Protein 7LDF (pdb70)

Secondary structure (DSSP, 8-state):
---EEEEE-HHHHHHHHHHHHHHT--EEEE--SS--EEEEEEETTEEEEESSHHHHHHHHIIIIII-----

Nearest PDB structures (foldseek):
  7ldf-assembly1_A  TM=9.404E-01  e=2.096E-13  synthetic construct
  6uih-assembly1_A  TM=6.011E-01  e=1.350E-01  Mus musculus
  8gxz-assembly1_J  TM=5.135E-01  e=4.519E-01  Thermus thermophilus HB8
  7vao-assembly1_J  TM=4.859E-01  e=5.169E-01  Thermus thermophilus HB8
  3v6i-assembly2_Y  TM=4.798E-01  e=7.733E-01  Thermus thermophilus HB8

Structure (mmCIF, N/CA/C/O backbone):
data_7LDF
#
_entry.id   7LDF
#
loop_
_atom_site.group_PDB
_atom_site.id
_atom_site.type_symbol
_atom_site.label_atom_id
_atom_site.label_alt_id
_atom_site.label_comp_id
_atom_site.label_asym_id
_atom_site.label_entity_id
_atom_site.label_seq_id
_atom_site.pdbx_PDB_ins_code
_atom_site.Cartn_x
_atom_site.Cartn_y
_atom_site.Cartn_z
_atom_site.occupancy
_atom_site.B_iso_or_equiv
_atom_site.auth_seq_id
_atom_site.auth_comp_id
_atom_site.auth_asym_id
_atom_site.auth_atom_id
_atom_site.pdbx_PDB_model_num
ATOM 1 N N . MET A 1 1 ? 7.262 5.843 -10.937 1.00 0.00 1 MET A N 1
ATOM 2 C CA . MET A 1 1 ? 5.995 6.515 -10.544 1.00 0.00 1 MET A CA 1
ATOM 3 C C . MET A 1 1 ? 5.829 6.517 -9.029 1.00 0.00 1 MET A C 1
ATOM 4 O O . MET A 1 1 ? 6.201 5.551 -8.356 1.00 0.00 1 MET A O 1
ATOM 20 N N . ASP A 1 2 ? 5.264 7.610 -8.504 1.00 0.00 2 ASP A N 1
ATOM 21 C CA . ASP A 1 2 ? 5.036 7.765 -7.061 1.00 0.00 2 ASP A CA 1
ATOM 22 C C . ASP A 1 2 ? 3.650 7.237 -6.649 1.00 0.00 2 ASP A C 1
ATOM 23 O O . ASP A 1 2 ? 3.132 7.573 -5.576 1.00 0.00 2 ASP A O 1
ATOM 32 N N . GLU A 1 3 ? 3.072 6.383 -7.505 1.00 0.00 3 GLU A N 1
ATOM 33 C CA . GLU A 1 3 ? 1.748 5.789 -7.270 1.00 0.00 3 GLU A CA 1
ATOM 34 C C . GLU A 1 3 ? 1.833 4.550 -6.399 1.00 0.00 3 GLU A C 1
ATOM 35 O O . GLU A 1 3 ? 2.630 3.646 -6.658 1.00 0.00 3 GLU A O 1
ATOM 47 N N . VAL A 1 4 ? 0.972 4.503 -5.395 1.00 0.00 4 VAL A N 1
ATOM 48 C CA . VAL A 1 4 ? 0.901 3.366 -4.492 1.00 0.00 4 VAL A CA 1
ATOM 49 C C . VAL A 1 4 ? -0.310 2.535 -4.912 1.00 0.00 4 VAL A C 1
ATOM 50 O O . VAL A 1 4 ? -1.323 3.097 -5.333 1.00 0.00 4 VAL A O 1
ATOM 63 N N . LYS A 1 5 ? -0.201 1.208 -4.840 1.00 0.00 5 LYS A N 1
ATOM 64 C CA . LYS A 1 5 ? -1.318 0.338 -5.235 1.00 0.00 5 LYS A CA 1
ATOM 65 C C . LYS A 1 5 ? -1.517 -0.822 -4.275 1.00 0.00 5 LYS A C 1
ATOM 66 O O . LYS A 1 5 ? -0.590 -1.257 -3.595 1.00 0.00 5 LYS A O 1
ATOM 85 N N . VAL A 1 6 ? -2.761 -1.285 -4.199 1.00 0.00 6 VAL A N 1
ATOM 86 C CA . VAL A 1 6 ? -3.106 -2.425 -3.363 1.00 0.00 6 VAL A CA 1
ATOM 87 C C . VAL A 1 6 ? -3.995 -3.381 -4.138 1.00 0.00 6 VAL A C 1
ATOM 88 O O . VAL A 1 6 ? -5.032 -2.977 -4.672 1.00 0.00 6 VAL A O 1
ATOM 101 N N . HIS A 1 7 ? -3.582 -4.638 -4.196 1.00 0.00 7 HIS A N 1
ATOM 102 C CA . HIS A 1 7 ? -4.358 -5.650 -4.880 1.00 0.00 7 HIS A CA 1
ATOM 103 C C . HIS A 1 7 ? -4.814 -6.733 -3.894 1.00 0.00 7 HIS A C 1
ATOM 104 O O . HIS A 1 7 ? -4.013 -7.577 -3.475 1.00 0.00 7 HIS A O 1
ATOM 119 N N . VAL A 1 8 ? -6.107 -6.704 -3.516 1.00 0.00 8 VAL A N 1
ATOM 120 C CA . VAL A 1 8 ? -6.668 -7.711 -2.606 1.00 0.00 8 VAL A CA 1
ATOM 121 C C . VAL A 1 8 ? -8.093 -8.085 -3.028 1.00 0.00 8 VAL A C 1
ATOM 122 O O . VAL A 1 8 ? -8.733 -7.342 -3.774 1.00 0.00 8 VAL A O 1
ATOM 135 N N . GLY A 1 9 ? -8.583 -9.230 -2.534 1.00 0.00 9 GLY A N 1
ATOM 136 C CA . GLY A 1 9 ? -9.930 -9.688 -2.867 1.00 0.00 9 GLY A CA 1
ATOM 137 C C . GLY A 1 9 ? -11.023 -8.899 -2.159 1.00 0.00 9 GLY A C 1
ATOM 138 O O . GLY A 1 9 ? -10.733 -8.042 -1.322 1.00 0.00 9 GLY A O 1
ATOM 142 N N . ASP A 1 10 ? -12.282 -9.213 -2.493 1.00 0.00 10 ASP A N 1
ATOM 143 C CA . ASP A 1 10 ? -13.464 -8.531 -1.931 1.00 0.00 10 ASP A CA 1
ATOM 144 C C . ASP A 1 10 ? -13.631 -8.737 -0.417 1.00 0.00 10 ASP A C 1
ATOM 145 O O . ASP A 1 10 ? -14.222 -7.889 0.259 1.00 0.00 10 ASP A O 1
ATOM 154 N N . ASP A 1 11 ? -13.111 -9.857 0.107 1.00 0.00 11 ASP A N 1
ATOM 155 C CA . ASP A 1 11 ? -13.230 -10.182 1.540 1.00 0.00 11 ASP A CA 1
ATOM 156 C C . ASP A 1 11 ? -12.293 -9.350 2.429 1.00 0.00 11 ASP A C 1
ATOM 157 O O . ASP A 1 11 ? -12.632 -9.066 3.582 1.00 0.00 11 ASP A O 1
ATOM 166 N N . GLN A 1 12 ? -11.128 -8.964 1.895 1.00 0.00 12 GLN A N 1
ATOM 167 C CA . GLN A 1 12 ? -10.155 -8.168 2.657 1.00 0.00 12 GLN A CA 1
ATOM 168 C C . GLN A 1 12 ? -10.012 -6.739 2.103 1.00 0.00 12 GLN A C 1
ATOM 169 O O . GLN A 1 12 ? -9.272 -5.926 2.665 1.00 0.00 12 GLN A O 1
ATOM 183 N N . PHE A 1 13 ? -10.742 -6.432 1.020 1.00 0.00 13 PHE A N 1
ATOM 184 C CA . PHE A 1 13 ? -10.696 -5.110 0.367 1.00 0.00 13 PHE A CA 1
ATOM 185 C C . PHE A 1 13 ? -11.186 -3.984 1.284 1.00 0.00 13 PHE A C 1
ATOM 186 O O . PHE A 1 13 ? -10.574 -2.916 1.322 1.00 0.00 13 PHE A O 1
ATOM 203 N N . GLU A 1 14 ? -12.285 -4.219 2.005 1.00 0.00 14 GLU A N 1
ATOM 204 C CA . GLU A 1 14 ? -12.835 -3.212 2.929 1.00 0.00 14 GLU A CA 1
ATOM 205 C C . GLU A 1 14 ? -11.843 -2.886 4.045 1.00 0.00 14 GLU A C 1
ATOM 206 O O . GLU A 1 14 ? -11.729 -1.729 4.462 1.00 0.00 14 GLU A O 1
ATOM 218 N N . GLU A 1 15 ? -11.132 -3.917 4.522 1.00 0.00 15 GLU A N 1
ATOM 219 C CA . GLU A 1 15 ? -10.118 -3.749 5.571 1.00 0.00 15 GLU A CA 1
ATOM 220 C C . GLU A 1 15 ? -8.932 -2.939 5.038 1.00 0.00 15 GLU A C 1
ATOM 221 O O . GLU A 1 15 ? -8.435 -2.035 5.716 1.00 0.00 15 GLU A O 1
ATOM 233 N N . VAL A 1 16 ? -8.492 -3.280 3.814 1.00 0.00 16 VAL A N 1
ATOM 234 C CA . VAL A 1 16 ? -7.373 -2.588 3.166 1.00 0.00 16 VAL A CA 1
ATOM 235 C C . VAL A 1 16 ? -7.762 -1.157 2.777 1.00 0.00 16 VAL A C 1
ATOM 236 O O . VAL A 1 16 ? -6.963 -0.228 2.921 1.00 0.00 16 VAL A O 1
ATOM 249 N N . SER A 1 17 ? -8.997 -1.000 2.296 1.00 0.00 17 SER A N 1
ATOM 250 C CA . SER A 1 17 ? -9.524 0.307 1.875 1.00 0.00 17 SER A CA 1
ATOM 251 C C . SER A 1 17 ? -9.625 1.275 3.058 1.00 0.00 17 SER A C 1
ATOM 252 O O . SER A 1 17 ? -9.355 2.470 2.915 1.00 0.00 17 SER A O 1
ATOM 260 N N . ARG A 1 18 ? -10.015 0.736 4.226 1.00 0.00 18 ARG A N 1
ATOM 261 C CA . ARG A 1 18 ? -10.146 1.527 5.457 1.00 0.00 18 ARG A CA 1
ATOM 262 C C . ARG A 1 18 ? -8.775 1.991 5.974 1.00 0.00 18 ARG A C 1
ATOM 263 O O . ARG A 1 18 ? -8.614 3.161 6.331 1.00 0.00 18 ARG A O 1
ATOM 284 N N . GLU A 1 19 ? -7.793 1.068 6.009 1.00 0.00 19 GLU A N 1
ATOM 285 C CA . GLU A 1 19 ? -6.425 1.391 6.465 1.00 0.00 19 GLU A CA 1
ATOM 286 C C . GLU A 1 19 ? -5.709 2.357 5.506 1.00 0.00 19 GLU A C 1
ATOM 287 O O . GLU A 1 19 ? -4.981 3.249 5.948 1.00 0.00 19 GLU A O 1
ATOM 299 N N . ILE A 1 20 ? -5.929 2.162 4.197 1.00 0.00 20 ILE A N 1
ATOM 300 C CA . ILE A 1 20 ? -5.342 3.016 3.142 1.00 0.00 20 ILE A CA 1
ATOM 301 C C . ILE A 1 20 ? -5.950 4.422 3.175 1.00 0.00 20 ILE A C 1
ATOM 302 O O . ILE A 1 20 ? -5.226 5.418 3.079 1.00 0.00 20 ILE A O 1
ATOM 318 N N . LYS A 1 21 ? -7.281 4.487 3.309 1.00 0.00 21 LYS A N 1
ATOM 319 C CA . LYS A 1 21 ? -7.996 5.768 3.381 1.00 0.00 21 LYS A CA 1
ATOM 320 C C . LYS A 1 21 ? -7.612 6.502 4.663 1.00 0.00 21 LYS A C 1
ATOM 321 O O . LYS A 1 21 ? -7.514 7.732 4.684 1.00 0.00 21 LYS A O 1
ATOM 340 N N . LYS A 1 22 ? -7.400 5.715 5.730 1.00 0.00 22 LYS A N 1
ATOM 341 C CA . LYS A 1 22 ? -6.974 6.233 7.027 1.00 0.00 22 LYS A CA 1
ATOM 342 C C . LYS A 1 22 ? -5.542 6.778 6.930 1.00 0.00 22 LYS A C 1
ATOM 343 O O . LYS A 1 22 ? -5.152 7.668 7.692 1.00 0.00 22 LYS A O 1
ATOM 362 N N . ALA A 1 23 ? -4.778 6.224 5.979 1.00 0.00 23 ALA A N 1
ATOM 363 C CA . ALA A 1 23 ? -3.390 6.631 5.752 1.00 0.00 23 ALA A CA 1
ATOM 364 C C . ALA A 1 23 ? -3.304 7.928 4.930 1.00 0.00 23 ALA A C 1
ATOM 365 O O . ALA A 1 23 ? -2.331 8.678 5.049 1.00 0.00 23 ALA A O 1
ATOM 372 N N . GLY A 1 24 ? -4.332 8.174 4.100 1.00 0.00 24 GLY A N 1
ATOM 373 C CA . GLY A 1 24 ? -4.421 9.407 3.320 1.00 0.00 24 GLY A CA 1
ATOM 374 C C . GLY A 1 24 ? -3.582 9.484 2.044 1.00 0.00 24 GLY A C 1
ATOM 375 O O . GLY A 1 24 ? -3.464 10.578 1.483 1.00 0.00 24 GLY A O 1
ATOM 379 N N . TRP A 1 25 ? -2.998 8.372 1.565 1.00 0.00 25 TRP A N 1
ATOM 380 C CA . TRP A 1 25 ? -2.176 8.451 0.334 1.00 0.00 25 TRP A CA 1
ATOM 381 C C . TRP A 1 25 ? -2.948 8.006 -0.905 1.00 0.00 25 TRP A C 1
ATOM 382 O O . TRP A 1 25 ? -3.895 7.221 -0.811 1.00 0.00 25 TRP A O 1
ATOM 403 N N . LYS A 1 26 ? -2.520 8.529 -2.074 1.00 0.00 26 LYS A N 1
ATOM 404 C CA . LYS A 1 26 ? -3.123 8.185 -3.369 1.00 0.00 26 LYS A CA 1
ATOM 405 C C . LYS A 1 26 ? -2.693 6.772 -3.785 1.00 0.00 26 LYS A C 1
ATOM 406 O O . LYS A 1 26 ? -1.584 6.554 -4.288 1.00 0.00 26 LYS A O 1
ATOM 425 N N . VAL A 1 27 ? -3.593 5.825 -3.537 1.00 0.00 27 VAL A N 1
ATOM 426 C CA . VAL A 1 27 ? -3.372 4.414 -3.809 1.00 0.00 27 VAL A CA 1
ATOM 427 C C . VAL A 1 27 ? -4.514 3.850 -4.648 1.00 0.00 27 VAL A C 1
ATOM 428 O O . VAL A 1 27 ? -5.673 4.242 -4.486 1.00 0.00 27 VAL A O 1
ATOM 441 N N . GLU A 1 28 ? -4.161 2.932 -5.537 1.00 0.00 28 GLU A N 1
ATOM 442 C CA . GLU A 1 28 ? -5.128 2.252 -6.387 1.00 0.00 28 GLU A CA 1
ATOM 443 C C . GLU A 1 28 ? -5.372 0.852 -5.844 1.00 0.00 28 GLU A C 1
ATOM 444 O O . GLU A 1 28 ? -4.426 0.105 -5.600 1.00 0.00 28 GLU A O 1
ATOM 456 N N . VAL A 1 29 ? -6.645 0.506 -5.675 1.00 0.00 29 VAL A N 1
ATOM 457 C CA . VAL A 1 29 ? -7.033 -0.786 -5.115 1.00 0.00 29 VAL A CA 1
ATOM 458 C C . VAL A 1 29 ? -7.875 -1.565 -6.118 1.00 0.00 29 VAL A C 1
ATOM 459 O O . VAL A 1 29 ? -8.804 -1.018 -6.720 1.00 0.00 29 VAL A O 1
ATOM 472 N N . HIS A 1 30 ? -7.534 -2.843 -6.285 1.00 0.00 30 HIS A N 1
ATOM 473 C CA . HIS A 1 30 ? -8.243 -3.716 -7.205 1.00 0.00 30 HIS A CA 1
ATOM 474 C C . HIS A 1 30 ? -8.609 -5.025 -6.512 1.00 0.00 30 HIS A C 1
ATOM 475 O O . HIS A 1 30 ? -7.773 -5.634 -5.838 1.00 0.00 30 HIS A O 1
ATOM 490 N N . LYS A 1 31 ? -9.862 -5.444 -6.688 1.00 0.00 31 LYS A N 1
ATOM 491 C CA . LYS A 1 31 ? -10.377 -6.677 -6.089 1.00 0.00 31 LYS A CA 1
ATOM 492 C C . LYS A 1 31 ? -10.212 -7.871 -7.027 1.00 0.00 31 LYS A C 1
ATOM 493 O O . LYS A 1 31 ? -10.664 -7.834 -8.177 1.00 0.00 31 LYS A O 1
ATOM 512 N N . HIS A 1 32 ? -9.555 -8.927 -6.525 1.00 0.00 32 HIS A N 1
ATOM 513 C CA . HIS A 1 32 ? -9.336 -10.153 -7.302 1.00 0.00 32 HIS A CA 1
ATOM 514 C C . HIS A 1 32 ? -10.507 -11.139 -7.120 1.00 0.00 32 HIS A C 1
ATOM 515 O O . HIS A 1 32 ? -11.204 -11.070 -6.103 1.00 0.00 32 HIS A O 1
ATOM 530 N N . PRO A 1 33 ? -10.754 -12.079 -8.095 1.00 0.00 33 PRO A N 1
ATOM 531 C CA . PRO A 1 33 ? -11.859 -13.066 -7.991 1.00 0.00 33 PRO A CA 1
ATOM 532 C C . PRO A 1 33 ? -11.705 -14.014 -6.794 1.00 0.00 33 PRO A C 1
ATOM 533 O O . PRO A 1 33 ? -12.698 -14.417 -6.182 1.00 0.00 33 PRO A O 1
ATOM 544 N N . SER A 1 34 ? -10.451 -14.357 -6.478 1.00 0.00 34 SER A N 1
ATOM 545 C CA . SER A 1 34 ? -10.137 -15.241 -5.356 1.00 0.00 34 SER A CA 1
ATOM 546 C C . SER A 1 34 ? -9.666 -14.424 -4.148 1.00 0.00 34 SER A C 1
ATOM 547 O O . SER A 1 34 ? -9.458 -13.211 -4.258 1.00 0.00 34 SER A O 1
ATOM 555 N N . ASN A 1 35 ? -9.497 -15.095 -2.995 1.00 0.00 35 ASN A N 1
ATOM 556 C CA . ASN A 1 35 ? -9.049 -14.435 -1.760 1.00 0.00 35 ASN A CA 1
ATOM 557 C C . ASN A 1 35 ? -7.555 -14.093 -1.824 1.00 0.00 35 ASN A C 1
ATOM 558 O O . ASN A 1 35 ? -6.699 -14.986 -1.823 1.00 0.00 35 ASN A O 1
ATOM 569 N N . THR A 1 36 ? -7.264 -12.791 -1.894 1.00 0.00 36 THR A N 1
ATOM 570 C CA . THR A 1 36 ? -5.887 -12.301 -1.969 1.00 0.00 36 THR A CA 1
ATOM 571 C C . THR A 1 36 ? -5.622 -11.213 -0.939 1.00 0.00 36 THR A C 1
ATOM 572 O O . THR A 1 36 ? -6.463 -10.337 -0.716 1.00 0.00 36 THR A O 1
ATOM 583 N N . SER A 1 37 ? -4.442 -11.285 -0.318 1.00 0.00 37 SER A N 1
ATOM 584 C CA . SER A 1 37 ? -4.022 -10.312 0.687 1.00 0.00 37 SER A CA 1
ATOM 585 C C . SER A 1 37 ? -2.578 -9.871 0.423 1.00 0.00 37 SER A C 1
ATOM 586 O O . SER A 1 37 ? -1.634 -10.369 1.047 1.00 0.00 37 SER A O 1
ATOM 594 N N . GLN A 1 38 ? -2.415 -8.962 -0.549 1.00 0.00 38 GLN A N 1
ATOM 595 C CA . GLN A 1 38 ? -1.089 -8.440 -0.920 1.00 0.00 38 GLN A CA 1
ATOM 596 C C . GLN A 1 38 ? -1.164 -6.981 -1.384 1.00 0.00 38 GLN A C 1
ATOM 597 O O . GLN A 1 38 ? -1.974 -6.630 -2.244 1.00 0.00 38 GLN A O 1
ATOM 611 N N . VAL A 1 39 ? -0.298 -6.148 -0.794 1.00 0.00 39 VAL A N 1
ATOM 612 C CA . VAL A 1 39 ? -0.205 -4.729 -1.126 1.00 0.00 39 VAL A CA 1
ATOM 613 C C . VAL A 1 39 ? 1.059 -4.469 -1.946 1.00 0.00 39 VAL A C 1
ATOM 614 O O . VAL A 1 39 ? 2.141 -4.928 -1.565 1.00 0.00 39 VAL A O 1
ATOM 627 N N . THR A 1 40 ? 0.928 -3.740 -3.065 1.00 0.00 40 THR A N 1
ATOM 628 C CA . THR A 1 40 ? 2.091 -3.430 -3.889 1.00 0.00 40 THR A CA 1
ATOM 629 C C . THR A 1 40 ? 2.296 -1.914 -3.949 1.00 0.00 40 THR A C 1
ATOM 630 O O . THR A 1 40 ? 1.444 -1.186 -4.459 1.00 0.00 40 THR A O 1
ATOM 641 N N . VAL A 1 41 ? 3.456 -1.454 -3.481 1.00 0.00 41 VAL A N 1
ATOM 642 C CA . VAL A 1 41 ? 3.767 -0.019 -3.485 1.00 0.00 41 VAL A CA 1
ATOM 643 C C . VAL A 1 41 ? 4.781 0.309 -4.571 1.00 0.00 41 VAL A C 1
ATOM 644 O O . VAL A 1 41 ? 5.874 -0.250 -4.581 1.00 0.00 41 VAL A O 1
ATOM 657 N N . THR A 1 42 ? 4.413 1.225 -5.477 1.00 0.00 42 THR A N 1
ATOM 658 C CA . THR A 1 42 ? 5.302 1.630 -6.544 1.00 0.00 42 THR A CA 1
ATOM 659 C C . THR A 1 42 ? 5.723 3.064 -6.321 1.00 0.00 42 THR A C 1
ATOM 660 O O . THR A 1 42 ? 4.909 3.989 -6.330 1.00 0.00 42 THR A O 1
ATOM 671 N N . LYS A 1 43 ? 7.008 3.222 -6.114 1.00 0.00 43 LYS A N 1
ATOM 672 C CA . LYS A 1 43 ? 7.600 4.534 -5.877 1.00 0.00 43 LYS A CA 1
ATOM 673 C C . LYS A 1 43 ? 8.936 4.649 -6.608 1.00 0.00 43 LYS A C 1
ATOM 674 O O . LYS A 1 43 ? 9.968 4.163 -6.127 1.00 0.00 43 LYS A O 1
ATOM 693 N N . GLY A 1 44 ? 8.901 5.279 -7.794 1.00 0.00 44 GLY A N 1
ATOM 694 C CA . GLY A 1 44 ? 10.103 5.444 -8.602 1.00 0.00 44 GLY A CA 1
ATOM 695 C C . GLY A 1 44 ? 10.593 4.122 -9.162 1.00 0.00 44 GLY A C 1
ATOM 696 O O . GLY A 1 44 ? 9.882 3.463 -9.926 1.00 0.00 44 GLY A O 1
ATOM 700 N N . ASN A 1 45 ? 11.808 3.749 -8.773 1.00 0.00 45 ASN A N 1
ATOM 701 C CA . ASN A 1 45 ? 12.415 2.491 -9.202 1.00 0.00 45 ASN A CA 1
ATOM 702 C C . ASN A 1 45 ? 12.286 1.421 -8.102 1.00 0.00 45 ASN A C 1
ATOM 703 O O . ASN A 1 45 ? 12.947 0.376 -8.159 1.00 0.00 45 ASN A O 1
ATOM 714 N N . LYS A 1 46 ? 11.411 1.682 -7.114 1.00 0.00 46 LYS A N 1
ATOM 715 C CA . LYS A 1 46 ? 11.210 0.767 -5.990 1.00 0.00 46 LYS A CA 1
ATOM 716 C C . LYS A 1 46 ? 9.764 0.294 -5.923 1.00 0.00 46 LYS A C 1
ATOM 717 O O . LYS A 1 46 ? 8.847 1.008 -6.341 1.00 0.00 46 LYS A O 1
ATOM 736 N N . GLN A 1 47 ? 9.576 -0.918 -5.388 1.00 0.00 47 GLN A N 1
ATOM 737 C CA . GLN A 1 47 ? 8.262 -1.520 -5.238 1.00 0.00 47 GLN A CA 1
ATOM 738 C C . GLN A 1 47 ? 8.255 -2.411 -4.001 1.00 0.00 47 GLN A C 1
ATOM 739 O O . GLN A 1 47 ? 9.173 -3.210 -3.792 1.00 0.00 47 GLN A O 1
ATOM 753 N N . TRP A 1 48 ? 7.211 -2.257 -3.199 1.00 0.00 48 TRP A N 1
ATOM 754 C CA . TRP A 1 48 ? 7.052 -3.027 -1.962 1.00 0.00 48 TRP A CA 1
ATOM 755 C C . TRP A 1 48 ? 5.885 -4.005 -2.075 1.00 0.00 48 TRP A C 1
ATOM 756 O O . TRP A 1 48 ? 4.859 -3.690 -2.684 1.00 0.00 48 TRP A O 1
ATOM 777 N N . THR A 1 49 ? 6.059 -5.191 -1.486 1.00 0.00 49 THR A N 1
ATOM 778 C CA . THR A 1 49 ? 5.029 -6.230 -1.489 1.00 0.00 49 THR A CA 1
ATOM 779 C C . THR A 1 49 ? 4.774 -6.724 -0.059 1.00 0.00 49 THR A C 1
ATOM 780 O O . THR A 1 49 ? 5.724 -7.072 0.649 1.00 0.00 49 THR A O 1
ATOM 791 N N . PHE A 1 50 ? 3.496 -6.756 0.365 1.00 0.00 50 PHE A N 1
ATOM 792 C CA . PHE A 1 50 ? 3.143 -7.204 1.721 1.00 0.00 50 PHE A CA 1
ATOM 793 C C . PHE A 1 50 ? 1.898 -8.083 1.716 1.00 0.00 50 PHE A C 1
ATOM 794 O O . PHE A 1 50 ? 1.120 -8.055 0.766 1.00 0.00 50 PHE A O 1
ATOM 811 N N . LYS A 1 51 ? 1.725 -8.862 2.793 1.00 0.00 51 LYS A N 1
ATOM 812 C CA . LYS A 1 51 ? 0.573 -9.761 2.941 1.00 0.00 51 LYS A CA 1
ATOM 813 C C . LYS A 1 51 ? -0.625 -9.072 3.615 1.00 0.00 51 LYS A C 1
ATOM 814 O O . LYS A 1 51 ? -1.753 -9.564 3.518 1.00 0.00 51 LYS A O 1
ATOM 833 N N . ASP A 1 52 ? -0.378 -7.943 4.301 1.00 0.00 52 ASP A N 1
ATOM 834 C CA . ASP A 1 52 ? -1.439 -7.201 4.993 1.00 0.00 52 ASP A CA 1
ATOM 835 C C . ASP A 1 52 ? -1.293 -5.708 4.745 1.00 0.00 52 ASP A C 1
ATOM 836 O O . ASP A 1 52 ? -0.177 -5.237 4.504 1.00 0.00 52 ASP A O 1
ATOM 845 N N . PRO A 1 53 ? -2.411 -4.917 4.799 1.00 0.00 53 PRO A N 1
ATOM 846 C CA . PRO A 1 53 ? -2.339 -3.478 4.552 1.00 0.00 53 PRO A CA 1
ATOM 847 C C . PRO A 1 53 ? -1.575 -2.730 5.647 1.00 0.00 53 PRO A C 1
ATOM 848 O O . PRO A 1 53 ? -0.967 -1.697 5.392 1.00 0.00 53 PRO A O 1
ATOM 859 N N . LYS A 1 54 ? -1.609 -3.299 6.863 1.00 0.00 54 LYS A N 1
ATOM 860 C CA . LYS A 1 54 ? -0.960 -2.705 8.037 1.00 0.00 54 LYS A CA 1
ATOM 861 C C . LYS A 1 54 ? 0.540 -2.794 7.898 1.00 0.00 54 LYS A C 1
ATOM 862 O O . LYS A 1 54 ? 1.283 -1.917 8.340 1.00 0.00 54 LYS A O 1
ATOM 881 N N . GLN A 1 55 ? 0.950 -3.880 7.271 1.00 0.00 55 GLN A N 1
ATOM 882 C CA . GLN A 1 55 ? 2.340 -4.160 6.983 1.00 0.00 55 GLN A CA 1
ATOM 883 C C . GLN A 1 55 ? 2.863 -3.153 5.970 1.00 0.00 55 GLN A C 1
ATOM 884 O O . GLN A 1 55 ? 3.971 -2.628 6.103 1.00 0.00 55 GLN A O 1
ATOM 898 N N . ALA A 1 56 ? 2.030 -2.903 4.956 1.00 0.00 56 ALA A N 1
ATOM 899 C CA . ALA A 1 56 ? 2.322 -1.938 3.904 1.00 0.00 56 ALA A CA 1
ATOM 900 C C . ALA A 1 56 ? 2.253 -0.506 4.429 1.00 0.00 56 ALA A C 1
ATOM 901 O O . ALA A 1 56 ? 3.146 0.291 4.176 1.00 0.00 56 ALA A O 1
ATOM 908 N N . VAL A 1 57 ? 1.196 -0.208 5.206 1.00 0.00 57 VAL A N 1
ATOM 909 C CA . VAL A 1 57 ? 0.986 1.132 5.772 1.00 0.00 57 VAL A CA 1
ATOM 910 C C . VAL A 1 57 ? 2.079 1.464 6.785 1.00 0.00 57 VAL A C 1
ATOM 911 O O . VAL A 1 57 ? 2.631 2.561 6.748 1.00 0.00 57 VAL A O 1
ATOM 924 N N . GLU A 1 58 ? 2.400 0.511 7.673 1.00 0.00 58 GLU A N 1
ATOM 925 C CA . GLU A 1 58 ? 3.450 0.734 8.679 1.00 0.00 58 GLU A CA 1
ATOM 926 C C . GLU A 1 58 ? 4.822 0.866 8.031 1.00 0.00 58 GLU A C 1
ATOM 927 O O . GLU A 1 58 ? 5.621 1.715 8.439 1.00 0.00 58 GLU A O 1
ATOM 939 N N . PHE A 1 59 ? 5.092 0.027 7.023 1.00 0.00 59 PHE A N 1
ATOM 940 C CA . PHE A 1 59 ? 6.365 0.080 6.306 1.00 0.00 59 PHE A CA 1
ATOM 941 C C . PHE A 1 59 ? 6.459 1.340 5.444 1.00 0.00 59 PHE A C 1
ATOM 942 O O . PHE A 1 59 ? 7.514 1.979 5.397 1.00 0.00 59 PHE A O 1
ATOM 959 N N . VAL A 1 60 ? 5.350 1.694 4.769 1.00 0.00 60 VAL A N 1
ATOM 960 C CA . VAL A 1 60 ? 5.313 2.901 3.922 1.00 0.00 60 VAL A CA 1
ATOM 961 C C . VAL A 1 60 ? 5.413 4.154 4.801 1.00 0.00 60 VAL A C 1
ATOM 962 O O . VAL A 1 60 ? 6.063 5.121 4.437 1.00 0.00 60 VAL A O 1
ATOM 975 N N . GLN A 1 61 ? 4.754 4.113 5.965 1.00 0.00 61 GLN A N 1
ATOM 976 C CA . GLN A 1 61 ? 4.742 5.244 6.900 1.00 0.00 61 GLN A CA 1
ATOM 977 C C . GLN A 1 61 ? 6.144 5.543 7.421 1.00 0.00 61 GLN A C 1
ATOM 978 O O . GLN A 1 61 ? 6.536 6.703 7.550 1.00 0.00 61 GLN A O 1
ATOM 992 N N . LYS A 1 62 ? 6.895 4.478 7.714 1.00 0.00 62 LYS A N 1
ATOM 993 C CA . LYS A 1 62 ? 8.268 4.609 8.208 1.00 0.00 62 LYS A CA 1
ATOM 994 C C . LYS A 1 62 ? 9.228 5.069 7.110 1.00 0.00 62 LYS A C 1
ATOM 995 O O . LYS A 1 62 ? 10.109 5.900 7.347 1.00 0.00 62 LYS A O 1
ATOM 1014 N N . SER A 1 63 ? 9.041 4.510 5.916 1.00 0.00 63 SER A N 1
ATOM 1015 C CA . SER A 1 63 ? 9.884 4.819 4.757 1.00 0.00 63 SER A CA 1
ATOM 1016 C C . SER A 1 63 ? 9.455 6.097 4.029 1.00 0.00 63 SER A C 1
ATOM 1017 O O . SER A 1 63 ? 10.292 6.933 3.679 1.00 0.00 63 SER A O 1
ATOM 1025 N N . LEU A 1 64 ? 8.142 6.225 3.811 1.00 0.00 64 LEU A N 1
ATOM 1026 C CA . LEU A 1 64 ? 7.575 7.358 3.072 1.00 0.00 64 LEU A CA 1
ATOM 1027 C C . LEU A 1 64 ? 7.065 8.497 3.973 1.00 0.00 64 LEU A C 1
ATOM 1028 O O . LEU A 1 64 ? 7.187 9.665 3.588 1.00 0.00 64 LEU A O 1
ATOM 1044 N N . GLU A 1 65 ? 6.502 8.186 5.156 1.00 0.00 65 GLU A N 1
ATOM 1045 C CA . GLU A 1 65 ? 6.009 9.264 6.044 1.00 0.00 65 GLU A CA 1
ATOM 1046 C C . GLU A 1 65 ? 7.066 9.747 7.047 1.00 0.00 65 GLU A C 1
ATOM 1047 O O . GLU A 1 65 ? 6.914 10.827 7.628 1.00 0.00 65 GLU A O 1
ATOM 1059 N N . HIS A 1 66 ? 8.129 8.959 7.248 1.00 0.00 66 HIS A N 1
ATOM 1060 C CA . HIS A 1 66 ? 9.202 9.332 8.178 1.00 0.00 66 HIS A CA 1
ATOM 1061 C C . HIS A 1 66 ? 10.495 9.666 7.432 1.00 0.00 66 HIS A C 1
ATOM 1062 O O . HIS A 1 66 ? 11.173 10.641 7.771 1.00 0.00 66 HIS A O 1
ATOM 1077 N N . HIS A 1 67 ? 10.829 8.854 6.421 1.00 0.00 67 HIS A N 1
ATOM 1078 C CA . HIS A 1 67 ? 12.039 9.060 5.622 1.00 0.00 67 HIS A CA 1
ATOM 1079 C C . HIS A 1 67 ? 11.710 9.739 4.296 1.00 0.00 67 HIS A C 1
ATOM 1080 O O . HIS A 1 67 ? 10.616 9.559 3.752 1.00 0.00 67 HIS A O 1
ATOM 1095 N N . HIS A 1 68 ? 12.667 10.521 3.788 1.00 0.00 68 HIS A N 1
ATOM 1096 C CA . HIS A 1 68 ? 12.501 11.241 2.524 1.00 0.00 68 HIS A CA 1
ATOM 1097 C C . HIS A 1 68 ? 13.675 10.973 1.588 1.00 0.00 68 HIS A C 1
ATOM 1098 O O . HIS A 1 68 ? 14.815 10.825 2.038 1.00 0.00 68 HIS A O 1
ATOM 1113 N N . HIS A 1 69 ? 13.381 10.913 0.286 1.00 0.00 69 HIS A N 1
ATOM 1114 C CA . HIS A 1 69 ? 14.400 10.663 -0.735 1.00 0.00 69 HIS A CA 1
ATOM 1115 C C . HIS A 1 69 ? 14.339 11.720 -1.834 1.00 0.00 69 HIS A C 1
ATOM 1116 O O . HIS A 1 69 ? 13.261 12.019 -2.356 1.00 0.00 69 HIS A O 1
ATOM 1131 N N . HIS A 1 70 ? 15.505 12.276 -2.173 1.00 0.00 70 HIS A N 1
ATOM 1132 C CA . HIS A 1 70 ? 15.608 13.305 -3.211 1.00 0.00 70 HIS A CA 1
ATOM 1133 C C . HIS A 1 70 ? 16.104 12.706 -4.522 1.00 0.00 70 HIS A C 1
ATOM 1134 O O . HIS A 1 70 ? 16.930 11.787 -4.520 1.00 0.00 70 HIS A O 1
ATOM 1149 N N . HIS A 1 71 ? 15.592 13.236 -5.637 1.00 0.00 71 HIS A N 1
ATOM 1150 C CA . HIS A 1 71 ? 15.970 12.768 -6.971 1.00 0.00 71 HIS A CA 1
ATOM 1151 C C . HIS A 1 71 ? 16.993 13.709 -7.608 1.00 0.00 71 HIS A C 1
ATOM 1152 O O . HIS A 1 71 ? 18.111 13.243 -7.914 1.00 0.00 71 HIS A O 1
ATOM 1168 N N . MET A 1 1 ? 7.191 6.142 -11.214 1.00 0.00 1 MET A N 2
ATOM 1169 C CA . MET A 1 1 ? 5.923 6.761 -10.744 1.00 0.00 1 MET A CA 2
ATOM 1170 C C . MET A 1 1 ? 5.805 6.671 -9.227 1.00 0.00 1 MET A C 2
ATOM 1171 O O . MET A 1 1 ? 6.221 5.678 -8.623 1.00 0.00 1 MET A O 2
ATOM 1187 N N . ASP A 1 2 ? 5.229 7.716 -8.622 1.00 0.00 2 ASP A N 2
ATOM 1188 C CA . ASP A 1 2 ? 5.044 7.779 -7.167 1.00 0.00 2 ASP A CA 2
ATOM 1189 C C . ASP A 1 2 ? 3.661 7.245 -6.753 1.00 0.00 2 ASP A C 2
ATOM 1190 O O . ASP A 1 2 ? 3.142 7.581 -5.680 1.00 0.00 2 ASP A O 2
ATOM 1199 N N . GLU A 1 3 ? 3.084 6.387 -7.608 1.00 0.00 3 GLU A N 2
ATOM 1200 C CA . GLU A 1 3 ? 1.765 5.788 -7.362 1.00 0.00 3 GLU A CA 2
ATOM 1201 C C . GLU A 1 3 ? 1.865 4.554 -6.485 1.00 0.00 3 GLU A C 2
ATOM 1202 O O . GLU A 1 3 ? 2.658 3.648 -6.746 1.00 0.00 3 GLU A O 2
ATOM 1214 N N . VAL A 1 4 ? 1.016 4.515 -5.473 1.00 0.00 4 VAL A N 2
ATOM 1215 C CA . VAL A 1 4 ? 0.952 3.392 -4.553 1.00 0.00 4 VAL A CA 2
ATOM 1216 C C . VAL A 1 4 ? -0.252 2.541 -4.957 1.00 0.00 4 VAL A C 2
ATOM 1217 O O . VAL A 1 4 ? -1.268 3.089 -5.394 1.00 0.00 4 VAL A O 2
ATOM 1230 N N . LYS A 1 5 ? -0.135 1.216 -4.857 1.00 0.00 5 LYS A N 2
ATOM 1231 C CA . LYS A 1 5 ? -1.250 0.333 -5.236 1.00 0.00 5 LYS A CA 2
ATOM 1232 C C . LYS A 1 5 ? -1.493 -0.775 -4.219 1.00 0.00 5 LYS A C 2
ATOM 1233 O O . LYS A 1 5 ? -0.593 -1.179 -3.482 1.00 0.00 5 LYS A O 2
ATOM 1252 N N . VAL A 1 6 ? -2.746 -1.227 -4.168 1.00 0.00 6 VAL A N 2
ATOM 1253 C CA . VAL A 1 6 ? -3.151 -2.311 -3.278 1.00 0.00 6 VAL A CA 2
ATOM 1254 C C . VAL A 1 6 ? -4.016 -3.305 -4.046 1.00 0.00 6 VAL A C 2
ATOM 1255 O O . VAL A 1 6 ? -5.029 -2.922 -4.638 1.00 0.00 6 VAL A O 2
ATOM 1268 N N . HIS A 1 7 ? -3.608 -4.572 -4.029 1.00 0.00 7 HIS A N 2
ATOM 1269 C CA . HIS A 1 7 ? -4.350 -5.618 -4.717 1.00 0.00 7 HIS A CA 2
ATOM 1270 C C . HIS A 1 7 ? -4.884 -6.664 -3.726 1.00 0.00 7 HIS A C 2
ATOM 1271 O O . HIS A 1 7 ? -4.124 -7.483 -3.197 1.00 0.00 7 HIS A O 2
ATOM 1286 N N . VAL A 1 8 ? -6.205 -6.619 -3.477 1.00 0.00 8 VAL A N 2
ATOM 1287 C CA . VAL A 1 8 ? -6.870 -7.563 -2.573 1.00 0.00 8 VAL A CA 2
ATOM 1288 C C . VAL A 1 8 ? -8.257 -7.945 -3.123 1.00 0.00 8 VAL A C 2
ATOM 1289 O O . VAL A 1 8 ? -8.806 -7.241 -3.969 1.00 0.00 8 VAL A O 2
ATOM 1302 N N . GLY A 1 9 ? -8.807 -9.060 -2.621 1.00 0.00 9 GLY A N 2
ATOM 1303 C CA . GLY A 1 9 ? -10.121 -9.532 -3.057 1.00 0.00 9 GLY A CA 2
ATOM 1304 C C . GLY A 1 9 ? -11.270 -8.734 -2.458 1.00 0.00 9 GLY A C 2
ATOM 1305 O O . GLY A 1 9 ? -11.072 -7.964 -1.517 1.00 0.00 9 GLY A O 2
ATOM 1309 N N . ASP A 1 10 ? -12.475 -8.951 -2.998 1.00 0.00 10 ASP A N 2
ATOM 1310 C CA . ASP A 1 10 ? -13.699 -8.240 -2.577 1.00 0.00 10 ASP A CA 2
ATOM 1311 C C . ASP A 1 10 ? -14.119 -8.511 -1.121 1.00 0.00 10 ASP A C 2
ATOM 1312 O O . ASP A 1 10 ? -14.769 -7.662 -0.503 1.00 0.00 10 ASP A O 2
ATOM 1321 N N . ASP A 1 11 ? -13.751 -9.681 -0.582 1.00 0.00 11 ASP A N 2
ATOM 1322 C CA . ASP A 1 11 ? -14.134 -10.062 0.791 1.00 0.00 11 ASP A CA 2
ATOM 1323 C C . ASP A 1 11 ? -13.292 -9.374 1.876 1.00 0.00 11 ASP A C 2
ATOM 1324 O O . ASP A 1 11 ? -13.797 -9.113 2.973 1.00 0.00 11 ASP A O 2
ATOM 1333 N N . GLN A 1 12 ? -12.022 -9.082 1.573 1.00 0.00 12 GLN A N 2
ATOM 1334 C CA . GLN A 1 12 ? -11.126 -8.431 2.539 1.00 0.00 12 GLN A CA 2
ATOM 1335 C C . GLN A 1 12 ? -10.752 -6.999 2.113 1.00 0.00 12 GLN A C 2
ATOM 1336 O O . GLN A 1 12 ? -10.060 -6.294 2.850 1.00 0.00 12 GLN A O 2
ATOM 1350 N N . PHE A 1 13 ? -11.251 -6.569 0.945 1.00 0.00 13 PHE A N 2
ATOM 1351 C CA . PHE A 1 13 ? -10.959 -5.239 0.375 1.00 0.00 13 PHE A CA 2
ATOM 1352 C C . PHE A 1 13 ? -11.361 -4.070 1.279 1.00 0.00 13 PHE A C 2
ATOM 1353 O O . PHE A 1 13 ? -10.609 -3.102 1.383 1.00 0.00 13 PHE A O 2
ATOM 1370 N N . GLU A 1 14 ? -12.533 -4.149 1.912 1.00 0.00 14 GLU A N 2
ATOM 1371 C CA . GLU A 1 14 ? -13.017 -3.061 2.786 1.00 0.00 14 GLU A CA 2
ATOM 1372 C C . GLU A 1 14 ? -12.051 -2.765 3.936 1.00 0.00 14 GLU A C 2
ATOM 1373 O O . GLU A 1 14 ? -11.861 -1.603 4.305 1.00 0.00 14 GLU A O 2
ATOM 1385 N N . GLU A 1 15 ? -11.444 -3.820 4.496 1.00 0.00 15 GLU A N 2
ATOM 1386 C CA . GLU A 1 15 ? -10.466 -3.672 5.589 1.00 0.00 15 GLU A CA 2
ATOM 1387 C C . GLU A 1 15 ? -9.193 -2.979 5.076 1.00 0.00 15 GLU A C 2
ATOM 1388 O O . GLU A 1 15 ? -8.661 -2.073 5.724 1.00 0.00 15 GLU A O 2
ATOM 1400 N N . VAL A 1 16 ? -8.727 -3.431 3.903 1.00 0.00 16 VAL A N 2
ATOM 1401 C CA . VAL A 1 16 ? -7.529 -2.887 3.245 1.00 0.00 16 VAL A CA 2
ATOM 1402 C C . VAL A 1 16 ? -7.784 -1.466 2.740 1.00 0.00 16 VAL A C 2
ATOM 1403 O O . VAL A 1 16 ? -6.910 -0.599 2.827 1.00 0.00 16 VAL A O 2
ATOM 1416 N N . SER A 1 17 ? -8.990 -1.253 2.215 1.00 0.00 17 SER A N 2
ATOM 1417 C CA . SER A 1 17 ? -9.423 0.059 1.718 1.00 0.00 17 SER A CA 2
ATOM 1418 C C . SER A 1 17 ? -9.514 1.073 2.869 1.00 0.00 17 SER A C 2
ATOM 1419 O O . SER A 1 17 ? -9.186 2.250 2.700 1.00 0.00 17 SER A O 2
ATOM 1427 N N . ARG A 1 18 ? -9.966 0.582 4.040 1.00 0.00 18 ARG A N 2
ATOM 1428 C CA . ARG A 1 18 ? -10.121 1.404 5.251 1.00 0.00 18 ARG A CA 2
ATOM 1429 C C . ARG A 1 18 ? -8.761 1.857 5.807 1.00 0.00 18 ARG A C 2
ATOM 1430 O O . ARG A 1 18 ? -8.591 3.037 6.124 1.00 0.00 18 ARG A O 2
ATOM 1451 N N . GLU A 1 19 ? -7.798 0.918 5.919 1.00 0.00 19 GLU A N 2
ATOM 1452 C CA . GLU A 1 19 ? -6.444 1.235 6.421 1.00 0.00 19 GLU A CA 2
ATOM 1453 C C . GLU A 1 19 ? -5.716 2.217 5.490 1.00 0.00 19 GLU A C 2
ATOM 1454 O O . GLU A 1 19 ? -5.058 3.151 5.956 1.00 0.00 19 GLU A O 2
ATOM 1466 N N . ILE A 1 20 ? -5.845 1.985 4.175 1.00 0.00 20 ILE A N 2
ATOM 1467 C CA . ILE A 1 20 ? -5.247 2.853 3.135 1.00 0.00 20 ILE A CA 2
ATOM 1468 C C . ILE A 1 20 ? -5.879 4.250 3.154 1.00 0.00 20 ILE A C 2
ATOM 1469 O O . ILE A 1 20 ? -5.169 5.259 3.106 1.00 0.00 20 ILE A O 2
ATOM 1485 N N . LYS A 1 21 ? -7.212 4.287 3.224 1.00 0.00 21 LYS A N 2
ATOM 1486 C CA . LYS A 1 21 ? -7.963 5.548 3.275 1.00 0.00 21 LYS A CA 2
ATOM 1487 C C . LYS A 1 21 ? -7.621 6.295 4.567 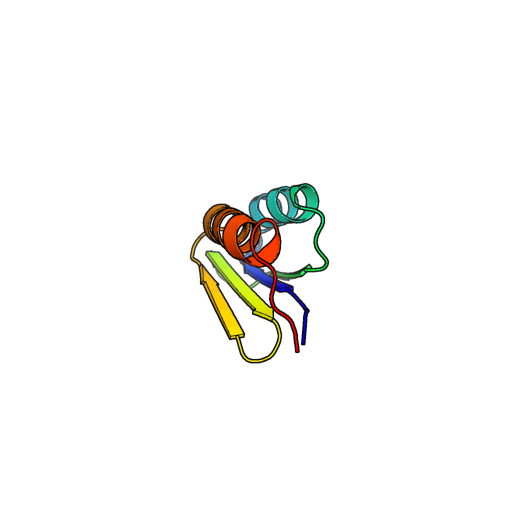1.00 0.00 21 LYS A C 2
ATOM 1488 O O . LYS A 1 21 ? -7.552 7.527 4.589 1.00 0.00 21 LYS A O 2
ATOM 1507 N N . LYS A 1 22 ? -7.411 5.513 5.638 1.00 0.00 22 LYS A N 2
ATOM 1508 C CA . LYS A 1 22 ? -7.027 6.038 6.946 1.00 0.00 22 LYS A CA 2
ATOM 1509 C C . LYS A 1 22 ? -5.607 6.619 6.889 1.00 0.00 22 LYS A C 2
ATOM 1510 O O . LYS A 1 22 ? -5.261 7.517 7.662 1.00 0.00 22 LYS A O 2
ATOM 1529 N N . ALA A 1 23 ? -4.803 6.087 5.959 1.00 0.00 23 ALA A N 2
ATOM 1530 C CA . ALA A 1 23 ? -3.421 6.531 5.771 1.00 0.00 23 ALA A CA 2
ATOM 1531 C C . ALA A 1 23 ? -3.350 7.834 4.958 1.00 0.00 23 ALA A C 2
ATOM 1532 O O . ALA A 1 23 ? -2.401 8.609 5.102 1.00 0.00 23 ALA A O 2
ATOM 1539 N N . GLY A 1 24 ? -4.366 8.055 4.108 1.00 0.00 24 GLY A N 2
ATOM 1540 C CA . GLY A 1 24 ? -4.474 9.287 3.333 1.00 0.00 24 GLY A CA 2
ATOM 1541 C C . GLY A 1 24 ? -3.611 9.393 2.076 1.00 0.00 24 GLY A C 2
ATOM 1542 O O . GLY A 1 24 ? -3.490 10.499 1.540 1.00 0.00 24 GLY A O 2
ATOM 1546 N N . TRP A 1 25 ? -3.010 8.296 1.585 1.00 0.00 25 TRP A N 2
ATOM 1547 C CA . TRP A 1 25 ? -2.171 8.410 0.370 1.00 0.00 25 TRP A CA 2
ATOM 1548 C C . TRP A 1 25 ? -2.923 7.986 -0.889 1.00 0.00 25 TRP A C 2
ATOM 1549 O O . TRP A 1 25 ? -3.865 7.192 -0.823 1.00 0.00 25 TRP A O 2
ATOM 1570 N N . LYS A 1 26 ? -2.487 8.537 -2.041 1.00 0.00 26 LYS A N 2
ATOM 1571 C CA . LYS A 1 26 ? -3.073 8.213 -3.350 1.00 0.00 26 LYS A CA 2
ATOM 1572 C C . LYS A 1 26 ? -2.632 6.809 -3.782 1.00 0.00 26 LYS A C 2
ATOM 1573 O O . LYS A 1 26 ? -1.520 6.606 -4.287 1.00 0.00 26 LYS A O 2
ATOM 1592 N N . VAL A 1 27 ? -3.524 5.852 -3.547 1.00 0.00 27 VAL A N 2
ATOM 1593 C CA . VAL A 1 27 ? -3.288 4.448 -3.834 1.00 0.00 27 VAL A CA 2
ATOM 1594 C C . VAL A 1 27 ? -4.415 3.884 -4.693 1.00 0.00 27 VAL A C 2
ATOM 1595 O O . VAL A 1 27 ? -5.581 4.261 -4.537 1.00 0.00 27 VAL A O 2
ATOM 1608 N N . GLU A 1 28 ? -4.041 2.984 -5.592 1.00 0.00 28 GLU A N 2
ATOM 1609 C CA . GLU A 1 28 ? -4.989 2.303 -6.464 1.00 0.00 28 GLU A CA 2
ATOM 1610 C C . GLU A 1 28 ? -5.279 0.920 -5.904 1.00 0.00 28 GLU A C 2
ATOM 1611 O O . GLU A 1 28 ? -4.356 0.163 -5.609 1.00 0.00 28 GLU A O 2
ATOM 1623 N N . VAL A 1 29 ? -6.562 0.597 -5.777 1.00 0.00 29 VAL A N 2
ATOM 1624 C CA . VAL A 1 29 ? -6.989 -0.676 -5.204 1.00 0.00 29 VAL A CA 2
ATOM 1625 C C . VAL A 1 29 ? -7.802 -1.472 -6.216 1.00 0.00 29 VAL A C 2
ATOM 1626 O O . VAL A 1 29 ? -8.700 -0.933 -6.869 1.00 0.00 29 VAL A O 2
ATOM 1639 N N . HIS A 1 30 ? -7.469 -2.756 -6.332 1.00 0.00 30 HIS A N 2
ATOM 1640 C CA . HIS A 1 30 ? -8.153 -3.650 -7.247 1.00 0.00 30 HIS A CA 2
ATOM 1641 C C . HIS A 1 30 ? -8.652 -4.878 -6.494 1.00 0.00 30 HIS A C 2
ATOM 1642 O O . HIS A 1 30 ? -7.909 -5.481 -5.714 1.00 0.00 30 HIS A O 2
ATOM 1657 N N . LYS A 1 31 ? -9.911 -5.235 -6.740 1.00 0.00 31 LYS A N 2
ATOM 1658 C CA . LYS A 1 31 ? -10.547 -6.385 -6.094 1.00 0.00 31 LYS A CA 2
ATOM 1659 C C . LYS A 1 31 ? -10.417 -7.647 -6.948 1.00 0.00 31 LYS A C 2
ATOM 1660 O O . LYS A 1 31 ? -10.890 -7.687 -8.089 1.00 0.00 31 LYS A O 2
ATOM 1679 N N . HIS A 1 32 ? -9.759 -8.670 -6.384 1.00 0.00 32 HIS A N 2
ATOM 1680 C CA . HIS A 1 32 ? -9.563 -9.951 -7.076 1.00 0.00 32 HIS A CA 2
ATOM 1681 C C . HIS A 1 32 ? -10.759 -10.897 -6.849 1.00 0.00 32 HIS A C 2
ATOM 1682 O O . HIS A 1 32 ? -11.467 -10.748 -5.848 1.00 0.00 32 HIS A O 2
ATOM 1697 N N . PRO A 1 33 ? -11.013 -11.891 -7.766 1.00 0.00 33 PRO A N 2
ATOM 1698 C CA . PRO A 1 33 ? -12.136 -12.844 -7.617 1.00 0.00 33 PRO A CA 2
ATOM 1699 C C . PRO A 1 33 ? -11.893 -13.879 -6.512 1.00 0.00 33 PRO A C 2
ATOM 1700 O O . PRO A 1 33 ? -12.833 -14.305 -5.835 1.00 0.00 33 PRO A O 2
ATOM 1711 N N . SER A 1 34 ? -10.624 -14.271 -6.345 1.00 0.00 34 SER A N 2
ATOM 1712 C CA . SER A 1 34 ? -10.226 -15.245 -5.329 1.00 0.00 34 SER A CA 2
ATOM 1713 C C . SER A 1 34 ? -9.716 -14.534 -4.069 1.00 0.00 34 SER A C 2
ATOM 1714 O O . SER A 1 34 ? -9.598 -13.304 -4.052 1.00 0.00 34 SER A O 2
ATOM 1722 N N . ASN A 1 35 ? -9.411 -15.314 -3.017 1.00 0.00 35 ASN A N 2
ATOM 1723 C CA . ASN A 1 35 ? -8.913 -14.765 -1.747 1.00 0.00 35 ASN A CA 2
ATOM 1724 C C . ASN A 1 35 ? -7.453 -14.314 -1.868 1.00 0.00 35 ASN A C 2
ATOM 1725 O O . ASN A 1 35 ? -6.550 -15.132 -2.080 1.00 0.00 35 ASN A O 2
ATOM 1736 N N . THR A 1 36 ? -7.245 -12.999 -1.747 1.00 0.00 36 THR A N 2
ATOM 1737 C CA . THR A 1 36 ? -5.911 -12.403 -1.843 1.00 0.00 36 THR A CA 2
ATOM 1738 C C . THR A 1 36 ? -5.683 -11.366 -0.751 1.00 0.00 36 THR A C 2
ATOM 1739 O O . THR A 1 36 ? -6.631 -10.754 -0.259 1.00 0.00 36 THR A O 2
ATOM 1750 N N . SER A 1 37 ? -4.409 -11.193 -0.374 1.00 0.00 37 SER A N 2
ATOM 1751 C CA . SER A 1 37 ? -4.006 -10.223 0.648 1.00 0.00 37 SER A CA 2
ATOM 1752 C C . SER A 1 37 ? -2.562 -9.770 0.399 1.00 0.00 37 SER A C 2
ATOM 1753 O O . SER A 1 37 ? -1.619 -10.276 1.020 1.00 0.00 37 SER A O 2
ATOM 1761 N N . GLN A 1 38 ? -2.395 -8.839 -0.552 1.00 0.00 38 GLN A N 2
ATOM 1762 C CA . GLN A 1 38 ? -1.070 -8.309 -0.905 1.00 0.00 38 GLN A CA 2
ATOM 1763 C C . GLN A 1 38 ? -1.153 -6.847 -1.346 1.00 0.00 38 GLN A C 2
ATOM 1764 O O . GLN A 1 38 ? -1.958 -6.489 -2.209 1.00 0.00 38 GLN A O 2
ATOM 1778 N N . VAL A 1 39 ? -0.302 -6.021 -0.735 1.00 0.00 39 VAL A N 2
ATOM 1779 C CA . VAL A 1 39 ? -0.213 -4.599 -1.044 1.00 0.00 39 VAL A CA 2
ATOM 1780 C C . VAL A 1 39 ? 1.059 -4.339 -1.848 1.00 0.00 39 VAL A C 2
ATOM 1781 O O . VAL A 1 39 ? 2.142 -4.765 -1.435 1.00 0.00 39 VAL A O 2
ATOM 1794 N N . THR A 1 40 ? 0.936 -3.646 -2.987 1.00 0.00 40 THR A N 2
ATOM 1795 C CA . THR A 1 40 ? 2.103 -3.354 -3.810 1.00 0.00 40 THR A CA 2
ATOM 1796 C C . THR A 1 40 ? 2.308 -1.842 -3.919 1.00 0.00 40 THR A C 2
ATOM 1797 O O . THR A 1 40 ? 1.457 -1.128 -4.453 1.00 0.00 40 THR A O 2
ATOM 1808 N N . VAL A 1 41 ? 3.468 -1.373 -3.461 1.00 0.00 41 VAL A N 2
ATOM 1809 C CA . VAL A 1 41 ? 3.791 0.057 -3.512 1.00 0.00 41 VAL A CA 2
ATOM 1810 C C . VAL A 1 41 ? 4.795 0.334 -4.621 1.00 0.00 41 VAL A C 2
ATOM 1811 O O . VAL A 1 41 ? 5.879 -0.240 -4.624 1.00 0.00 41 VAL A O 2
ATOM 1824 N N . THR A 1 42 ? 4.430 1.222 -5.555 1.00 0.00 42 THR A N 2
ATOM 1825 C CA . THR A 1 42 ? 5.315 1.570 -6.648 1.00 0.00 42 THR A CA 2
ATOM 1826 C C . THR A 1 42 ? 5.731 3.017 -6.523 1.00 0.00 42 THR A C 2
ATOM 1827 O O . THR A 1 42 ? 4.914 3.938 -6.595 1.00 0.00 42 THR A O 2
ATOM 1838 N N . LYS A 1 43 ? 7.016 3.193 -6.329 1.00 0.00 43 LYS A N 2
ATOM 1839 C CA . LYS A 1 43 ? 7.607 4.520 -6.190 1.00 0.00 43 LYS A CA 2
ATOM 1840 C C . LYS A 1 43 ? 8.940 4.582 -6.931 1.00 0.00 43 LYS A C 2
ATOM 1841 O O . LYS A 1 43 ? 9.976 4.137 -6.419 1.00 0.00 43 LYS A O 2
ATOM 1860 N N . GLY A 1 44 ? 8.899 5.124 -8.160 1.00 0.00 44 GLY A N 2
ATOM 1861 C CA . GLY A 1 44 ? 10.096 5.232 -8.987 1.00 0.00 44 GLY A CA 2
ATOM 1862 C C . GLY A 1 44 ? 10.587 3.875 -9.452 1.00 0.00 44 GLY A C 2
ATOM 1863 O O . GLY A 1 44 ? 9.873 3.158 -10.159 1.00 0.00 44 GLY A O 2
ATOM 1867 N N . ASN A 1 45 ? 11.807 3.534 -9.047 1.00 0.00 45 ASN A N 2
ATOM 1868 C CA . ASN A 1 45 ? 12.414 2.248 -9.383 1.00 0.00 45 ASN A CA 2
ATOM 1869 C C . ASN A 1 45 ? 12.291 1.270 -8.200 1.00 0.00 45 ASN A C 2
ATOM 1870 O O . ASN A 1 45 ? 12.951 0.224 -8.173 1.00 0.00 45 ASN A O 2
ATOM 1881 N N . LYS A 1 46 ? 11.419 1.614 -7.237 1.00 0.00 46 LYS A N 2
ATOM 1882 C CA . LYS A 1 46 ? 11.215 0.804 -6.040 1.00 0.00 46 LYS A CA 2
ATOM 1883 C C . LYS A 1 46 ? 9.775 0.324 -5.946 1.00 0.00 46 LYS A C 2
ATOM 1884 O O . LYS A 1 46 ? 8.849 1.023 -6.371 1.00 0.00 46 LYS A O 2
ATOM 1903 N N . GLN A 1 47 ? 9.600 -0.875 -5.382 1.00 0.00 47 GLN A N 2
ATOM 1904 C CA . GLN A 1 47 ? 8.290 -1.480 -5.211 1.00 0.00 47 GLN A CA 2
ATOM 1905 C C . GLN A 1 47 ? 8.285 -2.341 -3.955 1.00 0.00 47 GLN A C 2
ATOM 1906 O O . GLN A 1 47 ? 9.211 -3.123 -3.718 1.00 0.00 47 GLN A O 2
ATOM 1920 N N . TRP A 1 48 ? 7.233 -2.178 -3.166 1.00 0.00 48 TRP A N 2
ATOM 1921 C CA . TRP A 1 48 ? 7.065 -2.925 -1.917 1.00 0.00 48 TRP A CA 2
ATOM 1922 C C . TRP A 1 48 ? 5.908 -3.912 -2.035 1.00 0.00 48 TRP A C 2
ATOM 1923 O O . TRP A 1 48 ? 4.877 -3.600 -2.635 1.00 0.00 48 TRP A O 2
ATOM 1944 N N . THR A 1 49 ? 6.096 -5.100 -1.458 1.00 0.00 49 THR A N 2
ATOM 1945 C CA . THR A 1 49 ? 5.075 -6.148 -1.472 1.00 0.00 49 THR A CA 2
ATOM 1946 C C . THR A 1 49 ? 4.823 -6.658 -0.048 1.00 0.00 49 THR A C 2
ATOM 1947 O O . THR A 1 49 ? 5.772 -7.028 0.649 1.00 0.00 49 THR A O 2
ATOM 1958 N N . PHE A 1 50 ? 3.547 -6.679 0.379 1.00 0.00 50 PHE A N 2
ATOM 1959 C CA . PHE A 1 50 ? 3.194 -7.142 1.728 1.00 0.00 50 PHE A CA 2
ATOM 1960 C C . PHE A 1 50 ? 1.952 -8.021 1.712 1.00 0.00 50 PHE A C 2
ATOM 1961 O O . PHE A 1 50 ? 1.173 -7.981 0.762 1.00 0.00 50 PHE A O 2
ATOM 1978 N N . LYS A 1 51 ? 1.782 -8.816 2.775 1.00 0.00 51 LYS A N 2
ATOM 1979 C CA . LYS A 1 51 ? 0.631 -9.714 2.911 1.00 0.00 51 LYS A CA 2
ATOM 1980 C C . LYS A 1 51 ? -0.561 -9.027 3.597 1.00 0.00 51 LYS A C 2
ATOM 1981 O O . LYS A 1 51 ? -1.690 -9.518 3.508 1.00 0.00 51 LYS A O 2
ATOM 2000 N N . ASP A 1 52 ? -0.306 -7.900 4.287 1.00 0.00 52 ASP A N 2
ATOM 2001 C CA . ASP A 1 52 ? -1.359 -7.159 4.988 1.00 0.00 52 ASP A CA 2
ATOM 2002 C C . ASP A 1 52 ? -1.178 -5.662 4.803 1.00 0.00 52 ASP A C 2
ATOM 2003 O O . ASP A 1 52 ? -0.047 -5.203 4.608 1.00 0.00 52 ASP A O 2
ATOM 2012 N N . PRO A 1 53 ? -2.284 -4.857 4.862 1.00 0.00 53 PRO A N 2
ATOM 2013 C CA . PRO A 1 53 ? -2.186 -3.409 4.685 1.00 0.00 53 PRO A CA 2
ATOM 2014 C C . PRO A 1 53 ? -1.434 -2.728 5.823 1.00 0.00 53 PRO A C 2
ATOM 2015 O O . PRO A 1 53 ? -0.842 -1.674 5.635 1.00 0.00 53 PRO A O 2
ATOM 2026 N N . LYS A 1 54 ? -1.458 -3.367 7.000 1.00 0.00 54 LYS A N 2
ATOM 2027 C CA . LYS A 1 54 ? -0.810 -2.829 8.197 1.00 0.00 54 LYS A CA 2
ATOM 2028 C C . LYS A 1 54 ? 0.688 -2.884 8.028 1.00 0.00 54 LYS A C 2
ATOM 2029 O O . LYS A 1 54 ? 1.424 -2.022 8.505 1.00 0.00 54 LYS A O 2
ATOM 2048 N N . GLN A 1 55 ? 1.101 -3.922 7.327 1.00 0.00 55 GLN A N 2
ATOM 2049 C CA . GLN A 1 55 ? 2.487 -4.160 6.996 1.00 0.00 55 GLN A CA 2
ATOM 2050 C C . GLN A 1 55 ? 2.961 -3.122 5.990 1.00 0.00 55 GLN A C 2
ATOM 2051 O O . GLN A 1 55 ? 4.059 -2.575 6.108 1.00 0.00 55 GLN A O 2
ATOM 2065 N N . ALA A 1 56 ? 2.099 -2.870 5.000 1.00 0.00 56 ALA A N 2
ATOM 2066 C CA . ALA A 1 56 ? 2.355 -1.883 3.957 1.00 0.00 56 ALA A CA 2
ATOM 2067 C C . ALA A 1 56 ? 2.274 -0.460 4.502 1.00 0.00 56 ALA A C 2
ATOM 2068 O O . ALA A 1 56 ? 3.151 0.354 4.248 1.00 0.00 56 ALA A O 2
ATOM 2075 N N . VAL A 1 57 ? 1.224 -0.189 5.298 1.00 0.00 57 VAL A N 2
ATOM 2076 C CA . VAL A 1 57 ? 1.001 1.140 5.883 1.00 0.00 57 VAL A CA 2
ATOM 2077 C C . VAL A 1 57 ? 2.096 1.471 6.895 1.00 0.00 57 VAL A C 2
ATOM 2078 O O . VAL A 1 57 ? 2.626 2.580 6.879 1.00 0.00 57 VAL A O 2
ATOM 2091 N N . GLU A 1 58 ? 2.447 0.504 7.762 1.00 0.00 58 GLU A N 2
ATOM 2092 C CA . GLU A 1 58 ? 3.503 0.732 8.759 1.00 0.00 58 GLU A CA 2
ATOM 2093 C C . GLU A 1 58 ? 4.865 0.905 8.097 1.00 0.00 58 GLU A C 2
ATOM 2094 O O . GLU A 1 58 ? 5.647 1.769 8.504 1.00 0.00 58 GLU A O 2
ATOM 2106 N N . PHE A 1 59 ? 5.145 0.082 7.076 1.00 0.00 59 PHE A N 2
ATOM 2107 C CA . PHE A 1 59 ? 6.408 0.169 6.344 1.00 0.00 59 PHE A CA 2
ATOM 2108 C C . PHE A 1 59 ? 6.466 1.438 5.491 1.00 0.00 59 PHE A C 2
ATOM 2109 O O . PHE A 1 59 ? 7.509 2.096 5.426 1.00 0.00 59 PHE A O 2
ATOM 2126 N N . VAL A 1 60 ? 5.339 1.775 4.839 1.00 0.00 60 VAL A N 2
ATOM 2127 C CA . VAL A 1 60 ? 5.261 2.986 4.000 1.00 0.00 60 VAL A CA 2
ATOM 2128 C C . VAL A 1 60 ? 5.354 4.235 4.883 1.00 0.00 60 VAL A C 2
ATOM 2129 O O . VAL A 1 60 ? 5.967 5.220 4.507 1.00 0.00 60 VAL A O 2
ATOM 2142 N N . GLN A 1 61 ? 4.724 4.178 6.060 1.00 0.00 61 GLN A N 2
ATOM 2143 C CA . GLN A 1 61 ? 4.717 5.311 6.989 1.00 0.00 61 GLN A CA 2
ATOM 2144 C C . GLN A 1 61 ? 6.122 5.607 7.509 1.00 0.00 61 GLN A C 2
ATOM 2145 O O . GLN A 1 61 ? 6.525 6.766 7.613 1.00 0.00 61 GLN A O 2
ATOM 2159 N N . LYS A 1 62 ? 6.862 4.542 7.834 1.00 0.00 62 LYS A N 2
ATOM 2160 C CA . LYS A 1 62 ? 8.231 4.673 8.335 1.00 0.00 62 LYS A CA 2
ATOM 2161 C C . LYS A 1 62 ? 9.210 5.085 7.234 1.00 0.00 62 LYS A C 2
ATOM 2162 O O . LYS A 1 62 ? 10.089 5.924 7.451 1.00 0.00 62 LYS A O 2
ATOM 2181 N N . SER A 1 63 ? 9.034 4.480 6.060 1.00 0.00 63 SER A N 2
ATOM 2182 C CA . SER A 1 63 ? 9.896 4.732 4.902 1.00 0.00 63 SER A CA 2
ATOM 2183 C C . SER A 1 63 ? 9.494 5.980 4.111 1.00 0.00 63 SER A C 2
ATOM 2184 O O . SER A 1 63 ? 10.347 6.791 3.742 1.00 0.00 63 SER A O 2
ATOM 2192 N N . LEU A 1 64 ? 8.187 6.114 3.863 1.00 0.00 64 LEU A N 2
ATOM 2193 C CA . LEU A 1 64 ? 7.653 7.227 3.067 1.00 0.00 64 LEU A CA 2
ATOM 2194 C C . LEU A 1 64 ? 7.148 8.405 3.919 1.00 0.00 64 LEU A C 2
ATOM 2195 O O . LEU A 1 64 ? 7.295 9.555 3.497 1.00 0.00 64 LEU A O 2
ATOM 2211 N N . GLU A 1 65 ? 6.558 8.143 5.103 1.00 0.00 65 GLU A N 2
ATOM 2212 C CA . GLU A 1 65 ? 6.080 9.259 5.950 1.00 0.00 65 GLU A CA 2
ATOM 2213 C C . GLU A 1 65 ? 7.145 9.734 6.949 1.00 0.00 65 GLU A C 2
ATOM 2214 O O . GLU A 1 65 ? 6.977 10.780 7.586 1.00 0.00 65 GLU A O 2
ATOM 2226 N N . HIS A 1 66 ? 8.239 8.970 7.076 1.00 0.00 66 HIS A N 2
ATOM 2227 C CA . HIS A 1 66 ? 9.335 9.322 7.985 1.00 0.00 66 HIS A CA 2
ATOM 2228 C C . HIS A 1 66 ? 10.685 9.160 7.295 1.00 0.00 66 HIS A C 2
ATOM 2229 O O . HIS A 1 66 ? 10.862 8.264 6.463 1.00 0.00 66 HIS A O 2
ATOM 2244 N N . HIS A 1 67 ? 11.630 10.037 7.649 1.00 0.00 67 HIS A N 2
ATOM 2245 C CA . HIS A 1 67 ? 12.978 10.011 7.073 1.00 0.00 67 HIS A CA 2
ATOM 2246 C C . HIS A 1 67 ? 14.047 10.007 8.167 1.00 0.00 67 HIS A C 2
ATOM 2247 O O . HIS A 1 67 ? 15.033 9.270 8.072 1.00 0.00 67 HIS A O 2
ATOM 2262 N N . HIS A 1 68 ? 13.843 10.834 9.201 1.00 0.00 68 HIS A N 2
ATOM 2263 C CA . HIS A 1 68 ? 14.782 10.936 10.320 1.00 0.00 68 HIS A CA 2
ATOM 2264 C C . HIS A 1 68 ? 14.284 10.138 11.521 1.00 0.00 68 HIS A C 2
ATOM 2265 O O . HIS A 1 68 ? 13.078 10.078 11.776 1.00 0.00 68 HIS A O 2
ATOM 2280 N N . HIS A 1 69 ? 15.226 9.532 12.250 1.00 0.00 69 HIS A N 2
ATOM 2281 C CA . HIS A 1 69 ? 14.905 8.732 13.433 1.00 0.00 69 HIS A CA 2
ATOM 2282 C C . HIS A 1 69 ? 15.735 9.176 14.632 1.00 0.00 69 HIS A C 2
ATOM 2283 O O . HIS A 1 69 ? 16.908 9.535 14.483 1.00 0.00 69 HIS A O 2
ATOM 2298 N N . HIS A 1 70 ? 15.115 9.149 15.815 1.00 0.00 70 HIS A N 2
ATOM 2299 C CA . HIS A 1 70 ? 15.781 9.545 17.057 1.00 0.00 70 HIS A CA 2
ATOM 2300 C C . HIS A 1 70 ? 15.627 8.467 18.124 1.00 0.00 70 HIS A C 2
ATOM 2301 O O . HIS A 1 70 ? 14.575 7.830 18.226 1.00 0.00 70 HIS A O 2
ATOM 2316 N N . HIS A 1 71 ? 16.689 8.272 18.913 1.00 0.00 71 HIS A N 2
ATOM 2317 C CA . HIS A 1 71 ? 16.695 7.272 19.982 1.00 0.00 71 HIS A CA 2
ATOM 2318 C C . HIS A 1 71 ? 16.452 7.927 21.341 1.00 0.00 71 HIS A C 2
ATOM 2319 O O . HIS A 1 71 ? 17.261 8.795 21.737 1.00 0.00 71 HIS A O 2
ATOM 2335 N N . MET A 1 1 ? 3.775 8.074 -11.762 1.00 0.00 1 MET A N 3
ATOM 2336 C CA . MET A 1 1 ? 4.963 8.122 -10.869 1.00 0.00 1 MET A CA 3
ATOM 2337 C C . MET A 1 1 ? 4.543 8.332 -9.418 1.00 0.00 1 MET A C 3
ATOM 2338 O O . MET A 1 1 ? 3.579 9.049 -9.140 1.00 0.00 1 MET A O 3
ATOM 2354 N N . ASP A 1 2 ? 5.287 7.692 -8.489 1.00 0.00 2 ASP A N 3
ATOM 2355 C CA . ASP A 1 2 ? 5.033 7.774 -7.027 1.00 0.00 2 ASP A CA 3
ATOM 2356 C C . ASP A 1 2 ? 3.636 7.241 -6.638 1.00 0.00 2 ASP A C 3
ATOM 2357 O O . ASP A 1 2 ? 3.104 7.569 -5.570 1.00 0.00 2 ASP A O 3
ATOM 2366 N N . GLU A 1 3 ? 3.066 6.396 -7.510 1.00 0.00 3 GLU A N 3
ATOM 2367 C CA . GLU A 1 3 ? 1.741 5.800 -7.290 1.00 0.00 3 GLU A CA 3
ATOM 2368 C C . GLU A 1 3 ? 1.828 4.555 -6.427 1.00 0.00 3 GLU A C 3
ATOM 2369 O O . GLU A 1 3 ? 2.626 3.654 -6.689 1.00 0.00 3 GLU A O 3
ATOM 2381 N N . VAL A 1 4 ? 0.966 4.500 -5.426 1.00 0.00 4 VAL A N 3
ATOM 2382 C CA . VAL A 1 4 ? 0.900 3.361 -4.528 1.00 0.00 4 VAL A CA 3
ATOM 2383 C C . VAL A 1 4 ? -0.314 2.531 -4.937 1.00 0.00 4 VAL A C 3
ATOM 2384 O O . VAL A 1 4 ? -1.331 3.095 -5.349 1.00 0.00 4 VAL A O 3
ATOM 2397 N N . LYS A 1 5 ? -0.205 1.205 -4.868 1.00 0.00 5 LYS A N 3
ATOM 2398 C CA . LYS A 1 5 ? -1.326 0.336 -5.252 1.00 0.00 5 LYS A CA 3
ATOM 2399 C C . LYS A 1 5 ? -1.519 -0.822 -4.289 1.00 0.00 5 LYS A C 3
ATOM 2400 O O . LYS A 1 5 ? -0.589 -1.254 -3.612 1.00 0.00 5 LYS A O 3
ATOM 2419 N N . VAL A 1 6 ? -2.761 -1.288 -4.208 1.00 0.00 6 VAL A N 3
ATOM 2420 C CA . VAL A 1 6 ? -3.102 -2.426 -3.368 1.00 0.00 6 VAL A CA 3
ATOM 2421 C C . VAL A 1 6 ? -3.991 -3.384 -4.142 1.00 0.00 6 VAL A C 3
ATOM 2422 O O . VAL A 1 6 ? -5.030 -2.981 -4.674 1.00 0.00 6 VAL A O 3
ATOM 2435 N N . HIS A 1 7 ? -3.578 -4.639 -4.200 1.00 0.00 7 HIS A N 3
ATOM 2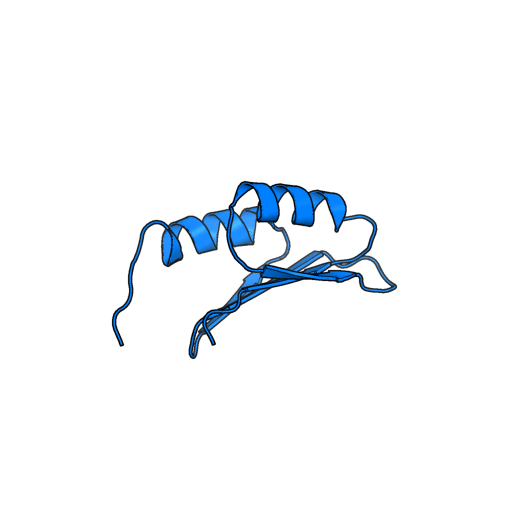436 C CA . HIS A 1 7 ? -4.353 -5.652 -4.884 1.00 0.00 7 HIS A CA 3
ATOM 2437 C C . HIS A 1 7 ? -4.809 -6.734 -3.897 1.00 0.00 7 HIS A C 3
ATOM 2438 O O . HIS A 1 7 ? -4.009 -7.578 -3.477 1.00 0.00 7 HIS A O 3
ATOM 2453 N N . VAL A 1 8 ? -6.103 -6.705 -3.520 1.00 0.00 8 VAL A N 3
ATOM 2454 C CA . VAL A 1 8 ? -6.666 -7.710 -2.609 1.00 0.00 8 VAL A CA 3
ATOM 2455 C C . VAL A 1 8 ? -8.089 -8.082 -3.035 1.00 0.00 8 VAL A C 3
ATOM 2456 O O . VAL A 1 8 ? -8.727 -7.341 -3.784 1.00 0.00 8 VAL A O 3
ATOM 2469 N N . GLY A 1 9 ? -8.582 -9.226 -2.538 1.00 0.00 9 GLY A N 3
ATOM 2470 C CA . GLY A 1 9 ? -9.930 -9.683 -2.874 1.00 0.00 9 GLY A CA 3
ATOM 2471 C C . GLY A 1 9 ? -11.024 -8.894 -2.169 1.00 0.00 9 GLY A C 3
ATOM 2472 O O . GLY A 1 9 ? -10.734 -8.038 -1.330 1.00 0.00 9 GLY A O 3
ATOM 2476 N N . ASP A 1 10 ? -12.282 -9.207 -2.506 1.00 0.00 10 ASP A N 3
ATOM 2477 C CA . ASP A 1 10 ? -13.465 -8.525 -1.945 1.00 0.00 10 ASP A CA 3
ATOM 2478 C C . ASP A 1 10 ? -13.635 -8.732 -0.431 1.00 0.00 10 ASP A C 3
ATOM 2479 O O . ASP A 1 10 ? -14.227 -7.885 0.244 1.00 0.00 10 ASP A O 3
ATOM 2488 N N . ASP A 1 11 ? -13.117 -9.852 0.094 1.00 0.00 11 ASP A N 3
ATOM 2489 C CA . ASP A 1 11 ? -13.238 -10.179 1.526 1.00 0.00 11 ASP A CA 3
ATOM 2490 C C . ASP A 1 11 ? -12.302 -9.347 2.417 1.00 0.00 11 ASP A C 3
ATOM 2491 O O . ASP A 1 11 ? -12.642 -9.063 3.569 1.00 0.00 11 ASP A O 3
ATOM 2500 N N . GLN A 1 12 ? -11.135 -8.962 1.885 1.00 0.00 12 GLN A N 3
ATOM 2501 C CA . GLN A 1 12 ? -10.163 -8.169 2.647 1.00 0.00 12 GLN A CA 3
ATOM 2502 C C . GLN A 1 12 ? -10.017 -6.739 2.095 1.00 0.00 12 GLN A C 3
ATOM 2503 O O . GLN A 1 12 ? -9.275 -5.928 2.658 1.00 0.00 12 GLN A O 3
ATOM 2517 N N . PHE A 1 13 ? -10.746 -6.430 1.012 1.00 0.00 13 PHE A N 3
ATOM 2518 C CA . PHE A 1 13 ? -10.697 -5.107 0.360 1.00 0.00 13 PHE A CA 3
ATOM 2519 C C . PHE A 1 13 ? -11.187 -3.982 1.278 1.00 0.00 13 PHE A C 3
ATOM 2520 O O . PHE A 1 13 ? -10.573 -2.915 1.317 1.00 0.00 13 PHE A O 3
ATOM 2537 N N . GLU A 1 14 ? -12.287 -4.216 1.999 1.00 0.00 14 GLU A N 3
ATOM 2538 C CA . GLU A 1 14 ? -12.834 -3.208 2.925 1.00 0.00 14 GLU A CA 3
ATOM 2539 C C . GLU A 1 14 ? -11.842 -2.885 4.041 1.00 0.00 14 GLU A C 3
ATOM 2540 O O . GLU A 1 14 ? -11.726 -1.729 4.460 1.00 0.00 14 GLU A O 3
ATOM 2552 N N . GLU A 1 15 ? -11.131 -3.918 4.513 1.00 0.00 15 GLU A N 3
ATOM 2553 C CA . GLU A 1 15 ? -10.115 -3.756 5.562 1.00 0.00 15 GLU A CA 3
ATOM 2554 C C . GLU A 1 15 ? -8.929 -2.944 5.030 1.00 0.00 15 GLU A C 3
ATOM 2555 O O . GLU A 1 15 ? -8.433 -2.040 5.709 1.00 0.00 15 GLU A O 3
ATOM 2567 N N . VAL A 1 16 ? -8.489 -3.284 3.807 1.00 0.00 16 VAL A N 3
ATOM 2568 C CA . VAL A 1 16 ? -7.370 -2.592 3.161 1.00 0.00 16 VAL A CA 3
ATOM 2569 C C . VAL A 1 16 ? -7.757 -1.160 2.772 1.00 0.00 16 VAL A C 3
ATOM 2570 O O . VAL A 1 16 ? -6.958 -0.233 2.915 1.00 0.00 16 VAL A O 3
ATOM 2583 N N . SER A 1 17 ? -8.993 -1.002 2.290 1.00 0.00 17 SER A N 3
ATOM 2584 C CA . SER A 1 17 ? -9.517 0.307 1.870 1.00 0.00 17 SER A CA 3
ATOM 2585 C C . SER A 1 17 ? -9.618 1.274 3.053 1.00 0.00 17 SER A C 3
ATOM 2586 O O . SER A 1 17 ? -9.345 2.469 2.911 1.00 0.00 17 SER A O 3
ATOM 2594 N N . ARG A 1 18 ? -10.009 0.736 4.220 1.00 0.00 18 ARG A N 3
ATOM 2595 C CA . ARG A 1 18 ? -10.140 1.526 5.451 1.00 0.00 18 ARG A CA 3
ATOM 2596 C C . ARG A 1 18 ? -8.768 1.987 5.971 1.00 0.00 18 ARG A C 3
ATOM 2597 O O . ARG A 1 18 ? -8.605 3.155 6.331 1.00 0.00 18 ARG A O 3
ATOM 2618 N N . GLU A 1 19 ? -7.788 1.062 6.003 1.00 0.00 19 GLU A N 3
ATOM 2619 C CA . GLU A 1 19 ? -6.420 1.381 6.461 1.00 0.00 19 GLU A CA 3
ATOM 2620 C C . GLU A 1 19 ? -5.701 2.348 5.506 1.00 0.00 19 GLU A C 3
ATOM 2621 O O . GLU A 1 19 ? -4.971 3.237 5.950 1.00 0.00 19 GLU A O 3
ATOM 2633 N N . ILE A 1 20 ? -5.919 2.157 4.195 1.00 0.00 20 ILE A N 3
ATOM 2634 C CA . ILE A 1 20 ? -5.329 3.014 3.144 1.00 0.00 20 ILE A CA 3
ATOM 2635 C C . ILE A 1 20 ? -5.936 4.420 3.179 1.00 0.00 20 ILE A C 3
ATOM 2636 O O . ILE A 1 20 ? -5.212 5.415 3.089 1.00 0.00 20 ILE A O 3
ATOM 2652 N N . LYS A 1 21 ? -7.267 4.485 3.312 1.00 0.00 21 LYS A N 3
ATOM 2653 C CA . LYS A 1 21 ? -7.982 5.766 3.386 1.00 0.00 21 LYS A CA 3
ATOM 2654 C C . LYS A 1 21 ? -7.597 6.498 4.669 1.00 0.00 21 LYS A C 3
ATOM 2655 O O . LYS A 1 21 ? -7.498 7.727 4.692 1.00 0.00 21 LYS A O 3
ATOM 2674 N N . LYS A 1 22 ? -7.383 5.708 5.734 1.00 0.00 22 LYS A N 3
ATOM 2675 C CA . LYS A 1 22 ? -6.955 6.224 7.032 1.00 0.00 22 LYS A CA 3
ATOM 2676 C C . LYS A 1 22 ? -5.523 6.769 6.934 1.00 0.00 22 LYS A C 3
ATOM 2677 O O . LYS A 1 22 ? -5.132 7.657 7.696 1.00 0.00 22 LYS A O 3
ATOM 2696 N N . ALA A 1 23 ? -4.761 6.216 5.981 1.00 0.00 23 ALA A N 3
ATOM 2697 C CA . ALA A 1 23 ? -3.373 6.624 5.750 1.00 0.00 23 ALA A CA 3
ATOM 2698 C C . ALA A 1 23 ? -3.290 7.922 4.929 1.00 0.00 23 ALA A C 3
ATOM 2699 O O . ALA A 1 23 ? -2.317 8.672 5.046 1.00 0.00 23 ALA A O 3
ATOM 2706 N N . GLY A 1 24 ? -4.321 8.168 4.103 1.00 0.00 24 GLY A N 3
ATOM 2707 C CA . GLY A 1 24 ? -4.413 9.403 3.325 1.00 0.00 24 GLY A CA 3
ATOM 2708 C C . GLY A 1 24 ? -3.578 9.481 2.046 1.00 0.00 24 GLY A C 3
ATOM 2709 O O . GLY A 1 24 ? -3.465 10.575 1.485 1.00 0.00 24 GLY A O 3
ATOM 2713 N N . TRP A 1 25 ? -2.990 8.372 1.567 1.00 0.00 25 TRP A N 3
ATOM 2714 C CA . TRP A 1 25 ? -2.172 8.452 0.334 1.00 0.00 25 TRP A CA 3
ATOM 2715 C C . TRP A 1 25 ? -2.944 8.004 -0.903 1.00 0.00 25 TRP A C 3
ATOM 2716 O O . TRP A 1 25 ? -3.888 7.215 -0.807 1.00 0.00 25 TRP A O 3
ATOM 2737 N N . LYS A 1 26 ? -2.520 8.528 -2.074 1.00 0.00 26 LYS A N 3
ATOM 2738 C CA . LYS A 1 26 ? -3.124 8.181 -3.367 1.00 0.00 26 LYS A CA 3
ATOM 2739 C C . LYS A 1 26 ? -2.693 6.769 -3.784 1.00 0.00 26 LYS A C 3
ATOM 2740 O O . LYS A 1 26 ? -1.585 6.553 -4.292 1.00 0.00 26 LYS A O 3
ATOM 2759 N N . VAL A 1 27 ? -3.589 5.821 -3.532 1.00 0.00 27 VAL A N 3
ATOM 2760 C CA . VAL A 1 27 ? -3.368 4.410 -3.806 1.00 0.00 27 VAL A CA 3
ATOM 2761 C C . VAL A 1 27 ? -4.516 3.845 -4.636 1.00 0.00 27 VAL A C 3
ATOM 2762 O O . VAL A 1 27 ? -5.675 4.234 -4.462 1.00 0.00 27 VAL A O 3
ATOM 2775 N N . GLU A 1 28 ? -4.169 2.930 -5.531 1.00 0.00 28 GLU A N 3
ATOM 2776 C CA . GLU A 1 28 ? -5.143 2.252 -6.375 1.00 0.00 28 GLU A CA 3
ATOM 2777 C C . GLU A 1 28 ? -5.383 0.850 -5.836 1.00 0.00 28 GLU A C 3
ATOM 2778 O O . GLU A 1 28 ? -4.434 0.104 -5.597 1.00 0.00 28 GLU A O 3
ATOM 2790 N N . VAL A 1 29 ? -6.653 0.500 -5.664 1.00 0.00 29 VAL A N 3
ATOM 2791 C CA . VAL A 1 29 ? -7.038 -0.795 -5.105 1.00 0.00 29 VAL A CA 3
ATOM 2792 C C . VAL A 1 29 ? -7.881 -1.576 -6.106 1.00 0.00 29 VAL A C 3
ATOM 2793 O O . VAL A 1 29 ? -8.812 -1.031 -6.706 1.00 0.00 29 VAL A O 3
ATOM 2806 N N . HIS A 1 30 ? -7.537 -2.852 -6.274 1.00 0.00 30 HIS A N 3
ATOM 2807 C CA . HIS A 1 30 ? -8.246 -3.729 -7.191 1.00 0.00 30 HIS A CA 3
ATOM 2808 C C . HIS A 1 30 ? -8.634 -5.025 -6.486 1.00 0.00 30 HIS A C 3
ATOM 2809 O O . HIS A 1 30 ? -7.813 -5.635 -5.796 1.00 0.00 30 HIS A O 3
ATOM 2824 N N . LYS A 1 31 ? -9.889 -5.431 -6.672 1.00 0.00 31 LYS A N 3
ATOM 2825 C CA . LYS A 1 31 ? -10.426 -6.652 -6.064 1.00 0.00 31 LYS A CA 3
ATOM 2826 C C . LYS A 1 31 ? -10.246 -7.862 -6.980 1.00 0.00 31 LYS A C 3
ATOM 2827 O O . LYS A 1 31 ? -10.674 -7.841 -8.140 1.00 0.00 31 LYS A O 3
ATOM 2846 N N . HIS A 1 32 ? -9.603 -8.911 -6.448 1.00 0.00 32 HIS A N 3
ATOM 2847 C CA . HIS A 1 32 ? -9.371 -10.149 -7.201 1.00 0.00 32 HIS A CA 3
ATOM 2848 C C . HIS A 1 32 ? -10.547 -11.130 -7.028 1.00 0.00 32 HIS A C 3
ATOM 2849 O O . HIS A 1 32 ? -11.264 -11.045 -6.027 1.00 0.00 32 HIS A O 3
ATOM 2864 N N . PRO A 1 33 ? -10.775 -12.086 -7.994 1.00 0.00 33 PRO A N 3
ATOM 2865 C CA . PRO A 1 33 ? -11.882 -13.070 -7.895 1.00 0.00 33 PRO A CA 3
ATOM 2866 C C . PRO A 1 33 ? -11.733 -14.019 -6.700 1.00 0.00 33 PRO A C 3
ATOM 2867 O O . PRO A 1 33 ? -12.728 -14.419 -6.089 1.00 0.00 33 PRO A O 3
ATOM 2878 N N . SER A 1 34 ? -10.480 -14.368 -6.383 1.00 0.00 34 SER A N 3
ATOM 2879 C CA . SER A 1 34 ? -10.169 -15.254 -5.262 1.00 0.00 34 SER A CA 3
ATOM 2880 C C . SER A 1 34 ? -9.688 -14.440 -4.056 1.00 0.00 34 SER A C 3
ATOM 2881 O O . SER A 1 34 ? -9.488 -13.225 -4.163 1.00 0.00 34 SER A O 3
ATOM 2889 N N . ASN A 1 35 ? -9.502 -15.113 -2.907 1.00 0.00 35 ASN A N 3
ATOM 2890 C CA . ASN A 1 35 ? -9.044 -14.455 -1.675 1.00 0.00 35 ASN A CA 3
ATOM 2891 C C . ASN A 1 35 ? -7.552 -14.109 -1.753 1.00 0.00 35 ASN A C 3
ATOM 2892 O O . ASN A 1 35 ? -6.693 -14.998 -1.758 1.00 0.00 35 ASN A O 3
ATOM 2903 N N . THR A 1 36 ? -7.266 -12.805 -1.829 1.00 0.00 36 THR A N 3
ATOM 2904 C CA . THR A 1 36 ? -5.891 -12.310 -1.917 1.00 0.00 36 THR A CA 3
ATOM 2905 C C . THR A 1 36 ? -5.621 -11.222 -0.890 1.00 0.00 36 THR A C 3
ATOM 2906 O O . THR A 1 36 ? -6.466 -10.353 -0.654 1.00 0.00 36 THR A O 3
ATOM 2917 N N . SER A 1 37 ? -4.432 -11.286 -0.285 1.00 0.00 37 SER A N 3
ATOM 2918 C CA . SER A 1 37 ? -4.006 -10.310 0.716 1.00 0.00 37 SER A CA 3
ATOM 2919 C C . SER A 1 37 ? -2.565 -9.868 0.442 1.00 0.00 37 SER A C 3
ATOM 2920 O O . SER A 1 37 ? -1.616 -10.368 1.055 1.00 0.00 37 SER A O 3
ATOM 2928 N N . GLN A 1 38 ? -2.410 -8.954 -0.528 1.00 0.00 38 GLN A N 3
ATOM 2929 C CA . GLN A 1 38 ? -1.087 -8.428 -0.907 1.00 0.00 38 GLN A CA 3
ATOM 2930 C C . GLN A 1 38 ? -1.167 -6.971 -1.371 1.00 0.00 38 GLN A C 3
ATOM 2931 O O . GLN A 1 38 ? -1.982 -6.621 -2.227 1.00 0.00 38 GLN A O 3
ATOM 2945 N N . VAL A 1 39 ? -0.301 -6.136 -0.785 1.00 0.00 39 VAL A N 3
ATOM 2946 C CA . VAL A 1 39 ? -0.209 -4.718 -1.117 1.00 0.00 39 VAL A CA 3
ATOM 2947 C C . VAL A 1 39 ? 1.053 -4.460 -1.940 1.00 0.00 39 VAL A C 3
ATOM 2948 O O . VAL A 1 39 ? 2.136 -4.910 -1.554 1.00 0.00 39 VAL A O 3
ATOM 2961 N N . THR A 1 40 ? 0.920 -3.740 -3.065 1.00 0.00 40 THR A N 3
ATOM 2962 C CA . THR A 1 40 ? 2.083 -3.437 -3.889 1.00 0.00 40 THR A CA 3
ATOM 2963 C C . THR A 1 40 ? 2.290 -1.922 -3.967 1.00 0.00 40 THR A C 3
ATOM 2964 O O . THR A 1 40 ? 1.440 -1.200 -4.491 1.00 0.00 40 THR A O 3
ATOM 2975 N N . VAL A 1 41 ? 3.448 -1.457 -3.499 1.00 0.00 41 VAL A N 3
ATOM 2976 C CA . VAL A 1 41 ? 3.763 -0.024 -3.526 1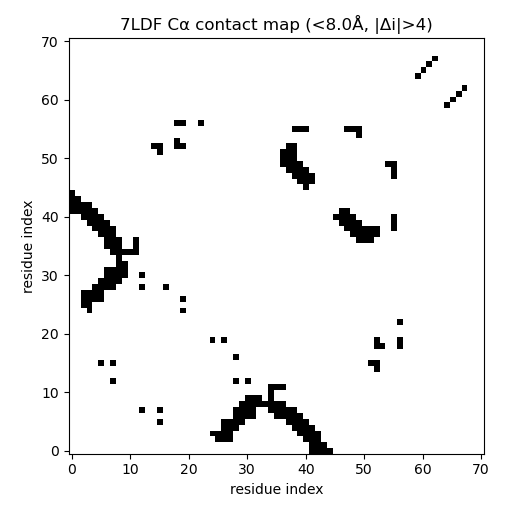.00 0.00 41 VAL A CA 3
ATOM 2977 C C . VAL A 1 41 ? 4.769 0.276 -4.628 1.00 0.00 41 VAL A C 3
ATOM 2978 O O . VAL A 1 41 ? 5.856 -0.293 -4.637 1.00 0.00 41 VAL A O 3
ATOM 2991 N N . THR A 1 42 ? 4.401 1.179 -5.546 1.00 0.00 42 THR A N 3
ATOM 2992 C CA . THR A 1 42 ? 5.285 1.548 -6.632 1.00 0.00 42 THR A CA 3
ATOM 2993 C C . THR A 1 42 ? 5.699 2.993 -6.479 1.00 0.00 42 THR A C 3
ATOM 2994 O O . THR A 1 42 ? 4.883 3.914 -6.533 1.00 0.00 42 THR A O 3
ATOM 3005 N N . LYS A 1 43 ? 6.984 3.166 -6.283 1.00 0.00 43 LYS A N 3
ATOM 3006 C CA . LYS A 1 43 ? 7.573 4.490 -6.115 1.00 0.00 43 LYS A CA 3
ATOM 3007 C C . LYS A 1 43 ? 8.907 4.571 -6.856 1.00 0.00 43 LYS A C 3
ATOM 3008 O O . LYS A 1 43 ? 9.943 4.115 -6.354 1.00 0.00 43 LYS A O 3
ATOM 3027 N N . GLY A 1 44 ? 8.864 5.140 -8.071 1.00 0.00 44 GLY A N 3
ATOM 3028 C CA . GLY A 1 44 ? 10.061 5.269 -8.893 1.00 0.00 44 GLY A CA 3
ATOM 3029 C C . GLY A 1 44 ? 10.542 3.925 -9.406 1.00 0.00 44 GLY A C 3
ATOM 3030 O O . GLY A 1 44 ? 9.823 3.239 -10.139 1.00 0.00 44 GLY A O 3
ATOM 3034 N N . ASN A 1 45 ? 11.760 3.562 -9.015 1.00 0.00 45 ASN A N 3
ATOM 3035 C CA . ASN A 1 45 ? 12.360 2.287 -9.400 1.00 0.00 45 ASN A CA 3
ATOM 3036 C C . ASN A 1 45 ? 12.249 1.265 -8.253 1.00 0.00 45 ASN A C 3
ATOM 3037 O O . ASN A 1 45 ? 12.905 0.216 -8.277 1.00 0.00 45 ASN A O 3
ATOM 3048 N N . LYS A 1 46 ? 11.394 1.572 -7.262 1.00 0.00 46 LYS A N 3
ATOM 3049 C CA . LYS A 1 46 ? 11.207 0.713 -6.100 1.00 0.00 46 LYS A CA 3
ATOM 3050 C C . LYS A 1 46 ? 9.762 0.252 -5.989 1.00 0.00 46 LYS A C 3
ATOM 3051 O O . LYS A 1 46 ? 8.840 0.968 -6.391 1.00 0.00 46 LYS A O 3
ATOM 3070 N N . GLN A 1 47 ? 9.577 -0.953 -5.436 1.00 0.00 47 GLN A N 3
ATOM 3071 C CA . GLN A 1 47 ? 8.262 -1.543 -5.259 1.00 0.00 47 GLN A CA 3
ATOM 3072 C C . GLN A 1 47 ? 8.257 -2.418 -4.011 1.00 0.00 47 GLN A C 3
ATOM 3073 O O . GLN A 1 47 ? 9.178 -3.209 -3.788 1.00 0.00 47 GLN A O 3
ATOM 3087 N N . TRP A 1 48 ? 7.209 -2.256 -3.213 1.00 0.00 48 TRP A N 3
ATOM 3088 C CA . TRP A 1 48 ? 7.045 -3.012 -1.968 1.00 0.00 48 TRP A CA 3
ATOM 3089 C C . TRP A 1 48 ? 5.883 -3.996 -2.079 1.00 0.00 48 TRP A C 3
ATOM 3090 O O . TRP A 1 48 ? 4.858 -3.690 -2.692 1.00 0.00 48 TRP A O 3
ATOM 3111 N N . THR A 1 49 ? 6.061 -5.177 -1.481 1.00 0.00 49 THR A N 3
ATOM 3112 C CA . THR A 1 49 ? 5.036 -6.221 -1.481 1.00 0.00 49 THR A CA 3
ATOM 3113 C C . THR A 1 49 ? 4.779 -6.710 -0.049 1.00 0.00 49 THR A C 3
ATOM 3114 O O . THR A 1 49 ? 5.728 -7.056 0.660 1.00 0.00 49 THR A O 3
ATOM 3125 N N . PHE A 1 50 ? 3.500 -6.740 0.373 1.00 0.00 50 PHE A N 3
ATOM 3126 C CA . PHE A 1 50 ? 3.146 -7.186 1.730 1.00 0.00 50 PHE A CA 3
ATOM 3127 C C . PHE A 1 50 ? 1.905 -8.071 1.723 1.00 0.00 50 PHE A C 3
ATOM 3128 O O . PHE A 1 50 ? 1.128 -8.046 0.773 1.00 0.00 50 PHE A O 3
ATOM 3145 N N . LYS A 1 51 ? 1.737 -8.852 2.799 1.00 0.00 51 LYS A N 3
ATOM 3146 C CA . LYS A 1 51 ? 0.590 -9.758 2.946 1.00 0.00 51 LYS A CA 3
ATOM 3147 C C . LYS A 1 51 ? -0.612 -9.077 3.619 1.00 0.00 51 LYS A C 3
ATOM 3148 O O . LYS A 1 51 ? -1.736 -9.580 3.529 1.00 0.00 51 LYS A O 3
ATOM 3167 N N . ASP A 1 52 ? -0.373 -7.942 4.299 1.00 0.00 52 ASP A N 3
ATOM 3168 C CA . ASP A 1 52 ? -1.438 -7.204 4.989 1.00 0.00 52 ASP A CA 3
ATOM 3169 C C . ASP A 1 52 ? -1.296 -5.711 4.745 1.00 0.00 52 ASP A C 3
ATOM 3170 O O . ASP A 1 52 ? -0.181 -5.237 4.506 1.00 0.00 52 ASP A O 3
ATOM 3179 N N . PRO A 1 53 ? -2.415 -4.924 4.800 1.00 0.00 53 PRO A N 3
ATOM 3180 C CA . PRO A 1 53 ? -2.345 -3.483 4.558 1.00 0.00 53 PRO A CA 3
ATOM 3181 C C . PRO A 1 53 ? -1.584 -2.737 5.656 1.00 0.00 53 PRO A C 3
ATOM 3182 O O . PRO A 1 53 ? -0.981 -1.700 5.407 1.00 0.00 53 PRO A O 3
ATOM 3193 N N . LYS A 1 54 ? -1.614 -3.313 6.868 1.00 0.00 54 LYS A N 3
ATOM 3194 C CA . LYS A 1 54 ? -0.967 -2.724 8.045 1.00 0.00 54 LYS A CA 3
ATOM 3195 C C . LYS A 1 54 ? 0.534 -2.806 7.905 1.00 0.00 54 LYS A C 3
ATOM 3196 O O . LYS A 1 54 ? 1.272 -1.928 8.350 1.00 0.00 54 LYS A O 3
ATOM 3215 N N . GLN A 1 55 ? 0.949 -3.887 7.271 1.00 0.00 55 GLN A N 3
ATOM 3216 C CA . GLN A 1 55 ? 2.340 -4.157 6.982 1.00 0.00 55 GLN A CA 3
ATOM 3217 C C . GLN A 1 55 ? 2.859 -3.144 5.972 1.00 0.00 55 GLN A C 3
ATOM 3218 O O . GLN A 1 55 ? 3.965 -2.616 6.107 1.00 0.00 55 GLN A O 3
ATOM 3232 N N . ALA A 1 56 ? 2.024 -2.892 4.960 1.00 0.00 56 ALA A N 3
ATOM 3233 C CA . ALA A 1 56 ? 2.312 -1.921 3.912 1.00 0.00 56 ALA A CA 3
ATOM 3234 C C . ALA A 1 56 ? 2.237 -0.492 4.445 1.00 0.00 56 ALA A C 3
ATOM 3235 O O . ALA A 1 56 ? 3.130 0.309 4.197 1.00 0.00 56 ALA A O 3
ATOM 3242 N N . VAL A 1 57 ? 1.178 -0.200 5.223 1.00 0.00 57 VAL A N 3
ATOM 3243 C CA . VAL A 1 57 ? 0.965 1.137 5.796 1.00 0.00 57 VAL A CA 3
ATOM 3244 C C . VAL A 1 57 ? 2.053 1.465 6.817 1.00 0.00 57 VAL A C 3
ATOM 3245 O O . VAL A 1 57 ? 2.594 2.569 6.800 1.00 0.00 57 VAL A O 3
ATOM 3258 N N . GLU A 1 58 ? 2.382 0.502 7.692 1.00 0.00 58 GLU A N 3
ATOM 3259 C CA . GLU A 1 58 ? 3.429 0.719 8.702 1.00 0.00 58 GLU A CA 3
ATOM 3260 C C . GLU A 1 58 ? 4.799 0.874 8.053 1.00 0.00 58 GLU A C 3
ATOM 3261 O O . GLU A 1 58 ? 5.589 1.728 8.468 1.00 0.00 58 GLU A O 3
ATOM 3273 N N . PHE A 1 59 ? 5.078 0.047 7.037 1.00 0.00 59 PHE A N 3
ATOM 3274 C CA . PHE A 1 59 ? 6.348 0.120 6.314 1.00 0.00 59 PHE A CA 3
ATOM 3275 C C . PHE A 1 59 ? 6.424 1.387 5.460 1.00 0.00 59 PHE A C 3
ATOM 3276 O O . PHE A 1 59 ? 7.475 2.034 5.402 1.00 0.00 59 PHE A O 3
ATOM 3293 N N . VAL A 1 60 ? 5.305 1.735 4.800 1.00 0.00 60 VAL A N 3
ATOM 3294 C CA . VAL A 1 60 ? 5.243 2.948 3.963 1.00 0.00 60 VAL A CA 3
ATOM 3295 C C . VAL A 1 60 ? 5.340 4.195 4.851 1.00 0.00 60 VAL A C 3
ATOM 3296 O O . VAL A 1 60 ? 5.969 5.173 4.483 1.00 0.00 60 VAL A O 3
ATOM 3309 N N . GLN A 1 61 ? 4.700 4.141 6.023 1.00 0.00 61 GLN A N 3
ATOM 3310 C CA . GLN A 1 61 ? 4.694 5.270 6.958 1.00 0.00 61 GLN A CA 3
ATOM 3311 C C . GLN A 1 61 ? 6.097 5.557 7.489 1.00 0.00 61 GLN A C 3
ATOM 3312 O O . GLN A 1 61 ? 6.501 6.715 7.612 1.00 0.00 61 GLN A O 3
ATOM 3326 N N . LYS A 1 62 ? 6.835 4.488 7.801 1.00 0.00 62 LYS A N 3
ATOM 3327 C CA . LYS A 1 62 ? 8.203 4.612 8.307 1.00 0.00 62 LYS A CA 3
ATOM 3328 C C . LYS A 1 62 ? 9.183 5.037 7.211 1.00 0.00 62 LYS A C 3
ATOM 3329 O O . LYS A 1 62 ? 10.065 5.869 7.439 1.00 0.00 62 LYS A O 3
ATOM 3348 N N . SER A 1 63 ? 9.004 4.448 6.029 1.00 0.00 63 SER A N 3
ATOM 3349 C CA . SER A 1 63 ? 9.866 4.713 4.873 1.00 0.00 63 SER A CA 3
ATOM 3350 C C . SER A 1 63 ? 9.465 5.972 4.100 1.00 0.00 63 SER A C 3
ATOM 3351 O O . SER A 1 63 ? 10.319 6.785 3.739 1.00 0.00 63 SER A O 3
ATOM 3359 N N . LEU A 1 64 ? 8.157 6.114 3.860 1.00 0.00 64 LEU A N 3
ATOM 3360 C CA . LEU A 1 64 ? 7.623 7.237 3.081 1.00 0.00 64 LEU A CA 3
ATOM 3361 C C . LEU A 1 64 ? 7.129 8.405 3.952 1.00 0.00 64 LEU A C 3
ATOM 3362 O O . LEU A 1 64 ? 7.283 9.563 3.548 1.00 0.00 64 LEU A O 3
ATOM 3378 N N . GLU A 1 65 ? 6.543 8.129 5.134 1.00 0.00 65 GLU A N 3
ATOM 3379 C CA . GLU A 1 65 ? 6.076 9.232 6.003 1.00 0.00 65 GLU A CA 3
ATOM 3380 C C . GLU A 1 65 ? 7.147 9.677 7.010 1.00 0.00 65 GLU A C 3
ATOM 3381 O O . GLU A 1 65 ? 6.975 10.694 7.692 1.00 0.00 65 GLU A O 3
ATOM 3393 N N . HIS A 1 66 ? 8.250 8.922 7.092 1.00 0.00 66 HIS A N 3
ATOM 3394 C CA . HIS A 1 66 ? 9.351 9.246 8.006 1.00 0.00 66 HIS A CA 3
ATOM 3395 C C . HIS A 1 66 ? 10.691 9.191 7.280 1.00 0.00 66 HIS A C 3
ATOM 3396 O O . HIS A 1 66 ? 10.942 8.270 6.498 1.00 0.00 66 HIS A O 3
ATOM 3411 N N . HIS A 1 67 ? 11.541 10.186 7.548 1.00 0.00 67 HIS A N 3
ATOM 3412 C CA . HIS A 1 67 ? 12.867 10.271 6.930 1.00 0.00 67 HIS A CA 3
ATOM 3413 C C . HIS A 1 67 ? 13.961 10.452 7.984 1.00 0.00 67 HIS A C 3
ATOM 3414 O O . HIS A 1 67 ? 15.019 9.822 7.899 1.00 0.00 67 HIS A O 3
ATOM 3429 N N . HIS A 1 68 ? 13.694 11.314 8.974 1.00 0.00 68 HIS A N 3
ATOM 3430 C CA . HIS A 1 68 ? 14.647 11.586 10.053 1.00 0.00 68 HIS A CA 3
ATOM 3431 C C . HIS A 1 68 ? 14.274 10.815 11.314 1.00 0.00 68 HIS A C 3
ATOM 3432 O O . HIS A 1 68 ? 13.117 10.840 11.746 1.00 0.00 68 HIS A O 3
ATOM 3447 N N . HIS A 1 69 ? 15.266 10.134 11.898 1.00 0.00 69 HIS A N 3
ATOM 3448 C CA . HIS A 1 69 ? 15.063 9.347 13.117 1.00 0.00 69 HIS A CA 3
ATOM 3449 C C . HIS A 1 69 ? 16.093 9.707 14.188 1.00 0.00 69 HIS A C 3
ATOM 3450 O O . HIS A 1 69 ? 15.749 9.835 15.367 1.00 0.00 69 HIS A O 3
ATOM 3465 N N . HIS A 1 70 ? 17.355 9.872 13.768 1.00 0.00 70 HIS A N 3
ATOM 3466 C CA . HIS A 1 70 ? 18.446 10.219 14.683 1.00 0.00 70 HIS A CA 3
ATOM 3467 C C . HIS A 1 70 ? 18.749 11.718 14.642 1.00 0.00 70 HIS A C 3
ATOM 3468 O O . HIS A 1 70 ? 18.966 12.338 15.687 1.00 0.00 70 HIS A O 3
ATOM 3483 N N . HIS A 1 71 ? 18.762 12.289 13.430 1.00 0.00 71 HIS A N 3
ATOM 3484 C CA . HIS A 1 71 ? 19.036 13.714 13.239 1.00 0.00 71 HIS A CA 3
ATOM 3485 C C . HIS A 1 71 ? 17.738 14.498 13.045 1.00 0.00 71 HIS A C 3
ATOM 3486 O O . HIS A 1 71 ? 17.001 14.201 12.078 1.00 0.00 71 HIS A O 3
ATOM 3502 N N . MET A 1 1 ? 4.606 7.204 -11.497 1.00 0.00 1 MET A N 4
ATOM 3503 C CA . MET A 1 1 ? 5.867 6.691 -10.892 1.00 0.00 1 MET A CA 4
ATOM 3504 C C . MET A 1 1 ? 5.767 6.636 -9.367 1.00 0.00 1 MET A C 4
ATOM 3505 O O . MET A 1 1 ? 6.216 5.668 -8.748 1.00 0.00 1 MET A O 4
ATOM 3521 N N . ASP A 1 2 ? 5.172 7.679 -8.773 1.00 0.00 2 ASP A N 4
ATOM 3522 C CA . ASP A 1 2 ? 5.005 7.765 -7.317 1.00 0.00 2 ASP A CA 4
ATOM 3523 C C . ASP A 1 2 ? 3.628 7.235 -6.878 1.00 0.00 2 ASP A C 4
ATOM 3524 O O . ASP A 1 2 ? 3.125 7.581 -5.802 1.00 0.00 2 ASP A O 4
ATOM 3533 N N . GLU A 1 3 ? 3.042 6.367 -7.716 1.00 0.00 3 GLU A N 4
ATOM 3534 C CA . GLU A 1 3 ? 1.726 5.768 -7.447 1.00 0.00 3 GLU A CA 4
ATOM 3535 C C . GLU A 1 3 ? 1.837 4.543 -6.559 1.00 0.00 3 GLU A C 4
ATOM 3536 O O . GLU A 1 3 ? 2.629 3.637 -6.819 1.00 0.00 3 GLU A O 4
ATOM 3548 N N . VAL A 1 4 ? 0.999 4.513 -5.538 1.00 0.00 4 VAL A N 4
ATOM 3549 C CA . VAL A 1 4 ? 0.946 3.398 -4.607 1.00 0.00 4 VAL A CA 4
ATOM 3550 C C . VAL A 1 4 ? -0.261 2.543 -5.000 1.00 0.00 4 VAL A C 4
ATOM 3551 O O . VAL A 1 4 ? -1.281 3.085 -5.431 1.00 0.00 4 VAL A O 4
ATOM 3564 N N . LYS A 1 5 ? -0.142 1.218 -4.893 1.00 0.00 5 LYS A N 4
ATOM 3565 C CA . LYS A 1 5 ? -1.257 0.332 -5.262 1.00 0.00 5 LYS A CA 4
ATOM 3566 C C . LYS A 1 5 ? -1.494 -0.774 -4.240 1.00 0.00 5 LYS A C 4
ATOM 3567 O O . LYS A 1 5 ? -0.590 -1.169 -3.503 1.00 0.00 5 LYS A O 4
ATOM 3586 N N . VAL A 1 6 ? -2.744 -1.235 -4.187 1.00 0.00 6 VAL A N 4
ATOM 3587 C CA . VAL A 1 6 ? -3.141 -2.319 -3.292 1.00 0.00 6 VAL A CA 4
ATOM 3588 C C . VAL A 1 6 ? -3.996 -3.322 -4.058 1.00 0.00 6 VAL A C 4
ATOM 3589 O O . VAL A 1 6 ? -5.017 -2.952 -4.646 1.00 0.00 6 VAL A O 4
ATOM 3602 N N . HIS A 1 7 ? -3.572 -4.585 -4.048 1.00 0.00 7 HIS A N 4
ATOM 3603 C CA . HIS A 1 7 ? -4.304 -5.637 -4.739 1.00 0.00 7 HIS A CA 4
ATOM 3604 C C . HIS A 1 7 ? -4.822 -6.700 -3.759 1.00 0.00 7 HIS A C 4
ATOM 3605 O O . HIS A 1 7 ? -4.051 -7.517 -3.243 1.00 0.00 7 HIS A O 4
ATOM 3620 N N . VAL A 1 8 ? -6.142 -6.673 -3.501 1.00 0.00 8 VAL A N 4
ATOM 3621 C CA . VAL A 1 8 ? -6.792 -7.645 -2.615 1.00 0.00 8 VAL A CA 4
ATOM 3622 C C . VAL A 1 8 ? -8.178 -8.023 -3.166 1.00 0.00 8 VAL A C 4
ATOM 3623 O O . VAL A 1 8 ? -8.736 -7.304 -3.995 1.00 0.00 8 VAL A O 4
ATOM 3636 N N . GLY A 1 9 ? -8.719 -9.149 -2.683 1.00 0.00 9 GLY A N 4
ATOM 3637 C CA . GLY A 1 9 ? -10.032 -9.622 -3.122 1.00 0.00 9 GLY A CA 4
ATOM 3638 C C . GLY A 1 9 ? -11.182 -8.800 -2.560 1.00 0.00 9 GLY A C 4
ATOM 3639 O O . GLY A 1 9 ? -10.970 -7.930 -1.718 1.00 0.00 9 GLY A O 4
ATOM 3643 N N . ASP A 1 10 ? -12.402 -9.109 -3.017 1.00 0.00 10 ASP A N 4
ATOM 3644 C CA . ASP A 1 10 ? -13.624 -8.386 -2.614 1.00 0.00 10 ASP A CA 4
ATOM 3645 C C . ASP A 1 10 ? -14.047 -8.630 -1.156 1.00 0.00 10 ASP A C 4
ATOM 3646 O O . ASP A 1 10 ? -14.697 -7.770 -0.554 1.00 0.00 10 ASP A O 4
ATOM 3655 N N . ASP A 1 11 ? -13.681 -9.792 -0.594 1.00 0.00 11 ASP A N 4
ATOM 3656 C CA . ASP A 1 11 ? -14.069 -10.149 0.784 1.00 0.00 11 ASP A CA 4
ATOM 3657 C C . ASP A 1 11 ? -13.241 -9.434 1.864 1.00 0.00 11 ASP A C 4
ATOM 3658 O O . ASP A 1 11 ? -13.758 -9.163 2.952 1.00 0.00 11 ASP A O 4
ATOM 3667 N N . GLN A 1 12 ? -11.973 -9.133 1.566 1.00 0.00 12 GLN A N 4
ATOM 3668 C CA . GLN A 1 12 ? -11.093 -8.460 2.532 1.00 0.00 12 GLN A CA 4
ATOM 3669 C C . GLN A 1 12 ? -10.732 -7.027 2.097 1.00 0.00 12 GLN A C 4
ATOM 3670 O O . GLN A 1 12 ? -10.055 -6.309 2.834 1.00 0.00 12 GLN A O 4
ATOM 3684 N N . PHE A 1 13 ? -11.227 -6.611 0.922 1.00 0.00 13 PHE A N 4
ATOM 3685 C CA . PHE A 1 13 ? -10.944 -5.281 0.348 1.00 0.00 13 PHE A CA 4
ATOM 3686 C C . PHE A 1 13 ? -11.361 -4.113 1.246 1.00 0.00 13 PHE A C 4
ATOM 3687 O O . PHE A 1 13 ? -10.621 -3.137 1.348 1.00 0.00 13 PHE A O 4
ATOM 3704 N N . GLU A 1 14 ? -12.534 -4.202 1.874 1.00 0.00 14 GLU A N 4
ATOM 3705 C CA . GLU A 1 14 ? -13.031 -3.118 2.743 1.00 0.00 14 GLU A CA 4
ATOM 3706 C C . GLU A 1 14 ? -12.070 -2.815 3.894 1.00 0.00 14 GLU A C 4
ATOM 3707 O O . GLU A 1 14 ? -11.876 -1.649 4.246 1.00 0.00 14 GLU A O 4
ATOM 3719 N N . GLU A 1 15 ? -11.465 -3.863 4.467 1.00 0.00 15 GLU A N 4
ATOM 3720 C CA . GLU A 1 15 ? -10.495 -3.699 5.564 1.00 0.00 15 GLU A CA 4
ATOM 3721 C C . GLU A 1 15 ? -9.224 -3.004 5.055 1.00 0.00 15 GLU A C 4
ATOM 3722 O O . GLU A 1 15 ? -8.703 -2.088 5.695 1.00 0.00 15 GLU A O 4
ATOM 3734 N N . VAL A 1 16 ? -8.751 -3.459 3.887 1.00 0.00 16 VAL A N 4
ATOM 3735 C CA . VAL A 1 16 ? -7.553 -2.915 3.233 1.00 0.00 16 VAL A CA 4
ATOM 3736 C C . VAL A 1 16 ? -7.811 -1.498 2.719 1.00 0.00 16 VAL A C 4
ATOM 3737 O O . VAL A 1 16 ? -6.936 -0.630 2.799 1.00 0.00 16 VAL A O 4
ATOM 3750 N N . SER A 1 17 ? -9.018 -1.284 2.197 1.00 0.00 17 SER A N 4
ATOM 3751 C CA . SER A 1 17 ? -9.449 0.027 1.696 1.00 0.00 17 SER A CA 4
ATOM 3752 C C . SER A 1 17 ? -9.530 1.048 2.841 1.00 0.00 17 SER A C 4
ATOM 3753 O O . SER A 1 17 ? -9.186 2.219 2.663 1.00 0.00 17 SER A O 4
ATOM 3761 N N . ARG A 1 18 ? -9.987 0.577 4.020 1.00 0.00 18 ARG A N 4
ATOM 3762 C CA . ARG A 1 18 ? -10.123 1.420 5.221 1.00 0.00 18 ARG A CA 4
ATOM 3763 C C . ARG A 1 18 ? -8.762 1.862 5.772 1.00 0.00 18 ARG A C 4
ATOM 3764 O O . ARG A 1 18 ? -8.575 3.042 6.073 1.00 0.00 18 ARG A O 4
ATOM 3785 N N . GLU A 1 19 ? -7.816 0.910 5.898 1.00 0.00 19 GLU A N 4
ATOM 3786 C CA . GLU A 1 19 ? -6.459 1.214 6.397 1.00 0.00 19 GLU A CA 4
ATOM 3787 C C . GLU A 1 19 ? -5.726 2.197 5.470 1.00 0.00 19 GLU A C 4
ATOM 3788 O O . GLU A 1 19 ? -5.061 3.125 5.940 1.00 0.00 19 GLU A O 4
ATOM 3800 N N . ILE A 1 20 ? -5.861 1.973 4.153 1.00 0.00 20 ILE A N 4
ATOM 3801 C CA . ILE A 1 20 ? -5.260 2.844 3.118 1.00 0.00 20 ILE A CA 4
ATOM 3802 C C . ILE A 1 20 ? -5.881 4.246 3.148 1.00 0.00 20 ILE A C 4
ATOM 3803 O O . ILE A 1 20 ? -5.163 5.250 3.115 1.00 0.00 20 ILE A O 4
ATOM 3819 N N . LYS A 1 21 ? -7.214 4.296 3.211 1.00 0.00 21 LYS A N 4
ATOM 3820 C CA . LYS A 1 21 ? -7.952 5.567 3.274 1.00 0.00 21 LYS A CA 4
ATOM 3821 C C . LYS A 1 21 ? -7.607 6.301 4.566 1.00 0.00 21 LYS A C 4
ATOM 3822 O O . LYS A 1 21 ? -7.530 7.532 4.596 1.00 0.00 21 LYS A O 4
ATOM 3841 N N . LYS A 1 22 ? -7.403 5.511 5.632 1.00 0.00 22 LYS A N 4
ATOM 3842 C CA . LYS A 1 22 ? -7.017 6.025 6.944 1.00 0.00 22 LYS A CA 4
ATOM 3843 C C . LYS A 1 22 ? -5.594 6.600 6.888 1.00 0.00 22 LYS A C 4
ATOM 3844 O O . LYS A 1 22 ? -5.242 7.494 7.664 1.00 0.00 22 LYS A O 4
ATOM 3863 N N . ALA A 1 23 ? -4.793 6.066 5.956 1.00 0.00 23 ALA A N 4
ATOM 3864 C CA . ALA A 1 23 ? -3.408 6.503 5.767 1.00 0.00 23 ALA A CA 4
ATOM 3865 C C . ALA A 1 23 ? -3.330 7.807 4.956 1.00 0.00 23 ALA A C 4
ATOM 3866 O O . ALA A 1 23 ? -2.377 8.577 5.101 1.00 0.00 23 ALA A O 4
ATOM 3873 N N . GLY A 1 24 ? -4.346 8.035 4.105 1.00 0.00 24 GLY A N 4
ATOM 3874 C CA . GLY A 1 24 ? -4.446 9.270 3.331 1.00 0.00 24 GLY A CA 4
ATOM 3875 C C . GLY A 1 24 ? -3.584 9.374 2.073 1.00 0.00 24 GLY A C 4
ATOM 3876 O O . GLY A 1 24 ? -3.459 10.481 1.538 1.00 0.00 24 GLY A O 4
ATOM 3880 N N . TRP A 1 25 ? -2.986 8.275 1.581 1.00 0.00 25 TRP A N 4
ATOM 3881 C CA . TRP A 1 25 ? -2.147 8.388 0.365 1.00 0.00 25 TRP A CA 4
ATOM 3882 C C . TRP A 1 25 ? -2.901 7.966 -0.893 1.00 0.00 25 TRP A C 4
ATOM 3883 O O . TRP A 1 25 ? -3.846 7.176 -0.826 1.00 0.00 25 TRP A O 4
ATOM 3904 N N . LYS A 1 26 ? -2.464 8.516 -2.046 1.00 0.00 26 LYS A N 4
ATOM 3905 C CA . LYS A 1 26 ? -3.051 8.196 -3.354 1.00 0.00 26 LYS A CA 4
ATOM 3906 C C . LYS A 1 26 ? -2.615 6.790 -3.788 1.00 0.00 26 LYS A C 4
ATOM 3907 O O . LYS A 1 26 ? -1.503 6.583 -4.290 1.00 0.00 26 LYS A O 4
ATOM 3926 N N . VAL A 1 27 ? -3.512 5.837 -3.556 1.00 0.00 27 VAL A N 4
ATOM 3927 C CA . VAL A 1 27 ? -3.282 4.431 -3.845 1.00 0.00 27 VAL A CA 4
ATOM 3928 C C . VAL A 1 27 ? -4.416 3.870 -4.697 1.00 0.00 27 VAL A C 4
ATOM 3929 O O . VAL A 1 27 ? -5.580 4.250 -4.535 1.00 0.00 27 VAL A O 4
ATOM 3942 N N . GLU A 1 28 ? -4.050 2.967 -5.599 1.00 0.00 28 GLU A N 4
ATOM 3943 C CA . GLU A 1 28 ? -5.005 2.289 -6.465 1.00 0.00 28 GLU A CA 4
ATOM 3944 C C . GLU A 1 28 ? -5.294 0.904 -5.907 1.00 0.00 28 GLU A C 4
ATOM 3945 O O . GLU A 1 28 ? -4.370 0.147 -5.614 1.00 0.00 28 GLU A O 4
ATOM 3957 N N . VAL A 1 29 ? -6.578 0.579 -5.780 1.00 0.00 29 VAL A N 4
ATOM 3958 C CA . VAL A 1 29 ? -7.004 -0.696 -5.209 1.00 0.00 29 VAL A CA 4
ATOM 3959 C C . VAL A 1 29 ? -7.820 -1.490 -6.222 1.00 0.00 29 VAL A C 4
ATOM 3960 O O . VAL A 1 29 ? -8.719 -0.947 -6.871 1.00 0.00 29 VAL A O 4
ATOM 3973 N N . HIS A 1 30 ? -7.490 -2.774 -6.343 1.00 0.00 30 HIS A N 4
ATOM 3974 C CA . HIS A 1 30 ? -8.178 -3.665 -7.260 1.00 0.00 30 HIS A CA 4
ATOM 3975 C C . HIS A 1 30 ? -8.644 -4.916 -6.521 1.00 0.00 30 HIS A C 4
ATOM 3976 O O . HIS A 1 30 ? -7.879 -5.520 -5.765 1.00 0.00 30 HIS A O 4
ATOM 3991 N N . LYS A 1 31 ? -9.900 -5.289 -6.753 1.00 0.00 31 LYS A N 4
ATOM 3992 C CA . LYS A 1 31 ? -10.508 -6.461 -6.118 1.00 0.00 31 LYS A CA 4
ATOM 3993 C C . LYS A 1 31 ? -10.352 -7.712 -6.985 1.00 0.00 31 LYS A C 4
ATOM 3994 O O . LYS A 1 31 ? -10.819 -7.749 -8.129 1.00 0.00 31 LYS A O 4
ATOM 4013 N N . HIS A 1 32 ? -9.680 -8.729 -6.427 1.00 0.00 32 HIS A N 4
ATOM 4014 C CA . HIS A 1 32 ? -9.458 -10.000 -7.126 1.00 0.00 32 HIS A CA 4
ATOM 4015 C C . HIS A 1 32 ? -10.629 -10.976 -6.889 1.00 0.00 32 HIS A C 4
ATOM 4016 O O . HIS A 1 32 ? -11.328 -10.846 -5.880 1.00 0.00 32 HIS A O 4
ATOM 4031 N N . PRO A 1 33 ? -10.870 -11.975 -7.804 1.00 0.00 33 PRO A N 4
ATOM 4032 C CA . PRO A 1 33 ? -11.970 -12.955 -7.644 1.00 0.00 33 PRO A CA 4
ATOM 4033 C C . PRO A 1 33 ? -11.742 -13.923 -6.476 1.00 0.00 33 PRO A C 4
ATOM 4034 O O . PRO A 1 33 ? -12.696 -14.336 -5.809 1.00 0.00 33 PRO A O 4
ATOM 4045 N N . SER A 1 34 ? -10.471 -14.273 -6.243 1.00 0.00 34 SER A N 4
ATOM 4046 C CA . SER A 1 34 ? -10.091 -15.182 -5.161 1.00 0.00 34 SER A CA 4
ATOM 4047 C C . SER A 1 34 ? -9.591 -14.390 -3.947 1.00 0.00 34 SER A C 4
ATOM 4048 O O . SER A 1 34 ? -9.336 -13.185 -4.048 1.00 0.00 34 SER A O 4
ATOM 4056 N N . ASN A 1 35 ? -9.449 -15.077 -2.800 1.00 0.00 35 ASN A N 4
ATOM 4057 C CA . ASN A 1 35 ? -8.981 -14.446 -1.560 1.00 0.00 35 ASN A CA 4
ATOM 4058 C C . ASN A 1 35 ? -7.456 -14.280 -1.563 1.00 0.00 35 ASN A C 4
ATOM 4059 O O . ASN A 1 35 ? -6.709 -15.256 -1.418 1.00 0.00 35 ASN A O 4
ATOM 4070 N N . THR A 1 36 ? -7.013 -13.032 -1.749 1.00 0.00 36 THR A N 4
ATOM 4071 C CA . THR A 1 36 ? -5.585 -12.698 -1.784 1.00 0.00 36 THR A CA 4
ATOM 4072 C C . THR A 1 36 ? -5.330 -11.323 -1.153 1.00 0.00 36 THR A C 4
ATOM 4073 O O . THR A 1 36 ? -5.893 -10.320 -1.595 1.00 0.00 36 THR A O 4
ATOM 4084 N N . SER A 1 37 ? -4.480 -11.297 -0.122 1.00 0.00 37 SER A N 4
ATOM 4085 C CA . SER A 1 37 ? -4.142 -10.054 0.573 1.00 0.00 37 SER A CA 4
ATOM 4086 C C . SER A 1 37 ? -2.678 -9.678 0.325 1.00 0.00 37 SER A C 4
ATOM 4087 O O . SER A 1 37 ? -1.761 -10.266 0.912 1.00 0.00 37 SER A O 4
ATOM 4095 N N . GLN A 1 38 ? -2.473 -8.704 -0.574 1.00 0.00 38 GLN A N 4
ATOM 4096 C CA . GLN A 1 38 ? -1.130 -8.223 -0.925 1.00 0.00 38 GLN A CA 4
ATOM 4097 C C . GLN A 1 38 ? -1.179 -6.761 -1.361 1.00 0.00 38 GLN A C 4
ATOM 4098 O O . GLN A 1 38 ? -1.974 -6.381 -2.224 1.00 0.00 38 GLN A O 4
ATOM 4112 N N . VAL A 1 39 ? -0.311 -5.954 -0.749 1.00 0.00 39 VAL A N 4
ATOM 4113 C CA . VAL A 1 39 ? -0.201 -4.537 -1.059 1.00 0.00 39 VAL A CA 4
ATOM 4114 C C . VAL A 1 39 ? 1.074 -4.291 -1.861 1.00 0.00 39 VAL A C 4
ATOM 4115 O O . VAL A 1 39 ? 2.155 -4.715 -1.440 1.00 0.00 39 VAL A O 4
ATOM 4128 N N . THR A 1 40 ? 0.953 -3.612 -3.007 1.00 0.00 40 THR A N 4
ATOM 4129 C CA . THR A 1 40 ? 2.119 -3.327 -3.830 1.00 0.00 40 THR A CA 4
ATOM 4130 C C . THR A 1 40 ? 2.319 -1.816 -3.951 1.00 0.00 40 THR A C 4
ATOM 4131 O O . THR A 1 40 ? 1.468 -1.109 -4.491 1.00 0.00 40 THR A O 4
ATOM 4142 N N . VAL A 1 41 ? 3.477 -1.341 -3.491 1.00 0.00 41 VAL A N 4
ATOM 4143 C CA . VAL A 1 41 ? 3.799 0.089 -3.553 1.00 0.00 41 VAL A CA 4
ATOM 4144 C C . VAL A 1 41 ? 4.800 0.357 -4.666 1.00 0.00 41 VAL A C 4
ATOM 4145 O O . VAL A 1 41 ? 5.885 -0.215 -4.664 1.00 0.00 41 VAL A O 4
ATOM 4158 N N . THR A 1 42 ? 4.430 1.232 -5.609 1.00 0.00 42 THR A N 4
ATOM 4159 C CA . THR A 1 42 ? 5.314 1.568 -6.706 1.00 0.00 42 THR A CA 4
ATOM 4160 C C . THR A 1 42 ? 5.723 3.019 -6.607 1.00 0.00 42 THR A C 4
ATOM 4161 O O . THR A 1 42 ? 4.904 3.934 -6.697 1.00 0.00 42 THR A O 4
ATOM 4172 N N . LYS A 1 43 ? 7.007 3.203 -6.413 1.00 0.00 43 LYS A N 4
ATOM 4173 C CA . LYS A 1 43 ? 7.593 4.534 -6.298 1.00 0.00 43 LYS A CA 4
ATOM 4174 C C . LYS A 1 43 ? 8.932 4.586 -7.035 1.00 0.00 43 LYS A C 4
ATOM 4175 O O . LYS A 1 43 ? 9.965 4.154 -6.509 1.00 0.00 43 LYS A O 4
ATOM 4194 N N . GLY A 1 44 ? 8.894 5.102 -8.275 1.00 0.00 44 GLY A N 4
ATOM 4195 C CA . GLY A 1 44 ? 10.096 5.200 -9.096 1.00 0.00 44 GLY A CA 4
ATOM 4196 C C . GLY A 1 44 ? 10.593 3.835 -9.536 1.00 0.00 44 GLY A C 4
ATOM 4197 O O . GLY A 1 44 ? 9.885 3.104 -10.235 1.00 0.00 44 GLY A O 4
ATOM 4201 N N . ASN A 1 45 ? 11.812 3.507 -9.119 1.00 0.00 45 ASN A N 4
ATOM 4202 C CA . ASN A 1 45 ? 12.426 2.218 -9.432 1.00 0.00 45 ASN A CA 4
ATOM 4203 C C . ASN A 1 45 ? 12.303 1.254 -8.238 1.00 0.00 45 ASN A C 4
ATOM 4204 O O . ASN A 1 45 ? 12.967 0.211 -8.195 1.00 0.00 45 ASN A O 4
ATOM 4215 N N . LYS A 1 46 ? 11.425 1.607 -7.283 1.00 0.00 46 LYS A N 4
ATOM 4216 C CA . LYS A 1 46 ? 11.220 0.810 -6.076 1.00 0.00 46 LYS A CA 4
ATOM 4217 C C . LYS A 1 46 ? 9.780 0.333 -5.979 1.00 0.00 46 LYS A C 4
ATOM 4218 O O . LYS A 1 46 ? 8.855 1.032 -6.403 1.00 0.00 46 LYS A O 4
ATOM 4237 N N . GLN A 1 47 ? 9.603 -0.867 -5.415 1.00 0.00 47 GLN A N 4
ATOM 4238 C CA . GLN A 1 47 ? 8.292 -1.469 -5.243 1.00 0.00 47 GLN A CA 4
ATOM 4239 C C . GLN A 1 47 ? 8.284 -2.330 -3.986 1.00 0.00 47 GLN A C 4
ATOM 4240 O O . GLN A 1 47 ? 9.206 -3.116 -3.750 1.00 0.00 47 GLN A O 4
ATOM 4254 N N . TRP A 1 48 ? 7.233 -2.162 -3.199 1.00 0.00 48 TRP A N 4
ATOM 4255 C CA . TRP A 1 48 ? 7.060 -2.908 -1.949 1.00 0.00 48 TRP A CA 4
ATOM 4256 C C . TRP A 1 48 ? 5.898 -3.889 -2.066 1.00 0.00 48 TRP A C 4
ATOM 4257 O O . TRP A 1 48 ? 4.870 -3.570 -2.666 1.00 0.00 48 TRP A O 4
ATOM 4278 N N . THR A 1 49 ? 6.076 -5.080 -1.489 1.00 0.00 49 THR A N 4
ATOM 4279 C CA . THR A 1 49 ? 5.046 -6.119 -1.503 1.00 0.00 49 THR A CA 4
ATOM 4280 C C . THR A 1 49 ? 4.790 -6.629 -0.080 1.00 0.00 49 THR A C 4
ATOM 4281 O O . THR A 1 49 ? 5.739 -6.994 0.621 1.00 0.00 49 THR A O 4
ATOM 4292 N N . PHE A 1 50 ? 3.514 -6.655 0.342 1.00 0.00 50 PHE A N 4
ATOM 4293 C CA . PHE A 1 50 ? 3.156 -7.119 1.690 1.00 0.00 50 PHE A CA 4
ATOM 4294 C C . PHE A 1 50 ? 1.904 -7.987 1.664 1.00 0.00 50 PHE A C 4
ATOM 4295 O O . PHE A 1 50 ? 1.123 -7.923 0.719 1.00 0.00 50 PHE A O 4
ATOM 4312 N N . LYS A 1 51 ? 1.729 -8.796 2.716 1.00 0.00 51 LYS A N 4
ATOM 4313 C CA . LYS A 1 51 ? 0.568 -9.685 2.839 1.00 0.00 51 LYS A CA 4
ATOM 4314 C C . LYS A 1 51 ? -0.616 -8.998 3.535 1.00 0.00 51 LYS A C 4
ATOM 4315 O O . LYS A 1 51 ? -1.752 -9.467 3.423 1.00 0.00 51 LYS A O 4
ATOM 4334 N N . ASP A 1 52 ? -0.346 -7.893 4.255 1.00 0.00 52 ASP A N 4
ATOM 4335 C CA . ASP A 1 52 ? -1.393 -7.155 4.969 1.00 0.00 52 ASP A CA 4
ATOM 4336 C C . ASP A 1 52 ? -1.212 -5.657 4.790 1.00 0.00 52 ASP A C 4
ATOM 4337 O O . ASP A 1 52 ? -0.084 -5.196 4.588 1.00 0.00 52 ASP A O 4
ATOM 4346 N N . PRO A 1 53 ? -2.319 -4.853 4.861 1.00 0.00 53 PRO A N 4
ATOM 4347 C CA . PRO A 1 53 ? -2.225 -3.404 4.689 1.00 0.00 53 PRO A CA 4
ATOM 4348 C C . PRO A 1 53 ? -1.465 -2.725 5.824 1.00 0.00 53 PRO A C 4
ATOM 4349 O O . PRO A 1 53 ? -0.875 -1.668 5.635 1.00 0.00 53 PRO A O 4
ATOM 4360 N N . LYS A 1 54 ? -1.482 -3.368 6.999 1.00 0.00 54 LYS A N 4
ATOM 4361 C CA . LYS A 1 54 ? -0.825 -2.835 8.194 1.00 0.00 54 LYS A CA 4
ATOM 4362 C C . LYS A 1 54 ? 0.672 -2.894 8.019 1.00 0.00 54 LYS A C 4
ATOM 4363 O O . LYS A 1 54 ? 1.412 -2.034 8.492 1.00 0.00 54 LYS A O 4
ATOM 4382 N N . GLN A 1 55 ? 1.079 -3.933 7.316 1.00 0.00 55 GLN A N 4
ATOM 4383 C CA . GLN A 1 55 ? 2.463 -4.176 6.982 1.00 0.00 55 GLN A CA 4
ATOM 4384 C C . GLN A 1 55 ? 2.942 -3.136 5.981 1.00 0.00 55 GLN A C 4
ATOM 4385 O O . GLN A 1 55 ? 4.042 -2.593 6.104 1.00 0.00 55 GLN A O 4
ATOM 4399 N N . ALA A 1 56 ? 2.084 -2.877 4.992 1.00 0.00 56 ALA A N 4
ATOM 4400 C CA . ALA A 1 56 ? 2.344 -1.886 3.953 1.00 0.00 56 ALA A CA 4
ATOM 4401 C C . ALA A 1 56 ? 2.265 -0.467 4.503 1.00 0.00 56 ALA A C 4
ATOM 4402 O O . ALA A 1 56 ? 3.144 0.346 4.251 1.00 0.00 56 ALA A O 4
ATOM 4409 N N . VAL A 1 57 ? 1.214 -0.198 5.297 1.00 0.00 57 VAL A N 4
ATOM 4410 C CA . VAL A 1 57 ? 0.991 1.128 5.888 1.00 0.00 57 VAL A CA 4
ATOM 4411 C C . VAL A 1 57 ? 2.085 1.457 6.905 1.00 0.00 57 VAL A C 4
ATOM 4412 O O . VAL A 1 57 ? 2.608 2.571 6.900 1.00 0.00 57 VAL A O 4
ATOM 4425 N N . GLU A 1 58 ? 2.435 0.485 7.766 1.00 0.00 58 GLU A N 4
ATOM 4426 C CA . GLU A 1 58 ? 3.491 0.706 8.765 1.00 0.00 58 GLU A CA 4
ATOM 4427 C C . GLU A 1 58 ? 4.855 0.878 8.104 1.00 0.00 58 GLU A C 4
ATOM 4428 O O . GLU A 1 58 ? 5.636 1.744 8.510 1.00 0.00 58 GLU A O 4
ATOM 4440 N N . PHE A 1 59 ? 5.134 0.052 7.085 1.00 0.00 59 PHE A N 4
ATOM 4441 C CA . PHE A 1 59 ? 6.399 0.136 6.353 1.00 0.00 59 PHE A CA 4
ATOM 4442 C C . PHE A 1 59 ? 6.460 1.404 5.499 1.00 0.00 59 PHE A C 4
ATOM 4443 O O . PHE A 1 59 ? 7.506 2.056 5.430 1.00 0.00 59 PHE A O 4
ATOM 4460 N N . VAL A 1 60 ? 5.334 1.745 4.849 1.00 0.00 60 VAL A N 4
ATOM 4461 C CA . VAL A 1 60 ? 5.260 2.954 4.010 1.00 0.00 60 VAL A CA 4
ATOM 4462 C C . VAL A 1 60 ? 5.360 4.205 4.889 1.00 0.00 60 VAL A C 4
ATOM 4463 O O . VAL A 1 60 ? 5.975 5.188 4.506 1.00 0.00 60 VAL A O 4
ATOM 4476 N N . GLN A 1 61 ? 4.734 4.154 6.068 1.00 0.00 61 GLN A N 4
ATOM 4477 C CA . GLN A 1 61 ? 4.739 5.291 6.996 1.00 0.00 61 GLN A CA 4
ATOM 4478 C C . GLN A 1 61 ? 6.146 5.567 7.522 1.00 0.00 61 GLN A C 4
ATOM 4479 O O . GLN A 1 61 ? 6.562 6.722 7.630 1.00 0.00 61 GLN A O 4
ATOM 4493 N N . LYS A 1 62 ? 6.872 4.496 7.849 1.00 0.00 62 LYS A N 4
ATOM 4494 C CA . LYS A 1 62 ? 8.241 4.614 8.354 1.00 0.00 62 LYS A CA 4
ATOM 4495 C C . LYS A 1 62 ? 9.225 5.015 7.254 1.00 0.00 62 LYS A C 4
ATOM 4496 O O . LYS A 1 62 ? 10.111 5.847 7.471 1.00 0.00 62 LYS A O 4
ATOM 4515 N N . SER A 1 63 ? 9.049 4.406 6.082 1.00 0.00 63 SER A N 4
ATOM 4516 C CA . SER A 1 63 ? 9.918 4.649 4.926 1.00 0.00 63 SER A CA 4
ATOM 4517 C C . SER A 1 63 ? 9.528 5.895 4.125 1.00 0.00 63 SER A C 4
ATOM 4518 O O . SER A 1 63 ? 10.387 6.703 3.763 1.00 0.00 63 SER A O 4
ATOM 4526 N N . LEU A 1 64 ? 8.224 6.032 3.859 1.00 0.00 64 LEU A N 4
ATOM 4527 C CA . LEU A 1 64 ? 7.703 7.146 3.052 1.00 0.00 64 LEU A CA 4
ATOM 4528 C C . LEU A 1 64 ? 7.180 8.323 3.894 1.00 0.00 64 LEU A C 4
ATOM 4529 O O . LEU A 1 64 ? 7.334 9.476 3.478 1.00 0.00 64 LEU A O 4
ATOM 4545 N N . GLU A 1 65 ? 6.570 8.052 5.061 1.00 0.00 65 GLU A N 4
ATOM 4546 C CA . GLU A 1 65 ? 6.054 9.146 5.906 1.00 0.00 65 GLU A CA 4
ATOM 4547 C C . GLU A 1 65 ? 7.096 9.621 6.939 1.00 0.00 65 GLU A C 4
ATOM 4548 O O . GLU A 1 65 ? 6.858 10.598 7.657 1.00 0.00 65 GLU A O 4
ATOM 4560 N N . HIS A 1 66 ? 8.243 8.932 7.001 1.00 0.00 66 HIS A N 4
ATOM 4561 C CA . HIS A 1 66 ? 9.320 9.289 7.929 1.00 0.00 66 HIS A CA 4
ATOM 4562 C C . HIS A 1 66 ? 10.671 9.279 7.220 1.00 0.00 66 HIS A C 4
ATOM 4563 O O . HIS A 1 66 ? 11.008 8.315 6.527 1.00 0.00 66 HIS A O 4
ATOM 4578 N N . HIS A 1 67 ? 11.433 10.361 7.403 1.00 0.00 67 HIS A N 4
ATOM 4579 C CA . HIS A 1 67 ? 12.756 10.500 6.788 1.00 0.00 67 HIS A CA 4
ATOM 4580 C C . HIS A 1 67 ? 13.870 10.265 7.810 1.00 0.00 67 HIS A C 4
ATOM 4581 O O . HIS A 1 67 ? 14.860 9.592 7.510 1.00 0.00 67 HIS A O 4
ATOM 4596 N N . HIS A 1 68 ? 13.697 10.825 9.015 1.00 0.00 68 HIS A N 4
ATOM 4597 C CA . HIS A 1 68 ? 14.680 10.685 10.091 1.00 0.00 68 HIS A CA 4
ATOM 4598 C C . HIS A 1 68 ? 14.244 9.619 11.090 1.00 0.00 68 HIS A C 4
ATOM 4599 O O . HIS A 1 68 ? 13.048 9.457 11.353 1.00 0.00 68 HIS A O 4
ATOM 4614 N N . HIS A 1 69 ? 15.225 8.898 11.641 1.00 0.00 69 HIS A N 4
ATOM 4615 C CA . HIS A 1 69 ? 14.964 7.838 12.619 1.00 0.00 69 HIS A CA 4
ATOM 4616 C C . HIS A 1 69 ? 15.810 8.027 13.880 1.00 0.00 69 HIS A C 4
ATOM 4617 O O . HIS A 1 69 ? 15.310 7.856 14.996 1.00 0.00 69 HIS A O 4
ATOM 4632 N N . HIS A 1 70 ? 17.089 8.379 13.690 1.00 0.00 70 HIS A N 4
ATOM 4633 C CA . HIS A 1 70 ? 18.014 8.594 14.804 1.00 0.00 70 HIS A CA 4
ATOM 4634 C C . HIS A 1 70 ? 18.183 10.082 15.090 1.00 0.00 70 HIS A C 4
ATOM 4635 O O . HIS A 1 70 ? 18.360 10.882 14.166 1.00 0.00 70 HIS A O 4
ATOM 4650 N N . HIS A 1 71 ? 18.127 10.440 16.376 1.00 0.00 71 HIS A N 4
ATOM 4651 C CA . HIS A 1 71 ? 18.272 11.831 16.809 1.00 0.00 71 HIS A CA 4
ATOM 4652 C C . HIS A 1 71 ? 19.684 12.094 17.332 1.00 0.00 71 HIS A C 4
ATOM 4653 O O . HIS A 1 71 ? 20.090 11.431 18.312 1.00 0.00 71 HIS A O 4
ATOM 4669 N N . MET A 1 1 ? 3.704 8.055 -11.803 1.00 0.00 1 MET A N 5
ATOM 4670 C CA . MET A 1 1 ? 4.904 8.111 -10.925 1.00 0.00 1 MET A CA 5
ATOM 4671 C C . MET A 1 1 ? 4.501 8.321 -9.470 1.00 0.00 1 MET A C 5
ATOM 4672 O O . MET A 1 1 ? 3.540 9.039 -9.181 1.00 0.00 1 MET A O 5
ATOM 4688 N N . ASP A 1 2 ? 5.254 7.680 -8.550 1.00 0.00 2 ASP A N 5
ATOM 4689 C CA . ASP A 1 2 ? 5.019 7.762 -7.084 1.00 0.00 2 ASP A CA 5
ATOM 4690 C C . ASP A 1 2 ? 3.626 7.233 -6.680 1.00 0.00 2 ASP A C 5
ATOM 4691 O O . ASP A 1 2 ? 3.105 7.564 -5.606 1.00 0.00 2 ASP A O 5
ATOM 4700 N N . GLU A 1 3 ? 3.046 6.387 -7.543 1.00 0.00 3 GLU A N 5
ATOM 4701 C CA . GLU A 1 3 ? 1.723 5.794 -7.308 1.00 0.00 3 GLU A CA 5
ATOM 4702 C C . GLU A 1 3 ? 1.815 4.551 -6.442 1.00 0.00 3 GLU A C 5
ATOM 4703 O O . GLU A 1 3 ? 2.607 3.647 -6.711 1.00 0.00 3 GLU A O 5
ATOM 4715 N N . VAL A 1 4 ? 0.962 4.499 -5.434 1.00 0.00 4 VAL A N 5
ATOM 4716 C CA . VAL A 1 4 ? 0.901 3.361 -4.533 1.00 0.00 4 VAL A CA 5
ATOM 4717 C C . VAL A 1 4 ? -0.314 2.530 -4.938 1.00 0.00 4 VAL A C 5
ATOM 4718 O O . VAL A 1 4 ? -1.332 3.093 -5.349 1.00 0.00 4 VAL A O 5
ATOM 4731 N N . LYS A 1 5 ? -0.203 1.204 -4.868 1.00 0.00 5 LYS A N 5
ATOM 4732 C CA . LYS A 1 5 ? -1.325 0.335 -5.250 1.00 0.00 5 LYS A CA 5
ATOM 4733 C C . LYS A 1 5 ? -1.517 -0.824 -4.287 1.00 0.00 5 LYS A C 5
ATOM 4734 O O . LYS A 1 5 ? -0.586 -1.252 -3.607 1.00 0.00 5 LYS A O 5
ATOM 4753 N N . VAL A 1 6 ? -2.759 -1.290 -4.206 1.00 0.00 6 VAL A N 5
ATOM 4754 C CA . VAL A 1 6 ? -3.100 -2.429 -3.367 1.00 0.00 6 VAL A CA 5
ATOM 4755 C C . VAL A 1 6 ? -3.988 -3.386 -4.140 1.00 0.00 6 VAL A C 5
ATOM 4756 O O . VAL A 1 6 ? -5.026 -2.983 -4.673 1.00 0.00 6 VAL A O 5
ATOM 4769 N N . HIS A 1 7 ? -3.574 -4.643 -4.199 1.00 0.00 7 HIS A N 5
ATOM 4770 C CA . HIS A 1 7 ? -4.351 -5.654 -4.883 1.00 0.00 7 HIS A CA 5
ATOM 4771 C C . HIS A 1 7 ? -4.807 -6.737 -3.896 1.00 0.00 7 HIS A C 5
ATOM 4772 O O . HIS A 1 7 ? -4.007 -7.581 -3.477 1.00 0.00 7 HIS A O 5
ATOM 4787 N N . VAL A 1 8 ? -6.101 -6.707 -3.520 1.00 0.00 8 VAL A N 5
ATOM 4788 C CA . VAL A 1 8 ? -6.665 -7.712 -2.610 1.00 0.00 8 VAL A CA 5
ATOM 4789 C C . VAL A 1 8 ? -8.089 -8.084 -3.035 1.00 0.00 8 VAL A C 5
ATOM 4790 O O . VAL A 1 8 ? -8.726 -7.343 -3.786 1.00 0.00 8 VAL A O 5
ATOM 4803 N N . GLY A 1 9 ? -8.582 -9.228 -2.540 1.00 0.00 9 GLY A N 5
ATOM 4804 C CA . GLY A 1 9 ? -9.930 -9.685 -2.876 1.00 0.00 9 GLY A CA 5
ATOM 4805 C C . GLY A 1 9 ? -11.023 -8.894 -2.170 1.00 0.00 9 GLY A C 5
ATOM 4806 O O . GLY A 1 9 ? -10.734 -8.038 -1.333 1.00 0.00 9 GLY A O 5
ATOM 4810 N N . ASP A 1 10 ? -12.281 -9.208 -2.507 1.00 0.00 10 ASP A N 5
ATOM 4811 C CA . ASP A 1 10 ? -13.464 -8.525 -1.946 1.00 0.00 10 ASP A CA 5
ATOM 4812 C C . ASP A 1 10 ? -13.633 -8.730 -0.432 1.00 0.00 10 ASP A C 5
ATOM 4813 O O . ASP A 1 10 ? -14.226 -7.882 0.242 1.00 0.00 10 ASP A O 5
ATOM 4822 N N . ASP A 1 11 ? -13.116 -9.849 0.093 1.00 0.00 11 ASP A N 5
ATOM 4823 C CA . ASP A 1 11 ? -13.237 -10.175 1.526 1.00 0.00 11 ASP A CA 5
ATOM 4824 C C . ASP A 1 11 ? -12.300 -9.343 2.416 1.00 0.00 11 ASP A C 5
ATOM 4825 O O . ASP A 1 11 ? -12.639 -9.058 3.568 1.00 0.00 11 ASP A O 5
ATOM 4834 N N . GLN A 1 12 ? -11.133 -8.959 1.884 1.00 0.00 12 GLN A N 5
ATOM 4835 C CA . GLN A 1 12 ? -10.160 -8.165 2.646 1.00 0.00 12 GLN A CA 5
ATOM 4836 C C . GLN A 1 12 ? -10.015 -6.736 2.092 1.00 0.00 12 GLN A C 5
ATOM 4837 O O . GLN A 1 12 ? -9.273 -5.925 2.654 1.00 0.00 12 GLN A O 5
ATOM 4851 N N . PHE A 1 13 ? -10.744 -6.427 1.008 1.00 0.00 13 PHE A N 5
ATOM 4852 C CA . PHE A 1 13 ? -10.696 -5.105 0.357 1.00 0.00 13 PHE A CA 5
ATOM 4853 C C . PHE A 1 13 ? -11.184 -3.979 1.274 1.00 0.00 13 PHE A C 5
ATOM 4854 O O . PHE A 1 13 ? -10.571 -2.911 1.311 1.00 0.00 13 PHE A O 5
ATOM 4871 N N . GLU A 1 14 ? -12.284 -4.212 1.995 1.00 0.00 14 GLU A N 5
ATOM 4872 C CA . GLU A 1 14 ? -12.832 -3.205 2.919 1.00 0.00 14 GLU A CA 5
ATOM 4873 C C . GLU A 1 14 ? -11.841 -2.881 4.036 1.00 0.00 14 GLU A C 5
ATOM 4874 O O . GLU A 1 14 ? -11.725 -1.725 4.453 1.00 0.00 14 GLU A O 5
ATOM 4886 N N . GLU A 1 15 ? -11.132 -3.914 4.512 1.00 0.00 15 GLU A N 5
ATOM 4887 C CA . GLU A 1 15 ? -10.118 -3.748 5.561 1.00 0.00 15 GLU A CA 5
ATOM 4888 C C . GLU A 1 15 ? -8.931 -2.940 5.029 1.00 0.00 15 GLU A C 5
ATOM 4889 O O . GLU A 1 15 ? -8.432 -2.038 5.709 1.00 0.00 15 GLU A O 5
ATOM 4901 N N . VAL A 1 16 ? -8.491 -3.280 3.806 1.00 0.00 16 VAL A N 5
ATOM 4902 C CA . VAL A 1 16 ? -7.371 -2.589 3.160 1.00 0.00 16 VAL A CA 5
ATOM 4903 C C . VAL A 1 16 ? -7.757 -1.157 2.772 1.00 0.00 16 VAL A C 5
ATOM 4904 O O . VAL A 1 16 ? -6.956 -0.230 2.917 1.00 0.00 16 VAL A O 5
ATOM 4917 N N . SER A 1 17 ? -8.991 -0.998 2.290 1.00 0.00 17 SER A N 5
ATOM 4918 C CA . SER A 1 17 ? -9.515 0.312 1.871 1.00 0.00 17 SER A CA 5
ATOM 4919 C C . SER A 1 17 ? -9.615 1.278 3.055 1.00 0.00 17 SER A C 5
ATOM 4920 O O . SER A 1 17 ? -9.342 2.472 2.914 1.00 0.00 17 SER A O 5
ATOM 4928 N N . ARG A 1 18 ? -10.007 0.739 4.222 1.00 0.00 18 ARG A N 5
ATOM 4929 C CA . ARG A 1 18 ? -10.137 1.528 5.453 1.00 0.00 18 ARG A CA 5
ATOM 4930 C C . ARG A 1 18 ? -8.765 1.988 5.973 1.00 0.00 18 ARG A C 5
ATOM 4931 O O . ARG A 1 18 ? -8.602 3.157 6.333 1.00 0.00 18 ARG A O 5
ATOM 4952 N N . GLU A 1 19 ? -7.785 1.064 6.006 1.00 0.00 19 GLU A N 5
ATOM 4953 C CA . GLU A 1 19 ? -6.417 1.382 6.463 1.00 0.00 19 GLU A CA 5
ATOM 4954 C C . GLU A 1 19 ? -5.698 2.349 5.508 1.00 0.00 19 GLU A C 5
ATOM 4955 O O . GLU A 1 19 ? -4.968 3.240 5.953 1.00 0.00 19 GLU A O 5
ATOM 4967 N N . ILE A 1 20 ? -5.915 2.159 4.198 1.00 0.00 20 ILE A N 5
ATOM 4968 C CA . ILE A 1 20 ? -5.327 3.015 3.146 1.00 0.00 20 ILE A CA 5
ATOM 4969 C C . ILE A 1 20 ? -5.933 4.421 3.182 1.00 0.00 20 ILE A C 5
ATOM 4970 O O . ILE A 1 20 ? -5.209 5.417 3.090 1.00 0.00 20 ILE A O 5
ATOM 4986 N N . LYS A 1 21 ? -7.264 4.486 3.314 1.00 0.00 21 LYS A N 5
ATOM 4987 C CA . LYS A 1 21 ? -7.979 5.768 3.389 1.00 0.00 21 LYS A CA 5
ATOM 4988 C C . LYS A 1 21 ? -7.594 6.498 4.672 1.00 0.00 21 LYS A C 5
ATOM 4989 O O . LYS A 1 21 ? -7.495 7.729 4.695 1.00 0.00 21 LYS A O 5
ATOM 5008 N N . LYS A 1 22 ? -7.379 5.709 5.737 1.00 0.00 22 LYS A N 5
ATOM 5009 C CA . LYS A 1 22 ? -6.951 6.225 7.035 1.00 0.00 22 LYS A CA 5
ATOM 5010 C C . LYS A 1 22 ? -5.519 6.770 6.935 1.00 0.00 22 LYS A C 5
ATOM 5011 O O . LYS A 1 22 ? -5.126 7.658 7.698 1.00 0.00 22 LYS A O 5
ATOM 5030 N N . ALA A 1 23 ? -4.757 6.217 5.982 1.00 0.00 23 ALA A N 5
ATOM 5031 C CA . ALA A 1 23 ? -3.370 6.624 5.750 1.00 0.00 23 ALA A CA 5
ATOM 5032 C C . ALA A 1 23 ? -3.287 7.922 4.930 1.00 0.00 23 ALA A C 5
ATOM 5033 O O . ALA A 1 23 ? -2.314 8.673 5.047 1.00 0.00 23 ALA A O 5
ATOM 5040 N N . GLY A 1 24 ? -4.318 8.169 4.105 1.00 0.00 24 GLY A N 5
ATOM 5041 C CA . GLY A 1 24 ? -4.410 9.404 3.326 1.00 0.00 24 GLY A CA 5
ATOM 5042 C C . GLY A 1 24 ? -3.577 9.483 2.047 1.00 0.00 24 GLY A C 5
ATOM 5043 O O . GLY A 1 24 ? -3.465 10.576 1.485 1.00 0.00 24 GLY A O 5
ATOM 5047 N N . TRP A 1 25 ? -2.989 8.372 1.568 1.00 0.00 25 TRP A N 5
ATOM 5048 C CA . TRP A 1 25 ? -2.172 8.453 0.334 1.00 0.00 25 TRP A CA 5
ATOM 5049 C C . TRP A 1 25 ? -2.944 8.004 -0.902 1.00 0.00 25 TRP A C 5
ATOM 5050 O O . TRP A 1 25 ? -3.888 7.215 -0.805 1.00 0.00 25 TRP A O 5
ATOM 5071 N N . LYS A 1 26 ? -2.521 8.528 -2.073 1.00 0.00 26 LYS A N 5
ATOM 5072 C CA . LYS A 1 26 ? -3.127 8.181 -3.367 1.00 0.00 26 LYS A CA 5
ATOM 5073 C C . LYS A 1 26 ? -2.695 6.769 -3.783 1.00 0.00 26 LYS A C 5
ATOM 5074 O O . LYS A 1 26 ? -1.586 6.554 -4.291 1.00 0.00 26 LYS A O 5
ATOM 5093 N N . VAL A 1 27 ? -3.590 5.819 -3.530 1.00 0.00 27 VAL A N 5
ATOM 5094 C CA . VAL A 1 27 ? -3.367 4.409 -3.804 1.00 0.00 27 VAL A CA 5
ATOM 5095 C C . VAL A 1 27 ? -4.516 3.842 -4.633 1.00 0.00 27 VAL A C 5
ATOM 5096 O O . VAL A 1 27 ? -5.674 4.231 -4.458 1.00 0.00 27 VAL A O 5
ATOM 5109 N N . GLU A 1 28 ? -4.169 2.928 -5.528 1.00 0.00 28 GLU A N 5
ATOM 5110 C CA . GLU A 1 28 ? -5.143 2.249 -6.371 1.00 0.00 28 GLU A CA 5
ATOM 5111 C C . GLU A 1 28 ? -5.381 0.847 -5.832 1.00 0.00 28 GLU A C 5
ATOM 5112 O O . GLU A 1 28 ? -4.432 0.102 -5.595 1.00 0.00 28 GLU A O 5
ATOM 5124 N N . VAL A 1 29 ? -6.652 0.496 -5.661 1.00 0.00 29 VAL A N 5
ATOM 5125 C CA . VAL A 1 29 ? -7.036 -0.799 -5.103 1.00 0.00 29 VAL A CA 5
ATOM 5126 C C . VAL A 1 29 ? -7.878 -1.580 -6.105 1.00 0.00 29 VAL A C 5
ATOM 5127 O O . VAL A 1 29 ? -8.810 -1.035 -6.705 1.00 0.00 29 VAL A O 5
ATOM 5140 N N . HIS A 1 30 ? -7.535 -2.857 -6.274 1.00 0.00 30 HIS A N 5
ATOM 5141 C CA . HIS A 1 30 ? -8.242 -3.731 -7.192 1.00 0.00 30 HIS A CA 5
ATOM 5142 C C . HIS A 1 30 ? -8.631 -5.029 -6.489 1.00 0.00 30 HIS A C 5
ATOM 5143 O O . HIS A 1 30 ? -7.809 -5.639 -5.798 1.00 0.00 30 HIS A O 5
ATOM 5158 N N . LYS A 1 31 ? -9.886 -5.435 -6.675 1.00 0.00 31 LYS A N 5
ATOM 5159 C CA . LYS A 1 31 ? -10.422 -6.656 -6.069 1.00 0.00 31 LYS A CA 5
ATOM 5160 C C . LYS A 1 31 ? -10.242 -7.865 -6.986 1.00 0.00 31 LYS A C 5
ATOM 5161 O O . LYS A 1 31 ? -10.670 -7.844 -8.145 1.00 0.00 31 LYS A O 5
ATOM 5180 N N . HIS A 1 32 ? -9.598 -8.915 -6.455 1.00 0.00 32 HIS A N 5
ATOM 5181 C CA . HIS A 1 32 ? -9.365 -10.152 -7.209 1.00 0.00 32 HIS A CA 5
ATOM 5182 C C . HIS A 1 32 ? -10.540 -11.134 -7.039 1.00 0.00 32 HIS A C 5
ATOM 5183 O O . HIS A 1 32 ? -11.258 -11.051 -6.037 1.00 0.00 32 HIS A O 5
ATOM 5198 N N . PRO A 1 33 ? -10.769 -12.089 -8.005 1.00 0.00 33 PRO A N 5
ATOM 5199 C CA . PRO A 1 33 ? -11.874 -13.073 -7.909 1.00 0.00 33 PRO A CA 5
ATOM 5200 C C . PRO A 1 33 ? -11.725 -14.023 -6.713 1.00 0.00 33 PRO A C 5
ATOM 5201 O O . PRO A 1 33 ? -12.721 -14.424 -6.104 1.00 0.00 33 PRO A O 5
ATOM 5212 N N . SER A 1 34 ? -10.474 -14.370 -6.394 1.00 0.00 34 SER A N 5
ATOM 5213 C CA . SER A 1 34 ? -10.163 -15.257 -5.274 1.00 0.00 34 SER A CA 5
ATOM 5214 C C . SER A 1 34 ? -9.683 -14.442 -4.068 1.00 0.00 34 SER A C 5
ATOM 5215 O O . SER A 1 34 ? -9.485 -13.227 -4.175 1.00 0.00 34 SER A O 5
ATOM 5223 N N . ASN A 1 35 ? -9.497 -15.117 -2.920 1.00 0.00 35 ASN A N 5
ATOM 5224 C CA . ASN A 1 35 ? -9.040 -14.458 -1.688 1.00 0.00 35 ASN A CA 5
ATOM 5225 C C . ASN A 1 35 ? -7.548 -14.111 -1.764 1.00 0.00 35 ASN A C 5
ATOM 5226 O O . ASN A 1 35 ? -6.687 -14.999 -1.767 1.00 0.00 35 ASN A O 5
ATOM 5237 N N . THR A 1 36 ? -7.263 -12.807 -1.842 1.00 0.00 36 THR A N 5
ATOM 5238 C CA . THR A 1 36 ? -5.889 -12.311 -1.930 1.00 0.00 36 THR A CA 5
ATOM 5239 C C . THR A 1 36 ? -5.620 -11.222 -0.902 1.00 0.00 36 THR A C 5
ATOM 5240 O O . THR A 1 36 ? -6.467 -10.354 -0.667 1.00 0.00 36 THR A O 5
ATOM 5251 N N . SER A 1 37 ? -4.432 -11.284 -0.296 1.00 0.00 37 SER A N 5
ATOM 5252 C CA . SER A 1 37 ? -4.007 -10.308 0.704 1.00 0.00 37 SER A CA 5
ATOM 5253 C C . SER A 1 37 ? -2.566 -9.865 0.432 1.00 0.00 37 SER A C 5
ATOM 5254 O O . SER A 1 37 ? -1.617 -10.365 1.046 1.00 0.00 37 SER A O 5
ATOM 5262 N N . GLN A 1 38 ? -2.410 -8.952 -0.539 1.00 0.00 38 GLN A N 5
ATOM 5263 C CA . GLN A 1 38 ? -1.086 -8.427 -0.915 1.00 0.00 38 GLN A CA 5
ATOM 5264 C C . GLN A 1 38 ? -1.166 -6.968 -1.377 1.00 0.00 38 GLN A C 5
ATOM 5265 O O . GLN A 1 38 ? -1.980 -6.618 -2.234 1.00 0.00 38 GLN A O 5
ATOM 5279 N N . VAL A 1 39 ? -0.299 -6.135 -0.789 1.00 0.00 39 VAL A N 5
ATOM 5280 C CA . VAL A 1 39 ? -0.208 -4.716 -1.120 1.00 0.00 39 VAL A CA 5
ATOM 5281 C C . VAL A 1 39 ? 1.055 -4.456 -1.942 1.00 0.00 39 VAL A C 5
ATOM 5282 O O . VAL A 1 39 ? 2.138 -4.904 -1.554 1.00 0.00 39 VAL A O 5
ATOM 5295 N N . THR A 1 40 ? 0.922 -3.741 -3.069 1.00 0.00 40 THR A N 5
ATOM 5296 C CA . THR A 1 40 ? 2.087 -3.437 -3.891 1.00 0.00 40 THR A CA 5
ATOM 5297 C C . THR A 1 40 ? 2.289 -1.922 -3.974 1.00 0.00 40 THR A C 5
ATOM 5298 O O . THR A 1 40 ? 1.440 -1.203 -4.501 1.00 0.00 40 THR A O 5
ATOM 5309 N N . VAL A 1 41 ? 3.445 -1.454 -3.504 1.00 0.00 41 VAL A N 5
ATOM 5310 C CA . VAL A 1 41 ? 3.760 -0.021 -3.537 1.00 0.00 41 VAL A CA 5
ATOM 5311 C C . VAL A 1 41 ? 4.758 0.274 -4.645 1.00 0.00 41 VAL A C 5
ATOM 5312 O O . VAL A 1 41 ? 5.843 -0.297 -4.660 1.00 0.00 41 VAL A O 5
ATOM 5325 N N . THR A 1 42 ? 4.385 1.172 -5.568 1.00 0.00 42 THR A N 5
ATOM 5326 C CA . THR A 1 42 ? 5.265 1.534 -6.660 1.00 0.00 42 THR A CA 5
ATOM 5327 C C . THR A 1 42 ? 5.681 2.978 -6.522 1.00 0.00 42 THR A C 5
ATOM 5328 O O . THR A 1 42 ? 4.865 3.900 -6.579 1.00 0.00 42 THR A O 5
ATOM 5339 N N . LYS A 1 43 ? 6.966 3.152 -6.333 1.00 0.00 43 LYS A N 5
ATOM 5340 C CA . LYS A 1 43 ? 7.558 4.475 -6.182 1.00 0.00 43 LYS A CA 5
ATOM 5341 C C . LYS A 1 43 ? 8.888 4.545 -6.931 1.00 0.00 43 LYS A C 5
ATOM 5342 O O . LYS A 1 43 ? 9.926 4.093 -6.429 1.00 0.00 43 LYS A O 5
ATOM 5361 N N . GLY A 1 44 ? 8.840 5.097 -8.154 1.00 0.00 44 GLY A N 5
ATOM 5362 C CA . GLY A 1 44 ? 10.033 5.212 -8.986 1.00 0.00 44 GLY A CA 5
ATOM 5363 C C . GLY A 1 44 ? 10.521 3.856 -9.459 1.00 0.00 44 GLY A C 5
ATOM 5364 O O . GLY A 1 44 ? 9.804 3.143 -10.168 1.00 0.00 44 GLY A O 5
ATOM 5368 N N . ASN A 1 45 ? 11.744 3.515 -9.062 1.00 0.00 45 ASN A N 5
ATOM 5369 C CA . ASN A 1 45 ? 12.350 2.231 -9.407 1.00 0.00 45 ASN A CA 5
ATOM 5370 C C . ASN A 1 45 ? 12.233 1.247 -8.229 1.00 0.00 45 ASN A C 5
ATOM 5371 O O . ASN A 1 45 ? 12.894 0.200 -8.210 1.00 0.00 45 ASN A O 5
ATOM 5382 N N . LYS A 1 46 ? 11.367 1.585 -7.259 1.00 0.00 46 LYS A N 5
ATOM 5383 C CA . LYS A 1 46 ? 11.170 0.770 -6.064 1.00 0.00 46 LYS A CA 5
ATOM 5384 C C . LYS A 1 46 ? 9.732 0.283 -5.968 1.00 0.00 46 LYS A C 5
ATOM 5385 O O . LYS A 1 46 ? 8.803 0.979 -6.387 1.00 0.00 46 LYS A O 5
ATOM 5404 N N . GLN A 1 47 ? 9.564 -0.922 -5.411 1.00 0.00 47 GLN A N 5
ATOM 5405 C CA . GLN A 1 47 ? 8.257 -1.534 -5.242 1.00 0.00 47 GLN A CA 5
ATOM 5406 C C . GLN A 1 47 ? 8.255 -2.405 -3.992 1.00 0.00 47 GLN A C 5
ATOM 5407 O O . GLN A 1 47 ? 9.179 -3.192 -3.766 1.00 0.00 47 GLN A O 5
ATOM 5421 N N . TRP A 1 48 ? 7.206 -2.244 -3.198 1.00 0.00 48 TRP A N 5
ATOM 5422 C CA . TRP A 1 48 ? 7.042 -3.001 -1.951 1.00 0.00 48 TRP A CA 5
ATOM 5423 C C . TRP A 1 48 ? 5.880 -3.985 -2.064 1.00 0.00 48 TRP A C 5
ATOM 5424 O O . TRP A 1 48 ? 4.852 -3.674 -2.672 1.00 0.00 48 TRP A O 5
ATOM 5445 N N . THR A 1 49 ? 6.059 -5.171 -1.476 1.00 0.00 49 THR A N 5
ATOM 5446 C CA . THR A 1 49 ? 5.032 -6.214 -1.481 1.00 0.00 49 THR A CA 5
ATOM 5447 C C . THR A 1 49 ? 4.777 -6.711 -0.052 1.00 0.00 49 THR A C 5
ATOM 5448 O O . THR A 1 49 ? 5.727 -7.063 0.654 1.00 0.00 49 THR A O 5
ATOM 5459 N N . PHE A 1 50 ? 3.499 -6.740 0.371 1.00 0.00 50 PHE A N 5
ATOM 5460 C CA . PHE A 1 50 ? 3.144 -7.191 1.726 1.00 0.00 50 PHE A CA 5
ATOM 5461 C C . PHE A 1 50 ? 1.904 -8.077 1.717 1.00 0.00 50 PHE A C 5
ATOM 5462 O O . PHE A 1 50 ? 1.129 -8.053 0.766 1.00 0.00 50 PHE A O 5
ATOM 5479 N N . LYS A 1 51 ? 1.733 -8.858 2.794 1.00 0.00 51 LYS A N 5
ATOM 5480 C CA . LYS A 1 51 ? 0.587 -9.763 2.939 1.00 0.00 51 LYS A CA 5
ATOM 5481 C C . LYS A 1 51 ? -0.615 -9.081 3.613 1.00 0.00 51 LYS A C 5
ATOM 5482 O O . LYS A 1 51 ? -1.740 -9.583 3.523 1.00 0.00 51 LYS A O 5
ATOM 5501 N N . ASP A 1 52 ? -0.376 -7.945 4.291 1.00 0.00 52 ASP A N 5
ATOM 5502 C CA . ASP A 1 52 ? -1.441 -7.207 4.981 1.00 0.00 52 ASP A CA 5
ATOM 5503 C C . ASP A 1 52 ? -1.298 -5.714 4.739 1.00 0.00 52 ASP A C 5
ATOM 5504 O O . ASP A 1 52 ? -0.181 -5.240 4.501 1.00 0.00 52 ASP A O 5
ATOM 5513 N N . PRO A 1 53 ? -2.416 -4.925 4.794 1.00 0.00 53 PRO A N 5
ATOM 5514 C CA . PRO A 1 53 ? -2.346 -3.484 4.553 1.00 0.00 53 PRO A CA 5
ATOM 5515 C C . PRO A 1 53 ? -1.584 -2.740 5.652 1.00 0.00 53 PRO A C 5
ATOM 5516 O O . PRO A 1 53 ? -0.980 -1.703 5.404 1.00 0.00 53 PRO A O 5
ATOM 5527 N N . LYS A 1 54 ? -1.615 -3.316 6.864 1.00 0.00 54 LYS A N 5
ATOM 5528 C CA . LYS A 1 54 ? -0.968 -2.728 8.042 1.00 0.00 54 LYS A CA 5
ATOM 5529 C C . LYS A 1 54 ? 0.533 -2.810 7.901 1.00 0.00 54 LYS A C 5
ATOM 5530 O O . LYS A 1 54 ? 1.272 -1.934 8.347 1.00 0.00 54 LYS A O 5
ATOM 5549 N N . GLN A 1 55 ? 0.948 -3.891 7.268 1.00 0.00 55 GLN A N 5
ATOM 5550 C CA . GLN A 1 55 ? 2.338 -4.163 6.980 1.00 0.00 55 GLN A CA 5
ATOM 5551 C C . GLN A 1 55 ? 2.859 -3.149 5.972 1.00 0.00 55 GLN A C 5
ATOM 5552 O O . GLN A 1 55 ? 3.966 -2.622 6.108 1.00 0.00 55 GLN A O 5
ATOM 5566 N N . ALA A 1 56 ? 2.026 -2.896 4.959 1.00 0.00 56 ALA A N 5
ATOM 5567 C CA . ALA A 1 56 ? 2.315 -1.923 3.913 1.00 0.00 56 ALA A CA 5
ATOM 5568 C C . ALA A 1 56 ? 2.242 -0.494 4.448 1.00 0.00 56 ALA A C 5
ATOM 5569 O O . ALA A 1 56 ? 3.135 0.306 4.201 1.00 0.00 56 ALA A O 5
ATOM 5576 N N . VAL A 1 57 ? 1.182 -0.202 5.224 1.00 0.00 57 VAL A N 5
ATOM 5577 C CA . VAL A 1 57 ? 0.970 1.136 5.798 1.00 0.00 57 VAL A CA 5
ATOM 5578 C C . VAL A 1 57 ? 2.057 1.462 6.820 1.00 0.00 57 VAL A C 5
ATOM 5579 O O . VAL A 1 57 ? 2.599 2.564 6.804 1.00 0.00 57 VAL A O 5
ATOM 5592 N N . GLU A 1 58 ? 2.383 0.497 7.696 1.00 0.00 58 GLU A N 5
ATOM 5593 C CA . GLU A 1 58 ? 3.428 0.713 8.706 1.00 0.00 58 GLU A CA 5
ATOM 5594 C C . GLU A 1 58 ? 4.801 0.867 8.060 1.00 0.00 58 GLU A C 5
ATOM 5595 O O . GLU A 1 58 ? 5.588 1.723 8.476 1.00 0.00 58 GLU A O 5
ATOM 5607 N N . PHE A 1 59 ? 5.081 0.038 7.046 1.00 0.00 59 PHE A N 5
ATOM 5608 C CA . PHE A 1 59 ? 6.353 0.108 6.328 1.00 0.00 59 PHE A CA 5
ATOM 5609 C C . PHE A 1 59 ? 6.434 1.374 5.471 1.00 0.00 59 PHE A C 5
ATOM 5610 O O . PHE A 1 59 ? 7.484 2.019 5.413 1.00 0.00 59 PHE A O 5
ATOM 5627 N N . VAL A 1 60 ? 5.315 1.721 4.808 1.00 0.00 60 VAL A N 5
ATOM 5628 C CA . VAL A 1 60 ? 5.256 2.931 3.966 1.00 0.00 60 VAL A CA 5
ATOM 5629 C C . VAL A 1 60 ? 5.353 4.181 4.850 1.00 0.00 60 VAL A C 5
ATOM 5630 O O . VAL A 1 60 ? 5.982 5.159 4.479 1.00 0.00 60 VAL A O 5
ATOM 5643 N N . GLN A 1 61 ? 4.713 4.131 6.021 1.00 0.00 61 GLN A N 5
ATOM 5644 C CA . GLN A 1 61 ? 4.707 5.263 6.953 1.00 0.00 61 GLN A CA 5
ATOM 5645 C C . GLN A 1 61 ? 6.109 5.550 7.484 1.00 0.00 61 GLN A C 5
ATOM 5646 O O . GLN A 1 61 ? 6.516 6.706 7.600 1.00 0.00 61 GLN A O 5
ATOM 5660 N N . LYS A 1 62 ? 6.841 4.479 7.808 1.00 0.00 62 LYS A N 5
ATOM 5661 C CA . LYS A 1 62 ? 8.210 4.602 8.317 1.00 0.00 62 LYS A CA 5
ATOM 5662 C C . LYS A 1 62 ? 9.194 5.015 7.222 1.00 0.00 62 LYS A C 5
ATOM 5663 O O . LYS A 1 62 ? 10.079 5.846 7.447 1.00 0.00 62 LYS A O 5
ATOM 5682 N N . SER A 1 63 ? 9.019 4.418 6.044 1.00 0.00 63 SER A N 5
ATOM 5683 C CA . SER A 1 63 ? 9.886 4.670 4.890 1.00 0.00 63 SER A CA 5
ATOM 5684 C C . SER A 1 63 ? 9.492 5.925 4.106 1.00 0.00 63 SER A C 5
ATOM 5685 O O . SER A 1 63 ? 10.352 6.733 3.742 1.00 0.00 63 SER A O 5
ATOM 5693 N N . LEU A 1 64 ? 8.187 6.070 3.857 1.00 0.00 64 LEU A N 5
ATOM 5694 C CA . LEU A 1 64 ? 7.662 7.191 3.067 1.00 0.00 64 LEU A CA 5
ATOM 5695 C C . LEU A 1 64 ? 7.166 8.367 3.928 1.00 0.00 64 LEU A C 5
ATOM 5696 O O . LEU A 1 64 ? 7.324 9.520 3.515 1.00 0.00 64 LEU A O 5
ATOM 5712 N N . GLU A 1 65 ? 6.573 8.101 5.108 1.00 0.00 65 GLU A N 5
ATOM 5713 C CA . GLU A 1 65 ? 6.104 9.212 5.966 1.00 0.00 65 GLU A CA 5
ATOM 5714 C C . GLU A 1 65 ? 7.172 9.663 6.974 1.00 0.00 65 GLU A C 5
ATOM 5715 O O . GLU A 1 65 ? 6.999 10.686 7.646 1.00 0.00 65 GLU A O 5
ATOM 5727 N N . HIS A 1 66 ? 8.272 8.904 7.069 1.00 0.00 66 HIS A N 5
ATOM 5728 C CA . HIS A 1 66 ? 9.369 9.233 7.984 1.00 0.00 66 HIS A CA 5
ATOM 5729 C C . HIS A 1 66 ? 10.711 9.172 7.264 1.00 0.00 66 HIS A C 5
ATOM 5730 O O . HIS A 1 66 ? 10.979 8.228 6.515 1.00 0.00 66 HIS A O 5
ATOM 5745 N N . HIS A 1 67 ? 11.547 10.187 7.501 1.00 0.00 67 HIS A N 5
ATOM 5746 C CA . HIS A 1 67 ? 12.873 10.270 6.883 1.00 0.00 67 HIS A CA 5
ATOM 5747 C C . HIS A 1 67 ? 13.961 10.502 7.933 1.00 0.00 67 HIS A C 5
ATOM 5748 O O . HIS A 1 67 ? 15.029 9.886 7.871 1.00 0.00 67 HIS A O 5
ATOM 5763 N N . HIS A 1 68 ? 13.679 11.392 8.894 1.00 0.00 68 HIS A N 5
ATOM 5764 C CA . HIS A 1 68 ? 14.625 11.714 9.964 1.00 0.00 68 HIS A CA 5
ATOM 5765 C C . HIS A 1 68 ? 14.262 10.978 11.250 1.00 0.00 68 HIS A C 5
ATOM 5766 O O . HIS A 1 68 ? 13.103 10.996 11.677 1.00 0.00 68 HIS A O 5
ATOM 5781 N N . HIS A 1 69 ? 15.263 10.334 11.857 1.00 0.00 69 HIS A N 5
ATOM 5782 C CA . HIS A 1 69 ? 15.071 9.582 13.100 1.00 0.00 69 HIS A CA 5
ATOM 5783 C C . HIS A 1 69 ? 16.092 9.997 14.162 1.00 0.00 69 HIS A C 5
ATOM 5784 O O . HIS A 1 69 ? 15.741 10.153 15.335 1.00 0.00 69 HIS A O 5
ATOM 5799 N N . HIS A 1 70 ? 17.351 10.170 13.739 1.00 0.00 70 HIS A N 5
ATOM 5800 C CA . HIS A 1 70 ? 18.433 10.567 14.646 1.00 0.00 70 HIS A CA 5
ATOM 5801 C C . HIS A 1 70 ? 18.708 12.069 14.560 1.00 0.00 70 HIS A C 5
ATOM 5802 O O . HIS A 1 70 ? 18.908 12.726 15.585 1.00 0.00 70 HIS A O 5
ATOM 5817 N N . HIS A 1 71 ? 18.713 12.603 13.331 1.00 0.00 71 HIS A N 5
ATOM 5818 C CA . HIS A 1 71 ? 18.962 14.026 13.097 1.00 0.00 71 HIS A CA 5
ATOM 5819 C C . HIS A 1 71 ? 17.649 14.778 12.873 1.00 0.00 71 HIS A C 5
ATOM 5820 O O . HIS A 1 71 ? 16.924 14.439 11.912 1.00 0.00 71 HIS A O 5
ATOM 5836 N N . MET A 1 1 ? 4.594 7.350 -11.328 1.00 0.00 1 MET A N 6
ATOM 5837 C CA . MET A 1 1 ? 5.844 6.792 -10.742 1.00 0.00 1 MET A CA 6
ATOM 5838 C C . MET A 1 1 ? 5.742 6.685 -9.221 1.00 0.00 1 MET A C 6
ATOM 5839 O O . MET A 1 1 ? 6.173 5.687 -8.636 1.00 0.00 1 MET A O 6
ATOM 5855 N N . ASP A 1 2 ? 5.167 7.718 -8.589 1.00 0.00 2 ASP A N 6
ATOM 5856 C CA . ASP A 1 2 ? 5.000 7.754 -7.131 1.00 0.00 2 ASP A CA 6
ATOM 5857 C C . ASP A 1 2 ? 3.616 7.227 -6.711 1.00 0.00 2 ASP A C 6
ATOM 5858 O O . ASP A 1 2 ? 3.108 7.558 -5.632 1.00 0.00 2 ASP A O 6
ATOM 5867 N N . GLU A 1 3 ? 3.028 6.382 -7.569 1.00 0.00 3 GLU A N 6
ATOM 5868 C CA . GLU A 1 3 ? 1.707 5.788 -7.321 1.00 0.00 3 GLU A CA 6
ATOM 5869 C C . GLU A 1 3 ? 1.805 4.546 -6.456 1.00 0.00 3 GLU A C 6
ATOM 5870 O O . GLU A 1 3 ? 2.597 3.642 -6.730 1.00 0.00 3 GLU A O 6
ATOM 5882 N N . VAL A 1 4 ? 0.960 4.496 -5.441 1.00 0.00 4 VAL A N 6
ATOM 5883 C CA . VAL A 1 4 ? 0.903 3.358 -4.539 1.00 0.00 4 VAL A CA 6
ATOM 5884 C C . VAL A 1 4 ? -0.313 2.528 -4.942 1.00 0.00 4 VAL A C 6
ATOM 5885 O O . VAL A 1 4 ? -1.331 3.090 -5.349 1.00 0.00 4 VAL A O 6
ATOM 5898 N N . LYS A 1 5 ? -0.202 1.200 -4.871 1.00 0.00 5 LYS A N 6
ATOM 5899 C CA . LYS A 1 5 ? -1.325 0.331 -5.251 1.00 0.00 5 LYS A CA 6
ATOM 5900 C C . LYS A 1 5 ? -1.516 -0.826 -4.288 1.00 0.00 5 LYS A C 6
ATOM 5901 O O . LYS A 1 5 ? -0.585 -1.255 -3.609 1.00 0.00 5 LYS A O 6
ATOM 5920 N N . VAL A 1 6 ? -2.758 -1.292 -4.206 1.00 0.00 6 VAL A N 6
ATOM 5921 C CA . VAL A 1 6 ? -3.100 -2.430 -3.367 1.00 0.00 6 VAL A CA 6
ATOM 5922 C C . VAL A 1 6 ? -3.989 -3.387 -4.140 1.00 0.00 6 VAL A C 6
ATOM 5923 O O . VAL A 1 6 ? -5.027 -2.984 -4.672 1.00 0.00 6 VAL A O 6
ATOM 5936 N N . HIS A 1 7 ? -3.576 -4.643 -4.199 1.00 0.00 7 HIS A N 6
ATOM 5937 C CA . HIS A 1 7 ? -4.353 -5.655 -4.882 1.00 0.00 7 HIS A CA 6
ATOM 5938 C C . HIS A 1 7 ? -4.810 -6.737 -3.897 1.00 0.00 7 HIS A C 6
ATOM 5939 O O . HIS A 1 7 ? -4.010 -7.581 -3.476 1.00 0.00 7 HIS A O 6
ATOM 5954 N N . VAL A 1 8 ? -6.104 -6.707 -3.520 1.00 0.00 8 VAL A N 6
ATOM 5955 C CA . VAL A 1 8 ? -6.667 -7.711 -2.609 1.00 0.00 8 VAL A CA 6
ATOM 5956 C C . VAL A 1 8 ? -8.091 -8.084 -3.034 1.00 0.00 8 VAL A C 6
ATOM 5957 O O . VAL A 1 8 ? -8.728 -7.343 -3.786 1.00 0.00 8 VAL A O 6
ATOM 5970 N N . GLY A 1 9 ? -8.584 -9.228 -2.539 1.00 0.00 9 GLY A N 6
ATOM 5971 C CA . GLY A 1 9 ? -9.932 -9.684 -2.875 1.00 0.00 9 GLY A CA 6
ATOM 5972 C C . GLY A 1 9 ? -11.026 -8.895 -2.169 1.00 0.00 9 GLY A C 6
ATOM 5973 O O . GLY A 1 9 ? -10.736 -8.038 -1.331 1.00 0.00 9 GLY A O 6
ATOM 5977 N N . ASP A 1 10 ? -12.284 -9.208 -2.507 1.00 0.00 10 ASP A N 6
ATOM 5978 C CA . ASP A 1 10 ? -13.467 -8.526 -1.946 1.00 0.00 10 ASP A CA 6
ATOM 5979 C C . ASP A 1 10 ? -13.636 -8.732 -0.432 1.00 0.00 10 ASP A C 6
ATOM 5980 O O . ASP A 1 10 ? -14.228 -7.885 0.242 1.00 0.00 10 ASP A O 6
ATOM 5989 N N . ASP A 1 11 ? -13.117 -9.851 0.093 1.00 0.00 11 ASP A N 6
ATOM 5990 C CA . ASP A 1 11 ? -13.237 -10.177 1.526 1.00 0.00 11 ASP A CA 6
ATOM 5991 C C . ASP A 1 11 ? -12.301 -9.344 2.415 1.00 0.00 11 ASP A C 6
ATOM 5992 O O . ASP A 1 11 ? -12.640 -9.061 3.568 1.00 0.00 11 ASP A O 6
ATOM 6001 N N . GLN A 1 12 ? -11.134 -8.959 1.883 1.00 0.00 12 GLN A N 6
ATOM 6002 C CA . GLN A 1 12 ? -10.163 -8.164 2.644 1.00 0.00 12 GLN A CA 6
ATOM 6003 C C . GLN A 1 12 ? -10.018 -6.735 2.091 1.00 0.00 12 GLN A C 6
ATOM 6004 O O . GLN A 1 12 ? -9.278 -5.923 2.653 1.00 0.00 12 GLN A O 6
ATOM 6018 N N . PHE A 1 13 ? -10.749 -6.428 1.007 1.00 0.00 13 PHE A N 6
ATOM 6019 C CA . PHE A 1 13 ? -10.700 -5.105 0.355 1.00 0.00 13 PHE A CA 6
ATOM 6020 C C . PHE A 1 13 ? -11.190 -3.980 1.273 1.00 0.00 13 PHE A C 6
ATOM 6021 O O . PHE A 1 13 ? -10.577 -2.912 1.311 1.00 0.00 13 PHE A O 6
ATOM 6038 N N . GLU A 1 14 ? -12.290 -4.213 1.994 1.00 0.00 14 GLU A N 6
ATOM 6039 C CA . GLU A 1 14 ? -12.837 -3.206 2.919 1.00 0.00 14 GLU A CA 6
ATOM 6040 C C . GLU A 1 14 ? -11.846 -2.883 4.036 1.00 0.00 14 GLU A C 6
ATOM 6041 O O . GLU A 1 14 ? -11.731 -1.728 4.456 1.00 0.00 14 GLU A O 6
ATOM 6053 N N . GLU A 1 15 ? -11.135 -3.917 4.508 1.00 0.00 15 GLU A N 6
ATOM 6054 C CA . GLU A 1 15 ? -10.120 -3.755 5.558 1.00 0.00 15 GLU A CA 6
ATOM 6055 C C . GLU A 1 15 ? -8.934 -2.943 5.026 1.00 0.00 15 GLU A C 6
ATOM 6056 O O . GLU A 1 15 ? -8.438 -2.039 5.705 1.00 0.00 15 GLU A O 6
ATOM 6068 N N . VAL A 1 16 ? -8.492 -3.282 3.803 1.00 0.00 16 VAL A N 6
ATOM 6069 C CA . VAL A 1 16 ? -7.374 -2.590 3.158 1.00 0.00 16 VAL A CA 6
ATOM 6070 C C . VAL A 1 16 ? -7.761 -1.158 2.769 1.00 0.00 16 VAL A C 6
ATOM 6071 O O . VAL A 1 16 ? -6.961 -0.231 2.912 1.00 0.00 16 VAL A O 6
ATOM 6084 N N . SER A 1 17 ? -8.997 -1.000 2.287 1.00 0.00 17 SER A N 6
ATOM 6085 C CA . SER A 1 17 ? -9.520 0.308 1.866 1.00 0.00 17 SER A CA 6
ATOM 6086 C C . SER A 1 17 ? -9.621 1.276 3.050 1.00 0.00 17 SER A C 6
ATOM 6087 O O . SER A 1 17 ? -9.348 2.470 2.908 1.00 0.00 17 SER A O 6
ATOM 6095 N N . ARG A 1 18 ? -10.012 0.737 4.217 1.00 0.00 18 ARG A N 6
ATOM 6096 C CA . ARG A 1 18 ? -10.143 1.527 5.448 1.00 0.00 18 ARG A CA 6
ATOM 6097 C C . ARG A 1 18 ? -8.770 1.987 5.968 1.00 0.00 18 ARG A C 6
ATOM 6098 O O . ARG A 1 18 ? -8.608 3.155 6.328 1.00 0.00 18 ARG A O 6
ATOM 6119 N N . GLU A 1 19 ? -7.790 1.063 6.000 1.00 0.00 19 GLU A N 6
ATOM 6120 C CA . GLU A 1 19 ? -6.422 1.381 6.459 1.00 0.00 19 GLU A CA 6
ATOM 6121 C C . GLU A 1 19 ? -5.704 2.348 5.503 1.00 0.00 19 GLU A C 6
ATOM 6122 O O . GLU A 1 19 ? -4.974 3.238 5.948 1.00 0.00 19 GLU A O 6
ATOM 6134 N N . ILE A 1 20 ? -5.921 2.158 4.192 1.00 0.00 20 ILE A N 6
ATOM 6135 C CA . ILE A 1 20 ? -5.332 3.014 3.141 1.00 0.00 20 ILE A CA 6
ATOM 6136 C C . ILE A 1 20 ? -5.939 4.421 3.177 1.00 0.00 20 ILE A C 6
ATOM 6137 O O . ILE A 1 20 ? -5.214 5.416 3.084 1.00 0.00 20 ILE A O 6
ATOM 6153 N N . LYS A 1 21 ? -7.269 4.486 3.310 1.00 0.00 21 LYS A N 6
ATOM 6154 C CA . LYS A 1 21 ? -7.984 5.768 3.384 1.00 0.00 21 LYS A CA 6
ATOM 6155 C C . LYS A 1 21 ? -7.599 6.498 4.668 1.00 0.00 21 LYS A C 6
ATOM 6156 O O . LYS A 1 21 ? -7.499 7.728 4.692 1.00 0.00 21 LYS A O 6
ATOM 6175 N N . LYS A 1 22 ? -7.387 5.709 5.734 1.00 0.00 22 LYS A N 6
ATOM 6176 C CA . LYS A 1 22 ? -6.960 6.224 7.032 1.00 0.00 22 LYS A CA 6
ATOM 6177 C C . LYS A 1 22 ? -5.527 6.767 6.935 1.00 0.00 22 LYS A C 6
ATOM 6178 O O . LYS A 1 22 ? -5.135 7.654 7.698 1.00 0.00 22 LYS A O 6
ATOM 6197 N N . ALA A 1 23 ? -4.766 6.214 5.981 1.00 0.00 23 ALA A N 6
ATOM 6198 C CA . ALA A 1 23 ? -3.378 6.619 5.753 1.00 0.00 23 ALA A CA 6
ATOM 6199 C C . ALA A 1 23 ? -3.291 7.918 4.933 1.00 0.00 23 ALA A C 6
ATOM 6200 O O . ALA A 1 23 ? -2.316 8.666 5.051 1.00 0.00 23 ALA A O 6
ATOM 6207 N N . GLY A 1 24 ? -4.321 8.168 4.107 1.00 0.00 24 GLY A N 6
ATOM 6208 C CA . GLY A 1 24 ? -4.410 9.404 3.330 1.00 0.00 24 GLY A CA 6
ATOM 6209 C C . GLY A 1 24 ? -3.575 9.482 2.052 1.00 0.00 24 GLY A C 6
ATOM 6210 O O . GLY A 1 24 ? -3.463 10.575 1.490 1.00 0.00 24 GLY A O 6
ATOM 6214 N N . TRP A 1 25 ? -2.988 8.372 1.573 1.00 0.00 25 TRP A N 6
ATOM 6215 C CA . TRP A 1 25 ? -2.168 8.453 0.340 1.00 0.00 25 TRP A CA 6
ATOM 6216 C C . TRP A 1 25 ? -2.940 8.003 -0.897 1.00 0.00 25 TRP A C 6
ATOM 6217 O O . TRP A 1 25 ? -3.885 7.214 -0.800 1.00 0.00 25 TRP A O 6
ATOM 6238 N N . LYS A 1 26 ? -2.518 8.526 -2.067 1.00 0.00 26 LYS A N 6
ATOM 6239 C CA . LYS A 1 26 ? -3.123 8.179 -3.361 1.00 0.00 26 LYS A CA 6
ATOM 6240 C C . LYS A 1 26 ? -2.692 6.767 -3.779 1.00 0.00 26 LYS A C 6
ATOM 6241 O O . LYS A 1 26 ? -1.584 6.552 -4.288 1.00 0.00 26 LYS A O 6
ATOM 6260 N N . VAL A 1 27 ? -3.587 5.818 -3.525 1.00 0.00 27 VAL A N 6
ATOM 6261 C CA . VAL A 1 27 ? -3.365 4.407 -3.800 1.00 0.00 27 VAL A CA 6
ATOM 6262 C C . VAL A 1 27 ? -4.514 3.842 -4.629 1.00 0.00 27 VAL A C 6
ATOM 6263 O O . VAL A 1 27 ? -5.673 4.229 -4.451 1.00 0.00 27 VAL A O 6
ATOM 6276 N N . GLU A 1 28 ? -4.169 2.929 -5.525 1.00 0.00 28 GLU A N 6
ATOM 6277 C CA . GLU A 1 28 ? -5.143 2.249 -6.367 1.00 0.00 28 GLU A CA 6
ATOM 6278 C C . GLU A 1 28 ? -5.382 0.847 -5.829 1.00 0.00 28 GLU A C 6
ATOM 6279 O O . GLU A 1 28 ? -4.432 0.102 -5.591 1.00 0.00 28 GLU A O 6
ATOM 6291 N N . VAL A 1 29 ? -6.653 0.496 -5.657 1.00 0.00 29 VAL A N 6
ATOM 6292 C CA . VAL A 1 29 ? -7.037 -0.799 -5.100 1.00 0.00 29 VAL A CA 6
ATOM 6293 C C . VAL A 1 29 ? -7.879 -1.579 -6.103 1.00 0.00 29 VAL A C 6
ATOM 6294 O O . VAL A 1 29 ? -8.811 -1.034 -6.703 1.00 0.00 29 VAL A O 6
ATOM 6307 N N . HIS A 1 30 ? -7.536 -2.857 -6.272 1.00 0.00 30 HIS A N 6
ATOM 6308 C CA . HIS A 1 30 ? -8.244 -3.731 -7.191 1.00 0.00 30 HIS A CA 6
ATOM 6309 C C . HIS A 1 30 ? -8.631 -5.028 -6.488 1.00 0.00 30 HIS A C 6
ATOM 6310 O O . HIS A 1 30 ? -7.811 -5.639 -5.798 1.00 0.00 30 HIS A O 6
ATOM 6325 N N . LYS A 1 31 ? -9.887 -5.434 -6.673 1.00 0.00 31 LYS A N 6
ATOM 6326 C CA . LYS A 1 31 ? -10.424 -6.655 -6.067 1.00 0.00 31 LYS A CA 6
ATOM 6327 C C . LYS A 1 31 ? -10.244 -7.865 -6.985 1.00 0.00 31 LYS A C 6
ATOM 6328 O O . LYS A 1 31 ? -10.670 -7.843 -8.144 1.00 0.00 31 LYS A O 6
ATOM 6347 N N . HIS A 1 32 ? -9.600 -8.914 -6.453 1.00 0.00 32 HIS A N 6
ATOM 6348 C CA . HIS A 1 32 ? -9.366 -10.151 -7.207 1.00 0.00 32 HIS A CA 6
ATOM 6349 C C . HIS A 1 32 ? -10.543 -11.134 -7.037 1.00 0.00 32 HIS A C 6
ATOM 6350 O O . HIS A 1 32 ? -11.261 -11.049 -6.036 1.00 0.00 32 HIS A O 6
ATOM 6365 N N . PRO A 1 33 ? -10.769 -12.088 -8.004 1.00 0.00 33 PRO A N 6
ATOM 6366 C CA . PRO A 1 33 ? -11.877 -13.071 -7.908 1.00 0.00 33 PRO A CA 6
ATOM 6367 C C . PRO A 1 33 ? -11.730 -14.021 -6.711 1.00 0.00 33 PRO A C 6
ATOM 6368 O O . PRO A 1 33 ? -12.727 -14.421 -6.103 1.00 0.00 33 PRO A O 6
ATOM 6379 N N . SER A 1 34 ? -10.479 -14.368 -6.391 1.00 0.00 34 SER A N 6
ATOM 6380 C CA . SER A 1 34 ? -10.171 -15.254 -5.268 1.00 0.00 34 SER A CA 6
ATOM 6381 C C . SER A 1 34 ? -9.691 -14.439 -4.061 1.00 0.00 34 SER A C 6
ATOM 6382 O O . SER A 1 34 ? -9.499 -13.224 -4.165 1.00 0.00 34 SER A O 6
ATOM 6390 N N . ASN A 1 35 ? -9.499 -15.115 -2.914 1.00 0.00 35 ASN A N 6
ATOM 6391 C CA . ASN A 1 35 ? -9.041 -14.458 -1.682 1.00 0.00 35 ASN A CA 6
ATOM 6392 C C . ASN A 1 35 ? -7.550 -14.110 -1.759 1.00 0.00 35 ASN A C 6
ATOM 6393 O O . ASN A 1 35 ? -6.689 -14.999 -1.765 1.00 0.00 35 ASN A O 6
ATOM 6404 N N . THR A 1 36 ? -7.265 -12.806 -1.835 1.00 0.00 36 THR A N 6
ATOM 6405 C CA . THR A 1 36 ? -5.890 -12.311 -1.922 1.00 0.00 36 THR A CA 6
ATOM 6406 C C . THR A 1 36 ? -5.622 -11.221 -0.895 1.00 0.00 36 THR A C 6
ATOM 6407 O O . THR A 1 36 ? -6.468 -10.353 -0.659 1.00 0.00 36 THR A O 6
ATOM 6418 N N . SER A 1 37 ? -4.432 -11.283 -0.291 1.00 0.00 37 SER A N 6
ATOM 6419 C CA . SER A 1 37 ? -4.008 -10.308 0.709 1.00 0.00 37 SER A CA 6
ATOM 6420 C C . SER A 1 37 ? -2.566 -9.864 0.436 1.00 0.00 37 SER A C 6
ATOM 6421 O O . SER A 1 37 ? -1.616 -10.364 1.049 1.00 0.00 37 SER A O 6
ATOM 6429 N N . GLN A 1 38 ? -2.411 -8.951 -0.534 1.00 0.00 38 GLN A N 6
ATOM 6430 C CA . GLN A 1 38 ? -1.088 -8.426 -0.913 1.00 0.00 38 GLN A CA 6
ATOM 6431 C C . GLN A 1 38 ? -1.168 -6.967 -1.376 1.00 0.00 38 GLN A C 6
ATOM 6432 O O . GLN A 1 38 ? -1.982 -6.617 -2.232 1.00 0.00 38 GLN A O 6
ATOM 6446 N N . VAL A 1 39 ? -0.300 -6.135 -0.789 1.00 0.00 39 VAL A N 6
ATOM 6447 C CA . VAL A 1 39 ? -0.207 -4.714 -1.121 1.00 0.00 39 VAL A CA 6
ATOM 6448 C C . VAL A 1 39 ? 1.055 -4.457 -1.944 1.00 0.00 39 VAL A C 6
ATOM 6449 O O . VAL A 1 39 ? 2.139 -4.904 -1.555 1.00 0.00 39 VAL A O 6
ATOM 6462 N N . THR A 1 40 ? 0.922 -3.743 -3.072 1.00 0.00 40 THR A N 6
ATOM 6463 C CA . THR A 1 40 ? 2.085 -3.441 -3.896 1.00 0.00 40 THR A CA 6
ATOM 6464 C C . THR A 1 40 ? 2.288 -1.925 -3.982 1.00 0.00 40 THR A C 6
ATOM 6465 O O . THR A 1 40 ? 1.440 -1.207 -4.510 1.00 0.00 40 THR A O 6
ATOM 6476 N N . VAL A 1 41 ? 3.446 -1.457 -3.514 1.00 0.00 41 VAL A N 6
ATOM 6477 C CA . VAL A 1 41 ? 3.761 -0.024 -3.550 1.00 0.00 41 VAL A CA 6
ATOM 6478 C C . VAL A 1 41 ? 4.756 0.267 -4.662 1.00 0.00 41 VAL A C 6
ATOM 6479 O O . VAL A 1 41 ? 5.841 -0.307 -4.678 1.00 0.00 41 VAL A O 6
ATOM 6492 N N . THR A 1 42 ? 4.385 1.163 -5.585 1.00 0.00 42 THR A N 6
ATOM 6493 C CA . THR A 1 42 ? 5.262 1.517 -6.681 1.00 0.00 42 THR A CA 6
ATOM 6494 C C . THR A 1 42 ? 5.678 2.964 -6.556 1.00 0.00 42 THR A C 6
ATOM 6495 O O . THR A 1 42 ? 4.863 3.884 -6.623 1.00 0.00 42 THR A O 6
ATOM 6506 N N . LYS A 1 43 ? 6.964 3.139 -6.367 1.00 0.00 43 LYS A N 6
ATOM 6507 C CA . LYS A 1 43 ? 7.557 4.465 -6.230 1.00 0.00 43 LYS A CA 6
ATOM 6508 C C . LYS A 1 43 ? 8.889 4.526 -6.976 1.00 0.00 43 LYS A C 6
ATOM 6509 O O . LYS A 1 43 ? 9.925 4.080 -6.467 1.00 0.00 43 LYS A O 6
ATOM 6528 N N . GLY A 1 44 ? 8.843 5.066 -8.206 1.00 0.00 44 GLY A N 6
ATOM 6529 C CA . GLY A 1 44 ? 10.038 5.174 -9.035 1.00 0.00 44 GLY A CA 6
ATOM 6530 C C . GLY A 1 44 ? 10.528 3.815 -9.499 1.00 0.00 44 GLY A C 6
ATOM 6531 O O . GLY A 1 44 ? 9.811 3.097 -10.203 1.00 0.00 44 GLY A O 6
ATOM 6535 N N . ASN A 1 45 ? 11.749 3.476 -9.097 1.00 0.00 45 ASN A N 6
ATOM 6536 C CA . ASN A 1 45 ? 12.356 2.191 -9.433 1.00 0.00 45 ASN A CA 6
ATOM 6537 C C . ASN A 1 45 ? 12.239 1.214 -8.248 1.00 0.00 45 ASN A C 6
ATOM 6538 O O . ASN A 1 45 ? 12.900 0.168 -8.222 1.00 0.00 45 ASN A O 6
ATOM 6549 N N . LYS A 1 46 ? 11.370 1.558 -7.282 1.00 0.00 46 LYS A N 6
ATOM 6550 C CA . LYS A 1 46 ? 11.172 0.751 -6.083 1.00 0.00 46 LYS A CA 6
ATOM 6551 C C . LYS A 1 46 ? 9.734 0.267 -5.984 1.00 0.00 46 LYS A C 6
ATOM 6552 O O . LYS A 1 46 ? 8.805 0.963 -6.404 1.00 0.00 46 LYS A O 6
ATOM 6571 N N . GLN A 1 47 ? 9.563 -0.937 -5.425 1.00 0.00 47 GLN A N 6
ATOM 6572 C CA . GLN A 1 47 ? 8.256 -1.547 -5.255 1.00 0.00 47 GLN A CA 6
ATOM 6573 C C . GLN A 1 47 ? 8.253 -2.414 -4.002 1.00 0.00 47 GLN A C 6
ATOM 6574 O O . GLN A 1 47 ? 9.177 -3.202 -3.775 1.00 0.00 47 GLN A O 6
ATOM 6588 N N . TRP A 1 48 ? 7.206 -2.251 -3.207 1.00 0.00 48 TRP A N 6
ATOM 6589 C CA . TRP A 1 48 ? 7.041 -3.004 -1.960 1.00 0.00 48 TRP A CA 6
ATOM 6590 C C . TRP A 1 48 ? 5.878 -3.987 -2.071 1.00 0.00 48 TRP A C 6
ATOM 6591 O O . TRP A 1 48 ? 4.849 -3.676 -2.677 1.00 0.00 48 TRP A O 6
ATOM 6612 N N . THR A 1 49 ? 6.058 -5.174 -1.483 1.00 0.00 49 THR A N 6
ATOM 6613 C CA . THR A 1 49 ? 5.030 -6.216 -1.485 1.00 0.00 49 THR A CA 6
ATOM 6614 C C . THR A 1 49 ? 4.777 -6.712 -0.057 1.00 0.00 49 THR A C 6
ATOM 6615 O O . THR A 1 49 ? 5.727 -7.064 0.650 1.00 0.00 49 THR A O 6
ATOM 6626 N N . PHE A 1 50 ? 3.499 -6.741 0.368 1.00 0.00 50 PHE A N 6
ATOM 6627 C CA . PHE A 1 50 ? 3.145 -7.191 1.723 1.00 0.00 50 PHE A CA 6
ATOM 6628 C C . PHE A 1 50 ? 1.906 -8.076 1.717 1.00 0.00 50 PHE A C 6
ATOM 6629 O O . PHE A 1 50 ? 1.129 -8.053 0.765 1.00 0.00 50 PHE A O 6
ATOM 6646 N N . LYS A 1 51 ? 1.736 -8.856 2.794 1.00 0.00 51 LYS A N 6
ATOM 6647 C CA . LYS A 1 51 ? 0.588 -9.759 2.941 1.00 0.00 51 LYS A CA 6
ATOM 6648 C C . LYS A 1 51 ? -0.614 -9.076 3.614 1.00 0.00 51 LYS A C 6
ATOM 6649 O O . LYS A 1 51 ? -1.738 -9.578 3.524 1.00 0.00 51 LYS A O 6
ATOM 6668 N N . ASP A 1 52 ? -0.373 -7.940 4.292 1.00 0.00 52 ASP A N 6
ATOM 6669 C CA . ASP A 1 52 ? -1.437 -7.201 4.982 1.00 0.00 52 ASP A CA 6
ATOM 6670 C C . ASP A 1 52 ? -1.293 -5.708 4.738 1.00 0.00 52 ASP A C 6
ATOM 6671 O O . ASP A 1 52 ? -0.177 -5.235 4.500 1.00 0.00 52 ASP A O 6
ATOM 6680 N N . PRO A 1 53 ? -2.411 -4.918 4.794 1.00 0.00 53 PRO A N 6
ATOM 6681 C CA . PRO A 1 53 ? -2.340 -3.477 4.552 1.00 0.00 53 PRO A CA 6
ATOM 6682 C C . PRO A 1 53 ? -1.578 -2.734 5.650 1.00 0.00 53 PRO A C 6
ATOM 6683 O O . PRO A 1 53 ? -0.974 -1.696 5.402 1.00 0.00 53 PRO A O 6
ATOM 6694 N N . LYS A 1 54 ? -1.607 -3.310 6.862 1.00 0.00 54 LYS A N 6
ATOM 6695 C CA . LYS A 1 54 ? -0.959 -2.722 8.039 1.00 0.00 54 LYS A CA 6
ATOM 6696 C C . LYS A 1 54 ? 0.542 -2.804 7.898 1.00 0.00 54 LYS A C 6
ATOM 6697 O O . LYS A 1 54 ? 1.281 -1.927 8.343 1.00 0.00 54 LYS A O 6
ATOM 6716 N N . GLN A 1 55 ? 0.955 -3.886 7.264 1.00 0.00 55 GLN A N 6
ATOM 6717 C CA . GLN A 1 55 ? 2.346 -4.158 6.976 1.00 0.00 55 GLN A CA 6
ATOM 6718 C C . GLN A 1 55 ? 2.867 -3.144 5.968 1.00 0.00 55 GLN A C 6
ATOM 6719 O O . GLN A 1 55 ? 3.974 -2.617 6.104 1.00 0.00 55 GLN A O 6
ATOM 6733 N N . ALA A 1 56 ? 2.033 -2.891 4.955 1.00 0.00 56 ALA A N 6
ATOM 6734 C CA . ALA A 1 56 ? 2.322 -1.919 3.907 1.00 0.00 56 ALA A CA 6
ATOM 6735 C C . ALA A 1 56 ? 2.249 -0.490 4.441 1.00 0.00 56 ALA A C 6
ATOM 6736 O O . ALA A 1 56 ? 3.140 0.311 4.191 1.00 0.00 56 ALA A O 6
ATOM 6743 N N . VAL A 1 57 ? 1.190 -0.198 5.218 1.00 0.00 57 VAL A N 6
ATOM 6744 C CA . VAL A 1 57 ? 0.975 1.138 5.792 1.00 0.00 57 VAL A CA 6
ATOM 6745 C C . VAL A 1 57 ? 2.061 1.468 6.815 1.00 0.00 57 VAL A C 6
ATOM 6746 O O . VAL A 1 57 ? 2.598 2.575 6.803 1.00 0.00 57 VAL A O 6
ATOM 6759 N N . GLU A 1 58 ? 2.390 0.503 7.690 1.00 0.00 58 GLU A N 6
ATOM 6760 C CA . GLU A 1 58 ? 3.436 0.719 8.700 1.00 0.00 58 GLU A CA 6
ATOM 6761 C C . GLU A 1 58 ? 4.808 0.872 8.052 1.00 0.00 58 GLU A C 6
ATOM 6762 O O . GLU A 1 58 ? 5.597 1.730 8.464 1.00 0.00 58 GLU A O 6
ATOM 6774 N N . PHE A 1 59 ? 5.090 0.040 7.040 1.00 0.00 59 PHE A N 6
ATOM 6775 C CA . PHE A 1 59 ? 6.361 0.107 6.321 1.00 0.00 59 PHE A CA 6
ATOM 6776 C C . PHE A 1 59 ? 6.442 1.371 5.461 1.00 0.00 59 PHE A C 6
ATOM 6777 O O . PHE A 1 59 ? 7.493 2.015 5.398 1.00 0.00 59 PHE A O 6
ATOM 6794 N N . VAL A 1 60 ? 5.322 1.719 4.801 1.00 0.00 60 VAL A N 6
ATOM 6795 C CA . VAL A 1 60 ? 5.262 2.927 3.957 1.00 0.00 60 VAL A CA 6
ATOM 6796 C C . VAL A 1 60 ? 5.365 4.180 4.835 1.00 0.00 60 VAL A C 6
ATOM 6797 O O . VAL A 1 60 ? 5.990 5.157 4.454 1.00 0.00 60 VAL A O 6
ATOM 6810 N N . GLN A 1 61 ? 4.731 4.135 6.012 1.00 0.00 61 GLN A N 6
ATOM 6811 C CA . GLN A 1 61 ? 4.737 5.274 6.939 1.00 0.00 61 GLN A CA 6
ATOM 6812 C C . GLN A 1 61 ? 6.142 5.544 7.472 1.00 0.00 61 GLN A C 6
ATOM 6813 O O . GLN A 1 61 ? 6.561 6.696 7.587 1.00 0.00 61 GLN A O 6
ATOM 6827 N N . LYS A 1 62 ? 6.864 4.469 7.794 1.00 0.00 62 LYS A N 6
ATOM 6828 C CA . LYS A 1 62 ? 8.233 4.580 8.303 1.00 0.00 62 LYS A CA 6
ATOM 6829 C C . LYS A 1 62 ? 9.219 4.987 7.208 1.00 0.00 62 LYS A C 6
ATOM 6830 O O . LYS A 1 62 ? 10.107 5.815 7.433 1.00 0.00 62 LYS A O 6
ATOM 6849 N N . SER A 1 63 ? 9.043 4.388 6.031 1.00 0.00 63 SER A N 6
ATOM 6850 C CA . SER A 1 63 ? 9.914 4.638 4.878 1.00 0.00 63 SER A CA 6
ATOM 6851 C C . SER A 1 63 ? 9.527 5.892 4.088 1.00 0.00 63 SER A C 6
ATOM 6852 O O . SER A 1 63 ? 10.389 6.701 3.734 1.00 0.00 63 SER A O 6
ATOM 6860 N N . LEU A 1 64 ? 8.224 6.036 3.821 1.00 0.00 64 LEU A N 6
ATOM 6861 C CA . LEU A 1 64 ? 7.707 7.158 3.024 1.00 0.00 64 LEU A CA 6
ATOM 6862 C C . LEU A 1 64 ? 7.186 8.329 3.876 1.00 0.00 64 LEU A C 6
ATOM 6863 O O . LEU A 1 64 ? 7.344 9.485 3.472 1.00 0.00 64 LEU A O 6
ATOM 6879 N N . GLU A 1 65 ? 6.573 8.048 5.039 1.00 0.00 65 GLU A N 6
ATOM 6880 C CA . GLU A 1 65 ? 6.058 9.135 5.894 1.00 0.00 65 GLU A CA 6
ATOM 6881 C C . GLU A 1 65 ? 7.098 9.598 6.933 1.00 0.00 65 GLU A C 6
ATOM 6882 O O . GLU A 1 65 ? 6.860 10.566 7.662 1.00 0.00 65 GLU A O 6
ATOM 6894 N N . HIS A 1 66 ? 8.246 8.907 6.987 1.00 0.00 66 HIS A N 6
ATOM 6895 C CA . HIS A 1 66 ? 9.323 9.254 7.921 1.00 0.00 66 HIS A CA 6
ATOM 6896 C C . HIS A 1 66 ? 10.674 9.248 7.215 1.00 0.00 66 HIS A C 6
ATOM 6897 O O . HIS A 1 66 ? 10.935 8.389 6.367 1.00 0.00 66 HIS A O 6
ATOM 6912 N N . HIS A 1 67 ? 11.524 10.214 7.574 1.00 0.00 67 HIS A N 6
ATOM 6913 C CA . HIS A 1 67 ? 12.860 10.341 6.986 1.00 0.00 67 HIS A CA 6
ATOM 6914 C C . HIS A 1 67 ? 13.925 10.436 8.072 1.00 0.00 67 HIS A C 6
ATOM 6915 O O . HIS A 1 67 ? 13.774 11.198 9.032 1.00 0.00 67 HIS A O 6
ATOM 6930 N N . HIS A 1 68 ? 14.998 9.657 7.907 1.00 0.00 68 HIS A N 6
ATOM 6931 C CA . HIS A 1 68 ? 16.105 9.638 8.865 1.00 0.00 68 HIS A CA 6
ATOM 6932 C C . HIS A 1 68 ? 17.277 10.470 8.358 1.00 0.00 68 HIS A C 6
ATOM 6933 O O . HIS A 1 68 ? 17.650 10.378 7.185 1.00 0.00 68 HIS A O 6
ATOM 6948 N N . HIS A 1 69 ? 17.849 11.281 9.254 1.00 0.00 69 HIS A N 6
ATOM 6949 C CA . HIS A 1 69 ? 18.984 12.142 8.916 1.00 0.00 69 HIS A CA 6
ATOM 6950 C C . HIS A 1 69 ? 20.293 11.532 9.407 1.00 0.00 69 HIS A C 6
ATOM 6951 O O . HIS A 1 69 ? 20.328 10.889 10.459 1.00 0.00 69 HIS A O 6
ATOM 6966 N N . HIS A 1 70 ? 21.373 11.748 8.622 1.00 0.00 70 HIS A N 6
ATOM 6967 C CA . HIS A 1 70 ? 22.741 11.242 8.914 1.00 0.00 70 HIS A CA 6
ATOM 6968 C C . HIS A 1 70 ? 22.851 9.719 8.741 1.00 0.00 70 HIS A C 6
ATOM 6969 O O . HIS A 1 70 ? 23.761 9.238 8.058 1.00 0.00 70 HIS A O 6
ATOM 6984 N N . HIS A 1 71 ? 21.926 8.974 9.359 1.00 0.00 71 HIS A N 6
ATOM 6985 C CA . HIS A 1 71 ? 21.915 7.513 9.275 1.00 0.00 71 HIS A CA 6
ATOM 6986 C C . HIS A 1 71 ? 20.883 7.034 8.255 1.00 0.00 71 HIS A C 6
ATOM 6987 O O . HIS A 1 71 ? 19.683 7.333 8.435 1.00 0.00 71 HIS A O 6
ATOM 7003 N N . MET A 1 1 ? 7.192 6.165 -11.208 1.00 0.00 1 MET A N 7
ATOM 7004 C CA . MET A 1 1 ? 5.917 6.769 -10.737 1.00 0.00 1 MET A CA 7
ATOM 7005 C C . MET A 1 1 ? 5.798 6.674 -9.220 1.00 0.00 1 MET A C 7
ATOM 7006 O O . MET A 1 1 ? 6.222 5.684 -8.620 1.00 0.00 1 MET A O 7
ATOM 7022 N N . ASP A 1 2 ? 5.212 7.712 -8.615 1.00 0.00 2 ASP A N 7
ATOM 7023 C CA . ASP A 1 2 ? 5.023 7.770 -7.160 1.00 0.00 2 ASP A CA 7
ATOM 7024 C C . ASP A 1 2 ? 3.640 7.233 -6.751 1.00 0.00 2 ASP A C 7
ATOM 7025 O O . ASP A 1 2 ? 3.117 7.567 -5.679 1.00 0.00 2 ASP A O 7
ATOM 7034 N N . GLU A 1 3 ? 3.069 6.374 -7.608 1.00 0.00 3 GLU A N 7
ATOM 7035 C CA . GLU A 1 3 ? 1.750 5.772 -7.367 1.00 0.00 3 GLU A CA 7
ATOM 7036 C C . GLU A 1 3 ? 1.850 4.538 -6.491 1.00 0.00 3 GLU A C 7
ATOM 7037 O O . GLU A 1 3 ? 2.649 3.635 -6.749 1.00 0.00 3 GLU A O 7
ATOM 7049 N N . VAL A 1 4 ? 0.998 4.496 -5.482 1.00 0.00 4 VAL A N 7
ATOM 7050 C CA . VAL A 1 4 ? 0.936 3.371 -4.563 1.00 0.00 4 VAL A CA 7
ATOM 7051 C C . VAL A 1 4 ? -0.270 2.522 -4.966 1.00 0.00 4 VAL A C 7
ATOM 7052 O O . VAL A 1 4 ? -1.288 3.071 -5.397 1.00 0.00 4 VAL A O 7
ATOM 7065 N N . LYS A 1 5 ? -0.153 1.196 -4.870 1.00 0.00 5 LYS A N 7
ATOM 7066 C CA . LYS A 1 5 ? -1.268 0.313 -5.247 1.00 0.00 5 LYS A CA 7
ATOM 7067 C C . LYS A 1 5 ? -1.501 -0.800 -4.234 1.00 0.00 5 LYS A C 7
ATOM 7068 O O . LYS A 1 5 ? -0.598 -1.199 -3.499 1.00 0.00 5 LYS A O 7
ATOM 7087 N N . VAL A 1 6 ? -2.750 -1.264 -4.183 1.00 0.00 6 VAL A N 7
ATOM 7088 C CA . VAL A 1 6 ? -3.143 -2.353 -3.295 1.00 0.00 6 VAL A CA 7
ATOM 7089 C C . VAL A 1 6 ? -3.999 -3.358 -4.061 1.00 0.00 6 VAL A C 7
ATOM 7090 O O . VAL A 1 6 ? -4.999 -2.982 -4.681 1.00 0.00 6 VAL A O 7
ATOM 7103 N N . HIS A 1 7 ? -3.598 -4.626 -4.012 1.00 0.00 7 HIS A N 7
ATOM 7104 C CA . HIS A 1 7 ? -4.332 -5.684 -4.689 1.00 0.00 7 HIS A CA 7
ATOM 7105 C C . HIS A 1 7 ? -4.885 -6.706 -3.685 1.00 0.00 7 HIS A C 7
ATOM 7106 O O . HIS A 1 7 ? -4.134 -7.514 -3.126 1.00 0.00 7 HIS A O 7
ATOM 7121 N N . VAL A 1 8 ? -6.209 -6.653 -3.455 1.00 0.00 8 VAL A N 7
ATOM 7122 C CA . VAL A 1 8 ? -6.888 -7.576 -2.540 1.00 0.00 8 VAL A CA 7
ATOM 7123 C C . VAL A 1 8 ? -8.265 -7.973 -3.099 1.00 0.00 8 VAL A C 7
ATOM 7124 O O . VAL A 1 8 ? -8.816 -7.276 -3.951 1.00 0.00 8 VAL A O 7
ATOM 7137 N N . GLY A 1 9 ? -8.804 -9.092 -2.597 1.00 0.00 9 GLY A N 7
ATOM 7138 C CA . GLY A 1 9 ? -10.109 -9.582 -3.036 1.00 0.00 9 GLY A CA 7
ATOM 7139 C C . GLY A 1 9 ? -11.269 -8.804 -2.433 1.00 0.00 9 GLY A C 7
ATOM 7140 O O . GLY A 1 9 ? -11.085 -8.047 -1.480 1.00 0.00 9 GLY A O 7
ATOM 7144 N N . ASP A 1 10 ? -12.468 -9.027 -2.983 1.00 0.00 10 ASP A N 7
ATOM 7145 C CA . ASP A 1 10 ? -13.704 -8.334 -2.562 1.00 0.00 10 ASP A CA 7
ATOM 7146 C C . ASP A 1 10 ? -14.109 -8.591 -1.099 1.00 0.00 10 ASP A C 7
ATOM 7147 O O . ASP A 1 10 ? -14.772 -7.746 -0.491 1.00 0.00 10 ASP A O 7
ATOM 7156 N N . ASP A 1 11 ? -13.711 -9.743 -0.540 1.00 0.00 11 ASP A N 7
ATOM 7157 C CA . ASP A 1 11 ? -14.081 -10.106 0.841 1.00 0.00 11 ASP A CA 7
ATOM 7158 C C . ASP A 1 11 ? -13.241 -9.395 1.914 1.00 0.00 11 ASP A C 7
ATOM 7159 O O . ASP A 1 11 ? -13.746 -9.124 3.007 1.00 0.00 11 ASP A O 7
ATOM 7168 N N . GLN A 1 12 ? -11.975 -9.094 1.604 1.00 0.00 12 GLN A N 7
ATOM 7169 C CA . GLN A 1 12 ? -11.085 -8.420 2.560 1.00 0.00 12 GLN A CA 7
ATOM 7170 C C . GLN A 1 12 ? -10.726 -6.992 2.115 1.00 0.00 12 GLN A C 7
ATOM 7171 O O . GLN A 1 12 ? -10.045 -6.268 2.843 1.00 0.00 12 GLN A O 7
ATOM 7185 N N . PHE A 1 13 ? -11.229 -6.585 0.941 1.00 0.00 13 PHE A N 7
ATOM 7186 C CA . PHE A 1 13 ? -10.955 -5.261 0.346 1.00 0.00 13 PHE A CA 7
ATOM 7187 C C . PHE A 1 13 ? -11.358 -4.084 1.242 1.00 0.00 13 PHE A C 7
ATOM 7188 O O . PHE A 1 13 ? -10.611 -3.110 1.334 1.00 0.00 13 PHE A O 7
ATOM 7205 N N . GLU A 1 14 ? -12.525 -4.166 1.884 1.00 0.00 14 GLU A N 7
ATOM 7206 C CA . GLU A 1 14 ? -13.010 -3.079 2.756 1.00 0.00 14 GLU A CA 7
ATOM 7207 C C . GLU A 1 14 ? -12.040 -2.781 3.903 1.00 0.00 14 GLU A C 7
ATOM 7208 O O . GLU A 1 14 ? -11.839 -1.618 4.255 1.00 0.00 14 GLU A O 7
ATOM 7220 N N . GLU A 1 15 ? -11.437 -3.834 4.473 1.00 0.00 15 GLU A N 7
ATOM 7221 C CA . GLU A 1 15 ? -10.464 -3.678 5.569 1.00 0.00 15 GLU A CA 7
ATOM 7222 C C . GLU A 1 15 ? -9.192 -2.984 5.062 1.00 0.00 15 GLU A C 7
ATOM 7223 O O . GLU A 1 15 ? -8.655 -2.089 5.721 1.00 0.00 15 GLU A O 7
ATOM 7235 N N . VAL A 1 16 ? -8.732 -3.421 3.883 1.00 0.00 16 VAL A N 7
ATOM 7236 C CA . VAL A 1 16 ? -7.536 -2.870 3.230 1.00 0.00 16 VAL A CA 7
ATOM 7237 C C . VAL A 1 16 ? -7.794 -1.443 2.746 1.00 0.00 16 VAL A C 7
ATOM 7238 O O . VAL A 1 16 ? -6.919 -0.578 2.838 1.00 0.00 16 VAL A O 7
ATOM 7251 N N . SER A 1 17 ? -9.004 -1.222 2.232 1.00 0.00 17 SER A N 7
ATOM 7252 C CA . SER A 1 17 ? -9.436 0.097 1.757 1.00 0.00 17 SER A CA 7
ATOM 7253 C C . SER A 1 17 ? -9.519 1.102 2.914 1.00 0.00 17 SER A C 7
ATOM 7254 O O . SER A 1 17 ? -9.173 2.275 2.751 1.00 0.00 17 SER A O 7
ATOM 7262 N N . ARG A 1 18 ? -9.978 0.617 4.085 1.00 0.00 18 ARG A N 7
ATOM 7263 C CA . ARG A 1 18 ? -10.113 1.446 5.295 1.00 0.00 18 ARG A CA 7
ATOM 7264 C C . ARG A 1 18 ? -8.752 1.894 5.837 1.00 0.00 18 ARG A C 7
ATOM 7265 O O . ARG A 1 18 ? -8.570 3.073 6.146 1.00 0.00 18 ARG A O 7
ATOM 7286 N N . GLU A 1 19 ? -7.798 0.948 5.944 1.00 0.00 19 GLU A N 7
ATOM 7287 C CA . GLU A 1 19 ? -6.438 1.255 6.431 1.00 0.00 19 GLU A CA 7
ATOM 7288 C C . GLU A 1 19 ? -5.712 2.233 5.494 1.00 0.00 19 GLU A C 7
ATOM 7289 O O . GLU A 1 19 ? -5.046 3.164 5.955 1.00 0.00 19 GLU A O 7
ATOM 7301 N N . ILE A 1 20 ? -5.850 2.001 4.179 1.00 0.00 20 ILE A N 7
ATOM 7302 C CA . ILE A 1 20 ? -5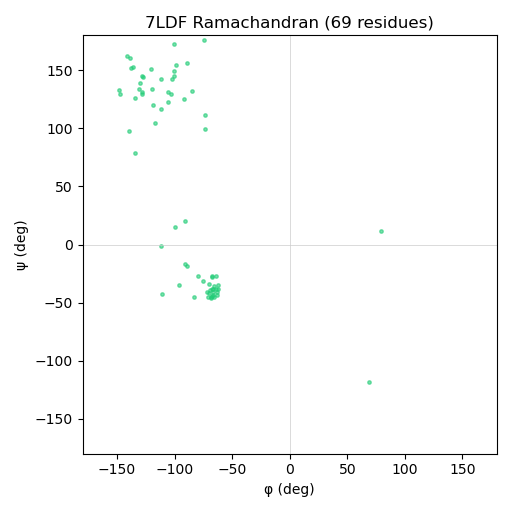.255 2.868 3.136 1.00 0.00 20 ILE A CA 7
ATOM 7303 C C . ILE A 1 20 ? -5.875 4.271 3.165 1.00 0.00 20 ILE A C 7
ATOM 7304 O O . ILE A 1 20 ? -5.155 5.273 3.120 1.00 0.00 20 ILE A O 7
ATOM 7320 N N . LYS A 1 21 ? -7.208 4.323 3.240 1.00 0.00 21 LYS A N 7
ATOM 7321 C CA . LYS A 1 21 ? -7.943 5.595 3.301 1.00 0.00 21 LYS A CA 7
ATOM 7322 C C . LYS A 1 21 ? -7.591 6.333 4.590 1.00 0.00 21 LYS A C 7
ATOM 7323 O O . LYS A 1 21 ? -7.511 7.565 4.615 1.00 0.00 21 LYS A O 7
ATOM 7342 N N . LYS A 1 22 ? -7.385 5.547 5.658 1.00 0.00 22 LYS A N 7
ATOM 7343 C CA . LYS A 1 22 ? -6.991 6.067 6.966 1.00 0.00 22 LYS A CA 7
ATOM 7344 C C . LYS A 1 22 ? -5.567 6.637 6.900 1.00 0.00 22 LYS A C 7
ATOM 7345 O O . LYS A 1 22 ? -5.208 7.532 7.672 1.00 0.00 22 LYS A O 7
ATOM 7364 N N . ALA A 1 23 ? -4.773 6.100 5.964 1.00 0.00 23 ALA A N 7
ATOM 7365 C CA . ALA A 1 23 ? -3.388 6.532 5.767 1.00 0.00 23 ALA A CA 7
ATOM 7366 C C . ALA A 1 23 ? -3.313 7.835 4.952 1.00 0.00 23 ALA A C 7
ATOM 7367 O O . ALA A 1 23 ? -2.356 8.603 5.088 1.00 0.00 23 ALA A O 7
ATOM 7374 N N . GLY A 1 24 ? -4.332 8.063 4.107 1.00 0.00 24 GLY A N 7
ATOM 7375 C CA . GLY A 1 24 ? -4.435 9.296 3.330 1.00 0.00 24 GLY A CA 7
ATOM 7376 C C . GLY A 1 24 ? -3.581 9.392 2.067 1.00 0.00 24 GLY A C 7
ATOM 7377 O O . GLY A 1 24 ? -3.463 10.495 1.523 1.00 0.00 24 GLY A O 7
ATOM 7381 N N . TRP A 1 25 ? -2.983 8.292 1.579 1.00 0.00 25 TRP A N 7
ATOM 7382 C CA . TRP A 1 25 ? -2.153 8.396 0.357 1.00 0.00 25 TRP A CA 7
ATOM 7383 C C . TRP A 1 25 ? -2.913 7.965 -0.894 1.00 0.00 25 TRP A C 7
ATOM 7384 O O . TRP A 1 25 ? -3.855 7.171 -0.816 1.00 0.00 25 TRP A O 7
ATOM 7405 N N . LYS A 1 26 ? -2.485 8.508 -2.053 1.00 0.00 26 LYS A N 7
ATOM 7406 C CA . LYS A 1 26 ? -3.081 8.179 -3.355 1.00 0.00 26 LYS A CA 7
ATOM 7407 C C . LYS A 1 26 ? -2.643 6.773 -3.786 1.00 0.00 26 LYS A C 7
ATOM 7408 O O . LYS A 1 26 ? -1.535 6.567 -4.297 1.00 0.00 26 LYS A O 7
ATOM 7427 N N . VAL A 1 27 ? -3.533 5.817 -3.542 1.00 0.00 27 VAL A N 7
ATOM 7428 C CA . VAL A 1 27 ? -3.301 4.412 -3.827 1.00 0.00 27 VAL A CA 7
ATOM 7429 C C . VAL A 1 27 ? -4.434 3.847 -4.677 1.00 0.00 27 VAL A C 7
ATOM 7430 O O . VAL A 1 27 ? -5.598 4.228 -4.518 1.00 0.00 27 VAL A O 7
ATOM 7443 N N . GLU A 1 28 ? -4.068 2.940 -5.572 1.00 0.00 28 GLU A N 7
ATOM 7444 C CA . GLU A 1 28 ? -5.023 2.259 -6.437 1.00 0.00 28 GLU A CA 7
ATOM 7445 C C . GLU A 1 28 ? -5.316 0.877 -5.874 1.00 0.00 28 GLU A C 7
ATOM 7446 O O . GLU A 1 28 ? -4.394 0.121 -5.575 1.00 0.00 28 GLU A O 7
ATOM 7458 N N . VAL A 1 29 ? -6.600 0.555 -5.752 1.00 0.00 29 VAL A N 7
ATOM 7459 C CA . VAL A 1 29 ? -7.032 -0.718 -5.179 1.00 0.00 29 VAL A CA 7
ATOM 7460 C C . VAL A 1 29 ? -7.845 -1.510 -6.197 1.00 0.00 29 VAL A C 7
ATOM 7461 O O . VAL A 1 29 ? -8.739 -0.964 -6.851 1.00 0.00 29 VAL A O 7
ATOM 7474 N N . HIS A 1 30 ? -7.518 -2.795 -6.317 1.00 0.00 30 HIS A N 7
ATOM 7475 C CA . HIS A 1 30 ? -8.204 -3.682 -7.239 1.00 0.00 30 HIS A CA 7
ATOM 7476 C C . HIS A 1 30 ? -8.676 -4.931 -6.502 1.00 0.00 30 HIS A C 7
ATOM 7477 O O . HIS A 1 30 ? -7.915 -5.538 -5.742 1.00 0.00 30 HIS A O 7
ATOM 7492 N N . LYS A 1 31 ? -9.932 -5.303 -6.738 1.00 0.00 31 LYS A N 7
ATOM 7493 C CA . LYS A 1 31 ? -10.544 -6.474 -6.105 1.00 0.00 31 LYS A CA 7
ATOM 7494 C C . LYS A 1 31 ? -10.376 -7.728 -6.965 1.00 0.00 31 LYS A C 7
ATOM 7495 O O . LYS A 1 31 ? -10.824 -7.766 -8.116 1.00 0.00 31 LYS A O 7
ATOM 7514 N N . HIS A 1 32 ? -9.717 -8.749 -6.394 1.00 0.00 32 HIS A N 7
ATOM 7515 C CA . HIS A 1 32 ? -9.494 -10.020 -7.094 1.00 0.00 32 HIS A CA 7
ATOM 7516 C C . HIS A 1 32 ? -10.671 -10.991 -6.875 1.00 0.00 32 HIS A C 7
ATOM 7517 O O . HIS A 1 32 ? -11.383 -10.863 -5.874 1.00 0.00 32 HIS A O 7
ATOM 7532 N N . PRO A 1 33 ? -10.905 -11.984 -7.798 1.00 0.00 33 PRO A N 7
ATOM 7533 C CA . PRO A 1 33 ? -12.009 -12.959 -7.659 1.00 0.00 33 PRO A CA 7
ATOM 7534 C C . PRO A 1 33 ? -11.744 -14.001 -6.566 1.00 0.00 33 PRO A C 7
ATOM 7535 O O . PRO A 1 33 ? -12.674 -14.446 -5.885 1.00 0.00 33 PRO A O 7
ATOM 7546 N N . SER A 1 34 ? -10.468 -14.379 -6.413 1.00 0.00 34 SER A N 7
ATOM 7547 C CA . SER A 1 34 ? -10.051 -15.358 -5.407 1.00 0.00 34 SER A CA 7
ATOM 7548 C C . SER A 1 34 ? -9.549 -14.651 -4.142 1.00 0.00 34 SER A C 7
ATOM 7549 O O . SER A 1 34 ? -9.465 -13.419 -4.109 1.00 0.00 34 SER A O 7
ATOM 7557 N N . ASN A 1 35 ? -9.215 -15.437 -3.103 1.00 0.00 35 ASN A N 7
ATOM 7558 C CA . ASN A 1 35 ? -8.721 -14.892 -1.830 1.00 0.00 35 ASN A CA 7
ATOM 7559 C C . ASN A 1 35 ? -7.282 -14.380 -1.963 1.00 0.00 35 ASN A C 7
ATOM 7560 O O . ASN A 1 35 ? -6.343 -15.164 -2.150 1.00 0.00 35 ASN A O 7
ATOM 7571 N N . THR A 1 36 ? -7.131 -13.055 -1.882 1.00 0.00 36 THR A N 7
ATOM 7572 C CA . THR A 1 36 ? -5.825 -12.404 -1.994 1.00 0.00 36 THR A CA 7
ATOM 7573 C C . THR A 1 36 ? -5.663 -11.306 -0.955 1.00 0.00 36 THR A C 7
ATOM 7574 O O . THR A 1 36 ? -6.624 -10.611 -0.623 1.00 0.00 36 THR A O 7
ATOM 7585 N N . SER A 1 37 ? -4.435 -11.170 -0.442 1.00 0.00 37 SER A N 7
ATOM 7586 C CA . SER A 1 37 ? -4.100 -10.147 0.554 1.00 0.00 37 SER A CA 7
ATOM 7587 C C . SER A 1 37 ? -2.644 -9.703 0.369 1.00 0.00 37 SER A C 7
ATOM 7588 O O . SER A 1 37 ? -1.737 -10.169 1.069 1.00 0.00 37 SER A O 7
ATOM 7596 N N . GLN A 1 38 ? -2.428 -8.824 -0.619 1.00 0.00 38 GLN A N 7
ATOM 7597 C CA . GLN A 1 38 ? -1.090 -8.305 -0.932 1.00 0.00 38 GLN A CA 7
ATOM 7598 C C . GLN A 1 38 ? -1.154 -6.843 -1.373 1.00 0.00 38 GLN A C 7
ATOM 7599 O O . GLN A 1 38 ? -1.937 -6.478 -2.252 1.00 0.00 38 GLN A O 7
ATOM 7613 N N . VAL A 1 39 ? -0.308 -6.023 -0.744 1.00 0.00 39 VAL A N 7
ATOM 7614 C CA . VAL A 1 39 ? -0.213 -4.600 -1.048 1.00 0.00 39 VAL A CA 7
ATOM 7615 C C . VAL A 1 39 ? 1.066 -4.341 -1.842 1.00 0.00 39 VAL A C 7
ATOM 7616 O O . VAL A 1 39 ? 2.147 -4.763 -1.420 1.00 0.00 39 VAL A O 7
ATOM 7629 N N . THR A 1 40 ? 0.945 -3.651 -2.983 1.00 0.00 40 THR A N 7
ATOM 7630 C CA . THR A 1 40 ? 2.112 -3.358 -3.804 1.00 0.00 40 THR A CA 7
ATOM 7631 C C . THR A 1 40 ? 2.313 -1.846 -3.915 1.00 0.00 40 THR A C 7
ATOM 7632 O O . THR A 1 40 ? 1.461 -1.135 -4.449 1.00 0.00 40 THR A O 7
ATOM 7643 N N . VAL A 1 41 ? 3.472 -1.376 -3.458 1.00 0.00 41 VAL A N 7
ATOM 7644 C CA . VAL A 1 41 ? 3.794 0.055 -3.510 1.00 0.00 41 VAL A CA 7
ATOM 7645 C C . VAL A 1 41 ? 4.799 0.331 -4.618 1.00 0.00 41 VAL A C 7
ATOM 7646 O O . VAL A 1 41 ? 5.885 -0.239 -4.618 1.00 0.00 41 VAL A O 7
ATOM 7659 N N . THR A 1 42 ? 4.431 1.215 -5.556 1.00 0.00 42 THR A N 7
ATOM 7660 C CA . THR A 1 42 ? 5.317 1.563 -6.648 1.00 0.00 42 THR A CA 7
ATOM 7661 C C . THR A 1 42 ? 5.730 3.011 -6.524 1.00 0.00 42 THR A C 7
ATOM 7662 O O . THR A 1 42 ? 4.913 3.929 -6.598 1.00 0.00 42 THR A O 7
ATOM 7673 N N . LYS A 1 43 ? 7.014 3.188 -6.328 1.00 0.00 43 LYS A N 7
ATOM 7674 C CA . LYS A 1 43 ? 7.603 4.515 -6.188 1.00 0.00 43 LYS A CA 7
ATOM 7675 C C . LYS A 1 43 ? 8.940 4.579 -6.928 1.00 0.00 43 LYS A C 7
ATOM 7676 O O . LYS A 1 43 ? 9.973 4.134 -6.414 1.00 0.00 43 LYS A O 7
ATOM 7695 N N . GLY A 1 44 ? 8.899 5.119 -8.158 1.00 0.00 44 GLY A N 7
ATOM 7696 C CA . GLY A 1 44 ? 10.099 5.228 -8.982 1.00 0.00 44 GLY A CA 7
ATOM 7697 C C . GLY A 1 44 ? 10.592 3.869 -9.443 1.00 0.00 44 GLY A C 7
ATOM 7698 O O . GLY A 1 44 ? 9.880 3.151 -10.152 1.00 0.00 44 GLY A O 7
ATOM 7702 N N . ASN A 1 45 ? 11.811 3.531 -9.036 1.00 0.00 45 ASN A N 7
ATOM 7703 C CA . ASN A 1 45 ? 12.421 2.245 -9.368 1.00 0.00 45 ASN A CA 7
ATOM 7704 C C . ASN A 1 45 ? 12.298 1.268 -8.185 1.00 0.00 45 ASN A C 7
ATOM 7705 O O . ASN A 1 45 ? 12.959 0.222 -8.157 1.00 0.00 45 ASN A O 7
ATOM 7716 N N . LYS A 1 46 ? 11.424 1.612 -7.223 1.00 0.00 46 LYS A N 7
ATOM 7717 C CA . LYS A 1 46 ? 11.220 0.803 -6.025 1.00 0.00 46 LYS A CA 7
ATOM 7718 C C . LYS A 1 46 ? 9.779 0.322 -5.933 1.00 0.00 46 LYS A C 7
ATOM 7719 O O . LYS A 1 46 ? 8.853 1.020 -6.358 1.00 0.00 46 LYS A O 7
ATOM 7738 N N . GLN A 1 47 ? 9.605 -0.879 -5.369 1.00 0.00 47 GLN A N 7
ATOM 7739 C CA . GLN A 1 47 ? 8.295 -1.484 -5.200 1.00 0.00 47 GLN A CA 7
ATOM 7740 C C . GLN A 1 47 ? 8.288 -2.346 -3.945 1.00 0.00 47 GLN A C 7
ATOM 7741 O O . GLN A 1 47 ? 9.211 -3.130 -3.707 1.00 0.00 47 GLN A O 7
ATOM 7755 N N . TRP A 1 48 ? 7.234 -2.182 -3.157 1.00 0.00 48 TRP A N 7
ATOM 7756 C CA . TRP A 1 48 ? 7.063 -2.930 -1.908 1.00 0.00 48 TRP A CA 7
ATOM 7757 C C . TRP A 1 48 ? 5.905 -3.915 -2.028 1.00 0.00 48 TRP A C 7
ATOM 7758 O O . TRP A 1 48 ? 4.877 -3.603 -2.634 1.00 0.00 48 TRP A O 7
ATOM 7779 N N . THR A 1 49 ? 6.086 -5.104 -1.447 1.00 0.00 49 THR A N 7
ATOM 7780 C CA . THR A 1 49 ? 5.063 -6.149 -1.463 1.00 0.00 49 THR A CA 7
ATOM 7781 C C . THR A 1 49 ? 4.802 -6.656 -0.039 1.00 0.00 49 THR A C 7
ATOM 7782 O O . THR A 1 49 ? 5.749 -7.017 0.666 1.00 0.00 49 THR A O 7
ATOM 7793 N N . PHE A 1 50 ? 3.523 -6.684 0.382 1.00 0.00 50 PHE A N 7
ATOM 7794 C CA . PHE A 1 50 ? 3.167 -7.144 1.731 1.00 0.00 50 PHE A CA 7
ATOM 7795 C C . PHE A 1 50 ? 1.922 -8.020 1.715 1.00 0.00 50 PHE A C 7
ATOM 7796 O O . PHE A 1 50 ? 1.134 -7.966 0.774 1.00 0.00 50 PHE A O 7
ATOM 7813 N N . LYS A 1 51 ? 1.761 -8.825 2.772 1.00 0.00 51 LYS A N 7
ATOM 7814 C CA . LYS A 1 51 ? 0.608 -9.722 2.911 1.00 0.00 51 LYS A CA 7
ATOM 7815 C C . LYS A 1 51 ? -0.574 -9.039 3.617 1.00 0.00 51 LYS A C 7
ATOM 7816 O O . LYS A 1 51 ? -1.697 -9.549 3.572 1.00 0.00 51 LYS A O 7
ATOM 7835 N N . ASP A 1 52 ? -0.319 -7.892 4.277 1.00 0.00 52 ASP A N 7
ATOM 7836 C CA . ASP A 1 52 ? -1.368 -7.152 4.986 1.00 0.00 52 ASP A CA 7
ATOM 7837 C C . ASP A 1 52 ? -1.187 -5.655 4.800 1.00 0.00 52 ASP A C 7
ATOM 7838 O O . ASP A 1 52 ? -0.057 -5.195 4.604 1.00 0.00 52 ASP A O 7
ATOM 7847 N N . PRO A 1 53 ? -2.293 -4.850 4.856 1.00 0.00 53 PRO A N 7
ATOM 7848 C CA . PRO A 1 53 ? -2.197 -3.402 4.678 1.00 0.00 53 PRO A CA 7
ATOM 7849 C C . PRO A 1 53 ? -1.445 -2.721 5.816 1.00 0.00 53 PRO A C 7
ATOM 7850 O O . PRO A 1 53 ? -0.851 -1.667 5.627 1.00 0.00 53 PRO A O 7
ATOM 7861 N N . LYS A 1 54 ? -1.471 -3.360 6.993 1.00 0.00 54 LYS A N 7
ATOM 7862 C CA . LYS A 1 54 ? -0.822 -2.823 8.190 1.00 0.00 54 LYS A CA 7
ATOM 7863 C C . LYS A 1 54 ? 0.676 -2.880 8.022 1.00 0.00 54 LYS A C 7
ATOM 7864 O O . LYS A 1 54 ? 1.413 -2.020 8.500 1.00 0.00 54 LYS A O 7
ATOM 7883 N N . GLN A 1 55 ? 1.086 -3.920 7.322 1.00 0.00 55 GLN A N 7
ATOM 7884 C CA . GLN A 1 55 ? 2.471 -4.160 6.992 1.00 0.00 55 GLN A CA 7
ATOM 7885 C C . GLN A 1 55 ? 2.949 -3.123 5.987 1.00 0.00 55 GLN A C 7
ATOM 7886 O O . GLN A 1 55 ? 4.049 -2.579 6.106 1.00 0.00 55 GLN A O 7
ATOM 7900 N N . ALA A 1 56 ? 2.089 -2.869 4.997 1.00 0.00 56 ALA A N 7
ATOM 7901 C CA . ALA A 1 56 ? 2.348 -1.882 3.954 1.00 0.00 56 ALA A CA 7
ATOM 7902 C C . ALA A 1 56 ? 2.267 -0.460 4.499 1.00 0.00 56 ALA A C 7
ATOM 7903 O O . ALA A 1 56 ? 3.145 0.354 4.245 1.00 0.00 56 ALA A O 7
ATOM 7910 N N . VAL A 1 57 ? 1.216 -0.189 5.293 1.00 0.00 57 VAL A N 7
ATOM 7911 C CA . VAL A 1 57 ? 0.994 1.140 5.878 1.00 0.00 57 VAL A CA 7
ATOM 7912 C C . VAL A 1 57 ? 2.090 1.472 6.891 1.00 0.00 57 VAL A C 7
ATOM 7913 O O . VAL A 1 57 ? 2.620 2.581 6.875 1.00 0.00 57 VAL A O 7
ATOM 7926 N N . GLU A 1 58 ? 2.439 0.505 7.758 1.00 0.00 58 GLU A N 7
ATOM 7927 C CA . GLU A 1 58 ? 3.495 0.732 8.756 1.00 0.00 58 GLU A CA 7
ATOM 7928 C C . GLU A 1 58 ? 4.858 0.903 8.093 1.00 0.00 58 GLU A C 7
ATOM 7929 O O . GLU A 1 58 ? 5.641 1.766 8.500 1.00 0.00 58 GLU A O 7
ATOM 7941 N N . PHE A 1 59 ? 5.136 0.079 7.072 1.00 0.00 59 PHE A N 7
ATOM 7942 C CA . PHE A 1 59 ? 6.399 0.166 6.341 1.00 0.00 59 PHE A CA 7
ATOM 7943 C C . PHE A 1 59 ? 6.459 1.433 5.487 1.00 0.00 59 PHE A C 7
ATOM 7944 O O . PHE A 1 59 ? 7.503 2.090 5.421 1.00 0.00 59 PHE A O 7
ATOM 7961 N N . VAL A 1 60 ? 5.333 1.772 4.835 1.00 0.00 60 VAL A N 7
ATOM 7962 C CA . VAL A 1 60 ? 5.256 2.984 3.998 1.00 0.00 60 VAL A CA 7
ATOM 7963 C C . VAL A 1 60 ? 5.350 4.232 4.880 1.00 0.00 60 VAL A C 7
ATOM 7964 O O . VAL A 1 60 ? 5.965 5.216 4.504 1.00 0.00 60 VAL A O 7
ATOM 7977 N N . GLN A 1 61 ? 4.721 4.175 6.056 1.00 0.00 61 GLN A N 7
ATOM 7978 C CA . GLN A 1 61 ? 4.715 5.309 6.988 1.00 0.00 61 GLN A CA 7
ATOM 7979 C C . GLN A 1 61 ? 6.122 5.603 7.505 1.00 0.00 61 GLN A C 7
ATOM 7980 O O . GLN A 1 61 ? 6.526 6.762 7.608 1.00 0.00 61 GLN A O 7
ATOM 7994 N N . LYS A 1 62 ? 6.862 4.538 7.827 1.00 0.00 62 LYS A N 7
ATOM 7995 C CA . LYS A 1 62 ? 8.233 4.668 8.326 1.00 0.00 62 LYS A CA 7
ATOM 7996 C C . LYS A 1 62 ? 9.209 5.081 7.223 1.00 0.00 62 LYS A C 7
ATOM 7997 O O . LYS A 1 62 ? 10.089 5.920 7.439 1.00 0.00 62 LYS A O 7
ATOM 8016 N N . SER A 1 63 ? 9.032 4.476 6.050 1.00 0.00 63 SER A N 7
ATOM 8017 C CA . SER A 1 63 ? 9.892 4.727 4.890 1.00 0.00 63 SER A CA 7
ATOM 8018 C C . SER A 1 63 ? 9.488 5.974 4.100 1.00 0.00 63 SER A C 7
ATOM 8019 O O . SER A 1 63 ? 10.342 6.786 3.729 1.00 0.00 63 SER A O 7
ATOM 8027 N N . LEU A 1 64 ? 8.182 6.110 3.854 1.00 0.00 64 LEU A N 7
ATOM 8028 C CA . LEU A 1 64 ? 7.647 7.223 3.060 1.00 0.00 64 LEU A CA 7
ATOM 8029 C C . LEU A 1 64 ? 7.144 8.401 3.914 1.00 0.00 64 LEU A C 7
ATOM 8030 O O . LEU A 1 64 ? 7.291 9.552 3.489 1.00 0.00 64 LEU A O 7
ATOM 8046 N N . GLU A 1 65 ? 6.559 8.141 5.100 1.00 0.00 65 GLU A N 7
ATOM 8047 C CA . GLU A 1 65 ? 6.084 9.257 5.948 1.00 0.00 65 GLU A CA 7
ATOM 8048 C C . GLU A 1 65 ? 7.155 9.730 6.944 1.00 0.00 65 GLU A C 7
ATOM 8049 O O . GLU A 1 65 ? 6.988 10.774 7.584 1.00 0.00 65 GLU A O 7
ATOM 8061 N N . HIS A 1 66 ? 8.250 8.967 7.062 1.00 0.00 66 HIS A N 7
ATOM 8062 C CA . HIS A 1 66 ? 9.349 9.317 7.968 1.00 0.00 66 HIS A CA 7
ATOM 8063 C C . HIS A 1 66 ? 10.695 9.164 7.268 1.00 0.00 66 HIS A C 7
ATOM 8064 O O . HIS A 1 66 ? 10.880 8.255 6.453 1.00 0.00 66 HIS A O 7
ATOM 8079 N N . HIS A 1 67 ? 11.629 10.062 7.596 1.00 0.00 67 HIS A N 7
ATOM 8080 C CA . HIS A 1 67 ? 12.970 10.047 7.010 1.00 0.00 67 HIS A CA 7
ATOM 8081 C C . HIS A 1 67 ? 14.039 10.093 8.097 1.00 0.00 67 HIS A C 7
ATOM 8082 O O . HIS A 1 67 ? 13.858 10.747 9.127 1.00 0.00 67 HIS A O 7
ATOM 8097 N N . HIS A 1 68 ? 15.150 9.391 7.852 1.00 0.00 68 HIS A N 7
ATOM 8098 C CA . HIS A 1 68 ? 16.265 9.337 8.800 1.00 0.00 68 HIS A CA 7
ATOM 8099 C C . HIS A 1 68 ? 17.388 10.277 8.372 1.00 0.00 68 HIS A C 7
ATOM 8100 O O . HIS A 1 68 ? 17.700 10.381 7.182 1.00 0.00 68 HIS A O 7
ATOM 8115 N N . HIS A 1 69 ? 17.985 10.958 9.355 1.00 0.00 69 HIS A N 7
ATOM 8116 C CA . HIS A 1 69 ? 19.080 11.899 9.103 1.00 0.00 69 HIS A CA 7
ATOM 8117 C C . HIS A 1 69 ? 20.286 11.598 9.994 1.00 0.00 69 HIS A C 7
ATOM 8118 O O . HIS A 1 69 ? 21.430 11.635 9.529 1.00 0.00 69 HIS A O 7
ATOM 8133 N N . HIS A 1 70 ? 20.019 11.303 11.273 1.00 0.00 70 HIS A N 7
ATOM 8134 C CA . HIS A 1 70 ? 21.075 10.994 12.240 1.00 0.00 70 HIS A CA 7
ATOM 8135 C C . HIS A 1 70 ? 21.194 9.487 12.451 1.00 0.00 70 HIS A C 7
ATOM 8136 O O . HIS A 1 70 ? 20.187 8.774 12.460 1.00 0.00 70 HIS A O 7
ATOM 8151 N N . HIS A 1 71 ? 22.435 9.019 12.621 1.00 0.00 71 HIS A N 7
ATOM 8152 C CA . HIS A 1 71 ? 22.710 7.597 12.835 1.00 0.00 71 HIS A CA 7
ATOM 8153 C C . HIS A 1 71 ? 23.580 7.392 14.074 1.00 0.00 71 HIS A C 7
ATOM 8154 O O . HIS A 1 71 ? 24.711 7.925 14.104 1.00 0.00 71 HIS A O 7
ATOM 8170 N N . MET A 1 1 ? 4.603 7.391 -11.286 1.00 0.00 1 MET A N 8
ATOM 8171 C CA . MET A 1 1 ? 5.861 6.866 -10.689 1.00 0.00 1 MET A CA 8
ATOM 8172 C C . MET A 1 1 ? 5.746 6.754 -9.168 1.00 0.00 1 MET A C 8
ATOM 8173 O O . MET A 1 1 ? 6.197 5.767 -8.579 1.00 0.00 1 MET A O 8
ATOM 8189 N N . ASP A 1 2 ? 5.139 7.771 -8.542 1.00 0.00 2 ASP A N 8
ATOM 8190 C CA . ASP A 1 2 ? 4.958 7.802 -7.085 1.00 0.00 2 ASP A CA 8
ATOM 8191 C C . ASP A 1 2 ? 3.576 7.259 -6.681 1.00 0.00 2 ASP A C 8
ATOM 8192 O O . ASP A 1 2 ? 3.051 7.584 -5.608 1.00 0.00 2 ASP A O 8
ATOM 8201 N N . GLU A 1 3 ? 3.010 6.404 -7.544 1.00 0.00 3 GLU A N 8
ATOM 8202 C CA . GLU A 1 3 ? 1.693 5.794 -7.311 1.00 0.00 3 GLU A CA 8
ATOM 8203 C C . GLU A 1 3 ? 1.798 4.554 -6.442 1.00 0.00 3 GLU A C 8
ATOM 8204 O O . GLU A 1 3 ? 2.607 3.663 -6.701 1.00 0.00 3 GLU A O 8
ATOM 8216 N N . VAL A 1 4 ? 0.940 4.495 -5.436 1.00 0.00 4 VAL A N 8
ATOM 8217 C CA . VAL A 1 4 ? 0.890 3.360 -4.531 1.00 0.00 4 VAL A CA 8
ATOM 8218 C C . VAL A 1 4 ? -0.326 2.524 -4.926 1.00 0.00 4 VAL A C 8
ATOM 8219 O O . VAL A 1 4 ? -1.349 3.082 -5.330 1.00 0.00 4 VAL A O 8
ATOM 8232 N N . LYS A 1 5 ? -0.211 1.198 -4.852 1.00 0.00 5 LYS A N 8
ATOM 8233 C CA . LYS A 1 5 ? -1.333 0.323 -5.224 1.00 0.00 5 LYS A CA 8
ATOM 8234 C C . LYS A 1 5 ? -1.517 -0.832 -4.249 1.00 0.00 5 LYS A C 8
ATOM 8235 O O . LYS A 1 5 ? -0.585 -1.236 -3.556 1.00 0.00 5 LYS A O 8
ATOM 8254 N N . VAL A 1 6 ? -2.751 -1.329 -4.185 1.00 0.00 6 VAL A N 8
ATOM 8255 C CA . VAL A 1 6 ? -3.084 -2.464 -3.332 1.00 0.00 6 VAL A CA 8
ATOM 8256 C C . VAL A 1 6 ? -3.928 -3.461 -4.108 1.00 0.00 6 VAL A C 8
ATOM 8257 O O . VAL A 1 6 ? -4.920 -3.085 -4.738 1.00 0.00 6 VAL A O 8
ATOM 8270 N N . HIS A 1 7 ? -3.526 -4.724 -4.056 1.00 0.00 7 HIS A N 8
ATOM 8271 C CA . HIS A 1 7 ? -4.260 -5.776 -4.727 1.00 0.00 7 HIS A CA 8
ATOM 8272 C C . HIS A 1 7 ? -4.800 -6.790 -3.709 1.00 0.00 7 HIS A C 8
ATOM 8273 O O . HIS A 1 7 ? -4.047 -7.608 -3.169 1.00 0.00 7 HIS A O 8
ATOM 8288 N N . VAL A 1 8 ? -6.118 -6.721 -3.446 1.00 0.00 8 VAL A N 8
ATOM 8289 C CA . VAL A 1 8 ? -6.781 -7.642 -2.519 1.00 0.00 8 VAL A CA 8
ATOM 8290 C C . VAL A 1 8 ? -8.177 -8.017 -3.041 1.00 0.00 8 VAL A C 8
ATOM 8291 O O . VAL A 1 8 ? -8.732 -7.324 -3.892 1.00 0.00 8 VAL A O 8
ATOM 8304 N N . GLY A 1 9 ? -8.727 -9.114 -2.505 1.00 0.00 9 GLY A N 8
ATOM 8305 C CA . GLY A 1 9 ? -10.047 -9.591 -2.914 1.00 0.00 9 GLY A CA 8
ATOM 8306 C C . GLY A 1 9 ? -11.186 -8.731 -2.387 1.00 0.00 9 GLY A C 8
ATOM 8307 O O . GLY A 1 9 ? -10.959 -7.802 -1.613 1.00 0.00 9 GLY A O 8
ATOM 8311 N N . ASP A 1 10 ? -12.414 -9.069 -2.802 1.00 0.00 10 ASP A N 8
ATOM 8312 C CA . ASP A 1 10 ? -13.629 -8.326 -2.418 1.00 0.00 10 ASP A CA 8
ATOM 8313 C C . ASP A 1 10 ? -14.003 -8.479 -0.936 1.00 0.00 10 ASP A C 8
ATOM 8314 O O . ASP A 1 10 ? -14.641 -7.588 -0.367 1.00 0.00 10 ASP A O 8
ATOM 8323 N N . ASP A 1 11 ? -13.606 -9.601 -0.319 1.00 0.00 11 ASP A N 8
ATOM 8324 C CA . ASP A 1 11 ? -13.933 -9.876 1.091 1.00 0.00 11 ASP A CA 8
ATOM 8325 C C . ASP A 1 11 ? -13.045 -9.110 2.084 1.00 0.00 11 ASP A C 8
ATOM 8326 O O . ASP A 1 11 ? -13.503 -8.769 3.179 1.00 0.00 11 ASP A O 8
ATOM 8335 N N . GLN A 1 12 ? -11.791 -8.841 1.704 1.00 0.00 12 GLN A N 8
ATOM 8336 C CA . GLN A 1 12 ? -10.857 -8.122 2.583 1.00 0.00 12 GLN A CA 8
ATOM 8337 C C . GLN A 1 12 ? -10.508 -6.719 2.048 1.00 0.00 12 GLN A C 8
ATOM 8338 O O . GLN A 1 12 ? -9.704 -6.003 2.657 1.00 0.00 12 GLN A O 8
ATOM 8352 N N . PHE A 1 13 ? -11.124 -6.327 0.920 1.00 0.00 13 PHE A N 8
ATOM 8353 C CA . PHE A 1 13 ? -10.879 -5.013 0.291 1.00 0.00 13 PHE A CA 8
ATOM 8354 C C . PHE A 1 13 ? -11.304 -3.846 1.189 1.00 0.00 13 PHE A C 8
ATOM 8355 O O . PHE A 1 13 ? -10.585 -2.849 1.273 1.00 0.00 13 PHE A O 8
ATOM 8372 N N . GLU A 1 14 ? -12.467 -3.964 1.838 1.00 0.00 14 GLU A N 8
ATOM 8373 C CA . GLU A 1 14 ? -12.974 -2.909 2.734 1.00 0.00 14 GLU A CA 8
ATOM 8374 C C . GLU A 1 14 ? -12.000 -2.635 3.882 1.00 0.00 14 GLU A C 8
ATOM 8375 O O . GLU A 1 14 ? -11.825 -1.482 4.289 1.00 0.00 14 GLU A O 8
ATOM 8387 N N . GLU A 1 15 ? -11.371 -3.704 4.395 1.00 0.00 15 GLU A N 8
ATOM 8388 C CA . GLU A 1 15 ? -10.380 -3.587 5.474 1.00 0.00 15 GLU A CA 8
ATOM 8389 C C . GLU A 1 15 ? -9.132 -2.853 4.970 1.00 0.00 15 GLU A C 8
ATOM 8390 O O . GLU A 1 15 ? -8.608 -1.968 5.651 1.00 0.00 15 GLU A O 8
ATOM 8402 N N . VAL A 1 16 ? -8.671 -3.233 3.764 1.00 0.00 16 VAL A N 8
ATOM 8403 C CA . VAL A 1 16 ? -7.497 -2.607 3.141 1.00 0.00 16 VAL A CA 8
ATOM 8404 C C . VAL A 1 16 ? -7.814 -1.164 2.733 1.00 0.00 16 VAL A C 8
ATOM 8405 O O . VAL A 1 16 ? -6.978 -0.270 2.878 1.00 0.00 16 VAL A O 8
ATOM 8418 N N . SER A 1 17 ? -9.033 -0.965 2.233 1.00 0.00 17 SER A N 8
ATOM 8419 C CA . SER A 1 17 ? -9.516 0.354 1.807 1.00 0.00 17 SER A CA 8
ATOM 8420 C C . SER A 1 17 ? -9.603 1.314 2.999 1.00 0.00 17 SER A C 8
ATOM 8421 O O . SER A 1 17 ? -9.305 2.503 2.870 1.00 0.00 17 SER A O 8
ATOM 8429 N N . ARG A 1 18 ? -10.011 0.772 4.161 1.00 0.00 18 ARG A N 8
ATOM 8430 C CA . ARG A 1 18 ? -10.140 1.550 5.401 1.00 0.00 18 ARG A CA 8
ATOM 8431 C C . ARG A 1 18 ? -8.769 1.997 5.933 1.00 0.00 18 ARG A C 8
ATOM 8432 O O . ARG A 1 18 ? -8.600 3.166 6.287 1.00 0.00 18 ARG A O 8
ATOM 8453 N N . GLU A 1 19 ? -7.796 1.065 5.984 1.00 0.00 19 GLU A N 8
ATOM 8454 C CA . GLU A 1 19 ? -6.431 1.378 6.456 1.00 0.00 19 GLU A CA 8
ATOM 8455 C C . GLU A 1 19 ? -5.702 2.332 5.497 1.00 0.00 19 GLU A C 8
ATOM 8456 O O . GLU A 1 19 ? -4.964 3.219 5.936 1.00 0.00 19 GLU A O 8
ATOM 8468 N N . ILE A 1 20 ? -5.920 2.132 4.188 1.00 0.00 20 ILE A N 8
ATOM 8469 C CA . ILE A 1 20 ? -5.326 2.976 3.129 1.00 0.00 20 ILE A CA 8
ATOM 8470 C C . ILE A 1 20 ? -5.925 4.388 3.153 1.00 0.00 20 ILE A C 8
ATOM 8471 O O . ILE A 1 20 ? -5.193 5.378 3.058 1.00 0.00 20 ILE A O 8
ATOM 8487 N N . LYS A 1 21 ? -7.256 4.463 3.278 1.00 0.00 21 LYS A N 8
ATOM 8488 C CA . LYS A 1 21 ? -7.963 5.751 3.342 1.00 0.00 21 LYS A CA 8
ATOM 8489 C C . LYS A 1 21 ? -7.585 6.484 4.626 1.00 0.00 21 LYS A C 8
ATOM 8490 O O . LYS A 1 21 ? -7.476 7.714 4.644 1.00 0.00 21 LYS A O 8
ATOM 8509 N N . LYS A 1 22 ? -7.389 5.698 5.698 1.00 0.00 22 LYS A N 8
ATOM 8510 C CA . LYS A 1 22 ? -6.970 6.218 6.998 1.00 0.00 22 LYS A CA 8
ATOM 8511 C C . LYS A 1 22 ? -5.531 6.748 6.912 1.00 0.00 22 LYS A C 8
ATOM 8512 O O . LYS A 1 22 ? -5.136 7.631 7.679 1.00 0.00 22 LYS A O 8
ATOM 8531 N N . ALA A 1 23 ? -4.768 6.190 5.963 1.00 0.00 23 ALA A N 8
ATOM 8532 C CA . ALA A 1 23 ? -3.375 6.582 5.744 1.00 0.00 23 ALA A CA 8
ATOM 8533 C C . ALA A 1 23 ? -3.273 7.882 4.930 1.00 0.00 23 ALA A C 8
ATOM 8534 O O . ALA A 1 23 ? -2.291 8.621 5.053 1.00 0.00 23 ALA A O 8
ATOM 8541 N N . GLY A 1 24 ? -4.298 8.144 4.101 1.00 0.00 24 GLY A N 8
ATOM 8542 C CA . GLY A 1 24 ? -4.374 9.382 3.328 1.00 0.00 24 GLY A CA 8
ATOM 8543 C C . GLY A 1 24 ? -3.537 9.453 2.050 1.00 0.00 24 GLY A C 8
ATOM 8544 O O . GLY A 1 24 ? -3.416 10.546 1.488 1.00 0.00 24 GLY A O 8
ATOM 8548 N N . TRP A 1 25 ? -2.959 8.337 1.571 1.00 0.00 25 TRP A N 8
ATOM 8549 C CA . TRP A 1 25 ? -2.141 8.411 0.339 1.00 0.00 25 TRP A CA 8
ATOM 8550 C C . TRP A 1 25 ? -2.921 7.967 -0.896 1.00 0.00 25 TRP A C 8
ATOM 8551 O O . TRP A 1 25 ? -3.871 7.185 -0.794 1.00 0.00 25 TRP A O 8
ATOM 8572 N N . LYS A 1 26 ? -2.501 8.485 -2.069 1.00 0.00 26 LYS A N 8
ATOM 8573 C CA . LYS A 1 26 ? -3.115 8.142 -3.359 1.00 0.00 26 LYS A CA 8
ATOM 8574 C C . LYS A 1 26 ? -2.698 6.725 -3.774 1.00 0.00 26 LYS A C 8
ATOM 8575 O O . LYS A 1 26 ? -1.595 6.500 -4.290 1.00 0.00 26 LYS A O 8
ATOM 8594 N N . VAL A 1 27 ? -3.599 5.783 -3.513 1.00 0.00 27 VAL A N 8
ATOM 8595 C CA . VAL A 1 27 ? -3.385 4.370 -3.783 1.00 0.00 27 VAL A CA 8
ATOM 8596 C C . VAL A 1 27 ? -4.539 3.803 -4.605 1.00 0.00 27 VAL A C 8
ATOM 8597 O O . VAL A 1 27 ? -5.697 4.194 -4.428 1.00 0.00 27 VAL A O 8
ATOM 8610 N N . GLU A 1 28 ? -4.197 2.883 -5.497 1.00 0.00 28 GLU A N 8
ATOM 8611 C CA . GLU A 1 28 ? -5.173 2.201 -6.337 1.00 0.00 28 GLU A CA 8
ATOM 8612 C C . GLU A 1 28 ? -5.375 0.783 -5.827 1.00 0.00 28 GLU A C 8
ATOM 8613 O O . GLU A 1 28 ? -4.408 0.054 -5.614 1.00 0.00 28 GLU A O 8
ATOM 8625 N N . VAL A 1 29 ? -6.638 0.396 -5.652 1.00 0.00 29 VAL A N 8
ATOM 8626 C CA . VAL A 1 29 ? -6.984 -0.924 -5.124 1.00 0.00 29 VAL A CA 8
ATOM 8627 C C . VAL A 1 29 ? -7.818 -1.703 -6.135 1.00 0.00 29 VAL A C 8
ATOM 8628 O O . VAL A 1 29 ? -8.769 -1.169 -6.712 1.00 0.00 29 VAL A O 8
ATOM 8641 N N . HIS A 1 30 ? -7.442 -2.965 -6.334 1.00 0.00 30 HIS A N 8
ATOM 8642 C CA . HIS A 1 30 ? -8.138 -3.842 -7.255 1.00 0.00 30 HIS A CA 8
ATOM 8643 C C . HIS A 1 30 ? -8.590 -5.099 -6.522 1.00 0.00 30 HIS A C 8
ATOM 8644 O O . HIS A 1 30 ? -7.812 -5.709 -5.782 1.00 0.00 30 HIS A O 8
ATOM 8659 N N . LYS A 1 31 ? -9.849 -5.471 -6.736 1.00 0.00 31 LYS A N 8
ATOM 8660 C CA . LYS A 1 31 ? -10.446 -6.648 -6.098 1.00 0.00 31 LYS A CA 8
ATOM 8661 C C . LYS A 1 31 ? -10.289 -7.900 -6.961 1.00 0.00 31 LYS A C 8
ATOM 8662 O O . LYS A 1 31 ? -10.739 -7.933 -8.111 1.00 0.00 31 LYS A O 8
ATOM 8681 N N . HIS A 1 32 ? -9.634 -8.926 -6.392 1.00 0.00 32 HIS A N 8
ATOM 8682 C CA . HIS A 1 32 ? -9.420 -10.199 -7.090 1.00 0.00 32 HIS A CA 8
ATOM 8683 C C . HIS A 1 32 ? -10.604 -11.161 -6.866 1.00 0.00 32 HIS A C 8
ATOM 8684 O O . HIS A 1 32 ? -11.313 -11.026 -5.864 1.00 0.00 32 HIS A O 8
ATOM 8699 N N . PRO A 1 33 ? -10.847 -12.156 -7.787 1.00 0.00 33 PRO A N 8
ATOM 8700 C CA . PRO A 1 33 ? -11.959 -13.124 -7.639 1.00 0.00 33 PRO A CA 8
ATOM 8701 C C . PRO A 1 33 ? -11.745 -14.105 -6.481 1.00 0.00 33 PRO A C 8
ATOM 8702 O O . PRO A 1 33 ? -12.705 -14.517 -5.823 1.00 0.00 33 PRO A O 8
ATOM 8713 N N . SER A 1 34 ? -10.478 -14.468 -6.245 1.00 0.00 34 SER A N 8
ATOM 8714 C CA . SER A 1 34 ? -10.109 -15.389 -5.170 1.00 0.00 34 SER A CA 8
ATOM 8715 C C . SER A 1 34 ? -9.638 -14.615 -3.933 1.00 0.00 34 SER A C 8
ATOM 8716 O O . SER A 1 34 ? -9.406 -13.403 -4.006 1.00 0.00 34 SER A O 8
ATOM 8724 N N . ASN A 1 35 ? -9.496 -15.323 -2.800 1.00 0.00 35 ASN A N 8
ATOM 8725 C CA . ASN A 1 35 ? -9.055 -14.708 -1.540 1.00 0.00 35 ASN A CA 8
ATOM 8726 C C . ASN A 1 35 ? -7.536 -14.492 -1.529 1.00 0.00 35 ASN A C 8
ATOM 8727 O O . ASN A 1 35 ? -6.757 -15.441 -1.370 1.00 0.00 35 ASN A O 8
ATOM 8738 N N . THR A 1 36 ? -7.134 -13.232 -1.721 1.00 0.00 36 THR A N 8
ATOM 8739 C CA . THR A 1 36 ? -5.717 -12.850 -1.741 1.00 0.00 36 THR A CA 8
ATOM 8740 C C . THR A 1 36 ? -5.515 -11.467 -1.112 1.00 0.00 36 THR A C 8
ATOM 8741 O O . THR A 1 36 ? -6.276 -10.536 -1.391 1.00 0.00 36 THR A O 8
ATOM 8752 N N . SER A 1 37 ? -4.487 -11.352 -0.267 1.00 0.00 37 SER A N 8
ATOM 8753 C CA . SER A 1 37 ? -4.171 -10.093 0.404 1.00 0.00 37 SER A CA 8
ATOM 8754 C C . SER A 1 37 ? -2.700 -9.728 0.204 1.00 0.00 37 SER A C 8
ATOM 8755 O O . SER A 1 37 ? -1.805 -10.317 0.823 1.00 0.00 37 SER A O 8
ATOM 8763 N N . GLN A 1 38 ? -2.461 -8.761 -0.694 1.00 0.00 38 GLN A N 8
ATOM 8764 C CA . GLN A 1 38 ? -1.109 -8.289 -1.011 1.00 0.00 38 GLN A CA 8
ATOM 8765 C C . GLN A 1 38 ? -1.139 -6.824 -1.437 1.00 0.00 38 GLN A C 8
ATOM 8766 O O . GLN A 1 38 ? -1.917 -6.434 -2.310 1.00 0.00 38 GLN A O 8
ATOM 8780 N N . VAL A 1 39 ? -0.277 -6.027 -0.806 1.00 0.00 39 VAL A N 8
ATOM 8781 C CA . VAL A 1 39 ? -0.161 -4.607 -1.103 1.00 0.00 39 VAL A CA 8
ATOM 8782 C C . VAL A 1 39 ? 1.113 -4.352 -1.895 1.00 0.00 39 VAL A C 8
ATOM 8783 O O . VAL A 1 39 ? 2.195 -4.780 -1.482 1.00 0.00 39 VAL A O 8
ATOM 8796 N N . THR A 1 40 ? 0.986 -3.655 -3.029 1.00 0.00 40 THR A N 8
ATOM 8797 C CA . THR A 1 40 ? 2.145 -3.354 -3.851 1.00 0.00 40 THR A CA 8
ATOM 8798 C C . THR A 1 40 ? 2.337 -1.840 -3.943 1.00 0.00 40 THR A C 8
ATOM 8799 O O . THR A 1 40 ? 1.480 -1.126 -4.467 1.00 0.00 40 THR A O 8
ATOM 8810 N N . VAL A 1 41 ? 3.492 -1.371 -3.476 1.00 0.00 41 VAL A N 8
ATOM 8811 C CA . VAL A 1 41 ? 3.808 0.060 -3.508 1.00 0.00 41 VAL A CA 8
ATOM 8812 C C . VAL A 1 41 ? 4.807 0.353 -4.618 1.00 0.00 41 VAL A C 8
ATOM 8813 O O . VAL A 1 41 ? 5.899 -0.206 -4.624 1.00 0.00 41 VAL A O 8
ATOM 8826 N N . THR A 1 42 ? 4.427 1.235 -5.550 1.00 0.00 42 THR A N 8
ATOM 8827 C CA . THR A 1 42 ? 5.305 1.594 -6.644 1.00 0.00 42 THR A CA 8
ATOM 8828 C C . THR A 1 42 ? 5.712 3.043 -6.513 1.00 0.00 42 THR A C 8
ATOM 8829 O O . THR A 1 42 ? 4.891 3.959 -6.580 1.00 0.00 42 THR A O 8
ATOM 8840 N N . LYS A 1 43 ? 6.997 3.224 -6.321 1.00 0.00 43 LYS A N 8
ATOM 8841 C CA . LYS A 1 43 ? 7.583 4.551 -6.176 1.00 0.00 43 LYS A CA 8
ATOM 8842 C C . LYS A 1 43 ? 8.918 4.620 -6.916 1.00 0.00 43 LYS A C 8
ATOM 8843 O O . LYS A 1 43 ? 9.953 4.176 -6.404 1.00 0.00 43 LYS A O 8
ATOM 8862 N N . GLY A 1 44 ? 8.876 5.166 -8.143 1.00 0.00 44 GLY A N 8
ATOM 8863 C CA . GLY A 1 44 ? 10.074 5.282 -8.967 1.00 0.00 44 GLY A CA 8
ATOM 8864 C C . GLY A 1 44 ? 10.568 3.928 -9.442 1.00 0.00 44 GLY A C 8
ATOM 8865 O O . GLY A 1 44 ? 9.857 3.216 -10.157 1.00 0.00 44 GLY A O 8
ATOM 8869 N N . ASN A 1 45 ? 11.788 3.587 -9.037 1.00 0.00 45 ASN A N 8
ATOM 8870 C CA . ASN A 1 45 ? 12.399 2.308 -9.384 1.00 0.00 45 ASN A CA 8
ATOM 8871 C C . ASN A 1 45 ? 12.285 1.322 -8.205 1.00 0.00 45 ASN A C 8
ATOM 8872 O O . ASN A 1 45 ? 12.950 0.279 -8.185 1.00 0.00 45 ASN A O 8
ATOM 8883 N N . LYS A 1 46 ? 11.415 1.655 -7.235 1.00 0.00 46 LYS A N 8
ATOM 8884 C CA . LYS A 1 46 ? 11.220 0.837 -6.042 1.00 0.00 46 LYS A CA 8
ATOM 8885 C C . LYS A 1 46 ? 9.781 0.354 -5.943 1.00 0.00 46 LYS A C 8
ATOM 8886 O O . LYS A 1 46 ? 8.853 1.058 -6.350 1.00 0.00 46 LYS A O 8
ATOM 8905 N N . GLN A 1 47 ? 9.610 -0.855 -5.397 1.00 0.00 47 GLN A N 8
ATOM 8906 C CA . GLN A 1 47 ? 8.300 -1.462 -5.229 1.00 0.00 47 GLN A CA 8
ATOM 8907 C C . GLN A 1 47 ? 8.298 -2.345 -3.986 1.00 0.00 47 GLN A C 8
ATOM 8908 O O . GLN A 1 47 ? 9.218 -3.137 -3.769 1.00 0.00 47 GLN A O 8
ATOM 8922 N N . TRP A 1 48 ? 7.252 -2.187 -3.188 1.00 0.00 48 TRP A N 8
ATOM 8923 C CA . TRP A 1 48 ? 7.085 -2.954 -1.949 1.00 0.00 48 TRP A CA 8
ATOM 8924 C C . TRP A 1 48 ? 5.917 -3.931 -2.072 1.00 0.00 48 TRP A C 8
ATOM 8925 O O . TRP A 1 48 ? 4.894 -3.607 -2.679 1.00 0.00 48 TRP A O 8
ATOM 8946 N N . THR A 1 49 ? 6.086 -5.124 -1.495 1.00 0.00 49 THR A N 8
ATOM 8947 C CA . THR A 1 49 ? 5.051 -6.160 -1.514 1.00 0.00 49 THR A CA 8
ATOM 8948 C C . THR A 1 49 ? 4.782 -6.671 -0.093 1.00 0.00 49 THR A C 8
ATOM 8949 O O . THR A 1 49 ? 5.724 -7.031 0.619 1.00 0.00 49 THR A O 8
ATOM 8960 N N . PHE A 1 50 ? 3.498 -6.702 0.316 1.00 0.00 50 PHE A N 8
ATOM 8961 C CA . PHE A 1 50 ? 3.125 -7.169 1.661 1.00 0.00 50 PHE A CA 8
ATOM 8962 C C . PHE A 1 50 ? 1.861 -8.019 1.624 1.00 0.00 50 PHE A C 8
ATOM 8963 O O . PHE A 1 50 ? 1.098 -7.954 0.664 1.00 0.00 50 PHE A O 8
ATOM 8980 N N . LYS A 1 51 ? 1.653 -8.814 2.682 1.00 0.00 51 LYS A N 8
ATOM 8981 C CA . LYS A 1 51 ? 0.477 -9.686 2.793 1.00 0.00 51 LYS A CA 8
ATOM 8982 C C . LYS A 1 51 ? -0.712 -8.981 3.463 1.00 0.00 51 LYS A C 8
ATOM 8983 O O . LYS A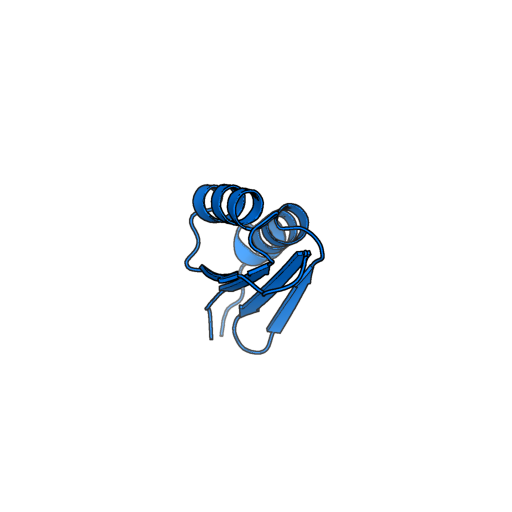 1 51 ? -1.857 -9.411 3.295 1.00 0.00 51 LYS A O 8
ATOM 9002 N N . ASP A 1 52 ? -0.440 -7.902 4.221 1.00 0.00 52 ASP A N 8
ATOM 9003 C CA . ASP A 1 52 ? -1.493 -7.156 4.918 1.00 0.00 52 ASP A CA 8
ATOM 9004 C C . ASP A 1 52 ? -1.321 -5.661 4.702 1.00 0.00 52 ASP A C 8
ATOM 9005 O O . ASP A 1 52 ? -0.196 -5.203 4.477 1.00 0.00 52 ASP A O 8
ATOM 9014 N N . PRO A 1 53 ? -2.427 -4.856 4.766 1.00 0.00 53 PRO A N 8
ATOM 9015 C CA . PRO A 1 53 ? -2.334 -3.412 4.551 1.00 0.00 53 PRO A CA 8
ATOM 9016 C C . PRO A 1 53 ? -1.567 -2.696 5.663 1.00 0.00 53 PRO A C 8
ATOM 9017 O O . PRO A 1 53 ? -0.950 -1.662 5.432 1.00 0.00 53 PRO A O 8
ATOM 9028 N N . LYS A 1 54 ? -1.613 -3.286 6.867 1.00 0.00 54 LYS A N 8
ATOM 9029 C CA . LYS A 1 54 ? -0.961 -2.722 8.052 1.00 0.00 54 LYS A CA 8
ATOM 9030 C C . LYS A 1 54 ? 0.539 -2.825 7.921 1.00 0.00 54 LYS A C 8
ATOM 9031 O O . LYS A 1 54 ? 1.288 -1.964 8.381 1.00 0.00 54 LYS A O 8
ATOM 9050 N N . GLN A 1 55 ? 0.941 -3.906 7.277 1.00 0.00 55 GLN A N 8
ATOM 9051 C CA . GLN A 1 55 ? 2.330 -4.195 6.996 1.00 0.00 55 GLN A CA 8
ATOM 9052 C C . GLN A 1 55 ? 2.871 -3.183 5.997 1.00 0.00 55 GLN A C 8
ATOM 9053 O O . GLN A 1 55 ? 3.983 -2.668 6.147 1.00 0.00 55 GLN A O 8
ATOM 9067 N N . ALA A 1 56 ? 2.051 -2.919 4.977 1.00 0.00 56 ALA A N 8
ATOM 9068 C CA . ALA A 1 56 ? 2.359 -1.945 3.936 1.00 0.00 56 ALA A CA 8
ATOM 9069 C C . ALA A 1 56 ? 2.292 -0.518 4.470 1.00 0.00 56 ALA A C 8
ATOM 9070 O O . ALA A 1 56 ? 3.189 0.279 4.229 1.00 0.00 56 ALA A O 8
ATOM 9077 N N . VAL A 1 57 ? 1.228 -0.223 5.238 1.00 0.00 57 VAL A N 8
ATOM 9078 C CA . VAL A 1 57 ? 1.011 1.112 5.810 1.00 0.00 57 VAL A CA 8
ATOM 9079 C C . VAL A 1 57 ? 2.090 1.440 6.841 1.00 0.00 57 VAL A C 8
ATOM 9080 O O . VAL A 1 57 ? 2.627 2.546 6.829 1.00 0.00 57 VAL A O 8
ATOM 9093 N N . GLU A 1 58 ? 2.412 0.478 7.720 1.00 0.00 58 GLU A N 8
ATOM 9094 C CA . GLU A 1 58 ? 3.456 0.696 8.734 1.00 0.00 58 GLU A CA 8
ATOM 9095 C C . GLU A 1 58 ? 4.830 0.838 8.093 1.00 0.00 58 GLU A C 8
ATOM 9096 O O . GLU A 1 58 ? 5.625 1.686 8.509 1.00 0.00 58 GLU A O 8
ATOM 9108 N N . PHE A 1 59 ? 5.106 0.005 7.081 1.00 0.00 59 PHE A N 8
ATOM 9109 C CA . PHE A 1 59 ? 6.379 0.061 6.365 1.00 0.00 59 PHE A CA 8
ATOM 9110 C C . PHE A 1 59 ? 6.473 1.327 5.510 1.00 0.00 59 PHE A C 8
ATOM 9111 O O . PHE A 1 59 ? 7.526 1.968 5.465 1.00 0.00 59 PHE A O 8
ATOM 9128 N N . VAL A 1 60 ? 5.364 1.679 4.836 1.00 0.00 60 VAL A N 8
ATOM 9129 C CA . VAL A 1 60 ? 5.318 2.887 3.992 1.00 0.00 60 VAL A CA 8
ATOM 9130 C C . VAL A 1 60 ? 5.412 4.140 4.870 1.00 0.00 60 VAL A C 8
ATOM 9131 O O . VAL A 1 60 ? 6.050 5.115 4.499 1.00 0.00 60 VAL A O 8
ATOM 9144 N N . GLN A 1 61 ? 4.757 4.095 6.037 1.00 0.00 61 GLN A N 8
ATOM 9145 C CA . GLN A 1 61 ? 4.747 5.229 6.971 1.00 0.00 61 GLN A CA 8
ATOM 9146 C C . GLN A 1 61 ? 6.145 5.517 7.504 1.00 0.00 61 GLN A C 8
ATOM 9147 O O . GLN A 1 61 ? 6.537 6.673 7.661 1.00 0.00 61 GLN A O 8
ATOM 9161 N N . LYS A 1 62 ? 6.895 4.447 7.781 1.00 0.00 62 LYS A N 8
ATOM 9162 C CA . LYS A 1 62 ? 8.264 4.574 8.279 1.00 0.00 62 LYS A CA 8
ATOM 9163 C C . LYS A 1 62 ? 9.224 5.052 7.187 1.00 0.00 62 LYS A C 8
ATOM 9164 O O . LYS A 1 62 ? 10.095 5.892 7.433 1.00 0.00 62 LYS A O 8
ATOM 9183 N N . SER A 1 63 ? 9.043 4.501 5.987 1.00 0.00 63 SER A N 8
ATOM 9184 C CA . SER A 1 63 ? 9.887 4.824 4.831 1.00 0.00 63 SER A CA 8
ATOM 9185 C C . SER A 1 63 ? 9.454 6.100 4.100 1.00 0.00 63 SER A C 8
ATOM 9186 O O . SER A 1 63 ? 10.287 6.948 3.768 1.00 0.00 63 SER A O 8
ATOM 9194 N N . LEU A 1 64 ? 8.143 6.214 3.862 1.00 0.00 64 LEU A N 8
ATOM 9195 C CA . LEU A 1 64 ? 7.575 7.346 3.118 1.00 0.00 64 LEU A CA 8
ATOM 9196 C C . LEU A 1 64 ? 7.034 8.468 4.021 1.00 0.00 64 LEU A C 8
ATOM 9197 O O . LEU A 1 64 ? 7.149 9.644 3.659 1.00 0.00 64 LEU A O 8
ATOM 9213 N N . GLU A 1 65 ? 6.451 8.123 5.180 1.00 0.00 65 GLU A N 8
ATOM 9214 C CA . GLU A 1 65 ? 5.916 9.157 6.086 1.00 0.00 65 GLU A CA 8
ATOM 9215 C C . GLU A 1 65 ? 6.959 9.609 7.128 1.00 0.00 65 GLU A C 8
ATOM 9216 O O . GLU A 1 65 ? 6.703 10.541 7.900 1.00 0.00 65 GLU A O 8
ATOM 9228 N N . HIS A 1 66 ? 8.127 8.952 7.138 1.00 0.00 66 HIS A N 8
ATOM 9229 C CA . HIS A 1 66 ? 9.207 9.294 8.070 1.00 0.00 66 HIS A CA 8
ATOM 9230 C C . HIS A 1 66 ? 10.545 9.366 7.342 1.00 0.00 66 HIS A C 8
ATOM 9231 O O . HIS A 1 66 ? 10.798 8.592 6.414 1.00 0.00 66 HIS A O 8
ATOM 9246 N N . HIS A 1 67 ? 11.395 10.303 7.775 1.00 0.00 67 HIS A N 8
ATOM 9247 C CA . HIS A 1 67 ? 12.719 10.495 7.178 1.00 0.00 67 HIS A CA 8
ATOM 9248 C C . HIS A 1 67 ? 13.815 10.494 8.246 1.00 0.00 67 HIS A C 8
ATOM 9249 O O . HIS A 1 67 ? 14.873 9.890 8.053 1.00 0.00 67 HIS A O 8
ATOM 9264 N N . HIS A 1 68 ? 13.549 11.175 9.369 1.00 0.00 68 HIS A N 8
ATOM 9265 C CA . HIS A 1 68 ? 14.504 11.261 10.475 1.00 0.00 68 HIS A CA 8
ATOM 9266 C C . HIS A 1 68 ? 14.132 10.289 11.590 1.00 0.00 68 HIS A C 8
ATOM 9267 O O . HIS A 1 68 ? 12.948 10.065 11.858 1.00 0.00 68 HIS A O 8
ATOM 9282 N N . HIS A 1 69 ? 15.156 9.716 12.231 1.00 0.00 69 HIS A N 8
ATOM 9283 C CA . HIS A 1 69 ? 14.959 8.762 13.323 1.00 0.00 69 HIS A CA 8
ATOM 9284 C C . HIS A 1 69 ? 15.772 9.164 14.550 1.00 0.00 69 HIS A C 8
ATOM 9285 O O . HIS A 1 69 ? 16.934 9.565 14.428 1.00 0.00 69 HIS A O 8
ATOM 9300 N N . HIS A 1 70 ? 15.149 9.052 15.726 1.00 0.00 70 HIS A N 8
ATOM 9301 C CA . HIS A 1 70 ? 15.798 9.400 16.992 1.00 0.00 70 HIS A CA 8
ATOM 9302 C C . HIS A 1 70 ? 15.672 8.261 17.998 1.00 0.00 70 HIS A C 8
ATOM 9303 O O . HIS A 1 70 ? 14.636 7.592 18.061 1.00 0.00 70 HIS A O 8
ATOM 9318 N N . HIS A 1 71 ? 16.736 8.052 18.779 1.00 0.00 71 HIS A N 8
ATOM 9319 C CA . HIS A 1 71 ? 16.765 6.997 19.793 1.00 0.00 71 HIS A CA 8
ATOM 9320 C C . HIS A 1 71 ? 16.501 7.570 21.184 1.00 0.00 71 HIS A C 8
ATOM 9321 O O . HIS A 1 71 ? 17.284 8.438 21.631 1.00 0.00 71 HIS A O 8
ATOM 9337 N N . MET A 1 1 ? 4.725 7.343 -11.332 1.00 0.00 1 MET A N 9
ATOM 9338 C CA . MET A 1 1 ? 5.964 6.799 -10.711 1.00 0.00 1 MET A CA 9
ATOM 9339 C C . MET A 1 1 ? 5.829 6.710 -9.191 1.00 0.00 1 MET A C 9
ATOM 9340 O O . MET A 1 1 ? 6.251 5.721 -8.585 1.00 0.00 1 MET A O 9
ATOM 9356 N N . ASP A 1 2 ? 5.235 7.748 -8.586 1.00 0.00 2 ASP A N 9
ATOM 9357 C CA . ASP A 1 2 ? 5.036 7.802 -7.132 1.00 0.00 2 ASP A CA 9
ATOM 9358 C C . ASP A 1 2 ? 3.651 7.263 -6.734 1.00 0.00 2 ASP A C 9
ATOM 9359 O O . ASP A 1 2 ? 3.120 7.593 -5.666 1.00 0.00 2 ASP A O 9
ATOM 9368 N N . GLU A 1 3 ? 3.086 6.405 -7.597 1.00 0.00 3 GLU A N 9
ATOM 9369 C CA . GLU A 1 3 ? 1.766 5.801 -7.366 1.00 0.00 3 GLU A CA 9
ATOM 9370 C C . GLU A 1 3 ? 1.863 4.565 -6.492 1.00 0.00 3 GLU A C 9
ATOM 9371 O O . GLU A 1 3 ? 2.664 3.665 -6.747 1.00 0.00 3 GLU A O 9
ATOM 9383 N N . VAL A 1 4 ? 1.004 4.519 -5.489 1.00 0.00 4 VAL A N 9
ATOM 9384 C CA . VAL A 1 4 ? 0.940 3.394 -4.570 1.00 0.00 4 VAL A CA 9
ATOM 9385 C C . VAL A 1 4 ? -0.267 2.546 -4.973 1.00 0.00 4 VAL A C 9
ATOM 9386 O O . VAL A 1 4 ? -1.282 3.094 -5.407 1.00 0.00 4 VAL A O 9
ATOM 9399 N N . LYS A 1 5 ? -0.150 1.219 -4.873 1.00 0.00 5 LYS A N 9
ATOM 9400 C CA . LYS A 1 5 ? -1.264 0.336 -5.250 1.00 0.00 5 LYS A CA 9
ATOM 9401 C C . LYS A 1 5 ? -1.499 -0.774 -4.233 1.00 0.00 5 LYS A C 9
ATOM 9402 O O . LYS A 1 5 ? -0.593 -1.176 -3.501 1.00 0.00 5 LYS A O 9
ATOM 9421 N N . VAL A 1 6 ? -2.749 -1.236 -4.178 1.00 0.00 6 VAL A N 9
ATOM 9422 C CA . VAL A 1 6 ? -3.144 -2.323 -3.286 1.00 0.00 6 VAL A CA 9
ATOM 9423 C C . VAL A 1 6 ? -4.002 -3.324 -4.052 1.00 0.00 6 VAL A C 9
ATOM 9424 O O . VAL A 1 6 ? -5.025 -2.951 -4.636 1.00 0.00 6 VAL A O 9
ATOM 9437 N N . HIS A 1 7 ? -3.579 -4.586 -4.045 1.00 0.00 7 HIS A N 9
ATOM 9438 C CA . HIS A 1 7 ? -4.313 -5.636 -4.735 1.00 0.00 7 HIS A CA 9
ATOM 9439 C C . HIS A 1 7 ? -4.829 -6.700 -3.753 1.00 0.00 7 HIS A C 9
ATOM 9440 O O . HIS A 1 7 ? -4.056 -7.519 -3.241 1.00 0.00 7 HIS A O 9
ATOM 9455 N N . VAL A 1 8 ? -6.148 -6.673 -3.490 1.00 0.00 8 VAL A N 9
ATOM 9456 C CA . VAL A 1 8 ? -6.794 -7.646 -2.604 1.00 0.00 8 VAL A CA 9
ATOM 9457 C C . VAL A 1 8 ? -8.183 -8.022 -3.147 1.00 0.00 8 VAL A C 9
ATOM 9458 O O . VAL A 1 8 ? -8.746 -7.301 -3.970 1.00 0.00 8 VAL A O 9
ATOM 9471 N N . GLY A 1 9 ? -8.720 -9.151 -2.665 1.00 0.00 9 GLY A N 9
ATOM 9472 C CA . GLY A 1 9 ? -10.035 -9.624 -3.098 1.00 0.00 9 GLY A CA 9
ATOM 9473 C C . GLY A 1 9 ? -11.182 -8.802 -2.528 1.00 0.00 9 GLY A C 9
ATOM 9474 O O . GLY A 1 9 ? -10.965 -7.937 -1.682 1.00 0.00 9 GLY A O 9
ATOM 9478 N N . ASP A 1 10 ? -12.403 -9.105 -2.982 1.00 0.00 10 ASP A N 9
ATOM 9479 C CA . ASP A 1 10 ? -13.623 -8.381 -2.570 1.00 0.00 10 ASP A CA 9
ATOM 9480 C C . ASP A 1 10 ? -14.041 -8.632 -1.112 1.00 0.00 10 ASP A C 9
ATOM 9481 O O . ASP A 1 10 ? -14.687 -7.773 -0.504 1.00 0.00 10 ASP A O 9
ATOM 9490 N N . ASP A 1 11 ? -13.676 -9.797 -0.557 1.00 0.00 11 ASP A N 9
ATOM 9491 C CA . ASP A 1 11 ? -14.059 -10.160 0.821 1.00 0.00 11 ASP A CA 9
ATOM 9492 C C . ASP A 1 11 ? -13.228 -9.450 1.901 1.00 0.00 11 ASP A C 9
ATOM 9493 O O . ASP A 1 11 ? -13.741 -9.182 2.991 1.00 0.00 11 ASP A O 9
ATOM 9502 N N . GLN A 1 12 ? -11.960 -9.147 1.600 1.00 0.00 12 GLN A N 9
ATOM 9503 C CA . GLN A 1 12 ? -11.078 -8.477 2.567 1.00 0.00 12 GLN A CA 9
ATOM 9504 C C . GLN A 1 12 ? -10.719 -7.044 2.135 1.00 0.00 12 GLN A C 9
ATOM 9505 O O . GLN A 1 12 ? -10.040 -6.326 2.873 1.00 0.00 12 GLN A O 9
ATOM 9519 N N . PHE A 1 13 ? -11.216 -6.624 0.962 1.00 0.00 13 PHE A N 9
ATOM 9520 C CA . PHE A 1 13 ? -10.935 -5.292 0.389 1.00 0.00 13 PHE A CA 9
ATOM 9521 C C . PHE A 1 13 ? -11.350 -4.126 1.290 1.00 0.00 13 PHE A C 9
ATOM 9522 O O . PHE A 1 13 ? -10.611 -3.149 1.391 1.00 0.00 13 PHE A O 9
ATOM 9539 N N . GLU A 1 14 ? -12.522 -4.218 1.923 1.00 0.00 14 GLU A N 9
ATOM 9540 C CA . GLU A 1 14 ? -13.018 -3.134 2.792 1.00 0.00 14 GLU A CA 9
ATOM 9541 C C . GLU A 1 14 ? -12.053 -2.825 3.940 1.00 0.00 14 GLU A C 9
ATOM 9542 O O . GLU A 1 14 ? -11.863 -1.659 4.288 1.00 0.00 14 GLU A O 9
ATOM 9554 N N . GLU A 1 15 ? -11.442 -3.870 4.513 1.00 0.00 15 GLU A N 9
ATOM 9555 C CA . GLU A 1 15 ? -10.468 -3.700 5.607 1.00 0.00 15 GLU A CA 9
ATOM 9556 C C . GLU A 1 15 ? -9.200 -3.002 5.091 1.00 0.00 15 GLU A C 9
ATOM 9557 O O . GLU A 1 15 ? -8.673 -2.090 5.733 1.00 0.00 15 GLU A O 9
ATOM 9569 N N . VAL A 1 16 ? -8.734 -3.457 3.920 1.00 0.00 16 VAL A N 9
ATOM 9570 C CA . VAL A 1 16 ? -7.542 -2.913 3.255 1.00 0.00 16 VAL A CA 9
ATOM 9571 C C . VAL A 1 16 ? -7.805 -1.497 2.739 1.00 0.00 16 VAL A C 9
ATOM 9572 O O . VAL A 1 16 ? -6.932 -0.627 2.812 1.00 0.00 16 VAL A O 9
ATOM 9585 N N . SER A 1 17 ? -9.015 -1.288 2.220 1.00 0.00 17 SER A N 9
ATOM 9586 C CA . SER A 1 17 ? -9.451 0.019 1.715 1.00 0.00 17 SER A CA 9
ATOM 9587 C C . SER A 1 17 ? -9.534 1.048 2.855 1.00 0.00 17 SER A C 9
ATOM 9588 O O . SER A 1 17 ? -9.195 2.219 2.669 1.00 0.00 17 SER A O 9
ATOM 9596 N N . ARG A 1 18 ? -9.989 0.582 4.036 1.00 0.00 18 ARG A N 9
ATOM 9597 C CA . ARG A 1 18 ? -10.128 1.434 5.231 1.00 0.00 18 ARG A CA 9
ATOM 9598 C C . ARG A 1 18 ? -8.768 1.879 5.780 1.00 0.00 18 ARG A C 9
ATOM 9599 O O . ARG A 1 18 ? -8.582 3.062 6.074 1.00 0.00 18 ARG A O 9
ATOM 9620 N N . GLU A 1 19 ? -7.822 0.930 5.912 1.00 0.00 19 GLU A N 9
ATOM 9621 C CA . GLU A 1 19 ? -6.464 1.237 6.410 1.00 0.00 19 GLU A CA 9
ATOM 9622 C C . GLU A 1 19 ? -5.731 2.213 5.478 1.00 0.00 19 GLU A C 9
ATOM 9623 O O . GLU A 1 19 ? -5.066 3.143 5.944 1.00 0.00 19 GLU A O 9
ATOM 9635 N N . ILE A 1 20 ? -5.864 1.982 4.164 1.00 0.00 20 ILE A N 9
ATOM 9636 C CA . ILE A 1 20 ? -5.263 2.848 3.123 1.00 0.00 20 ILE A CA 9
ATOM 9637 C C . ILE A 1 20 ? -5.881 4.251 3.147 1.00 0.00 20 ILE A C 9
ATOM 9638 O O . ILE A 1 20 ? -5.161 5.253 3.107 1.00 0.00 20 ILE A O 9
ATOM 9654 N N . LYS A 1 21 ? -7.215 4.303 3.212 1.00 0.00 21 LYS A N 9
ATOM 9655 C CA . LYS A 1 21 ? -7.951 5.575 3.268 1.00 0.00 21 LYS A CA 9
ATOM 9656 C C . LYS A 1 21 ? -7.606 6.313 4.558 1.00 0.00 21 LYS A C 9
ATOM 9657 O O . LYS A 1 21 ? -7.526 7.546 4.584 1.00 0.00 21 LYS A O 9
ATOM 9676 N N . LYS A 1 22 ? -7.407 5.528 5.628 1.00 0.00 22 LYS A N 9
ATOM 9677 C CA . LYS A 1 22 ? -7.021 6.046 6.939 1.00 0.00 22 LYS A CA 9
ATOM 9678 C C . LYS A 1 22 ? -5.595 6.615 6.885 1.00 0.00 22 LYS A C 9
ATOM 9679 O O . LYS A 1 22 ? -5.242 7.507 7.661 1.00 0.00 22 LYS A O 9
ATOM 9698 N N . ALA A 1 23 ? -4.797 6.079 5.955 1.00 0.00 23 ALA A N 9
ATOM 9699 C CA . ALA A 1 23 ? -3.409 6.510 5.768 1.00 0.00 23 ALA A CA 9
ATOM 9700 C C . ALA A 1 23 ? -3.327 7.814 4.958 1.00 0.00 23 ALA A C 9
ATOM 9701 O O . ALA A 1 23 ? -2.369 8.580 5.103 1.00 0.00 23 ALA A O 9
ATOM 9708 N N . GLY A 1 24 ? -4.341 8.046 4.108 1.00 0.00 24 GLY A N 9
ATOM 9709 C CA . GLY A 1 24 ? -4.437 9.282 3.335 1.00 0.00 24 GLY A CA 9
ATOM 9710 C C . GLY A 1 24 ? -3.576 9.382 2.077 1.00 0.00 24 GLY A C 9
ATOM 9711 O O . GLY A 1 24 ? -3.447 10.486 1.541 1.00 0.00 24 GLY A O 9
ATOM 9715 N N . TRP A 1 25 ? -2.983 8.279 1.586 1.00 0.00 25 TRP A N 9
ATOM 9716 C CA . TRP A 1 25 ? -2.145 8.386 0.368 1.00 0.00 25 TRP A CA 9
ATOM 9717 C C . TRP A 1 25 ? -2.904 7.969 -0.888 1.00 0.00 25 TRP A C 9
ATOM 9718 O O . TRP A 1 25 ? -3.852 7.182 -0.820 1.00 0.00 25 TRP A O 9
ATOM 9739 N N . LYS A 1 26 ? -2.467 8.516 -2.042 1.00 0.00 26 LYS A N 9
ATOM 9740 C CA . LYS A 1 26 ? -3.060 8.196 -3.349 1.00 0.00 26 LYS A CA 9
ATOM 9741 C C . LYS A 1 26 ? -2.627 6.789 -3.782 1.00 0.00 26 LYS A C 9
ATOM 9742 O O . LYS A 1 26 ? -1.517 6.580 -4.287 1.00 0.00 26 LYS A O 9
ATOM 9761 N N . VAL A 1 27 ? -3.524 5.838 -3.548 1.00 0.00 27 VAL A N 9
ATOM 9762 C CA . VAL A 1 27 ? -3.296 4.432 -3.834 1.00 0.00 27 VAL A CA 9
ATOM 9763 C C . VAL A 1 27 ? -4.429 3.870 -4.686 1.00 0.00 27 VAL A C 9
ATOM 9764 O O . VAL A 1 27 ? -5.593 4.251 -4.527 1.00 0.00 27 VAL A O 9
ATOM 9777 N N . GLU A 1 28 ? -4.062 2.965 -5.586 1.00 0.00 28 GLU A N 9
ATOM 9778 C CA . GLU A 1 28 ? -5.017 2.285 -6.452 1.00 0.00 28 GLU A CA 9
ATOM 9779 C C . GLU A 1 28 ? -5.303 0.900 -5.894 1.00 0.00 28 GLU A C 9
ATOM 9780 O O . GLU A 1 28 ? -4.377 0.144 -5.602 1.00 0.00 28 GLU A O 9
ATOM 9792 N N . VAL A 1 29 ? -6.584 0.572 -5.764 1.00 0.00 29 VAL A N 9
ATOM 9793 C CA . VAL A 1 29 ? -7.007 -0.704 -5.191 1.00 0.00 29 VAL A CA 9
ATOM 9794 C C . VAL A 1 29 ? -7.823 -1.500 -6.204 1.00 0.00 29 VAL A C 9
ATOM 9795 O O . VAL A 1 29 ? -8.725 -0.960 -6.851 1.00 0.00 29 VAL A O 9
ATOM 9808 N N . HIS A 1 30 ? -7.490 -2.784 -6.324 1.00 0.00 30 HIS A N 9
ATOM 9809 C CA . HIS A 1 30 ? -8.177 -3.676 -7.240 1.00 0.00 30 HIS A CA 9
ATOM 9810 C C . HIS A 1 30 ? -8.645 -4.923 -6.498 1.00 0.00 30 HIS A C 9
ATOM 9811 O O . HIS A 1 30 ? -7.882 -5.526 -5.738 1.00 0.00 30 HIS A O 9
ATOM 9826 N N . LYS A 1 31 ? -9.903 -5.297 -6.731 1.00 0.00 31 LYS A N 9
ATOM 9827 C CA . LYS A 1 31 ? -10.512 -6.465 -6.093 1.00 0.00 31 LYS A CA 9
ATOM 9828 C C . LYS A 1 31 ? -10.380 -7.714 -6.966 1.00 0.00 31 LYS A C 9
ATOM 9829 O O . LYS A 1 31 ? -10.864 -7.741 -8.103 1.00 0.00 31 LYS A O 9
ATOM 9848 N N . HIS A 1 32 ? -9.711 -8.741 -6.423 1.00 0.00 32 HIS A N 9
ATOM 9849 C CA . HIS A 1 32 ? -9.518 -10.010 -7.133 1.00 0.00 32 HIS A CA 9
ATOM 9850 C C . HIS A 1 32 ? -10.677 -10.987 -6.848 1.00 0.00 32 HIS A C 9
ATOM 9851 O O . HIS A 1 32 ? -11.334 -10.859 -5.811 1.00 0.00 32 HIS A O 9
ATOM 9866 N N . PRO A 1 33 ? -10.955 -11.985 -7.756 1.00 0.00 33 PRO A N 9
ATOM 9867 C CA . PRO A 1 33 ? -12.050 -12.964 -7.553 1.00 0.00 33 PRO A CA 9
ATOM 9868 C C . PRO A 1 33 ? -11.781 -13.930 -6.392 1.00 0.00 33 PRO A C 9
ATOM 9869 O O . PRO A 1 33 ? -12.712 -14.347 -5.697 1.00 0.00 33 PRO A O 9
ATOM 9880 N N . SER A 1 34 ? -10.502 -14.275 -6.198 1.00 0.00 34 SER A N 9
ATOM 9881 C CA . SER A 1 34 ? -10.086 -15.181 -5.128 1.00 0.00 34 SER A CA 9
ATOM 9882 C C . SER A 1 34 ? -9.585 -14.391 -3.914 1.00 0.00 34 SER A C 9
ATOM 9883 O O . SER A 1 34 ? -9.335 -13.185 -4.013 1.00 0.00 34 SER A O 9
ATOM 9891 N N . ASN A 1 35 ? -9.440 -15.080 -2.770 1.00 0.00 35 ASN A N 9
ATOM 9892 C CA . ASN A 1 35 ? -8.972 -14.451 -1.529 1.00 0.00 35 ASN A CA 9
ATOM 9893 C C . ASN A 1 35 ? -7.444 -14.284 -1.541 1.00 0.00 35 ASN A C 9
ATOM 9894 O O . ASN A 1 35 ? -6.695 -15.256 -1.387 1.00 0.00 35 ASN A O 9
ATOM 9905 N N . THR A 1 36 ? -7.004 -13.037 -1.748 1.00 0.00 36 THR A N 9
ATOM 9906 C CA . THR A 1 36 ? -5.578 -12.703 -1.792 1.00 0.00 36 THR A CA 9
ATOM 9907 C C . THR A 1 36 ? -5.318 -11.330 -1.160 1.00 0.00 36 THR A C 9
ATOM 9908 O O . THR A 1 36 ? -5.877 -10.324 -1.600 1.00 0.00 36 THR A O 9
ATOM 9919 N N . SER A 1 37 ? -4.468 -11.308 -0.128 1.00 0.00 37 SER A N 9
ATOM 9920 C CA . SER A 1 37 ? -4.127 -10.069 0.569 1.00 0.00 37 SER A CA 9
ATOM 9921 C C . SER A 1 37 ? -2.663 -9.694 0.320 1.00 0.00 37 SER A C 9
ATOM 9922 O O . SER A 1 37 ? -1.745 -10.284 0.904 1.00 0.00 37 SER A O 9
ATOM 9930 N N . GLN A 1 38 ? -2.458 -8.720 -0.580 1.00 0.00 38 GLN A N 9
ATOM 9931 C CA . GLN A 1 38 ? -1.116 -8.240 -0.933 1.00 0.00 38 GLN A CA 9
ATOM 9932 C C . GLN A 1 38 ? -1.166 -6.777 -1.368 1.00 0.00 38 GLN A C 9
ATOM 9933 O O . GLN A 1 38 ? -1.963 -6.399 -2.230 1.00 0.00 38 GLN A O 9
ATOM 9947 N N . VAL A 1 39 ? -0.298 -5.971 -0.757 1.00 0.00 39 VAL A N 9
ATOM 9948 C CA . VAL A 1 39 ? -0.191 -4.553 -1.066 1.00 0.00 39 VAL A CA 9
ATOM 9949 C C . VAL A 1 39 ? 1.083 -4.304 -1.869 1.00 0.00 39 VAL A C 9
ATOM 9950 O O . VAL A 1 39 ? 2.164 -4.733 -1.454 1.00 0.00 39 VAL A O 9
ATOM 9963 N N . THR A 1 40 ? 0.960 -3.616 -3.008 1.00 0.00 40 THR A N 9
ATOM 9964 C CA . THR A 1 40 ? 2.125 -3.326 -3.831 1.00 0.00 40 THR A CA 9
ATOM 9965 C C . THR A 1 40 ? 2.326 -1.814 -3.939 1.00 0.00 40 THR A C 9
ATOM 9966 O O . THR A 1 40 ? 1.472 -1.102 -4.469 1.00 0.00 40 THR A O 9
ATOM 9977 N N . VAL A 1 41 ? 3.486 -1.345 -3.480 1.00 0.00 41 VAL A N 9
ATOM 9978 C CA . VAL A 1 41 ? 3.806 0.087 -3.529 1.00 0.00 41 VAL A CA 9
ATOM 9979 C C . VAL A 1 41 ? 4.813 0.368 -4.633 1.00 0.00 41 VAL A C 9
ATOM 9980 O O . VAL A 1 41 ? 5.898 -0.204 -4.635 1.00 0.00 41 VAL A O 9
ATOM 9993 N N . THR A 1 42 ? 4.447 1.257 -5.566 1.00 0.00 42 THR A N 9
ATOM 9994 C CA . THR A 1 42 ? 5.332 1.613 -6.654 1.00 0.00 42 THR A CA 9
ATOM 9995 C C . THR A 1 42 ? 5.751 3.058 -6.511 1.00 0.00 42 THR A C 9
ATOM 9996 O O . THR A 1 42 ? 4.938 3.981 -6.572 1.00 0.00 42 THR A O 9
ATOM 10007 N N . LYS A 1 43 ? 7.036 3.227 -6.315 1.00 0.00 43 LYS A N 9
ATOM 10008 C CA . LYS A 1 43 ? 7.631 4.549 -6.159 1.00 0.00 43 LYS A CA 9
ATOM 10009 C C . LYS A 1 43 ? 8.968 4.614 -6.896 1.00 0.00 43 LYS A C 9
ATOM 10010 O O . LYS A 1 43 ? 10.000 4.160 -6.385 1.00 0.00 43 LYS A O 9
ATOM 10029 N N . GLY A 1 44 ? 8.933 5.169 -8.120 1.00 0.00 44 GLY A N 9
ATOM 10030 C CA . GLY A 1 44 ? 10.133 5.282 -8.941 1.00 0.00 44 GLY A CA 9
ATOM 10031 C C . GLY A 1 44 ? 10.619 3.926 -9.417 1.00 0.00 44 GLY A C 9
ATOM 10032 O O . GLY A 1 44 ? 9.905 3.219 -10.134 1.00 0.00 44 GLY A O 9
ATOM 10036 N N . ASN A 1 45 ? 11.837 3.577 -9.011 1.00 0.00 45 ASN A N 9
ATOM 10037 C CA . ASN A 1 45 ? 12.439 2.293 -9.356 1.00 0.00 45 ASN A CA 9
ATOM 10038 C C . ASN A 1 45 ? 12.309 1.308 -8.178 1.00 0.00 45 ASN A C 9
ATOM 10039 O O . ASN A 1 45 ? 12.964 0.259 -8.153 1.00 0.00 45 ASN A O 9
ATOM 10050 N N . LYS A 1 46 ? 11.436 1.651 -7.214 1.00 0.00 46 LYS A N 9
ATOM 10051 C CA . LYS A 1 46 ? 11.226 0.836 -6.021 1.00 0.00 46 LYS A CA 9
ATOM 10052 C C . LYS A 1 46 ? 9.786 0.351 -5.939 1.00 0.00 46 LYS A C 9
ATOM 10053 O O . LYS A 1 46 ? 8.862 1.047 -6.370 1.00 0.00 46 LYS A O 9
ATOM 10072 N N . GLN A 1 47 ? 9.611 -0.850 -5.378 1.00 0.00 47 GLN A N 9
ATOM 10073 C CA . GLN A 1 47 ? 8.303 -1.462 -5.219 1.00 0.00 47 GLN A CA 9
ATOM 10074 C C . GLN A 1 47 ? 8.292 -2.325 -3.964 1.00 0.00 47 GLN A C 9
ATOM 10075 O O . GLN A 1 47 ? 9.215 -3.109 -3.724 1.00 0.00 47 GLN A O 9
ATOM 10089 N N . TRP A 1 48 ? 7.236 -2.163 -3.180 1.00 0.00 48 TRP A N 9
ATOM 10090 C CA . TRP A 1 48 ? 7.062 -2.913 -1.934 1.00 0.00 48 TRP A CA 9
ATOM 10091 C C . TRP A 1 48 ? 5.904 -3.898 -2.058 1.00 0.00 48 TRP A C 9
ATOM 10092 O O . TRP A 1 48 ? 4.876 -3.580 -2.661 1.00 0.00 48 TRP A O 9
ATOM 10113 N N . THR A 1 49 ? 6.084 -5.089 -1.485 1.00 0.00 49 THR A N 9
ATOM 10114 C CA . THR A 1 49 ? 5.056 -6.130 -1.504 1.00 0.00 49 THR A CA 9
ATOM 10115 C C . THR A 1 49 ? 4.801 -6.645 -0.083 1.00 0.00 49 THR A C 9
ATOM 10116 O O . THR A 1 49 ? 5.748 -7.014 0.617 1.00 0.00 49 THR A O 9
ATOM 10127 N N . PHE A 1 50 ? 3.524 -6.669 0.341 1.00 0.00 50 PHE A N 9
ATOM 10128 C CA . PHE A 1 50 ? 3.166 -7.135 1.687 1.00 0.00 50 PHE A CA 9
ATOM 10129 C C . PHE A 1 50 ? 1.921 -8.011 1.658 1.00 0.00 50 PHE A C 9
ATOM 10130 O O . PHE A 1 50 ? 1.142 -7.954 0.711 1.00 0.00 50 PHE A O 9
ATOM 10147 N N . LYS A 1 51 ? 1.747 -8.817 2.713 1.00 0.00 51 LYS A N 9
ATOM 10148 C CA . LYS A 1 51 ? 0.592 -9.713 2.835 1.00 0.00 51 LYS A CA 9
ATOM 10149 C C . LYS A 1 51 ? -0.596 -9.027 3.528 1.00 0.00 51 LYS A C 9
ATOM 10150 O O . LYS A 1 51 ? -1.730 -9.501 3.418 1.00 0.00 51 LYS A O 9
ATOM 10169 N N . ASP A 1 52 ? -0.332 -7.916 4.242 1.00 0.00 52 ASP A N 9
ATOM 10170 C CA . ASP A 1 52 ? -1.381 -7.180 4.952 1.00 0.00 52 ASP A CA 9
ATOM 10171 C C . ASP A 1 52 ? -1.198 -5.682 4.777 1.00 0.00 52 ASP A C 9
ATOM 10172 O O . ASP A 1 52 ? -0.068 -5.221 4.584 1.00 0.00 52 ASP A O 9
ATOM 10181 N N . PRO A 1 53 ? -2.303 -4.877 4.844 1.00 0.00 53 PRO A N 9
ATOM 10182 C CA . PRO A 1 53 ? -2.207 -3.428 4.677 1.00 0.00 53 PRO A CA 9
ATOM 10183 C C . PRO A 1 53 ? -1.453 -2.753 5.816 1.00 0.00 53 PRO A C 9
ATOM 10184 O O . PRO A 1 53 ? -0.862 -1.698 5.634 1.00 0.00 53 PRO A O 9
ATOM 10195 N N . LYS A 1 54 ? -1.474 -3.401 6.990 1.00 0.00 54 LYS A N 9
ATOM 10196 C CA . LYS A 1 54 ? -0.824 -2.870 8.188 1.00 0.00 54 LYS A CA 9
ATOM 10197 C C . LYS A 1 54 ? 0.674 -2.922 8.017 1.00 0.00 54 LYS A C 9
ATOM 10198 O O . LYS A 1 54 ? 1.411 -2.063 8.497 1.00 0.00 54 LYS A O 9
ATOM 10217 N N . GLN A 1 55 ? 1.086 -3.957 7.310 1.00 0.00 55 GLN A N 9
ATOM 10218 C CA . GLN A 1 55 ? 2.471 -4.194 6.977 1.00 0.00 55 GLN A CA 9
ATOM 10219 C C . GLN A 1 55 ? 2.948 -3.149 5.978 1.00 0.00 55 GLN A C 9
ATOM 10220 O O . GLN A 1 55 ? 4.044 -2.600 6.103 1.00 0.00 55 GLN A O 9
ATOM 10234 N N . ALA A 1 56 ? 2.088 -2.892 4.988 1.00 0.00 56 ALA A N 9
ATOM 10235 C CA . ALA A 1 56 ? 2.345 -1.897 3.953 1.00 0.00 56 ALA A CA 9
ATOM 10236 C C . ALA A 1 56 ? 2.260 -0.477 4.506 1.00 0.00 56 ALA A C 9
ATOM 10237 O O . ALA A 1 56 ? 3.137 0.339 4.258 1.00 0.00 56 ALA A O 9
ATOM 10244 N N . VAL A 1 57 ? 1.208 -0.214 5.299 1.00 0.00 57 VAL A N 9
ATOM 10245 C CA . VAL A 1 57 ? 0.981 1.112 5.890 1.00 0.00 57 VAL A CA 9
ATOM 10246 C C . VAL A 1 57 ? 2.074 1.440 6.906 1.00 0.00 57 VAL A C 9
ATOM 10247 O O . VAL A 1 57 ? 2.600 2.553 6.898 1.00 0.00 57 VAL A O 9
ATOM 10260 N N . GLU A 1 58 ? 2.426 0.470 7.768 1.00 0.00 58 GLU A N 9
ATOM 10261 C CA . GLU A 1 58 ? 3.481 0.694 8.767 1.00 0.00 58 GLU A CA 9
ATOM 10262 C C . GLU A 1 58 ? 4.843 0.873 8.107 1.00 0.00 58 GLU A C 9
ATOM 10263 O O . GLU A 1 58 ? 5.623 1.738 8.519 1.00 0.00 58 GLU A O 9
ATOM 10275 N N . PHE A 1 59 ? 5.125 0.054 7.084 1.00 0.00 59 PHE A N 9
ATOM 10276 C CA . PHE A 1 59 ? 6.390 0.146 6.353 1.00 0.00 59 PHE A CA 9
ATOM 10277 C C . PHE A 1 59 ? 6.447 1.418 5.505 1.00 0.00 59 PHE A C 9
ATOM 10278 O O . PHE A 1 59 ? 7.489 2.076 5.443 1.00 0.00 59 PHE A O 9
ATOM 10295 N N . VAL A 1 60 ? 5.320 1.757 4.853 1.00 0.00 60 VAL A N 9
ATOM 10296 C CA . VAL A 1 60 ? 5.242 2.970 4.019 1.00 0.00 60 VAL A CA 9
ATOM 10297 C C . VAL A 1 60 ? 5.332 4.217 4.907 1.00 0.00 60 VAL A C 9
ATOM 10298 O O . VAL A 1 60 ? 5.944 5.203 4.535 1.00 0.00 60 VAL A O 9
ATOM 10311 N N . GLN A 1 61 ? 4.700 4.154 6.082 1.00 0.00 61 GLN A N 9
ATOM 10312 C CA . GLN A 1 61 ? 4.691 5.283 7.017 1.00 0.00 61 GLN A CA 9
ATOM 10313 C C . GLN A 1 61 ? 6.096 5.578 7.539 1.00 0.00 61 GLN A C 9
ATOM 10314 O O . GLN A 1 61 ? 6.499 6.737 7.647 1.00 0.00 61 GLN A O 9
ATOM 10328 N N . LYS A 1 62 ? 6.836 4.512 7.861 1.00 0.00 62 LYS A N 9
ATOM 10329 C CA . LYS A 1 62 ? 8.206 4.644 8.362 1.00 0.00 62 LYS A CA 9
ATOM 10330 C C . LYS A 1 62 ? 9.185 5.060 7.264 1.00 0.00 62 LYS A C 9
ATOM 10331 O O . LYS A 1 62 ? 10.063 5.899 7.485 1.00 0.00 62 LYS A O 9
ATOM 10350 N N . SER A 1 63 ? 9.012 4.458 6.089 1.00 0.00 63 SER A N 9
ATOM 10351 C CA . SER A 1 63 ? 9.875 4.714 4.932 1.00 0.00 63 SER A CA 9
ATOM 10352 C C . SER A 1 63 ? 9.471 5.962 4.144 1.00 0.00 63 SER A C 9
ATOM 10353 O O . SER A 1 63 ? 10.325 6.775 3.777 1.00 0.00 63 SER A O 9
ATOM 10361 N N . LEU A 1 64 ? 8.165 6.097 3.895 1.00 0.00 64 LEU A N 9
ATOM 10362 C CA . LEU A 1 64 ? 7.631 7.211 3.102 1.00 0.00 64 LEU A CA 9
ATOM 10363 C C . LEU A 1 64 ? 7.125 8.386 3.956 1.00 0.00 64 LEU A C 9
ATOM 10364 O O . LEU A 1 64 ? 7.272 9.538 3.536 1.00 0.00 64 LEU A O 9
ATOM 10380 N N . GLU A 1 65 ? 6.536 8.122 5.140 1.00 0.00 65 GLU A N 9
ATOM 10381 C CA . GLU A 1 65 ? 6.057 9.236 5.990 1.00 0.00 65 GLU A CA 9
ATOM 10382 C C . GLU A 1 65 ? 7.123 9.708 6.989 1.00 0.00 65 GLU A C 9
ATOM 10383 O O . GLU A 1 65 ? 6.956 10.754 7.626 1.00 0.00 65 GLU A O 9
ATOM 10395 N N . HIS A 1 66 ? 8.215 8.942 7.117 1.00 0.00 66 HIS A N 9
ATOM 10396 C CA . HIS A 1 66 ? 9.311 9.291 8.028 1.00 0.00 66 HIS A CA 9
ATOM 10397 C C . HIS A 1 66 ? 10.661 9.128 7.338 1.00 0.00 66 HIS A C 9
ATOM 10398 O O . HIS A 1 66 ? 10.834 8.240 6.498 1.00 0.00 66 HIS A O 9
ATOM 10413 N N . HIS A 1 67 ? 11.611 9.993 7.705 1.00 0.00 67 HIS A N 9
ATOM 10414 C CA . HIS A 1 67 ? 12.959 9.964 7.133 1.00 0.00 67 HIS A CA 9
ATOM 10415 C C . HIS A 1 67 ? 14.016 9.939 8.233 1.00 0.00 67 HIS A C 9
ATOM 10416 O O . HIS A 1 67 ? 13.852 10.582 9.274 1.00 0.00 67 HIS A O 9
ATOM 10431 N N . HIS A 1 68 ? 15.096 9.191 7.987 1.00 0.00 68 HIS A N 9
ATOM 10432 C CA . HIS A 1 68 ? 16.195 9.067 8.947 1.00 0.00 68 HIS A CA 9
ATOM 10433 C C . HIS A 1 68 ? 17.364 9.963 8.551 1.00 0.00 68 HIS A C 9
ATOM 10434 O O . HIS A 1 68 ? 17.637 10.149 7.361 1.00 0.00 68 HIS A O 9
ATOM 10449 N N . HIS A 1 69 ? 18.047 10.511 9.560 1.00 0.00 69 HIS A N 9
ATOM 10450 C CA . HIS A 1 69 ? 19.194 11.394 9.340 1.00 0.00 69 HIS A CA 9
ATOM 10451 C C . HIS A 1 69 ? 20.506 10.641 9.545 1.00 0.00 69 HIS A C 9
ATOM 10452 O O . HIS A 1 69 ? 20.664 9.916 10.530 1.00 0.00 69 HIS A O 9
ATOM 10467 N N . HIS A 1 70 ? 21.437 10.826 8.604 1.00 0.00 70 HIS A N 9
ATOM 10468 C CA . HIS A 1 70 ? 22.746 10.172 8.660 1.00 0.00 70 HIS A CA 9
ATOM 10469 C C . HIS A 1 70 ? 23.813 11.136 9.170 1.00 0.00 70 HIS A C 9
ATOM 10470 O O . HIS A 1 70 ? 23.765 12.335 8.878 1.00 0.00 70 HIS A O 9
ATOM 10485 N N . HIS A 1 71 ? 24.770 10.597 9.932 1.00 0.00 71 HIS A N 9
ATOM 10486 C CA . HIS A 1 71 ? 25.863 11.394 10.494 1.00 0.00 71 HIS A CA 9
ATOM 10487 C C . HIS A 1 71 ? 27.224 10.762 10.181 1.00 0.00 71 HIS A C 9
ATOM 10488 O O . HIS A 1 71 ? 27.478 9.632 10.650 1.00 0.00 71 HIS A O 9
ATOM 10504 N N . MET A 1 1 ? 4.680 7.275 -11.404 1.00 0.00 1 MET A N 10
ATOM 10505 C CA . MET A 1 1 ? 5.929 6.752 -10.782 1.00 0.00 1 MET A CA 10
ATOM 10506 C C . MET A 1 1 ? 5.801 6.682 -9.260 1.00 0.00 1 MET A C 10
ATOM 10507 O O . MET A 1 1 ? 6.238 5.706 -8.644 1.00 0.00 1 MET A O 10
ATOM 10523 N N . ASP A 1 2 ? 5.198 7.721 -8.666 1.00 0.00 2 ASP A N 10
ATOM 10524 C CA . ASP A 1 2 ? 5.004 7.792 -7.212 1.00 0.00 2 ASP A CA 10
ATOM 10525 C C . ASP A 1 2 ? 3.623 7.251 -6.802 1.00 0.00 2 ASP A C 10
ATOM 10526 O O . ASP A 1 2 ? 3.097 7.590 -5.734 1.00 0.00 2 ASP A O 10
ATOM 10535 N N . GLU A 1 3 ? 3.056 6.384 -7.655 1.00 0.00 3 GLU A N 10
ATOM 10536 C CA . GLU A 1 3 ? 1.740 5.778 -7.413 1.00 0.00 3 GLU A CA 10
ATOM 10537 C C . GLU A 1 3 ? 1.843 4.550 -6.526 1.00 0.00 3 GLU A C 10
ATOM 10538 O O . GLU A 1 3 ? 2.645 3.649 -6.776 1.00 0.00 3 GLU A O 10
ATOM 10550 N N . VAL A 1 4 ? 0.988 4.512 -5.520 1.00 0.00 4 VAL A N 10
ATOM 10551 C CA . VAL A 1 4 ? 0.928 3.395 -4.592 1.00 0.00 4 VAL A CA 10
ATOM 10552 C C . VAL A 1 4 ? -0.279 2.541 -4.987 1.00 0.00 4 VAL A C 10
ATOM 10553 O O . VAL A 1 4 ? -1.298 3.086 -5.419 1.00 0.00 4 VAL A O 10
ATOM 10566 N N . LYS A 1 5 ? -0.161 1.216 -4.880 1.00 0.00 5 LYS A N 10
ATOM 10567 C CA . LYS A 1 5 ? -1.276 0.330 -5.247 1.00 0.00 5 LYS A CA 10
ATOM 10568 C C . LYS A 1 5 ? -1.509 -0.775 -4.224 1.00 0.00 5 LYS A C 10
ATOM 10569 O O . LYS A 1 5 ? -0.602 -1.172 -3.492 1.00 0.00 5 LYS A O 10
ATOM 10588 N N . VAL A 1 6 ? -2.759 -1.235 -4.162 1.00 0.00 6 VAL A N 10
ATOM 10589 C CA . VAL A 1 6 ? -3.154 -2.318 -3.262 1.00 0.00 6 VAL A CA 10
ATOM 10590 C C . VAL A 1 6 ? -4.016 -3.323 -4.019 1.00 0.00 6 VAL A C 10
ATOM 10591 O O . VAL A 1 6 ? -5.041 -2.954 -4.601 1.00 0.00 6 VAL A O 10
ATOM 10604 N N . HIS A 1 7 ? -3.592 -4.586 -4.007 1.00 0.00 7 HIS A N 10
ATOM 10605 C CA . HIS A 1 7 ? -4.328 -5.641 -4.686 1.00 0.00 7 HIS A CA 10
ATOM 10606 C C . HIS A 1 7 ? -4.836 -6.702 -3.696 1.00 0.00 7 HIS A C 10
ATOM 10607 O O . HIS A 1 7 ? -4.058 -7.517 -3.187 1.00 0.00 7 HIS A O 10
ATOM 10622 N N . VAL A 1 8 ? -6.154 -6.677 -3.426 1.00 0.00 8 VAL A N 10
ATOM 10623 C CA . VAL A 1 8 ? -6.793 -7.644 -2.528 1.00 0.00 8 VAL A CA 10
ATOM 10624 C C . VAL A 1 8 ? -8.183 -8.028 -3.062 1.00 0.00 8 VAL A C 10
ATOM 10625 O O . VAL A 1 8 ? -8.750 -7.316 -3.891 1.00 0.00 8 VAL A O 10
ATOM 10638 N N . GLY A 1 9 ? -8.718 -9.152 -2.567 1.00 0.00 9 GLY A N 10
ATOM 10639 C CA . GLY A 1 9 ? -10.032 -9.631 -2.993 1.00 0.00 9 GLY A CA 10
ATOM 10640 C C . GLY A 1 9 ? -11.182 -8.799 -2.437 1.00 0.00 9 GLY A C 10
ATOM 10641 O O . GLY A 1 9 ? -10.968 -7.925 -1.600 1.00 0.00 9 GLY A O 10
ATOM 10645 N N . ASP A 1 10 ? -12.403 -9.107 -2.894 1.00 0.00 10 ASP A N 10
ATOM 10646 C CA . ASP A 1 10 ? -13.624 -8.376 -2.500 1.00 0.00 10 ASP A CA 10
ATOM 10647 C C . ASP A 1 10 ? -14.053 -8.605 -1.042 1.00 0.00 10 ASP A C 10
ATOM 10648 O O . ASP A 1 10 ? -14.700 -7.735 -0.450 1.00 0.00 10 ASP A O 10
ATOM 10657 N N . ASP A 1 11 ? -13.698 -9.763 -0.467 1.00 0.00 11 ASP A N 10
ATOM 10658 C CA . ASP A 1 11 ? -14.096 -10.103 0.914 1.00 0.00 11 ASP A CA 10
ATOM 10659 C C . ASP A 1 11 ? -13.279 -9.370 1.996 1.00 0.00 11 ASP A C 10
ATOM 10660 O O . ASP A 1 11 ? -13.810 -9.084 3.075 1.00 0.00 11 ASP A O 10
ATOM 10669 N N . GLN A 1 12 ? -12.008 -9.072 1.710 1.00 0.00 12 GLN A N 10
ATOM 10670 C CA . GLN A 1 12 ? -11.141 -8.381 2.676 1.00 0.00 12 GLN A CA 10
ATOM 10671 C C . GLN A 1 12 ? -10.777 -6.958 2.219 1.00 0.00 12 GLN A C 10
ATOM 10672 O O . GLN A 1 12 ? -10.108 -6.224 2.950 1.00 0.00 12 GLN A O 10
ATOM 10686 N N . PHE A 1 13 ? -11.255 -6.566 1.028 1.00 0.00 13 PHE A N 10
ATOM 10687 C CA . PHE A 1 13 ? -10.966 -5.247 0.430 1.00 0.00 13 PHE A CA 10
ATOM 10688 C C . PHE A 1 13 ? -11.378 -4.063 1.309 1.00 0.00 13 PHE A C 10
ATOM 10689 O O . PHE A 1 13 ? -10.633 -3.089 1.398 1.00 0.00 13 PHE A O 10
ATOM 10706 N N . GLU A 1 14 ? -12.554 -4.135 1.937 1.00 0.00 14 GLU A N 10
ATOM 10707 C CA . GLU A 1 14 ? -13.048 -3.035 2.790 1.00 0.00 14 GLU A CA 10
ATOM 10708 C C . GLU A 1 14 ? -12.087 -2.723 3.943 1.00 0.00 14 GLU A C 10
ATOM 10709 O O . GLU A 1 14 ? -11.897 -1.554 4.292 1.00 0.00 14 GLU A O 10
ATOM 10721 N N . GLU A 1 15 ? -11.489 -3.770 4.526 1.00 0.00 15 GLU A N 10
ATOM 10722 C CA . GLU A 1 15 ? -10.518 -3.607 5.623 1.00 0.00 15 GLU A CA 10
ATOM 10723 C C . GLU A 1 15 ? -9.239 -2.929 5.108 1.00 0.00 15 GLU A C 10
ATOM 10724 O O . GLU A 1 15 ? -8.704 -2.017 5.745 1.00 0.00 15 GLU A O 10
ATOM 10736 N N . VAL A 1 16 ? -8.771 -3.402 3.944 1.00 0.00 16 VAL A N 10
ATOM 10737 C CA . VAL A 1 16 ? -7.566 -2.878 3.281 1.00 0.00 16 VAL A CA 10
ATOM 10738 C C . VAL A 1 16 ? -7.811 -1.464 2.752 1.00 0.00 16 VAL A C 10
ATOM 10739 O O . VAL A 1 16 ? -6.930 -0.602 2.826 1.00 0.00 16 VAL A O 10
ATOM 10752 N N . SER A 1 17 ? -9.015 -1.248 2.221 1.00 0.00 17 SER A N 10
ATOM 10753 C CA . SER A 1 17 ? -9.438 0.061 1.708 1.00 0.00 17 SER A CA 10
ATOM 10754 C C . SER A 1 17 ? -9.524 1.086 2.850 1.00 0.00 17 SER A C 10
ATOM 10755 O O . SER A 1 17 ? -9.180 2.257 2.673 1.00 0.00 17 SER A O 10
ATOM 10763 N N . ARG A 1 18 ? -9.986 0.610 4.024 1.00 0.00 18 ARG A N 10
ATOM 10764 C CA . ARG A 1 18 ? -10.139 1.445 5.226 1.00 0.00 18 ARG A CA 10
ATOM 10765 C C . ARG A 1 18 ? -8.779 1.898 5.783 1.00 0.00 18 ARG A C 10
ATOM 10766 O O . ARG A 1 18 ? -8.603 3.079 6.088 1.00 0.00 18 ARG A O 10
ATOM 10787 N N . GLU A 1 19 ? -7.820 0.956 5.906 1.00 0.00 19 GLU A N 10
ATOM 10788 C CA . GLU A 1 19 ? -6.468 1.271 6.411 1.00 0.00 19 GLU A CA 10
ATOM 10789 C C . GLU A 1 19 ? -5.734 2.246 5.480 1.00 0.00 19 GLU A C 10
ATOM 10790 O O . GLU A 1 19 ? -5.076 3.182 5.942 1.00 0.00 19 GLU A O 10
ATOM 10802 N N . ILE A 1 20 ? -5.861 2.008 4.166 1.00 0.00 20 ILE A N 10
ATOM 10803 C CA . ILE A 1 20 ? -5.257 2.868 3.122 1.00 0.00 20 ILE A CA 10
ATOM 10804 C C . ILE A 1 20 ? -5.876 4.272 3.139 1.00 0.00 20 ILE A C 10
ATOM 10805 O O . ILE A 1 20 ? -5.156 5.273 3.095 1.00 0.00 20 ILE A O 10
ATOM 10821 N N . LYS A 1 21 ? -7.210 4.324 3.201 1.00 0.00 21 LYS A N 10
ATOM 10822 C CA . LYS A 1 21 ? -7.944 5.598 3.253 1.00 0.00 21 LYS A CA 10
ATOM 10823 C C . LYS A 1 21 ? -7.602 6.339 4.542 1.00 0.00 21 LYS A C 10
ATOM 10824 O O . LYS A 1 21 ? -7.519 7.570 4.564 1.00 0.00 21 LYS A O 10
ATOM 10843 N N . LYS A 1 22 ? -7.406 5.555 5.615 1.00 0.00 22 LYS A N 10
ATOM 10844 C CA . LYS A 1 22 ? -7.022 6.076 6.925 1.00 0.00 22 LYS A CA 10
ATOM 10845 C C . LYS A 1 22 ? -5.595 6.641 6.873 1.00 0.00 22 LYS A C 10
ATOM 10846 O O . LYS A 1 22 ? -5.241 7.533 7.649 1.00 0.00 22 LYS A O 10
ATOM 10865 N N . ALA A 1 23 ? -4.795 6.101 5.945 1.00 0.00 23 ALA A N 10
ATOM 10866 C CA . ALA A 1 23 ? -3.406 6.528 5.762 1.00 0.00 23 ALA A CA 10
ATOM 10867 C C . ALA A 1 23 ? -3.317 7.831 4.951 1.00 0.00 23 ALA A C 10
ATOM 10868 O O . ALA A 1 23 ? -2.358 8.593 5.097 1.00 0.00 23 ALA A O 10
ATOM 10875 N N . GLY A 1 24 ? -4.329 8.067 4.100 1.00 0.00 24 GLY A N 10
ATOM 10876 C CA . GLY A 1 24 ? -4.419 9.302 3.326 1.00 0.00 24 GLY A CA 10
ATOM 10877 C C . GLY A 1 24 ? -3.556 9.396 2.068 1.00 0.00 24 GLY A C 10
ATOM 10878 O O . GLY A 1 24 ? -3.424 10.500 1.529 1.00 0.00 24 GLY A O 10
ATOM 10882 N N . TRP A 1 25 ? -2.968 8.291 1.579 1.00 0.00 25 TRP A N 10
ATOM 10883 C CA . TRP A 1 25 ? -2.129 8.392 0.361 1.00 0.00 25 TRP A CA 10
ATOM 10884 C C . TRP A 1 25 ? -2.890 7.973 -0.894 1.00 0.00 25 TRP A C 10
ATOM 10885 O O . TRP A 1 25 ? -3.840 7.188 -0.822 1.00 0.00 25 TRP A O 10
ATOM 10906 N N . LYS A 1 26 ? -2.453 8.515 -2.049 1.00 0.00 26 LYS A N 10
ATOM 10907 C CA . LYS A 1 26 ? -3.047 8.194 -3.356 1.00 0.00 26 LYS A CA 10
ATOM 10908 C C . LYS A 1 26 ? -2.620 6.785 -3.785 1.00 0.00 26 LYS A C 10
ATOM 10909 O O . LYS A 1 26 ? -1.510 6.570 -4.290 1.00 0.00 26 LYS A O 10
ATOM 10928 N N . VAL A 1 27 ? -3.522 5.836 -3.550 1.00 0.00 27 VAL A N 10
ATOM 10929 C CA . VAL A 1 27 ? -3.298 4.430 -3.835 1.00 0.00 27 VAL A CA 10
ATOM 10930 C C . VAL A 1 27 ? -4.436 3.866 -4.681 1.00 0.00 27 VAL A C 10
ATOM 10931 O O . VAL A 1 27 ? -5.597 4.252 -4.519 1.00 0.00 27 VAL A O 10
ATOM 10944 N N . GLU A 1 28 ? -4.074 2.956 -5.577 1.00 0.00 28 GLU A N 10
ATOM 10945 C CA . GLU A 1 28 ? -5.033 2.273 -6.437 1.00 0.00 28 GLU A CA 10
ATOM 10946 C C . GLU A 1 28 ? -5.318 0.892 -5.868 1.00 0.00 28 GLU A C 10
ATOM 10947 O O . GLU A 1 28 ? -4.392 0.142 -5.566 1.00 0.00 28 GLU A O 10
ATOM 10959 N N . VAL A 1 29 ? -6.601 0.561 -5.744 1.00 0.00 29 VAL A N 10
ATOM 10960 C CA . VAL A 1 29 ? -7.021 -0.713 -5.163 1.00 0.00 29 VAL A CA 10
ATOM 10961 C C . VAL A 1 29 ? -7.828 -1.522 -6.172 1.00 0.00 29 VAL A C 10
ATOM 10962 O O . VAL A 1 29 ? -8.729 -0.991 -6.830 1.00 0.00 29 VAL A O 10
ATOM 10975 N N . HIS A 1 30 ? -7.489 -2.806 -6.279 1.00 0.00 30 HIS A N 10
ATOM 10976 C CA . HIS A 1 30 ? -8.167 -3.710 -7.191 1.00 0.00 30 HIS A CA 10
ATOM 10977 C C . HIS A 1 30 ? -8.636 -4.953 -6.439 1.00 0.00 30 HIS A C 10
ATOM 10978 O O . HIS A 1 30 ? -7.876 -5.545 -5.668 1.00 0.00 30 HIS A O 10
ATOM 10993 N N . LYS A 1 31 ? -9.890 -5.332 -6.675 1.00 0.00 31 LYS A N 10
ATOM 10994 C CA . LYS A 1 31 ? -10.500 -6.498 -6.033 1.00 0.00 31 LYS A CA 10
ATOM 10995 C C . LYS A 1 31 ? -10.354 -7.749 -6.899 1.00 0.00 31 LYS A C 10
ATOM 10996 O O . LYS A 1 31 ? -10.817 -7.779 -8.045 1.00 0.00 31 LYS A O 10
ATOM 11015 N N . HIS A 1 32 ? -9.696 -8.775 -6.341 1.00 0.00 32 HIS A N 10
ATOM 11016 C CA . HIS A 1 32 ? -9.485 -10.045 -7.047 1.00 0.00 32 HIS A CA 10
ATOM 11017 C C . HIS A 1 32 ? -10.659 -11.015 -6.809 1.00 0.00 32 HIS A C 10
ATOM 11018 O O . HIS A 1 32 ? -11.354 -10.887 -5.797 1.00 0.00 32 HIS A O 10
ATOM 11033 N N . PRO A 1 33 ? -10.909 -12.008 -7.730 1.00 0.00 33 PRO A N 10
ATOM 11034 C CA . PRO A 1 33 ? -12.010 -12.984 -7.570 1.00 0.00 33 PRO A CA 10
ATOM 11035 C C . PRO A 1 33 ? -11.746 -13.998 -6.451 1.00 0.00 33 PRO A C 10
ATOM 11036 O O . PRO A 1 33 ? -12.679 -14.446 -5.778 1.00 0.00 33 PRO A O 10
ATOM 11047 N N . SER A 1 34 ? -10.466 -14.349 -6.267 1.00 0.00 34 SER A N 10
ATOM 11048 C CA . SER A 1 34 ? -10.050 -15.298 -5.234 1.00 0.00 34 SER A CA 10
ATOM 11049 C C . SER A 1 34 ? -9.564 -14.558 -3.984 1.00 0.00 34 SER A C 10
ATOM 11050 O O . SER A 1 34 ? -9.369 -13.337 -4.015 1.00 0.00 34 SER A O 10
ATOM 11058 N N . ASN A 1 35 ? -9.368 -15.304 -2.883 1.00 0.00 35 ASN A N 10
ATOM 11059 C CA . ASN A 1 35 ? -8.908 -14.725 -1.614 1.00 0.00 35 ASN A CA 10
ATOM 11060 C C . ASN A 1 35 ? -7.395 -14.469 -1.635 1.00 0.00 35 ASN A C 10
ATOM 11061 O O . ASN A 1 35 ? -6.588 -15.400 -1.516 1.00 0.00 35 ASN A O 10
ATOM 11072 N N . THR A 1 36 ? -7.028 -13.194 -1.811 1.00 0.00 36 THR A N 10
ATOM 11073 C CA . THR A 1 36 ? -5.621 -12.779 -1.856 1.00 0.00 36 THR A CA 10
ATOM 11074 C C . THR A 1 36 ? -5.438 -11.393 -1.227 1.00 0.00 36 THR A C 10
ATOM 11075 O O . THR A 1 36 ? -6.133 -10.443 -1.595 1.00 0.00 36 THR A O 10
ATOM 11086 N N . SER A 1 37 ? -4.496 -11.297 -0.283 1.00 0.00 37 SER A N 10
ATOM 11087 C CA . SER A 1 37 ? -4.205 -10.037 0.398 1.00 0.00 37 SER A CA 10
ATOM 11088 C C . SER A 1 37 ? -2.734 -9.659 0.220 1.00 0.00 37 SER A C 10
ATOM 11089 O O . SER A 1 37 ? -1.846 -10.230 0.864 1.00 0.00 37 SER A O 10
ATOM 11097 N N . GLN A 1 38 ? -2.489 -8.701 -0.686 1.00 0.00 38 GLN A N 10
ATOM 11098 C CA . GLN A 1 38 ? -1.136 -8.222 -0.989 1.00 0.00 38 GLN A CA 10
ATOM 11099 C C . GLN A 1 38 ? -1.170 -6.755 -1.410 1.00 0.00 38 GLN A C 10
ATOM 11100 O O . GLN A 1 38 ? -1.944 -6.366 -2.287 1.00 0.00 38 GLN A O 10
ATOM 11114 N N . VAL A 1 39 ? -0.314 -5.958 -0.772 1.00 0.00 39 VAL A N 10
ATOM 11115 C CA . VAL A 1 39 ? -0.202 -4.538 -1.064 1.00 0.00 39 VAL A CA 10
ATOM 11116 C C . VAL A 1 39 ? 1.077 -4.285 -1.856 1.00 0.00 39 VAL A C 10
ATOM 11117 O O . VAL A 1 39 ? 2.158 -4.706 -1.431 1.00 0.00 39 VAL A O 10
ATOM 11130 N N . THR A 1 40 ? 0.955 -3.603 -2.999 1.00 0.00 40 THR A N 10
ATOM 11131 C CA . THR A 1 40 ? 2.120 -3.313 -3.820 1.00 0.00 40 THR A CA 10
ATOM 11132 C C . THR A 1 40 ? 2.317 -1.800 -3.932 1.00 0.00 40 THR A C 10
ATOM 11133 O O . THR A 1 40 ? 1.462 -1.090 -4.465 1.00 0.00 40 THR A O 10
ATOM 11144 N N . VAL A 1 41 ? 3.474 -1.329 -3.472 1.00 0.00 41 VAL A N 10
ATOM 11145 C CA . VAL A 1 41 ? 3.795 0.101 -3.522 1.00 0.00 41 VAL A CA 10
ATOM 11146 C C . VAL A 1 41 ? 4.807 0.378 -4.624 1.00 0.00 41 VAL A C 10
ATOM 11147 O O . VAL A 1 41 ? 5.897 -0.185 -4.611 1.00 0.00 41 VAL A O 10
ATOM 11160 N N . THR A 1 42 ? 4.442 1.253 -5.569 1.00 0.00 42 THR A N 10
ATOM 11161 C CA . THR A 1 42 ? 5.332 1.598 -6.657 1.00 0.00 42 THR A CA 10
ATOM 11162 C C . THR A 1 42 ? 5.739 3.049 -6.537 1.00 0.00 42 THR A C 10
ATOM 11163 O O . THR A 1 42 ? 4.919 3.963 -6.623 1.00 0.00 42 THR A O 10
ATOM 11174 N N . LYS A 1 43 ? 7.021 3.232 -6.332 1.00 0.00 43 LYS A N 10
ATOM 11175 C CA . LYS A 1 43 ? 7.603 4.563 -6.194 1.00 0.00 43 LYS A CA 10
ATOM 11176 C C . LYS A 1 43 ? 8.947 4.633 -6.919 1.00 0.00 43 LYS A C 10
ATOM 11177 O O . LYS A 1 43 ? 9.978 4.197 -6.391 1.00 0.00 43 LYS A O 10
ATOM 11196 N N . GLY A 1 44 ? 8.919 5.170 -8.151 1.00 0.00 44 GLY A N 10
ATOM 11197 C CA . GLY A 1 44 ? 10.127 5.288 -8.956 1.00 0.00 44 GLY A CA 10
ATOM 11198 C C . GLY A 1 44 ? 10.640 3.934 -9.410 1.00 0.00 44 GLY A C 10
ATOM 11199 O O . GLY A 1 44 ? 9.947 3.208 -10.128 1.00 0.00 44 GLY A O 10
ATOM 11203 N N . ASN A 1 45 ? 11.857 3.608 -8.982 1.00 0.00 45 ASN A N 10
ATOM 11204 C CA . ASN A 1 45 ? 12.485 2.331 -9.309 1.00 0.00 45 ASN A CA 10
ATOM 11205 C C . ASN A 1 45 ? 12.344 1.339 -8.139 1.00 0.00 45 ASN A C 10
ATOM 11206 O O . ASN A 1 45 ? 13.015 0.299 -8.110 1.00 0.00 45 ASN A O 10
ATOM 11217 N N . LYS A 1 46 ? 11.447 1.659 -7.191 1.00 0.00 46 LYS A N 10
ATOM 11218 C CA . LYS A 1 46 ? 11.228 0.823 -6.012 1.00 0.00 46 LYS A CA 10
ATOM 11219 C C . LYS A 1 46 ? 9.787 0.346 -5.942 1.00 0.00 46 LYS A C 10
ATOM 11220 O O . LYS A 1 46 ? 8.869 1.044 -6.382 1.00 0.00 46 LYS A O 10
ATOM 11239 N N . GLN A 1 47 ? 9.603 -0.854 -5.382 1.00 0.00 47 GLN A N 10
ATOM 11240 C CA . GLN A 1 47 ? 8.291 -1.457 -5.224 1.00 0.00 47 GLN A CA 10
ATOM 11241 C C . GLN A 1 47 ? 8.278 -2.321 -3.970 1.00 0.00 47 GLN A C 10
ATOM 11242 O O . GLN A 1 47 ? 9.197 -3.111 -3.735 1.00 0.00 47 GLN A O 10
ATOM 11256 N N . TRP A 1 48 ? 7.227 -2.153 -3.182 1.00 0.00 48 TRP A N 10
ATOM 11257 C CA . TRP A 1 48 ? 7.055 -2.901 -1.935 1.00 0.00 48 TRP A CA 10
ATOM 11258 C C . TRP A 1 48 ? 5.893 -3.882 -2.055 1.00 0.00 48 TRP A C 10
ATOM 11259 O O . TRP A 1 48 ? 4.866 -3.563 -2.658 1.00 0.00 48 TRP A O 10
ATOM 11280 N N . THR A 1 49 ? 6.070 -5.071 -1.479 1.00 0.00 49 THR A N 10
ATOM 11281 C CA . THR A 1 49 ? 5.043 -6.113 -1.500 1.00 0.00 49 THR A CA 10
ATOM 11282 C C . THR A 1 49 ? 4.780 -6.627 -0.080 1.00 0.00 49 THR A C 10
ATOM 11283 O O . THR A 1 49 ? 5.725 -6.985 0.629 1.00 0.00 49 THR A O 10
ATOM 11294 N N . PHE A 1 50 ? 3.499 -6.662 0.334 1.00 0.00 50 PHE A N 10
ATOM 11295 C CA . PHE A 1 50 ? 3.136 -7.130 1.679 1.00 0.00 50 PHE A CA 10
ATOM 11296 C C . PHE A 1 50 ? 1.879 -7.988 1.644 1.00 0.00 50 PHE A C 10
ATOM 11297 O O . PHE A 1 50 ? 1.098 -7.908 0.701 1.00 0.00 50 PHE A O 10
ATOM 11314 N N . LYS A 1 51 ? 1.698 -8.806 2.688 1.00 0.00 51 LYS A N 10
ATOM 11315 C CA . LYS A 1 51 ? 0.531 -9.688 2.800 1.00 0.00 51 LYS A CA 10
ATOM 11316 C C . LYS A 1 51 ? -0.647 -8.997 3.501 1.00 0.00 51 LYS A C 10
ATOM 11317 O O . LYS A 1 51 ? -1.789 -9.452 3.380 1.00 0.00 51 LYS A O 10
ATOM 11336 N N . ASP A 1 52 ? -0.369 -7.903 4.234 1.00 0.00 52 ASP A N 10
ATOM 11337 C CA . ASP A 1 52 ? -1.410 -7.163 4.952 1.00 0.00 52 ASP A CA 10
ATOM 11338 C C . ASP A 1 52 ? -1.218 -5.665 4.780 1.00 0.00 52 ASP A C 10
ATOM 11339 O O . ASP A 1 52 ? -0.085 -5.211 4.590 1.00 0.00 52 ASP A O 10
ATOM 11348 N N . PRO A 1 53 ? -2.319 -4.855 4.845 1.00 0.00 53 PRO A N 10
ATOM 11349 C CA . PRO A 1 53 ? -2.216 -3.406 4.679 1.00 0.00 53 PRO A CA 10
ATOM 11350 C C . PRO A 1 53 ? -1.462 -2.738 5.824 1.00 0.00 53 PRO A C 10
ATOM 11351 O O . PRO A 1 53 ? -0.865 -1.685 5.645 1.00 0.00 53 PRO A O 10
ATOM 11362 N N . LYS A 1 54 ? -1.490 -3.388 6.995 1.00 0.00 54 LYS A N 10
ATOM 11363 C CA . LYS A 1 54 ? -0.841 -2.866 8.198 1.00 0.00 54 LYS A CA 10
ATOM 11364 C C . LYS A 1 54 ? 0.657 -2.926 8.033 1.00 0.00 54 LYS A C 10
ATOM 11365 O O . LYS A 1 54 ? 1.398 -2.076 8.526 1.00 0.00 54 LYS A O 10
ATOM 11384 N N . GLN A 1 55 ? 1.065 -3.959 7.321 1.00 0.00 55 GLN A N 10
ATOM 11385 C CA . GLN A 1 55 ? 2.449 -4.203 6.991 1.00 0.00 55 GLN A CA 10
ATOM 11386 C C . GLN A 1 55 ? 2.932 -3.162 5.992 1.00 0.00 55 GLN A C 10
ATOM 11387 O O . GLN A 1 55 ? 4.032 -2.619 6.118 1.00 0.00 55 GLN A O 10
ATOM 11401 N N . ALA A 1 56 ? 2.076 -2.901 5.001 1.00 0.00 56 ALA A N 10
ATOM 11402 C CA . ALA A 1 56 ? 2.338 -1.910 3.963 1.00 0.00 56 ALA A CA 10
ATOM 11403 C C . ALA A 1 56 ? 2.259 -0.489 4.514 1.00 0.00 56 ALA A C 10
ATOM 11404 O O . ALA A 1 56 ? 3.141 0.321 4.265 1.00 0.00 56 ALA A O 10
ATOM 11411 N N . VAL A 1 57 ? 1.209 -0.218 5.307 1.00 0.00 57 VAL A N 10
ATOM 11412 C CA . VAL A 1 57 ? 0.989 1.109 5.895 1.00 0.00 57 VAL A CA 10
ATOM 11413 C C . VAL A 1 57 ? 2.085 1.433 6.911 1.00 0.00 57 VAL A C 10
ATOM 11414 O O . VAL A 1 57 ? 2.615 2.542 6.902 1.00 0.00 57 VAL A O 10
ATOM 11427 N N . GLU A 1 58 ? 2.433 0.460 7.771 1.00 0.00 58 GLU A N 10
ATOM 11428 C CA . GLU A 1 58 ? 3.492 0.678 8.769 1.00 0.00 58 GLU A CA 10
ATOM 11429 C C . GLU A 1 58 ? 4.853 0.852 8.105 1.00 0.00 58 GLU A C 10
ATOM 11430 O O . GLU A 1 58 ? 5.637 1.714 8.514 1.00 0.00 58 GLU A O 10
ATOM 11442 N N . PHE A 1 59 ? 5.130 0.031 7.083 1.00 0.00 59 PHE A N 10
ATOM 11443 C CA . PHE A 1 59 ? 6.392 0.118 6.349 1.00 0.00 59 PHE A CA 10
ATOM 11444 C C . PHE A 1 59 ? 6.452 1.389 5.499 1.00 0.00 59 PHE A C 10
ATOM 11445 O O . PHE A 1 59 ? 7.497 2.044 5.435 1.00 0.00 59 PHE A O 10
ATOM 11462 N N . VAL A 1 60 ? 5.325 1.731 4.851 1.00 0.00 60 VAL A N 10
ATOM 11463 C CA . VAL A 1 60 ? 5.249 2.945 4.016 1.00 0.00 60 VAL A CA 10
ATOM 11464 C C . VAL A 1 60 ? 5.345 4.191 4.903 1.00 0.00 60 VAL A C 10
ATOM 11465 O O . VAL A 1 60 ? 5.963 5.175 4.531 1.00 0.00 60 VAL A O 10
ATOM 11478 N N . GLN A 1 61 ? 4.716 4.133 6.080 1.00 0.00 61 GLN A N 10
ATOM 11479 C CA . GLN A 1 61 ? 4.711 5.264 7.013 1.00 0.00 61 GLN A CA 10
ATOM 11480 C C . GLN A 1 61 ? 6.117 5.555 7.533 1.00 0.00 61 GLN A C 10
ATOM 11481 O O . GLN A 1 61 ? 6.520 6.714 7.645 1.00 0.00 61 GLN A O 10
ATOM 11495 N N . LYS A 1 62 ? 6.857 4.489 7.849 1.00 0.00 62 LYS A N 10
ATOM 11496 C CA . LYS A 1 62 ? 8.228 4.617 8.347 1.00 0.00 62 LYS A CA 10
ATOM 11497 C C . LYS A 1 62 ? 9.202 5.036 7.246 1.00 0.00 62 LYS A C 10
ATOM 11498 O O . LYS A 1 62 ? 10.084 5.871 7.464 1.00 0.00 62 LYS A O 10
ATOM 11517 N N . SER A 1 63 ? 9.022 4.437 6.069 1.00 0.00 63 SER A N 10
ATOM 11518 C CA . SER A 1 63 ? 9.881 4.694 4.909 1.00 0.00 63 SER A CA 10
ATOM 11519 C C . SER A 1 63 ? 9.476 5.946 4.127 1.00 0.00 63 SER A C 10
ATOM 11520 O O . SER A 1 63 ? 10.328 6.759 3.757 1.00 0.00 63 SER A O 10
ATOM 11528 N N . LEU A 1 64 ? 8.168 6.084 3.887 1.00 0.00 64 LEU A N 10
ATOM 11529 C CA . LEU A 1 64 ? 7.631 7.200 3.099 1.00 0.00 64 LEU A CA 10
ATOM 11530 C C . LEU A 1 64 ? 7.134 8.374 3.961 1.00 0.00 64 LEU A C 10
ATOM 11531 O O . LEU A 1 64 ? 7.283 9.528 3.546 1.00 0.00 64 LEU A O 10
ATOM 11547 N N . GLU A 1 65 ? 6.550 8.105 5.146 1.00 0.00 65 GLU A N 10
ATOM 11548 C CA . GLU A 1 65 ? 6.080 9.214 6.005 1.00 0.00 65 GLU A CA 10
ATOM 11549 C C . GLU A 1 65 ? 7.152 9.672 7.007 1.00 0.00 65 GLU A C 10
ATOM 11550 O O . GLU A 1 65 ? 6.977 10.693 7.681 1.00 0.00 65 GLU A O 10
ATOM 11562 N N . HIS A 1 66 ? 8.257 8.920 7.094 1.00 0.00 66 HIS A N 10
ATOM 11563 C CA . HIS A 1 66 ? 9.359 9.256 8.002 1.00 0.00 66 HIS A CA 10
ATOM 11564 C C . HIS A 1 66 ? 10.697 9.201 7.274 1.00 0.00 66 HIS A C 10
ATOM 11565 O O . HIS A 1 66 ? 10.931 8.303 6.459 1.00 0.00 66 HIS A O 10
ATOM 11580 N N . HIS A 1 67 ? 11.567 10.170 7.577 1.00 0.00 67 HIS A N 10
ATOM 11581 C CA . HIS A 1 67 ? 12.892 10.251 6.961 1.00 0.00 67 HIS A CA 10
ATOM 11582 C C . HIS A 1 67 ? 13.978 10.378 8.024 1.00 0.00 67 HIS A C 10
ATOM 11583 O O . HIS A 1 67 ? 13.796 11.076 9.026 1.00 0.00 67 HIS A O 10
ATOM 11598 N N . HIS A 1 68 ? 15.104 9.696 7.793 1.00 0.00 68 HIS A N 10
ATOM 11599 C CA . HIS A 1 68 ? 16.236 9.718 8.721 1.00 0.00 68 HIS A CA 10
ATOM 11600 C C . HIS A 1 68 ? 17.324 10.667 8.228 1.00 0.00 68 HIS A C 10
ATOM 11601 O O . HIS A 1 68 ? 17.721 10.613 7.060 1.00 0.00 68 HIS A O 10
ATOM 11616 N N . HIS A 1 69 ? 17.796 11.532 9.130 1.00 0.00 69 HIS A N 10
ATOM 11617 C CA . HIS A 1 69 ? 18.841 12.504 8.809 1.00 0.00 69 HIS A CA 10
ATOM 11618 C C . HIS A 1 69 ? 20.196 12.029 9.333 1.00 0.00 69 HIS A C 10
ATOM 11619 O O . HIS A 1 69 ? 20.312 11.617 10.490 1.00 0.00 69 HIS A O 10
ATOM 11634 N N . HIS A 1 70 ? 21.211 12.093 8.466 1.00 0.00 70 HIS A N 10
ATOM 11635 C CA . HIS A 1 70 ? 22.569 11.674 8.819 1.00 0.00 70 HIS A CA 10
ATOM 11636 C C . HIS A 1 70 ? 23.445 12.883 9.136 1.00 0.00 70 HIS A C 10
ATOM 11637 O O . HIS A 1 70 ? 23.366 13.910 8.456 1.00 0.00 70 HIS A O 10
ATOM 11652 N N . HIS A 1 71 ? 24.276 12.744 10.174 1.00 0.00 71 HIS A N 10
ATOM 11653 C CA . HIS A 1 71 ? 25.178 13.813 10.600 1.00 0.00 71 HIS A CA 10
ATOM 11654 C C . HIS A 1 71 ? 26.616 13.297 10.697 1.00 0.00 71 HIS A C 10
ATOM 11655 O O . HIS A 1 71 ? 27.479 13.818 9.961 1.00 0.00 71 HIS A O 10
ATOM 11671 N N . MET A 1 1 ? 6.895 6.444 -11.084 1.00 0.00 1 MET A N 11
ATOM 11672 C CA . MET A 1 1 ? 5.406 6.464 -11.090 1.00 0.00 1 MET A CA 11
ATOM 11673 C C . MET A 1 1 ? 4.858 7.195 -9.864 1.00 0.00 1 MET A C 11
ATOM 11674 O O . MET A 1 1 ? 3.904 7.969 -9.974 1.00 0.00 1 MET A O 11
ATOM 11690 N N . ASP A 1 2 ? 5.472 6.932 -8.685 1.00 0.00 2 ASP A N 11
ATOM 11691 C CA . ASP A 1 2 ? 5.084 7.546 -7.384 1.00 0.00 2 ASP A CA 11
ATOM 11692 C C . ASP A 1 2 ? 3.697 7.083 -6.895 1.00 0.00 2 ASP A C 11
ATOM 11693 O O . ASP A 1 2 ? 3.243 7.484 -5.816 1.00 0.00 2 ASP A O 11
ATOM 11702 N N . GLU A 1 3 ? 3.045 6.229 -7.691 1.00 0.00 3 GLU A N 11
ATOM 11703 C CA . GLU A 1 3 ? 1.713 5.691 -7.379 1.00 0.00 3 GLU A CA 11
ATOM 11704 C C . GLU A 1 3 ? 1.794 4.468 -6.482 1.00 0.00 3 GLU A C 11
ATOM 11705 O O . GLU A 1 3 ? 2.548 3.532 -6.755 1.00 0.00 3 GLU A O 11
ATOM 11717 N N . VAL A 1 4 ? 0.976 4.472 -5.439 1.00 0.00 4 VAL A N 11
ATOM 11718 C CA . VAL A 1 4 ? 0.905 3.353 -4.513 1.00 0.00 4 VAL A CA 11
ATOM 11719 C C . VAL A 1 4 ? -0.306 2.517 -4.923 1.00 0.00 4 VAL A C 11
ATOM 11720 O O . VAL A 1 4 ? -1.321 3.076 -5.344 1.00 0.00 4 VAL A O 11
ATOM 11733 N N . LYS A 1 5 ? -0.198 1.190 -4.844 1.00 0.00 5 LYS A N 11
ATOM 11734 C CA . LYS A 1 5 ? -1.317 0.321 -5.235 1.00 0.00 5 LYS A CA 11
ATOM 11735 C C . LYS A 1 5 ? -1.517 -0.835 -4.271 1.00 0.00 5 LYS A C 11
ATOM 11736 O O . LYS A 1 5 ? -0.591 -1.265 -3.584 1.00 0.00 5 LYS A O 11
ATOM 11755 N N . VAL A 1 6 ? -2.760 -1.301 -4.197 1.00 0.00 6 VAL A N 11
ATOM 11756 C CA . VAL A 1 6 ? -3.104 -2.439 -3.358 1.00 0.00 6 VAL A CA 11
ATOM 11757 C C . VAL A 1 6 ? -3.987 -3.403 -4.129 1.00 0.00 6 VAL A C 11
ATOM 11758 O O . VAL A 1 6 ? -5.020 -3.005 -4.677 1.00 0.00 6 VAL A O 11
ATOM 11771 N N . HIS A 1 7 ? -3.574 -4.661 -4.168 1.00 0.00 7 HIS A N 11
ATOM 11772 C CA . HIS A 1 7 ? -4.344 -5.684 -4.846 1.00 0.00 7 HIS A CA 11
ATOM 11773 C C . HIS A 1 7 ? -4.806 -6.755 -3.851 1.00 0.00 7 HIS A C 11
ATOM 11774 O O . HIS A 1 7 ? -4.009 -7.593 -3.412 1.00 0.00 7 HIS A O 11
ATOM 11789 N N . VAL A 1 8 ? -6.104 -6.722 -3.486 1.00 0.00 8 VAL A N 11
ATOM 11790 C CA . VAL A 1 8 ? -6.676 -7.714 -2.568 1.00 0.00 8 VAL A CA 11
ATOM 11791 C C . VAL A 1 8 ? -8.096 -8.092 -3.007 1.00 0.00 8 VAL A C 11
ATOM 11792 O O . VAL A 1 8 ? -8.722 -7.359 -3.775 1.00 0.00 8 VAL A O 11
ATOM 11805 N N . GLY A 1 9 ? -8.597 -9.229 -2.505 1.00 0.00 9 GLY A N 11
ATOM 11806 C CA . GLY A 1 9 ? -9.942 -9.685 -2.853 1.00 0.00 9 GLY A CA 11
ATOM 11807 C C . GLY A 1 9 ? -11.041 -8.902 -2.147 1.00 0.00 9 GLY A C 11
ATOM 11808 O O . GLY A 1 9 ? -10.757 -8.052 -1.300 1.00 0.00 9 GLY A O 11
ATOM 11812 N N . ASP A 1 10 ? -12.297 -9.214 -2.494 1.00 0.00 10 ASP A N 11
ATOM 11813 C CA . ASP A 1 10 ? -13.484 -8.538 -1.932 1.00 0.00 10 ASP A CA 11
ATOM 11814 C C . ASP A 1 10 ? -13.647 -8.743 -0.418 1.00 0.00 10 ASP A C 11
ATOM 11815 O O . ASP A 1 10 ? -14.242 -7.898 0.259 1.00 0.00 10 ASP A O 11
ATOM 11824 N N . ASP A 1 11 ? -13.118 -9.859 0.104 1.00 0.00 11 ASP A N 11
ATOM 11825 C CA . ASP A 1 11 ? -13.226 -10.186 1.537 1.00 0.00 11 ASP A CA 11
ATOM 11826 C C . ASP A 1 11 ? -12.277 -9.358 2.417 1.00 0.00 11 ASP A C 11
ATOM 11827 O O . ASP A 1 11 ? -12.600 -9.078 3.575 1.00 0.00 11 ASP A O 11
ATOM 11836 N N . GLN A 1 12 ? -11.118 -8.975 1.869 1.00 0.00 12 GLN A N 11
ATOM 11837 C CA . GLN A 1 12 ? -10.131 -8.187 2.621 1.00 0.00 12 GLN A CA 11
ATOM 11838 C C . GLN A 1 12 ? -9.994 -6.753 2.075 1.00 0.00 12 GLN A C 11
ATOM 11839 O O . GLN A 1 12 ? -9.248 -5.946 2.634 1.00 0.00 12 GLN A O 11
ATOM 11853 N N . PHE A 1 13 ? -10.738 -6.439 1.002 1.00 0.00 13 PHE A N 11
ATOM 11854 C CA . PHE A 1 13 ? -10.700 -5.111 0.359 1.00 0.00 13 PHE A CA 11
ATOM 11855 C C . PHE A 1 13 ? -11.189 -3.993 1.285 1.00 0.00 13 PHE A C 11
ATOM 11856 O O . PHE A 1 13 ? -10.580 -2.924 1.326 1.00 0.00 13 PHE A O 11
ATOM 11873 N N . GLU A 1 14 ? -12.284 -4.235 2.010 1.00 0.00 14 GLU A N 11
ATOM 11874 C CA . GLU A 1 14 ? -12.832 -3.234 2.942 1.00 0.00 14 GLU A CA 11
ATOM 11875 C C . GLU A 1 14 ? -11.837 -2.908 4.054 1.00 0.00 14 GLU A C 11
ATOM 11876 O O . GLU A 1 14 ? -11.724 -1.753 4.471 1.00 0.00 14 GLU A O 11
ATOM 11888 N N . GLU A 1 15 ? -11.119 -3.938 4.524 1.00 0.00 15 GLU A N 11
ATOM 11889 C CA . GLU A 1 15 ? -10.102 -3.768 5.570 1.00 0.00 15 GLU A CA 11
ATOM 11890 C C . GLU A 1 15 ? -8.923 -2.949 5.035 1.00 0.00 15 GLU A C 11
ATOM 11891 O O . GLU A 1 15 ? -8.430 -2.043 5.713 1.00 0.00 15 GLU A O 11
ATOM 11903 N N . VAL A 1 16 ? -8.485 -3.285 3.810 1.00 0.00 16 VAL A N 11
ATOM 11904 C CA . VAL A 1 16 ? -7.373 -2.586 3.161 1.00 0.00 16 VAL A CA 11
ATOM 11905 C C . VAL A 1 16 ? -7.769 -1.157 2.774 1.00 0.00 16 VAL A C 11
ATOM 11906 O O . VAL A 1 16 ? -6.971 -0.226 2.914 1.00 0.00 16 VAL A O 11
ATOM 11919 N N . SER A 1 17 ? -9.006 -1.004 2.296 1.00 0.00 17 SER A N 11
ATOM 11920 C CA . SER A 1 17 ? -9.536 0.303 1.876 1.00 0.00 17 SER A CA 11
ATOM 11921 C C . SER A 1 17 ? -9.632 1.274 3.057 1.00 0.00 17 SER A C 11
ATOM 11922 O O . SER A 1 17 ? -9.358 2.468 2.908 1.00 0.00 17 SER A O 11
ATOM 11930 N N . ARG A 1 18 ? -10.021 0.742 4.226 1.00 0.00 18 ARG A N 11
ATOM 11931 C CA . ARG A 1 18 ? -10.144 1.541 5.456 1.00 0.00 18 ARG A CA 11
ATOM 11932 C C . ARG A 1 18 ? -8.775 2.002 5.968 1.00 0.00 18 ARG A C 11
ATOM 11933 O O . ARG A 1 18 ? -8.609 3.173 6.320 1.00 0.00 18 ARG A O 11
ATOM 11954 N N . GLU A 1 19 ? -7.798 1.075 6.006 1.00 0.00 19 GLU A N 11
ATOM 11955 C CA . GLU A 1 19 ? -6.427 1.393 6.459 1.00 0.00 19 GLU A CA 11
ATOM 11956 C C . GLU A 1 19 ? -5.710 2.357 5.500 1.00 0.00 19 GLU A C 11
ATOM 11957 O O . GLU A 1 19 ? -4.979 3.249 5.942 1.00 0.00 19 GLU A O 11
ATOM 11969 N N . ILE A 1 20 ? -5.929 2.163 4.190 1.00 0.00 20 ILE A N 11
ATOM 11970 C CA . ILE A 1 20 ? -5.338 3.015 3.136 1.00 0.00 20 ILE A CA 11
ATOM 11971 C C . ILE A 1 20 ? -5.943 4.422 3.166 1.00 0.00 20 ILE A C 11
ATOM 11972 O O . ILE A 1 20 ? -5.216 5.416 3.073 1.00 0.00 20 ILE A O 11
ATOM 11988 N N . LYS A 1 21 ? -7.273 4.491 3.296 1.00 0.00 21 LYS A N 11
ATOM 11989 C CA . LYS A 1 21 ? -7.985 5.773 3.365 1.00 0.00 21 LYS A CA 11
ATOM 11990 C C . LYS A 1 21 ? -7.603 6.508 4.647 1.00 0.00 21 LYS A C 11
ATOM 11991 O O . LYS A 1 21 ? -7.502 7.738 4.666 1.00 0.00 21 LYS A O 11
ATOM 12010 N N . LYS A 1 22 ? -7.394 5.722 5.716 1.00 0.00 22 LYS A N 11
ATOM 12011 C CA . LYS A 1 22 ? -6.969 6.243 7.013 1.00 0.00 22 LYS A CA 11
ATOM 12012 C C . LYS A 1 22 ? -5.537 6.786 6.916 1.00 0.00 22 LYS A C 11
ATOM 12013 O O . LYS A 1 22 ? -5.147 7.678 7.676 1.00 0.00 22 LYS A O 11
ATOM 12032 N N . ALA A 1 23 ? -4.771 6.226 5.969 1.00 0.00 23 ALA A N 11
ATOM 12033 C CA . ALA A 1 23 ? -3.383 6.631 5.744 1.00 0.00 23 ALA A CA 11
ATOM 12034 C C . ALA A 1 23 ? -3.292 7.925 4.916 1.00 0.00 23 ALA A C 11
ATOM 12035 O O . ALA A 1 23 ? -2.318 8.675 5.036 1.00 0.00 23 ALA A O 11
ATOM 12042 N N . GLY A 1 24 ? -4.316 8.168 4.080 1.00 0.00 24 GLY A N 11
ATOM 12043 C CA . GLY A 1 24 ? -4.400 9.399 3.295 1.00 0.00 24 GLY A CA 11
ATOM 12044 C C . GLY A 1 24 ? -3.553 9.472 2.024 1.00 0.00 24 GLY A C 11
ATOM 12045 O O . GLY A 1 24 ? -3.428 10.566 1.464 1.00 0.00 24 GLY A O 11
ATOM 12049 N N . TRP A 1 25 ? -2.971 8.358 1.549 1.00 0.00 25 TRP A N 11
ATOM 12050 C CA . TRP A 1 25 ? -2.140 8.435 0.323 1.00 0.00 25 TRP A CA 11
ATOM 12051 C C . TRP A 1 25 ? -2.903 7.994 -0.922 1.00 0.00 25 TRP A C 11
ATOM 12052 O O . TRP A 1 25 ? -3.855 7.213 -0.835 1.00 0.00 25 TRP A O 11
ATOM 12073 N N . LYS A 1 26 ? -2.463 8.515 -2.088 1.00 0.00 26 LYS A N 11
ATOM 12074 C CA . LYS A 1 26 ? -3.057 8.173 -3.388 1.00 0.00 26 LYS A CA 11
ATOM 12075 C C . LYS A 1 26 ? -2.636 6.755 -3.797 1.00 0.00 26 LYS A C 11
ATOM 12076 O O . LYS A 1 26 ? -1.525 6.525 -4.290 1.00 0.00 26 LYS A O 11
ATOM 12095 N N . VAL A 1 27 ? -3.546 5.818 -3.552 1.00 0.00 27 VAL A N 11
ATOM 12096 C CA . VAL A 1 27 ? -3.337 4.403 -3.818 1.00 0.00 27 VAL A CA 11
ATOM 12097 C C . VAL A 1 27 ? -4.484 3.845 -4.655 1.00 0.00 27 VAL A C 11
ATOM 12098 O O . VAL A 1 27 ? -5.639 4.252 -4.497 1.00 0.00 27 VAL A O 11
ATOM 12111 N N . GLU A 1 28 ? -4.141 2.917 -5.539 1.00 0.00 28 GLU A N 11
ATOM 12112 C CA . GLU A 1 28 ? -5.116 2.241 -6.383 1.00 0.00 28 GLU A CA 11
ATOM 12113 C C . GLU A 1 28 ? -5.363 0.843 -5.841 1.00 0.00 28 GLU A C 11
ATOM 12114 O O . GLU A 1 28 ? -4.420 0.093 -5.601 1.00 0.00 28 GLU A O 11
ATOM 12126 N N . VAL A 1 29 ? -6.637 0.500 -5.669 1.00 0.00 29 VAL A N 11
ATOM 12127 C CA . VAL A 1 29 ? -7.028 -0.792 -5.109 1.00 0.00 29 VAL A CA 11
ATOM 12128 C C . VAL A 1 29 ? -7.877 -1.568 -6.109 1.00 0.00 29 VAL A C 11
ATOM 12129 O O . VAL A 1 29 ? -8.806 -1.017 -6.707 1.00 0.00 29 VAL A O 11
ATOM 12142 N N . HIS A 1 30 ? -7.542 -2.847 -6.278 1.00 0.00 30 HIS A N 11
ATOM 12143 C CA . HIS A 1 30 ? -8.259 -3.718 -7.194 1.00 0.00 30 HIS A CA 11
ATOM 12144 C C . HIS A 1 30 ? -8.633 -5.020 -6.492 1.00 0.00 30 HIS A C 11
ATOM 12145 O O . HIS A 1 30 ? -7.800 -5.631 -5.815 1.00 0.00 30 HIS A O 11
ATOM 12160 N N . LYS A 1 31 ? -9.890 -5.430 -6.663 1.00 0.00 31 LYS A N 11
ATOM 12161 C CA . LYS A 1 31 ? -10.414 -6.656 -6.053 1.00 0.00 31 LYS A CA 11
ATOM 12162 C C . LYS A 1 31 ? -10.211 -7.870 -6.961 1.00 0.00 31 LYS A C 11
ATOM 12163 O O . LYS A 1 31 ? -10.620 -7.857 -8.127 1.00 0.00 31 LYS A O 11
ATOM 12182 N N . HIS A 1 32 ? -9.569 -8.910 -6.412 1.00 0.00 32 HIS A N 11
ATOM 12183 C CA . HIS A 1 32 ? -9.312 -10.151 -7.153 1.00 0.00 32 HIS A CA 11
ATOM 12184 C C . HIS A 1 32 ? -10.478 -11.146 -6.989 1.00 0.00 32 HIS A C 11
ATOM 12185 O O . HIS A 1 32 ? -11.210 -11.063 -5.998 1.00 0.00 32 HIS A O 11
ATOM 12200 N N . PRO A 1 33 ? -10.680 -12.111 -7.950 1.00 0.00 33 PRO A N 11
ATOM 12201 C CA . PRO A 1 33 ? -11.774 -13.109 -7.860 1.00 0.00 33 PRO A CA 11
ATOM 12202 C C . PRO A 1 33 ? -11.586 -14.096 -6.701 1.00 0.00 33 PRO A C 11
ATOM 12203 O O . PRO A 1 33 ? -12.564 -14.541 -6.093 1.00 0.00 33 PRO A O 11
ATOM 12214 N N . SER A 1 34 ? -10.322 -14.424 -6.410 1.00 0.00 34 SER A N 11
ATOM 12215 C CA . SER A 1 34 ? -9.977 -15.345 -5.326 1.00 0.00 34 SER A CA 11
ATOM 12216 C C . SER A 1 34 ? -9.551 -14.570 -4.077 1.00 0.00 34 SER A C 11
ATOM 12217 O O . SER A 1 34 ? -9.307 -13.360 -4.145 1.00 0.00 34 SER A O 11
ATOM 12225 N N . ASN A 1 35 ? -9.459 -15.273 -2.936 1.00 0.00 35 ASN A N 11
ATOM 12226 C CA . ASN A 1 35 ? -9.063 -14.656 -1.663 1.00 0.00 35 ASN A CA 11
ATOM 12227 C C . ASN A 1 35 ? -7.543 -14.466 -1.585 1.00 0.00 35 ASN A C 11
ATOM 12228 O O . ASN A 1 35 ? -6.787 -15.436 -1.443 1.00 0.00 35 ASN A O 11
ATOM 12239 N N . THR A 1 36 ? -7.113 -13.205 -1.700 1.00 0.00 36 THR A N 11
ATOM 12240 C CA . THR A 1 36 ? -5.692 -12.849 -1.650 1.00 0.00 36 THR A CA 11
ATOM 12241 C C . THR A 1 36 ? -5.487 -11.510 -0.933 1.00 0.00 36 THR A C 11
ATOM 12242 O O . THR A 1 36 ? -6.272 -10.575 -1.118 1.00 0.00 36 THR A O 11
ATOM 12253 N N . SER A 1 37 ? -4.429 -11.436 -0.119 1.00 0.00 37 SER A N 11
ATOM 12254 C CA . SER A 1 37 ? -4.104 -10.220 0.622 1.00 0.00 37 SER A CA 11
ATOM 12255 C C . SER A 1 37 ? -2.645 -9.820 0.381 1.00 0.00 37 SER A C 11
ATOM 12256 O O . SER A 1 37 ? -1.723 -10.361 1.003 1.00 0.00 37 SER A O 11
ATOM 12264 N N . GLN A 1 38 ? -2.449 -8.886 -0.561 1.00 0.00 38 GLN A N 11
ATOM 12265 C CA . GLN A 1 38 ? -1.111 -8.388 -0.919 1.00 0.00 38 GLN A CA 11
ATOM 12266 C C . GLN A 1 38 ? -1.168 -6.929 -1.377 1.00 0.00 38 GLN A C 11
ATOM 12267 O O . GLN A 1 38 ? -1.970 -6.568 -2.241 1.00 0.00 38 GLN A O 11
ATOM 12281 N N . VAL A 1 39 ? -0.298 -6.107 -0.782 1.00 0.00 39 VAL A N 11
ATOM 12282 C CA . VAL A 1 39 ? -0.196 -4.690 -1.111 1.00 0.00 39 VAL A CA 11
ATOM 12283 C C . VAL A 1 39 ? 1.069 -4.436 -1.927 1.00 0.00 39 VAL A C 11
ATOM 12284 O O . VAL A 1 39 ? 2.152 -4.882 -1.536 1.00 0.00 39 VAL A O 11
ATOM 12297 N N . THR A 1 40 ? 0.937 -3.725 -3.056 1.00 0.00 40 THR A N 11
ATOM 12298 C CA . THR A 1 40 ? 2.098 -3.420 -3.881 1.00 0.00 40 THR A CA 11
ATOM 12299 C C . THR A 1 40 ? 2.295 -1.904 -3.961 1.00 0.00 40 THR A C 11
ATOM 12300 O O . THR A 1 40 ? 1.441 -1.187 -4.484 1.00 0.00 40 THR A O 11
ATOM 12311 N N . VAL A 1 41 ? 3.451 -1.433 -3.493 1.00 0.00 41 VAL A N 11
ATOM 12312 C CA . VAL A 1 41 ? 3.757 0.002 -3.516 1.00 0.00 41 VAL A CA 11
ATOM 12313 C C . VAL A 1 41 ? 4.753 0.317 -4.622 1.00 0.00 41 VAL A C 11
ATOM 12314 O O . VAL A 1 41 ? 5.844 -0.245 -4.645 1.00 0.00 41 VAL A O 11
ATOM 12327 N N . THR A 1 42 ? 4.371 1.222 -5.532 1.00 0.00 42 THR A N 11
ATOM 12328 C CA . THR A 1 42 ? 5.243 1.612 -6.618 1.00 0.00 42 THR A CA 11
ATOM 12329 C C . THR A 1 42 ? 5.663 3.051 -6.430 1.00 0.00 42 THR A C 11
ATOM 12330 O O . THR A 1 42 ? 4.847 3.975 -6.441 1.00 0.00 42 THR A O 11
ATOM 12341 N N . LYS A 1 43 ? 6.951 3.213 -6.249 1.00 0.00 43 LYS A N 11
ATOM 12342 C CA . LYS A 1 43 ? 7.551 4.528 -6.052 1.00 0.00 43 LYS A CA 11
ATOM 12343 C C . LYS A 1 43 ? 8.871 4.616 -6.818 1.00 0.00 43 LYS A C 11
ATOM 12344 O O . LYS A 1 43 ? 9.912 4.137 -6.350 1.00 0.00 43 LYS A O 11
ATOM 12363 N N . GLY A 1 44 ? 8.811 5.215 -8.019 1.00 0.00 44 GLY A N 11
ATOM 12364 C CA . GLY A 1 44 ? 9.993 5.350 -8.862 1.00 0.00 44 GLY A CA 11
ATOM 12365 C C . GLY A 1 44 ? 10.470 4.006 -9.380 1.00 0.00 44 GLY A C 11
ATOM 12366 O O . GLY A 1 44 ? 9.741 3.316 -10.098 1.00 0.00 44 GLY A O 11
ATOM 12370 N N . ASN A 1 45 ? 11.695 3.648 -9.007 1.00 0.00 45 ASN A N 11
ATOM 12371 C CA . ASN A 1 45 ? 12.289 2.370 -9.393 1.00 0.00 45 ASN A CA 11
ATOM 12372 C C . ASN A 1 45 ? 12.183 1.356 -8.239 1.00 0.00 45 ASN A C 11
ATOM 12373 O O . ASN A 1 45 ? 12.839 0.306 -8.257 1.00 0.00 45 ASN A O 11
ATOM 12384 N N . LYS A 1 46 ? 11.332 1.673 -7.249 1.00 0.00 46 LYS A N 11
ATOM 12385 C CA . LYS A 1 46 ? 11.147 0.829 -6.072 1.00 0.00 46 LYS A CA 11
ATOM 12386 C C . LYS A 1 46 ? 9.712 0.333 -5.976 1.00 0.00 46 LYS A C 11
ATOM 12387 O O . LYS A 1 46 ? 8.777 1.028 -6.389 1.00 0.00 46 LYS A O 11
ATOM 12406 N N . GLN A 1 47 ? 9.550 -0.877 -5.426 1.00 0.00 47 GLN A N 11
ATOM 12407 C CA . GLN A 1 47 ? 8.245 -1.498 -5.260 1.00 0.00 47 GLN A CA 11
ATOM 12408 C C . GLN A 1 47 ? 8.249 -2.378 -4.015 1.00 0.00 47 GLN A C 11
ATOM 12409 O O . GLN A 1 47 ? 9.176 -3.163 -3.796 1.00 0.00 47 GLN A O 11
ATOM 12423 N N . TRP A 1 48 ? 7.201 -2.227 -3.217 1.00 0.00 48 TRP A N 11
ATOM 12424 C CA . TRP A 1 48 ? 7.041 -2.994 -1.974 1.00 0.00 48 TRP A CA 11
ATOM 12425 C C . TRP A 1 48 ? 5.878 -3.978 -2.091 1.00 0.00 48 TRP A C 11
ATOM 12426 O O . TRP A 1 48 ? 4.854 -3.668 -2.702 1.00 0.00 48 TRP A O 11
ATOM 12447 N N . THR A 1 49 ? 6.053 -5.165 -1.501 1.00 0.00 49 THR A N 11
ATOM 12448 C CA . THR A 1 49 ? 5.024 -6.206 -1.505 1.00 0.00 49 THR A CA 11
ATOM 12449 C C . THR A 1 49 ? 4.766 -6.702 -0.076 1.00 0.00 49 THR A C 11
ATOM 12450 O O . THR A 1 49 ? 5.716 -7.050 0.632 1.00 0.00 49 THR A O 11
ATOM 12461 N N . PHE A 1 50 ? 3.487 -6.735 0.344 1.00 0.00 50 PHE A N 11
ATOM 12462 C CA . PHE A 1 50 ? 3.130 -7.188 1.698 1.00 0.00 50 PHE A CA 11
ATOM 12463 C C . PHE A 1 50 ? 1.883 -8.065 1.686 1.00 0.00 50 PHE A C 11
ATOM 12464 O O . PHE A 1 50 ? 1.105 -8.025 0.738 1.00 0.00 50 PHE A O 11
ATOM 12481 N N . LYS A 1 51 ? 1.711 -8.854 2.754 1.00 0.00 51 LYS A N 11
ATOM 12482 C CA . LYS A 1 51 ? 0.556 -9.752 2.895 1.00 0.00 51 LYS A CA 11
ATOM 12483 C C . LYS A 1 51 ? -0.637 -9.067 3.581 1.00 0.00 51 LYS A C 11
ATOM 12484 O O . LYS A 1 51 ? -1.764 -9.562 3.493 1.00 0.00 51 LYS A O 11
ATOM 12503 N N . ASP A 1 52 ? -0.387 -7.937 4.267 1.00 0.00 52 ASP A N 11
ATOM 12504 C CA . ASP A 1 52 ? -1.445 -7.199 4.968 1.00 0.00 52 ASP A CA 11
ATOM 12505 C C . ASP A 1 52 ? -1.300 -5.705 4.731 1.00 0.00 52 ASP A C 11
ATOM 12506 O O . ASP A 1 52 ? -0.184 -5.232 4.490 1.00 0.00 52 ASP A O 11
ATOM 12515 N N . PRO A 1 53 ? -2.417 -4.914 4.794 1.00 0.00 53 PRO A N 11
ATOM 12516 C CA . PRO A 1 53 ? -2.347 -3.472 4.558 1.00 0.00 53 PRO A CA 11
ATOM 12517 C C . PRO A 1 53 ? -1.581 -2.732 5.656 1.00 0.00 53 PRO A C 11
ATOM 12518 O O . PRO A 1 53 ? -0.974 -1.697 5.409 1.00 0.00 53 PRO A O 11
ATOM 12529 N N . LYS A 1 54 ? -1.614 -3.310 6.868 1.00 0.00 54 LYS A N 11
ATOM 12530 C CA . LYS A 1 54 ? -0.962 -2.725 8.045 1.00 0.00 54 LYS A CA 11
ATOM 12531 C C . LYS A 1 54 ? 0.538 -2.816 7.904 1.00 0.00 54 LYS A C 11
ATOM 12532 O O . LYS A 1 54 ? 1.281 -1.943 8.350 1.00 0.00 54 LYS A O 11
ATOM 12551 N N . GLN A 1 55 ? 0.946 -3.898 7.268 1.00 0.00 55 GLN A N 11
ATOM 12552 C CA . GLN A 1 55 ? 2.336 -4.177 6.979 1.00 0.00 55 GLN A CA 11
ATOM 12553 C C . GLN A 1 55 ? 2.862 -3.162 5.973 1.00 0.00 55 GLN A C 11
ATOM 12554 O O . GLN A 1 55 ? 3.972 -2.639 6.112 1.00 0.00 55 GLN A O 11
ATOM 12568 N N . ALA A 1 56 ? 2.031 -2.904 4.960 1.00 0.00 56 ALA A N 11
ATOM 12569 C CA . ALA A 1 56 ? 2.324 -1.932 3.915 1.00 0.00 56 ALA A CA 11
ATOM 12570 C C . ALA A 1 56 ? 2.254 -0.502 4.451 1.00 0.00 56 ALA A C 11
ATOM 12571 O O . ALA A 1 56 ? 3.147 0.296 4.203 1.00 0.00 56 ALA A O 11
ATOM 12578 N N . VAL A 1 57 ? 1.194 -0.210 5.228 1.00 0.00 57 VAL A N 11
ATOM 12579 C CA . VAL A 1 57 ? 0.981 1.127 5.804 1.00 0.00 57 VAL A CA 11
ATOM 12580 C C . VAL A 1 57 ? 2.069 1.452 6.827 1.00 0.00 57 VAL A C 11
ATOM 12581 O O . VAL A 1 57 ? 2.606 2.559 6.817 1.00 0.00 57 VAL A O 11
ATOM 12594 N N . GLU A 1 58 ? 2.398 0.486 7.699 1.00 0.00 58 GLU A N 11
ATOM 12595 C CA . GLU A 1 58 ? 3.445 0.698 8.709 1.00 0.00 58 GLU A CA 11
ATOM 12596 C C . GLU A 1 58 ? 4.816 0.852 8.061 1.00 0.00 58 GLU A C 11
ATOM 12597 O O . GLU A 1 58 ? 5.606 1.706 8.474 1.00 0.00 58 GLU A O 11
ATOM 12609 N N . PHE A 1 59 ? 5.094 0.022 7.046 1.00 0.00 59 PHE A N 11
ATOM 12610 C CA . PHE A 1 59 ? 6.365 0.089 6.324 1.00 0.00 59 PHE A CA 11
ATOM 12611 C C . PHE A 1 59 ? 6.446 1.355 5.467 1.00 0.00 59 PHE A C 11
ATOM 12612 O O . PHE A 1 59 ? 7.498 1.998 5.406 1.00 0.00 59 PHE A O 11
ATOM 12629 N N . VAL A 1 60 ? 5.328 1.704 4.808 1.00 0.00 60 VAL A N 11
ATOM 12630 C CA . VAL A 1 60 ? 5.267 2.914 3.965 1.00 0.00 60 VAL A CA 11
ATOM 12631 C C . VAL A 1 60 ? 5.368 4.165 4.844 1.00 0.00 60 VAL A C 11
ATOM 12632 O O . VAL A 1 60 ? 5.993 5.144 4.465 1.00 0.00 60 VAL A O 11
ATOM 12645 N N . GLN A 1 61 ? 4.734 4.118 6.020 1.00 0.00 61 GLN A N 11
ATOM 12646 C CA . GLN A 1 61 ? 4.736 5.253 6.951 1.00 0.00 61 GLN A CA 11
ATOM 12647 C C . GLN A 1 61 ? 6.138 5.524 7.487 1.00 0.00 61 GLN A C 11
ATOM 12648 O O . GLN A 1 61 ? 6.554 6.678 7.614 1.00 0.00 61 GLN A O 11
ATOM 12662 N N . LYS A 1 62 ? 6.864 4.448 7.802 1.00 0.00 62 LYS A N 11
ATOM 12663 C CA . LYS A 1 62 ? 8.231 4.559 8.312 1.00 0.00 62 LYS A CA 11
ATOM 12664 C C . LYS A 1 62 ? 9.216 4.979 7.221 1.00 0.00 62 LYS A C 11
ATOM 12665 O O . LYS A 1 62 ? 10.100 5.809 7.452 1.00 0.00 62 LYS A O 11
ATOM 12684 N N . SER A 1 63 ? 9.043 4.388 6.040 1.00 0.00 63 SER A N 11
ATOM 12685 C CA . SER A 1 63 ? 9.911 4.650 4.889 1.00 0.00 63 SER A CA 11
ATOM 12686 C C . SER A 1 63 ? 9.518 5.906 4.105 1.00 0.00 63 SER A C 11
ATOM 12687 O O . SER A 1 63 ? 10.377 6.722 3.756 1.00 0.00 63 SER A O 11
ATOM 12695 N N . LEU A 1 64 ? 8.215 6.046 3.837 1.00 0.00 64 LEU A N 11
ATOM 12696 C CA . LEU A 1 64 ? 7.693 7.169 3.045 1.00 0.00 64 LEU A CA 11
ATOM 12697 C C . LEU A 1 64 ? 7.164 8.333 3.900 1.00 0.00 64 LEU A C 11
ATOM 12698 O O . LEU A 1 64 ? 7.312 9.491 3.499 1.00 0.00 64 LEU A O 11
ATOM 12714 N N . GLU A 1 65 ? 6.553 8.045 5.063 1.00 0.00 65 GLU A N 11
ATOM 12715 C CA . GLU A 1 65 ? 6.031 9.128 5.920 1.00 0.00 65 GLU A CA 11
ATOM 12716 C C . GLU A 1 65 ? 7.069 9.601 6.956 1.00 0.00 65 GLU A C 11
ATOM 12717 O O . GLU A 1 65 ? 6.842 10.598 7.650 1.00 0.00 65 GLU A O 11
ATOM 12729 N N . HIS A 1 66 ? 8.202 8.888 7.048 1.00 0.00 66 HIS A N 11
ATOM 12730 C CA . HIS A 1 66 ? 9.276 9.243 7.982 1.00 0.00 66 HIS A CA 11
ATOM 12731 C C . HIS A 1 66 ? 10.640 9.104 7.316 1.00 0.00 66 HIS A C 11
ATOM 12732 O O . HIS A 1 66 ? 10.862 8.180 6.529 1.00 0.00 66 HIS A O 11
ATOM 12747 N N . HIS A 1 67 ? 11.545 10.033 7.640 1.00 0.00 67 HIS A N 11
ATOM 12748 C CA . HIS A 1 67 ? 12.900 10.034 7.082 1.00 0.00 67 HIS A CA 11
ATOM 12749 C C . HIS A 1 67 ? 13.950 10.145 8.190 1.00 0.00 67 HIS A C 11
ATOM 12750 O O . HIS A 1 67 ? 13.863 11.026 9.050 1.00 0.00 67 HIS A O 11
ATOM 12765 N N . HIS A 1 68 ? 14.936 9.243 8.152 1.00 0.00 68 HIS A N 11
ATOM 12766 C CA . HIS A 1 68 ? 16.014 9.221 9.141 1.00 0.00 68 HIS A CA 11
ATOM 12767 C C . HIS A 1 68 ? 17.280 9.860 8.581 1.00 0.00 68 HIS A C 11
ATOM 12768 O O . HIS A 1 68 ? 17.706 9.537 7.468 1.00 0.00 68 HIS A O 11
ATOM 12783 N N . HIS A 1 69 ? 17.871 10.768 9.364 1.00 0.00 69 HIS A N 11
ATOM 12784 C CA . HIS A 1 69 ? 19.093 11.467 8.964 1.00 0.00 69 HIS A CA 11
ATOM 12785 C C . HIS A 1 69 ? 20.316 10.853 9.637 1.00 0.00 69 HIS A C 11
ATOM 12786 O O . HIS A 1 69 ? 20.257 10.458 10.805 1.00 0.00 69 HIS A O 11
ATOM 12801 N N . HIS A 1 70 ? 21.419 10.777 8.886 1.00 0.00 70 HIS A N 11
ATOM 12802 C CA . HIS A 1 70 ? 22.672 10.212 9.391 1.00 0.00 70 HIS A CA 11
ATOM 12803 C C . HIS A 1 70 ? 23.834 11.170 9.153 1.00 0.00 70 HIS A C 11
ATOM 12804 O O . HIS A 1 70 ? 23.911 11.814 8.103 1.00 0.00 70 HIS A O 11
ATOM 12819 N N . HIS A 1 71 ? 24.733 11.254 10.139 1.00 0.00 71 HIS A N 11
ATOM 12820 C CA . HIS A 1 71 ? 25.904 12.129 10.058 1.00 0.00 71 HIS A CA 11
ATOM 12821 C C . HIS A 1 71 ? 27.153 11.333 9.683 1.00 0.00 71 HIS A C 11
ATOM 12822 O O . HIS A 1 71 ? 27.522 10.409 10.440 1.00 0.00 71 HIS A O 11
ATOM 12838 N N . MET A 1 1 ? 7.295 6.537 -11.081 1.00 0.00 1 MET A N 12
ATOM 12839 C CA . MET A 1 1 ? 5.907 6.835 -10.639 1.00 0.00 1 MET A CA 12
ATOM 12840 C C . MET A 1 1 ? 5.782 6.710 -9.124 1.00 0.00 1 MET A C 12
ATOM 12841 O O . MET A 1 1 ? 6.208 5.709 -8.541 1.00 0.00 1 MET A O 12
ATOM 12857 N N . ASP A 1 2 ? 5.192 7.735 -8.500 1.00 0.00 2 ASP A N 12
ATOM 12858 C CA . ASP A 1 2 ? 5.000 7.763 -7.045 1.00 0.00 2 ASP A CA 12
ATOM 12859 C C . ASP A 1 2 ? 3.610 7.230 -6.651 1.00 0.00 2 ASP A C 12
ATOM 12860 O O . ASP A 1 2 ? 3.084 7.552 -5.577 1.00 0.00 2 ASP A O 12
ATOM 12869 N N . GLU A 1 3 ? 3.037 6.388 -7.524 1.00 0.00 3 GLU A N 12
ATOM 12870 C CA . GLU A 1 3 ? 1.715 5.789 -7.299 1.00 0.00 3 GLU A CA 12
ATOM 12871 C C . GLU A 1 3 ? 1.808 4.543 -6.440 1.00 0.00 3 GLU A C 12
ATOM 12872 O O . GLU A 1 3 ? 2.609 3.646 -6.707 1.00 0.00 3 GLU A O 12
ATOM 12884 N N . VAL A 1 4 ? 0.949 4.481 -5.437 1.00 0.00 4 VAL A N 12
ATOM 12885 C CA . VAL A 1 4 ? 0.891 3.341 -4.540 1.00 0.00 4 VAL A CA 12
ATOM 12886 C C . VAL A 1 4 ? -0.329 2.516 -4.938 1.00 0.00 4 VAL A C 12
ATOM 12887 O O . VAL A 1 4 ? -1.350 3.083 -5.336 1.00 0.00 4 VAL A O 12
ATOM 12900 N N . LYS A 1 5 ? -0.222 1.189 -4.873 1.00 0.00 5 LYS A N 12
ATOM 12901 C CA . LYS A 1 5 ? -1.350 0.324 -5.244 1.00 0.00 5 LYS A CA 12
ATOM 12902 C C . LYS A 1 5 ? -1.530 -0.841 -4.286 1.00 0.00 5 LYS A C 12
ATOM 12903 O O . LYS A 1 5 ? -0.594 -1.266 -3.612 1.00 0.00 5 LYS A O 12
ATOM 12922 N N . VAL A 1 6 ? -2.770 -1.320 -4.205 1.00 0.00 6 VAL A N 12
ATOM 12923 C CA . VAL A 1 6 ? -3.097 -2.462 -3.365 1.00 0.00 6 VAL A CA 12
ATOM 12924 C C . VAL A 1 6 ? -3.976 -3.434 -4.132 1.00 0.00 6 VAL A C 12
ATOM 12925 O O . VAL A 1 6 ? -5.010 -3.045 -4.678 1.00 0.00 6 VAL A O 12
ATOM 12938 N N . HIS A 1 7 ? -3.556 -4.690 -4.174 1.00 0.00 7 HIS A N 12
ATOM 12939 C CA . HIS A 1 7 ? -4.326 -5.715 -4.848 1.00 0.00 7 HIS A CA 12
ATOM 12940 C C . HIS A 1 7 ? -4.780 -6.788 -3.853 1.00 0.00 7 HIS A C 12
ATOM 12941 O O . HIS A 1 7 ? -3.979 -7.625 -3.421 1.00 0.00 7 HIS A O 12
ATOM 12956 N N . VAL A 1 8 ? -6.077 -6.762 -3.486 1.00 0.00 8 VAL A N 12
ATOM 12957 C CA . VAL A 1 8 ? -6.641 -7.759 -2.567 1.00 0.00 8 VAL A CA 12
ATOM 12958 C C . VAL A 1 8 ? -8.059 -8.144 -3.002 1.00 0.00 8 VAL A C 12
ATOM 12959 O O . VAL A 1 8 ? -8.693 -7.417 -3.769 1.00 0.00 8 VAL A O 12
ATOM 12972 N N . GLY A 1 9 ? -8.550 -9.283 -2.496 1.00 0.00 9 GLY A N 12
ATOM 12973 C CA . GLY A 1 9 ? -9.889 -9.757 -2.842 1.00 0.00 9 GLY A CA 12
ATOM 12974 C C . GLY A 1 9 ? -11.007 -8.960 -2.182 1.00 0.00 9 GLY A C 12
ATOM 12975 O O . GLY A 1 9 ? -10.748 -8.069 -1.369 1.00 0.00 9 GLY A O 12
ATOM 12979 N N . ASP A 1 10 ? -12.251 -9.306 -2.537 1.00 0.00 10 ASP A N 12
ATOM 12980 C CA . ASP A 1 10 ? -13.462 -8.633 -2.025 1.00 0.00 10 ASP A CA 12
ATOM 12981 C C . ASP A 1 10 ? -13.644 -8.766 -0.504 1.00 0.00 10 ASP A C 12
ATOM 12982 O O . ASP A 1 10 ? -14.268 -7.904 0.121 1.00 0.00 10 ASP A O 12
ATOM 12991 N N . ASP A 1 11 ? -13.098 -9.844 0.081 1.00 0.00 11 ASP A N 12
ATOM 12992 C CA . ASP A 1 11 ? -13.232 -10.105 1.524 1.00 0.00 11 ASP A CA 12
ATOM 12993 C C . ASP A 1 11 ? -12.306 -9.235 2.389 1.00 0.00 11 ASP A C 12
ATOM 12994 O O . ASP A 1 11 ? -12.662 -8.904 3.525 1.00 0.00 11 ASP A O 12
ATOM 13003 N N . GLN A 1 12 ? -11.132 -8.869 1.859 1.00 0.00 12 GLN A N 12
ATOM 13004 C CA . GLN A 1 12 ? -10.176 -8.045 2.609 1.00 0.00 12 GLN A CA 12
ATOM 13005 C C . GLN A 1 12 ? -10.017 -6.634 2.018 1.00 0.00 12 GLN A C 12
ATOM 13006 O O . GLN A 1 12 ? -9.288 -5.808 2.575 1.00 0.00 12 GLN A O 12
ATOM 13020 N N . PHE A 1 13 ? -10.721 -6.352 0.909 1.00 0.00 13 PHE A N 12
ATOM 13021 C CA . PHE A 1 13 ? -10.651 -5.043 0.231 1.00 0.00 13 PHE A CA 12
ATOM 13022 C C . PHE A 1 13 ? -11.160 -3.904 1.122 1.00 0.00 13 PHE A C 12
ATOM 13023 O O . PHE A 1 13 ? -10.547 -2.836 1.160 1.00 0.00 13 PHE A O 12
ATOM 13040 N N . GLU A 1 14 ? -12.274 -4.129 1.825 1.00 0.00 14 GLU A N 12
ATOM 13041 C CA . GLU A 1 14 ? -12.840 -3.112 2.727 1.00 0.00 14 GLU A CA 12
ATOM 13042 C C . GLU A 1 14 ? -11.881 -2.802 3.875 1.00 0.00 14 GLU A C 12
ATOM 13043 O O . GLU A 1 14 ? -11.768 -1.650 4.304 1.00 0.00 14 GLU A O 12
ATOM 13055 N N . GLU A 1 15 ? -11.195 -3.845 4.367 1.00 0.00 15 GLU A N 12
ATOM 13056 C CA . GLU A 1 15 ? -10.211 -3.697 5.446 1.00 0.00 15 GLU A CA 12
ATOM 13057 C C . GLU A 1 15 ? -8.999 -2.901 4.952 1.00 0.00 15 GLU A C 12
ATOM 13058 O O . GLU A 1 15 ? -8.507 -2.010 5.650 1.00 0.00 15 GLU A O 12
ATOM 13070 N N . VAL A 1 16 ? -8.532 -3.240 3.738 1.00 0.00 16 VAL A N 12
ATOM 13071 C CA . VAL A 1 16 ? -7.387 -2.560 3.125 1.00 0.00 16 VAL A CA 12
ATOM 13072 C C . VAL A 1 16 ? -7.749 -1.121 2.737 1.00 0.00 16 VAL A C 12
ATOM 13073 O O . VAL A 1 16 ? -6.941 -0.204 2.905 1.00 0.00 16 VAL A O 12
ATOM 13086 N N . SER A 1 17 ? -8.972 -0.947 2.229 1.00 0.00 17 SER A N 12
ATOM 13087 C CA . SER A 1 17 ? -9.474 0.370 1.810 1.00 0.00 17 SER A CA 12
ATOM 13088 C C . SER A 1 17 ? -9.587 1.323 3.004 1.00 0.00 17 SER A C 12
ATOM 13089 O O . SER A 1 17 ? -9.300 2.516 2.885 1.00 0.00 17 SER A O 12
ATOM 13097 N N . ARG A 1 18 ? -10.006 0.772 4.156 1.00 0.00 18 ARG A N 12
ATOM 13098 C CA . ARG A 1 18 ? -10.150 1.543 5.398 1.00 0.00 18 ARG A CA 12
ATOM 13099 C C . ARG A 1 18 ? -8.780 1.977 5.950 1.00 0.00 18 ARG A C 12
ATOM 13100 O O . ARG A 1 18 ? -8.617 3.130 6.358 1.00 0.00 18 ARG A O 12
ATOM 13121 N N . GLU A 1 19 ? -7.804 1.047 5.956 1.00 0.00 19 GLU A N 12
ATOM 13122 C CA . GLU A 1 19 ? -6.440 1.341 6.440 1.00 0.00 19 GLU A CA 12
ATOM 13123 C C . GLU A 1 19 ? -5.703 2.322 5.512 1.00 0.00 19 GLU A C 12
ATOM 13124 O O . GLU A 1 19 ? -4.975 3.200 5.983 1.00 0.00 19 GLU A O 12
ATOM 13136 N N . ILE A 1 20 ? -5.905 2.154 4.196 1.00 0.00 20 ILE A N 12
ATOM 13137 C CA . ILE A 1 20 ? -5.301 3.023 3.164 1.00 0.00 20 ILE A CA 12
ATOM 13138 C C . ILE A 1 20 ? -5.904 4.431 3.215 1.00 0.00 20 ILE A C 12
ATOM 13139 O O . ILE A 1 20 ? -5.176 5.426 3.152 1.00 0.00 20 ILE A O 12
ATOM 13155 N N . LYS A 1 21 ? -7.237 4.497 3.329 1.00 0.00 21 LYS A N 12
ATOM 13156 C CA . LYS A 1 21 ? -7.952 5.777 3.415 1.00 0.00 21 LYS A CA 12
ATOM 13157 C C . LYS A 1 21 ? -7.564 6.496 4.703 1.00 0.00 21 LYS A C 12
ATOM 13158 O O . LYS A 1 21 ? -7.468 7.726 4.740 1.00 0.00 21 LYS A O 12
ATOM 13177 N N . LYS A 1 22 ? -7.344 5.695 5.760 1.00 0.00 22 LYS A N 12
ATOM 13178 C CA . LYS A 1 22 ? -6.914 6.197 7.060 1.00 0.00 22 LYS A CA 12
ATOM 13179 C C . LYS A 1 22 ? -5.484 6.752 6.962 1.00 0.00 22 LYS A C 12
ATOM 13180 O O . LYS A 1 22 ? -5.097 7.640 7.727 1.00 0.00 22 LYS A O 12
ATOM 13199 N N . ALA A 1 23 ? -4.722 6.206 6.006 1.00 0.00 23 ALA A N 12
ATOM 13200 C CA . ALA A 1 23 ? -3.337 6.622 5.773 1.00 0.00 23 ALA A CA 12
ATOM 13201 C C . ALA A 1 23 ? -3.264 7.921 4.953 1.00 0.00 23 ALA A C 12
ATOM 13202 O O . ALA A 1 23 ? -2.295 8.678 5.067 1.00 0.00 23 ALA A O 12
ATOM 13209 N N . GLY A 1 24 ? -4.298 8.162 4.128 1.00 0.00 24 GLY A N 12
ATOM 13210 C CA . GLY A 1 24 ? -4.400 9.395 3.350 1.00 0.00 24 GLY A CA 12
ATOM 13211 C C . GLY A 1 24 ? -3.568 9.480 2.068 1.00 0.00 24 GLY A C 12
ATOM 13212 O O . GLY A 1 24 ? -3.466 10.576 1.507 1.00 0.00 24 GLY A O 12
ATOM 13216 N N . TRP A 1 25 ? -2.974 8.375 1.587 1.00 0.00 25 TRP A N 12
ATOM 13217 C CA . TRP A 1 25 ? -2.161 8.463 0.350 1.00 0.00 25 TRP A CA 12
ATOM 13218 C C . TRP A 1 25 ? -2.933 8.008 -0.885 1.00 0.00 25 TRP A C 12
ATOM 13219 O O . TRP A 1 25 ? -3.871 7.213 -0.786 1.00 0.00 25 TRP A O 12
ATOM 13240 N N . LYS A 1 26 ? -2.517 8.534 -2.056 1.00 0.00 26 LYS A N 12
ATOM 13241 C CA . LYS A 1 26 ? -3.123 8.184 -3.349 1.00 0.00 26 LYS A CA 12
ATOM 13242 C C . LYS A 1 26 ? -2.696 6.769 -3.764 1.00 0.00 26 LYS A C 12
ATOM 13243 O O . LYS A 1 26 ? -1.592 6.551 -4.278 1.00 0.00 26 LYS A O 12
ATOM 13262 N N . VAL A 1 27 ? -3.592 5.823 -3.504 1.00 0.00 27 VAL A N 12
ATOM 13263 C CA . VAL A 1 27 ? -3.376 4.410 -3.776 1.00 0.00 27 VAL A CA 12
ATOM 13264 C C . VAL A 1 27 ? -4.543 3.844 -4.580 1.00 0.00 27 VAL A C 12
ATOM 13265 O O . VAL A 1 27 ? -5.697 4.236 -4.383 1.00 0.00 27 VAL A O 12
ATOM 13278 N N . GLU A 1 28 ? -4.216 2.927 -5.477 1.00 0.00 28 GLU A N 12
ATOM 13279 C CA . GLU A 1 28 ? -5.208 2.247 -6.298 1.00 0.00 28 GLU A CA 12
ATOM 13280 C C . GLU A 1 28 ? -5.392 0.826 -5.787 1.00 0.00 28 GLU A C 12
ATOM 13281 O O . GLU A 1 28 ? -4.422 0.079 -5.659 1.00 0.00 28 GLU A O 12
ATOM 13293 N N . VAL A 1 29 ? -6.642 0.461 -5.514 1.00 0.00 29 VAL A N 12
ATOM 13294 C CA . VAL A 1 29 ? -6.967 -0.856 -4.969 1.00 0.00 29 VAL A CA 12
ATOM 13295 C C . VAL A 1 29 ? -7.895 -1.603 -5.922 1.00 0.00 29 VAL A C 12
ATOM 13296 O O . VAL A 1 29 ? -8.880 -1.040 -6.408 1.00 0.00 29 VAL A O 12
ATOM 13309 N N . HIS A 1 30 ? -7.566 -2.871 -6.179 1.00 0.00 30 HIS A N 12
ATOM 13310 C CA . HIS A 1 30 ? -8.345 -3.704 -7.080 1.00 0.00 30 HIS A CA 12
ATOM 13311 C C . HIS A 1 30 ? -8.665 -5.048 -6.431 1.00 0.00 30 HIS A C 12
ATOM 13312 O O . HIS A 1 30 ? -7.808 -5.657 -5.784 1.00 0.00 30 HIS A O 12
ATOM 13327 N N . LYS A 1 31 ? -9.909 -5.489 -6.614 1.00 0.00 31 LYS A N 12
ATOM 13328 C CA . LYS A 1 31 ? -10.397 -6.763 -6.068 1.00 0.00 31 LYS A CA 12
ATOM 13329 C C . LYS A 1 31 ? -10.069 -7.934 -6.994 1.00 0.00 31 LYS A C 12
ATOM 13330 O O . LYS A 1 31 ? -10.373 -7.894 -8.190 1.00 0.00 31 LYS A O 12
ATOM 13349 N N . HIS A 1 32 ? -9.442 -8.973 -6.426 1.00 0.00 32 HIS A N 12
ATOM 13350 C CA . HIS A 1 32 ? -9.078 -10.176 -7.182 1.00 0.00 32 HIS A CA 12
ATOM 13351 C C . HIS A 1 32 ? -10.212 -11.220 -7.139 1.00 0.00 32 HIS A C 12
ATOM 13352 O O . HIS A 1 32 ? -11.019 -11.198 -6.205 1.00 0.00 32 HIS A O 12
ATOM 13367 N N . PRO A 1 33 ? -10.303 -12.159 -8.141 1.00 0.00 33 PRO A N 12
ATOM 13368 C CA . PRO A 1 33 ? -11.361 -13.198 -8.167 1.00 0.00 33 PRO A CA 12
ATOM 13369 C C . PRO A 1 33 ? -11.241 -14.201 -7.012 1.00 0.00 33 PRO A C 12
ATOM 13370 O O . PRO A 1 33 ? -12.252 -14.678 -6.489 1.00 0.00 33 PRO A O 12
ATOM 13381 N N . SER A 1 34 ? -9.996 -14.508 -6.629 1.00 0.00 34 SER A N 12
ATOM 13382 C CA . SER A 1 34 ? -9.717 -15.440 -5.536 1.00 0.00 34 SER A CA 12
ATOM 13383 C C . SER A 1 34 ? -9.345 -14.675 -4.263 1.00 0.00 34 SER A C 12
ATOM 13384 O O . SER A 1 34 ? -9.097 -13.466 -4.310 1.00 0.00 34 SER A O 12
ATOM 13392 N N . ASN A 1 35 ? -9.308 -15.388 -3.124 1.00 0.00 35 ASN A N 12
ATOM 13393 C CA . ASN A 1 35 ? -8.968 -14.783 -1.830 1.00 0.00 35 ASN A CA 12
ATOM 13394 C C . ASN A 1 35 ? -7.450 -14.578 -1.703 1.00 0.00 35 ASN A C 12
ATOM 13395 O O . ASN A 1 35 ? -6.689 -15.540 -1.543 1.00 0.00 35 ASN A O 12
ATOM 13406 N N . THR A 1 36 ? -7.031 -13.311 -1.798 1.00 0.00 36 THR A N 12
ATOM 13407 C CA . THR A 1 36 ? -5.615 -12.944 -1.704 1.00 0.00 36 THR A CA 12
ATOM 13408 C C . THR A 1 36 ? -5.436 -11.630 -0.934 1.00 0.00 36 THR A C 12
ATOM 13409 O O . THR A 1 36 ? -6.276 -10.730 -1.024 1.00 0.00 36 THR A O 12
ATOM 13420 N N . SER A 1 37 ? -4.334 -11.542 -0.182 1.00 0.00 37 SER A N 12
ATOM 13421 C CA . SER A 1 37 ? -4.019 -10.351 0.605 1.00 0.00 37 SER A CA 12
ATOM 13422 C C . SER A 1 37 ? -2.570 -9.913 0.359 1.00 0.00 37 SER A C 12
ATOM 13423 O O . SER A 1 37 ? -1.632 -10.453 0.958 1.00 0.00 37 SER A O 12
ATOM 13431 N N . GLN A 1 38 ? -2.401 -8.945 -0.555 1.00 0.00 38 GLN A N 12
ATOM 13432 C CA . GLN A 1 38 ? -1.073 -8.421 -0.915 1.00 0.00 38 GLN A CA 12
ATOM 13433 C C . GLN A 1 38 ? -1.147 -6.962 -1.373 1.00 0.00 38 GLN A C 12
ATOM 13434 O O . GLN A 1 38 ? -1.955 -6.608 -2.234 1.00 0.00 38 GLN A O 12
ATOM 13448 N N . VAL A 1 39 ? -0.284 -6.130 -0.779 1.00 0.00 39 VAL A N 12
ATOM 13449 C CA . VAL A 1 39 ? -0.193 -4.710 -1.110 1.00 0.00 39 VAL A CA 12
ATOM 13450 C C . VAL A 1 39 ? 1.069 -4.451 -1.930 1.00 0.00 39 VAL A C 12
ATOM 13451 O O . VAL A 1 39 ? 2.155 -4.894 -1.540 1.00 0.00 39 VAL A O 12
ATOM 13464 N N . THR A 1 40 ? 0.935 -3.740 -3.059 1.00 0.00 40 THR A N 12
ATOM 13465 C CA . THR A 1 40 ? 2.096 -3.437 -3.886 1.00 0.00 40 THR A CA 12
ATOM 13466 C C . THR A 1 40 ? 2.297 -1.922 -3.974 1.00 0.00 40 THR A C 12
ATOM 13467 O O . THR A 1 40 ? 1.443 -1.205 -4.495 1.00 0.00 40 THR A O 12
ATOM 13478 N N . VAL A 1 41 ? 3.457 -1.453 -3.511 1.00 0.00 41 VAL A N 12
ATOM 13479 C CA . VAL A 1 41 ? 3.769 -0.019 -3.547 1.00 0.00 41 VAL A CA 12
ATOM 13480 C C . VAL A 1 41 ? 4.771 0.277 -4.653 1.00 0.00 41 VAL A C 12
ATOM 13481 O O . VAL A 1 41 ? 5.856 -0.296 -4.667 1.00 0.00 41 VAL A O 12
ATOM 13494 N N . THR A 1 42 ? 4.402 1.180 -5.573 1.00 0.00 42 THR A N 12
ATOM 13495 C CA . THR A 1 42 ? 5.286 1.547 -6.660 1.00 0.00 42 THR A CA 12
ATOM 13496 C C . THR A 1 42 ? 5.705 2.990 -6.506 1.00 0.00 42 THR A C 12
ATOM 13497 O O . THR A 1 42 ? 4.892 3.914 -6.555 1.00 0.00 42 THR A O 12
ATOM 13508 N N . LYS A 1 43 ? 6.991 3.157 -6.311 1.00 0.00 43 LYS A N 12
ATOM 13509 C CA . LYS A 1 43 ? 7.586 4.477 -6.144 1.00 0.00 43 LYS A CA 12
ATOM 13510 C C . LYS A 1 43 ? 8.921 4.556 -6.882 1.00 0.00 43 LYS A C 12
ATOM 13511 O O . LYS A 1 43 ? 9.955 4.095 -6.379 1.00 0.00 43 LYS A O 12
ATOM 13530 N N . GLY A 1 44 ? 8.883 5.126 -8.098 1.00 0.00 44 GLY A N 12
ATOM 13531 C CA . GLY A 1 44 ? 10.082 5.254 -8.916 1.00 0.00 44 GLY A CA 12
ATOM 13532 C C . GLY A 1 44 ? 10.583 3.906 -9.400 1.00 0.00 44 GLY A C 12
ATOM 13533 O O . GLY A 1 44 ? 9.877 3.198 -10.124 1.00 0.00 44 GLY A O 12
ATOM 13537 N N . ASN A 1 45 ? 11.802 3.567 -8.993 1.00 0.00 45 ASN A N 12
ATOM 13538 C CA . ASN A 1 45 ? 12.418 2.292 -9.348 1.00 0.00 45 ASN A CA 12
ATOM 13539 C C . ASN A 1 45 ? 12.285 1.282 -8.194 1.00 0.00 45 ASN A C 12
ATOM 13540 O O . ASN A 1 45 ? 12.950 0.238 -8.187 1.00 0.00 45 ASN A O 12
ATOM 13551 N N . LYS A 1 46 ? 11.400 1.593 -7.229 1.00 0.00 46 LYS A N 12
ATOM 13552 C CA . LYS A 1 46 ? 11.192 0.741 -6.059 1.00 0.00 46 LYS A CA 12
ATOM 13553 C C . LYS A 1 46 ? 9.752 0.257 -5.987 1.00 0.00 46 LYS A C 12
ATOM 13554 O O . LYS A 1 46 ? 8.831 0.950 -6.427 1.00 0.00 46 LYS A O 12
ATOM 13573 N N . GLN A 1 47 ? 9.574 -0.943 -5.423 1.00 0.00 47 GLN A N 12
ATOM 13574 C CA . GLN A 1 47 ? 8.266 -1.553 -5.264 1.00 0.00 47 GLN A CA 12
ATOM 13575 C C . GLN A 1 47 ? 8.260 -2.412 -4.007 1.00 0.00 47 GLN A C 12
ATOM 13576 O O . GLN A 1 47 ? 9.184 -3.197 -3.772 1.00 0.00 47 GLN A O 12
ATOM 13590 N N . TRP A 1 48 ? 7.211 -2.248 -3.215 1.00 0.00 48 TRP A N 12
ATOM 13591 C CA . TRP A 1 48 ? 7.049 -2.994 -1.964 1.00 0.00 48 TRP A CA 12
ATOM 13592 C C . TRP A 1 48 ? 5.889 -3.981 -2.072 1.00 0.00 48 TRP A C 12
ATOM 13593 O O . TRP A 1 48 ? 4.861 -3.675 -2.680 1.00 0.00 48 TRP A O 12
ATOM 13614 N N . THR A 1 49 ? 6.072 -5.162 -1.477 1.00 0.00 49 THR A N 12
ATOM 13615 C CA . THR A 1 49 ? 5.050 -6.209 -1.480 1.00 0.00 49 THR A CA 12
ATOM 13616 C C . THR A 1 49 ? 4.791 -6.700 -0.051 1.00 0.00 49 THR A C 12
ATOM 13617 O O . THR A 1 49 ? 5.739 -7.042 0.663 1.00 0.00 49 THR A O 12
ATOM 13628 N N . PHE A 1 50 ? 3.510 -6.736 0.364 1.00 0.00 50 PHE A N 12
ATOM 13629 C CA . PHE A 1 50 ? 3.149 -7.183 1.718 1.00 0.00 50 PHE A CA 12
ATOM 13630 C C . PHE A 1 50 ? 1.901 -8.057 1.700 1.00 0.00 50 PHE A C 12
ATOM 13631 O O . PHE A 1 50 ? 1.135 -8.026 0.742 1.00 0.00 50 PHE A O 12
ATOM 13648 N N . LYS A 1 51 ? 1.713 -8.836 2.775 1.00 0.00 51 LYS A N 12
ATOM 13649 C CA . LYS A 1 51 ? 0.558 -9.731 2.906 1.00 0.00 51 LYS A CA 12
ATOM 13650 C C . LYS A 1 51 ? -0.646 -9.031 3.568 1.00 0.00 51 LYS A C 12
ATOM 13651 O O . LYS A 1 51 ? -1.778 -9.496 3.429 1.00 0.00 51 LYS A O 12
ATOM 13670 N N . ASP A 1 52 ? -0.394 -7.921 4.286 1.00 0.00 52 ASP A N 12
ATOM 13671 C CA . ASP A 1 52 ? -1.459 -7.177 4.969 1.00 0.00 52 ASP A CA 12
ATOM 13672 C C . ASP A 1 52 ? -1.311 -5.685 4.726 1.00 0.00 52 ASP A C 12
ATOM 13673 O O . ASP A 1 52 ? -0.194 -5.215 4.484 1.00 0.00 52 ASP A O 12
ATOM 13682 N N . PRO A 1 53 ? -2.427 -4.891 4.783 1.00 0.00 53 PRO A N 12
ATOM 13683 C CA . PRO A 1 53 ? -2.352 -3.450 4.539 1.00 0.00 53 PRO A CA 12
ATOM 13684 C C . PRO A 1 53 ? -1.586 -2.707 5.635 1.00 0.00 53 PRO A C 12
ATOM 13685 O O . PRO A 1 53 ? -0.966 -1.681 5.379 1.00 0.00 53 PRO A O 12
ATOM 13696 N N . LYS A 1 54 ? -1.630 -3.271 6.852 1.00 0.00 54 LYS A N 12
ATOM 13697 C CA . LYS A 1 54 ? -0.982 -2.678 8.027 1.00 0.00 54 LYS A CA 12
ATOM 13698 C C . LYS A 1 54 ? 0.519 -2.776 7.897 1.00 0.00 54 LYS A C 12
ATOM 13699 O O . LYS A 1 54 ? 1.264 -1.904 8.340 1.00 0.00 54 LYS A O 12
ATOM 13718 N N . GLN A 1 55 ? 0.927 -3.866 7.273 1.00 0.00 55 GLN A N 12
ATOM 13719 C CA . GLN A 1 55 ? 2.317 -4.153 6.995 1.00 0.00 55 GLN A CA 12
ATOM 13720 C C . GLN A 1 55 ? 2.853 -3.150 5.982 1.00 0.00 55 GLN A C 12
ATOM 13721 O O . GLN A 1 55 ? 3.964 -2.631 6.121 1.00 0.00 55 GLN A O 12
ATOM 13735 N N . ALA A 1 56 ? 2.026 -2.897 4.963 1.00 0.00 56 ALA A N 12
ATOM 13736 C CA . ALA A 1 56 ? 2.329 -1.934 3.912 1.00 0.00 56 ALA A CA 12
ATOM 13737 C C . ALA A 1 56 ? 2.263 -0.501 4.436 1.00 0.00 56 ALA A C 12
ATOM 13738 O O . ALA A 1 56 ? 3.163 0.290 4.189 1.00 0.00 56 ALA A O 12
ATOM 13745 N N . VAL A 1 57 ? 1.200 -0.198 5.206 1.00 0.00 57 VAL A N 12
ATOM 13746 C CA . VAL A 1 57 ? 0.992 1.144 5.770 1.00 0.00 57 VAL A CA 12
ATOM 13747 C C . VAL A 1 57 ? 2.076 1.473 6.795 1.00 0.00 57 VAL A C 12
ATOM 13748 O O . VAL A 1 57 ? 2.623 2.574 6.774 1.00 0.00 57 VAL A O 12
ATOM 13761 N N . GLU A 1 58 ? 2.396 0.513 7.678 1.00 0.00 58 GLU A N 12
ATOM 13762 C CA . GLU A 1 58 ? 3.439 0.732 8.690 1.00 0.00 58 GLU A CA 12
ATOM 13763 C C . GLU A 1 58 ? 4.813 0.878 8.046 1.00 0.00 58 GLU A C 12
ATOM 13764 O O . GLU A 1 58 ? 5.606 1.728 8.462 1.00 0.00 58 GLU A O 12
ATOM 13776 N N . PHE A 1 59 ? 5.089 0.047 7.033 1.00 0.00 59 PHE A N 12
ATOM 13777 C CA . PHE A 1 59 ? 6.361 0.110 6.313 1.00 0.00 59 PHE A CA 12
ATOM 13778 C C . PHE A 1 59 ? 6.446 1.376 5.456 1.00 0.00 59 PHE A C 12
ATOM 13779 O O . PHE A 1 59 ? 7.500 2.017 5.399 1.00 0.00 59 PHE A O 12
ATOM 13796 N N . VAL A 1 60 ? 5.330 1.727 4.792 1.00 0.00 60 VAL A N 12
ATOM 13797 C CA . VAL A 1 60 ? 5.274 2.938 3.953 1.00 0.00 60 VAL A CA 12
ATOM 13798 C C . VAL A 1 60 ? 5.376 4.187 4.837 1.00 0.00 60 VAL A C 12
ATOM 13799 O O . VAL A 1 60 ? 6.011 5.160 4.468 1.00 0.00 60 VAL A O 12
ATOM 13812 N N . GLN A 1 61 ? 4.734 4.140 6.008 1.00 0.00 61 GLN A N 12
ATOM 13813 C CA . GLN A 1 61 ? 4.732 5.273 6.941 1.00 0.00 61 GLN A CA 12
ATOM 13814 C C . GLN A 1 61 ? 6.138 5.557 7.464 1.00 0.00 61 GLN A C 12
ATOM 13815 O O . GLN A 1 61 ? 6.545 6.713 7.583 1.00 0.00 61 GLN A O 12
ATOM 13829 N N . LYS A 1 62 ? 6.873 4.485 7.778 1.00 0.00 62 LYS A N 12
ATOM 13830 C CA . LYS A 1 62 ? 8.243 4.607 8.280 1.00 0.00 62 LYS A CA 12
ATOM 13831 C C . LYS A 1 62 ? 9.222 5.029 7.183 1.00 0.00 62 LYS A C 12
ATOM 13832 O O . LYS A 1 62 ? 10.105 5.860 7.408 1.00 0.00 62 LYS A O 12
ATOM 13851 N N . SER A 1 63 ? 9.041 4.439 6.001 1.00 0.00 63 SER A N 12
ATOM 13852 C CA . SER A 1 63 ? 9.901 4.700 4.843 1.00 0.00 63 SER A CA 12
ATOM 13853 C C . SER A 1 63 ? 9.498 5.960 4.070 1.00 0.00 63 SER A C 12
ATOM 13854 O O . SER A 1 63 ? 10.353 6.773 3.705 1.00 0.00 63 SER A O 12
ATOM 13862 N N . LEU A 1 64 ? 8.191 6.104 3.833 1.00 0.00 64 LEU A N 12
ATOM 13863 C CA . LEU A 1 64 ? 7.656 7.227 3.053 1.00 0.00 64 LEU A CA 12
ATOM 13864 C C . LEU A 1 64 ? 7.167 8.398 3.923 1.00 0.00 64 LEU A C 12
ATOM 13865 O O . LEU A 1 64 ? 7.320 9.552 3.512 1.00 0.00 64 LEU A O 12
ATOM 13881 N N . GLU A 1 65 ? 6.587 8.127 5.107 1.00 0.00 65 GLU A N 12
ATOM 13882 C CA . GLU A 1 65 ? 6.124 9.234 5.973 1.00 0.00 65 GLU A CA 12
ATOM 13883 C C . GLU A 1 65 ? 7.200 9.686 6.971 1.00 0.00 65 GLU A C 12
ATOM 13884 O O . GLU A 1 65 ? 7.043 10.722 7.626 1.00 0.00 65 GLU A O 12
ATOM 13896 N N . HIS A 1 66 ? 8.289 8.912 7.078 1.00 0.00 66 HIS A N 12
ATOM 13897 C CA . HIS A 1 66 ? 9.394 9.241 7.985 1.00 0.00 66 HIS A CA 12
ATOM 13898 C C . HIS A 1 66 ? 10.738 9.079 7.284 1.00 0.00 66 HIS A C 12
ATOM 13899 O O . HIS A 1 66 ? 10.899 8.200 6.431 1.00 0.00 66 HIS A O 12
ATOM 13914 N N . HIS A 1 67 ? 11.696 9.935 7.652 1.00 0.00 67 HIS A N 12
ATOM 13915 C CA . HIS A 1 67 ? 13.038 9.905 7.068 1.00 0.00 67 HIS A CA 12
ATOM 13916 C C . HIS A 1 67 ? 14.103 9.861 8.160 1.00 0.00 67 HIS A C 12
ATOM 13917 O O . HIS A 1 67 ? 13.970 10.521 9.194 1.00 0.00 67 HIS A O 12
ATOM 13932 N N . HIS A 1 68 ? 15.157 9.075 7.915 1.00 0.00 68 HIS A N 12
ATOM 13933 C CA . HIS A 1 68 ? 16.260 8.929 8.866 1.00 0.00 68 HIS A CA 12
ATOM 13934 C C . HIS A 1 68 ? 17.454 9.801 8.459 1.00 0.00 68 HIS A C 12
ATOM 13935 O O . HIS A 1 68 ? 18.067 10.453 9.309 1.00 0.00 68 HIS A O 12
ATOM 13950 N N . HIS A 1 69 ? 17.771 9.803 7.157 1.00 0.00 69 HIS A N 12
ATOM 13951 C CA . HIS A 1 69 ? 18.885 10.590 6.625 1.00 0.00 69 HIS A CA 12
ATOM 13952 C C . HIS A 1 69 ? 18.428 11.464 5.463 1.00 0.00 69 HIS A C 12
ATOM 13953 O O . HIS A 1 69 ? 17.576 11.055 4.668 1.00 0.00 69 HIS A O 12
ATOM 13968 N N . HIS A 1 70 ? 19.003 12.667 5.376 1.00 0.00 70 HIS A N 12
ATOM 13969 C CA . HIS A 1 70 ? 18.669 13.618 4.314 1.00 0.00 70 HIS A CA 12
ATOM 13970 C C . HIS A 1 70 ? 19.729 13.606 3.219 1.00 0.00 70 HIS A C 12
ATOM 13971 O O . HIS A 1 70 ? 20.920 13.440 3.500 1.00 0.00 70 HIS A O 12
ATOM 13986 N N . HIS A 1 71 ? 19.282 13.784 1.972 1.00 0.00 71 HIS A N 12
ATOM 13987 C CA . HIS A 1 71 ? 20.178 13.796 0.814 1.00 0.00 71 HIS A CA 12
ATOM 13988 C C . HIS A 1 71 ? 20.467 15.228 0.366 1.00 0.00 71 HIS A C 12
ATOM 13989 O O . HIS A 1 71 ? 19.507 15.947 0.010 1.00 0.00 71 HIS A O 12
ATOM 14005 N N . MET A 1 1 ? 3.727 7.904 -11.940 1.00 0.00 1 MET A N 13
ATOM 14006 C CA . MET A 1 1 ? 4.925 7.999 -11.063 1.00 0.00 1 MET A CA 13
ATOM 14007 C C . MET A 1 1 ? 4.517 8.248 -9.615 1.00 0.00 1 MET A C 13
ATOM 14008 O O . MET A 1 1 ? 3.556 8.975 -9.349 1.00 0.00 1 MET A O 13
ATOM 14024 N N . ASP A 1 2 ?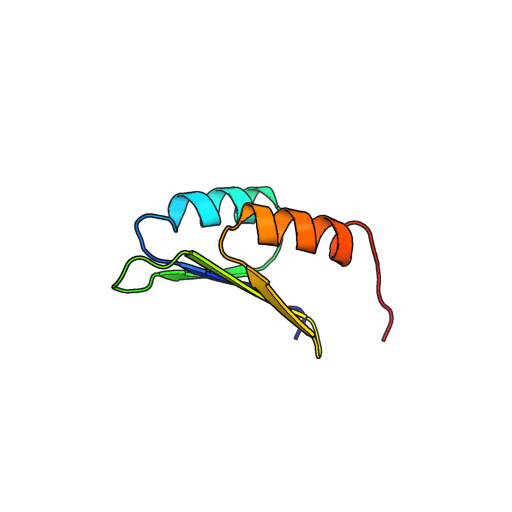 5.266 7.631 -8.675 1.00 0.00 2 ASP A N 13
ATOM 14025 C CA . ASP A 1 2 ? 5.024 7.752 -7.213 1.00 0.00 2 ASP A CA 13
ATOM 14026 C C . ASP A 1 2 ? 3.633 7.227 -6.798 1.00 0.00 2 ASP A C 13
ATOM 14027 O O . ASP A 1 2 ? 3.116 7.572 -5.728 1.00 0.00 2 ASP A O 13
ATOM 14036 N N . GLU A 1 3 ? 3.051 6.367 -7.647 1.00 0.00 3 GLU A N 13
ATOM 14037 C CA . GLU A 1 3 ? 1.728 5.778 -7.399 1.00 0.00 3 GLU A CA 13
ATOM 14038 C C . GLU A 1 3 ? 1.821 4.547 -6.516 1.00 0.00 3 GLU A C 13
ATOM 14039 O O . GLU A 1 3 ? 2.608 3.636 -6.775 1.00 0.00 3 GLU A O 13
ATOM 14051 N N . VAL A 1 4 ? 0.972 4.515 -5.503 1.00 0.00 4 VAL A N 13
ATOM 14052 C CA . VAL A 1 4 ? 0.907 3.393 -4.582 1.00 0.00 4 VAL A CA 13
ATOM 14053 C C . VAL A 1 4 ? -0.305 2.552 -4.980 1.00 0.00 4 VAL A C 13
ATOM 14054 O O . VAL A 1 4 ? -1.321 3.105 -5.409 1.00 0.00 4 VAL A O 13
ATOM 14067 N N . LYS A 1 5 ? -0.197 1.226 -4.881 1.00 0.00 5 LYS A N 13
ATOM 14068 C CA . LYS A 1 5 ? -1.317 0.349 -5.256 1.00 0.00 5 LYS A CA 13
ATOM 14069 C C . LYS A 1 5 ? -1.547 -0.766 -4.247 1.00 0.00 5 LYS A C 13
ATOM 14070 O O . LYS A 1 5 ? -0.639 -1.175 -3.523 1.00 0.00 5 LYS A O 13
ATOM 14089 N N . VAL A 1 6 ? -2.798 -1.220 -4.186 1.00 0.00 6 VAL A N 13
ATOM 14090 C CA . VAL A 1 6 ? -3.186 -2.315 -3.304 1.00 0.00 6 VAL A CA 13
ATOM 14091 C C . VAL A 1 6 ? -4.053 -3.302 -4.076 1.00 0.00 6 VAL A C 13
ATOM 14092 O O . VAL A 1 6 ? -5.086 -2.921 -4.635 1.00 0.00 6 VAL A O 13
ATOM 14105 N N . HIS A 1 7 ? -3.626 -4.559 -4.102 1.00 0.00 7 HIS A N 13
ATOM 14106 C CA . HIS A 1 7 ? -4.374 -5.599 -4.791 1.00 0.00 7 HIS A CA 13
ATOM 14107 C C . HIS A 1 7 ? -4.842 -6.674 -3.806 1.00 0.00 7 HIS A C 13
ATOM 14108 O O . HIS A 1 7 ? -4.042 -7.499 -3.347 1.00 0.00 7 HIS A O 13
ATOM 14123 N N . VAL A 1 8 ? -6.146 -6.664 -3.476 1.00 0.00 8 VAL A N 13
ATOM 14124 C CA . VAL A 1 8 ? -6.722 -7.660 -2.566 1.00 0.00 8 VAL A CA 13
ATOM 14125 C C . VAL A 1 8 ? -8.124 -8.062 -3.036 1.00 0.00 8 VAL A C 13
ATOM 14126 O O . VAL A 1 8 ? -8.741 -7.341 -3.819 1.00 0.00 8 VAL A O 13
ATOM 14139 N N . GLY A 1 9 ? -8.625 -9.205 -2.544 1.00 0.00 9 GLY A N 13
ATOM 14140 C CA . GLY A 1 9 ? -9.954 -9.680 -2.933 1.00 0.00 9 GLY A CA 13
ATOM 14141 C C . GLY A 1 9 ? -11.087 -8.863 -2.326 1.00 0.00 9 GLY A C 13
ATOM 14142 O O . GLY A 1 9 ? -10.856 -8.041 -1.440 1.00 0.00 9 GLY A O 13
ATOM 14146 N N . ASP A 1 10 ? -12.312 -9.121 -2.801 1.00 0.00 10 ASP A N 13
ATOM 14147 C CA . ASP A 1 10 ? -13.522 -8.400 -2.359 1.00 0.00 10 ASP A CA 13
ATOM 14148 C C . ASP A 1 10 ? -13.915 -8.676 -0.899 1.00 0.00 10 ASP A C 13
ATOM 14149 O O . ASP A 1 10 ? -14.546 -7.827 -0.263 1.00 0.00 10 ASP A O 13
ATOM 14158 N N . ASP A 1 11 ? -13.542 -9.853 -0.374 1.00 0.00 11 ASP A N 13
ATOM 14159 C CA . ASP A 1 11 ? -13.892 -10.238 1.005 1.00 0.00 11 ASP A CA 13
ATOM 14160 C C . ASP A 1 11 ? -13.064 -9.499 2.069 1.00 0.00 11 ASP A C 13
ATOM 14161 O O . ASP A 1 11 ? -13.562 -9.250 3.171 1.00 0.00 11 ASP A O 13
ATOM 14170 N N . GLN A 1 12 ? -11.814 -9.156 1.739 1.00 0.00 12 GLN A N 13
ATOM 14171 C CA . GLN A 1 12 ? -10.932 -8.450 2.679 1.00 0.00 12 GLN A CA 13
ATOM 14172 C C . GLN A 1 12 ? -10.630 -7.013 2.225 1.00 0.00 12 GLN A C 13
ATOM 14173 O O . GLN A 1 12 ? -9.970 -6.262 2.945 1.00 0.00 12 GLN A O 13
ATOM 14187 N N . PHE A 1 13 ? -11.160 -6.625 1.055 1.00 0.00 13 PHE A N 13
ATOM 14188 C CA . PHE A 1 13 ? -10.929 -5.294 0.460 1.00 0.00 13 PHE A CA 13
ATOM 14189 C C . PHE A 1 13 ? -11.364 -4.131 1.356 1.00 0.00 13 PHE A C 13
ATOM 14190 O O . PHE A 1 13 ? -10.652 -3.132 1.434 1.00 0.00 13 PHE A O 13
ATOM 14207 N N . GLU A 1 14 ? -12.521 -4.250 2.008 1.00 0.00 14 GLU A N 13
ATOM 14208 C CA . GLU A 1 14 ? -13.029 -3.175 2.880 1.00 0.00 14 GLU A CA 13
ATOM 14209 C C . GLU A 1 14 ? -12.054 -2.845 4.014 1.00 0.00 14 GLU A C 13
ATOM 14210 O O . GLU A 1 14 ? -11.874 -1.673 4.351 1.00 0.00 14 GLU A O 13
ATOM 14222 N N . GLU A 1 15 ? -11.427 -3.878 4.590 1.00 0.00 15 GLU A N 13
ATOM 14223 C CA . GLU A 1 15 ? -10.445 -3.687 5.673 1.00 0.00 15 GLU A CA 13
ATOM 14224 C C . GLU A 1 15 ? -9.187 -2.985 5.139 1.00 0.00 15 GLU A C 13
ATOM 14225 O O . GLU A 1 15 ? -8.665 -2.058 5.766 1.00 0.00 15 GLU A O 13
ATOM 14237 N N . VAL A 1 16 ? -8.725 -3.452 3.973 1.00 0.00 16 VAL A N 13
ATOM 14238 C CA . VAL A 1 16 ? -7.539 -2.909 3.295 1.00 0.00 16 VAL A CA 13
ATOM 14239 C C . VAL A 1 16 ? -7.809 -1.500 2.760 1.00 0.00 16 VAL A C 13
ATOM 14240 O O . VAL A 1 16 ? -6.935 -0.629 2.820 1.00 0.00 16 VAL A O 13
ATOM 14253 N N . SER A 1 17 ? -9.020 -1.293 2.239 1.00 0.00 17 SER A N 13
ATOM 14254 C CA . SER A 1 17 ? -9.446 0.015 1.720 1.00 0.00 17 SER A CA 13
ATOM 14255 C C . SER A 1 17 ? -9.528 1.055 2.848 1.00 0.00 17 SER A C 13
ATOM 14256 O O . SER A 1 17 ? -9.180 2.223 2.653 1.00 0.00 17 SER A O 13
ATOM 14264 N N . ARG A 1 18 ? -9.991 0.603 4.032 1.00 0.00 18 ARG A N 13
ATOM 14265 C CA . ARG A 1 18 ? -10.128 1.464 5.220 1.00 0.00 18 ARG A CA 13
ATOM 14266 C C . ARG A 1 18 ? -8.770 1.911 5.768 1.00 0.00 18 ARG A C 13
ATOM 14267 O O . ARG A 1 18 ? -8.582 3.095 6.054 1.00 0.00 18 ARG A O 13
ATOM 14288 N N . GLU A 1 19 ? -7.825 0.960 5.909 1.00 0.00 19 GLU A N 13
ATOM 14289 C CA . GLU A 1 19 ? -6.469 1.269 6.408 1.00 0.00 19 GLU A CA 13
ATOM 14290 C C . GLU A 1 19 ? -5.732 2.238 5.472 1.00 0.00 19 GLU A C 13
ATOM 14291 O O . GLU A 1 19 ? -5.062 3.168 5.933 1.00 0.00 19 GLU A O 13
ATOM 14303 N N . ILE A 1 20 ? -5.868 2.003 4.159 1.00 0.00 20 ILE A N 13
ATOM 14304 C CA . ILE A 1 20 ? -5.266 2.862 3.113 1.00 0.00 20 ILE A CA 13
ATOM 14305 C C . ILE A 1 20 ? -5.881 4.266 3.130 1.00 0.00 20 ILE A C 13
ATOM 14306 O O . ILE A 1 20 ? -5.160 5.267 3.084 1.00 0.00 20 ILE A O 13
ATOM 14322 N N . LYS A 1 21 ? -7.215 4.321 3.196 1.00 0.00 21 LYS A N 13
ATOM 14323 C CA . LYS A 1 21 ? -7.949 5.595 3.246 1.00 0.00 21 LYS A CA 13
ATOM 14324 C C . LYS A 1 21 ? -7.606 6.338 4.535 1.00 0.00 21 LYS A C 13
ATOM 14325 O O . LYS A 1 21 ? -7.521 7.569 4.555 1.00 0.00 21 LYS A O 13
ATOM 14344 N N . LYS A 1 22 ? -7.411 5.555 5.609 1.00 0.00 22 LYS A N 13
ATOM 14345 C CA . LYS A 1 22 ? -7.028 6.078 6.918 1.00 0.00 22 LYS A CA 13
ATOM 14346 C C . LYS A 1 22 ? -5.600 6.640 6.867 1.00 0.00 22 LYS A C 13
ATOM 14347 O O . LYS A 1 22 ? -5.244 7.532 7.644 1.00 0.00 22 LYS A O 13
ATOM 14366 N N . ALA A 1 23 ? -4.801 6.101 5.937 1.00 0.00 23 ALA A N 13
ATOM 14367 C CA . ALA A 1 23 ? -3.413 6.525 5.754 1.00 0.00 23 ALA A CA 13
ATOM 14368 C C . ALA A 1 23 ? -3.323 7.830 4.945 1.00 0.00 23 ALA A C 13
ATOM 14369 O O . ALA A 1 23 ? -2.363 8.591 5.090 1.00 0.00 23 ALA A O 13
ATOM 14376 N N . GLY A 1 24 ? -4.336 8.067 4.094 1.00 0.00 24 GLY A N 13
ATOM 14377 C CA . GLY A 1 24 ? -4.426 9.304 3.322 1.00 0.00 24 GLY A CA 13
ATOM 14378 C C . GLY A 1 24 ? -3.563 9.401 2.065 1.00 0.00 24 GLY A C 13
ATOM 14379 O O . GLY A 1 24 ? -3.430 10.505 1.528 1.00 0.00 24 GLY A O 13
ATOM 14383 N N . TRP A 1 25 ? -2.974 8.296 1.574 1.00 0.00 25 TRP A N 13
ATOM 14384 C CA . TRP A 1 25 ? -2.135 8.401 0.356 1.00 0.00 25 TRP A CA 13
ATOM 14385 C C . TRP A 1 25 ? -2.894 7.985 -0.899 1.00 0.00 25 TRP A C 13
ATOM 14386 O O . TRP A 1 25 ? -3.847 7.203 -0.830 1.00 0.00 25 TRP A O 13
ATOM 14407 N N . LYS A 1 26 ? -2.455 8.530 -2.054 1.00 0.00 26 LYS A N 13
ATOM 14408 C CA . LYS A 1 26 ? -3.050 8.212 -3.361 1.00 0.00 26 LYS A CA 13
ATOM 14409 C C . LYS A 1 26 ? -2.631 6.800 -3.790 1.00 0.00 26 LYS A C 13
ATOM 14410 O O . LYS A 1 26 ? -1.524 6.579 -4.299 1.00 0.00 26 LYS A O 13
ATOM 14429 N N . VAL A 1 27 ? -3.536 5.857 -3.548 1.00 0.00 27 VAL A N 13
ATOM 14430 C CA . VAL A 1 27 ? -3.322 4.449 -3.833 1.00 0.00 27 VAL A CA 13
ATOM 14431 C C . VAL A 1 27 ? -4.466 3.894 -4.676 1.00 0.00 27 VAL A C 13
ATOM 14432 O O . VAL A 1 27 ? -5.625 4.285 -4.509 1.00 0.00 27 VAL A O 13
ATOM 14445 N N . GLU A 1 28 ? -4.113 2.985 -5.575 1.00 0.00 28 GLU A N 13
ATOM 14446 C CA . GLU A 1 28 ? -5.079 2.312 -6.434 1.00 0.00 28 GLU A CA 13
ATOM 14447 C C . GLU A 1 28 ? -5.357 0.921 -5.882 1.00 0.00 28 GLU A C 13
ATOM 14448 O O . GLU A 1 28 ? -4.425 0.175 -5.590 1.00 0.00 28 GLU A O 13
ATOM 14460 N N . VAL A 1 29 ? -6.637 0.580 -5.758 1.00 0.00 29 VAL A N 13
ATOM 14461 C CA . VAL A 1 29 ? -7.047 -0.703 -5.192 1.00 0.00 29 VAL A CA 13
ATOM 14462 C C . VAL A 1 29 ? -7.849 -1.504 -6.209 1.00 0.00 29 VAL A C 13
ATOM 14463 O O . VAL A 1 29 ? -8.756 -0.973 -6.857 1.00 0.00 29 VAL A O 13
ATOM 14476 N N . HIS A 1 30 ? -7.498 -2.783 -6.334 1.00 0.00 30 HIS A N 13
ATOM 14477 C CA . HIS A 1 30 ? -8.172 -3.682 -7.255 1.00 0.00 30 HIS A CA 13
ATOM 14478 C C . HIS A 1 30 ? -8.549 -4.973 -6.534 1.00 0.00 30 HIS A C 13
ATOM 14479 O O . HIS A 1 30 ? -7.728 -5.554 -5.818 1.00 0.00 30 HIS A O 13
ATOM 14494 N N . LYS A 1 31 ? -9.793 -5.408 -6.732 1.00 0.00 31 LYS A N 13
ATOM 14495 C CA . LYS A 1 31 ? -10.312 -6.624 -6.102 1.00 0.00 31 LYS A CA 13
ATOM 14496 C C . LYS A 1 31 ? -10.182 -7.831 -7.030 1.00 0.00 31 LYS A C 13
ATOM 14497 O O . LYS A 1 31 ? -10.674 -7.808 -8.163 1.00 0.00 31 LYS A O 13
ATOM 14516 N N . HIS A 1 32 ? -9.509 -8.880 -6.535 1.00 0.00 32 HIS A N 13
ATOM 14517 C CA . HIS A 1 32 ? -9.315 -10.116 -7.302 1.00 0.00 32 HIS A CA 13
ATOM 14518 C C . HIS A 1 32 ? -10.472 -11.106 -7.063 1.00 0.00 32 HIS A C 13
ATOM 14519 O O . HIS A 1 32 ? -11.130 -11.028 -6.020 1.00 0.00 32 HIS A O 13
ATOM 14534 N N . PRO A 1 33 ? -10.750 -12.061 -8.016 1.00 0.00 33 PRO A N 13
ATOM 14535 C CA . PRO A 1 33 ? -11.844 -13.051 -7.859 1.00 0.00 33 PRO A CA 13
ATOM 14536 C C . PRO A 1 33 ? -11.622 -14.012 -6.683 1.00 0.00 33 PRO A C 13
ATOM 14537 O O . PRO A 1 33 ? -12.583 -14.448 -6.042 1.00 0.00 33 PRO A O 13
ATOM 14548 N N . SER A 1 34 ? -10.350 -14.329 -6.415 1.00 0.00 34 SER A N 13
ATOM 14549 C CA . SER A 1 34 ? -9.977 -15.226 -5.320 1.00 0.00 34 SER A CA 13
ATOM 14550 C C . SER A 1 34 ? -9.567 -14.421 -4.082 1.00 0.00 34 SER A C 13
ATOM 14551 O O . SER A 1 34 ? -9.309 -13.217 -4.177 1.00 0.00 34 SER A O 13
ATOM 14559 N N . ASN A 1 35 ? -9.509 -15.097 -2.924 1.00 0.00 35 ASN A N 13
ATOM 14560 C CA . ASN A 1 35 ? -9.134 -14.453 -1.658 1.00 0.00 35 ASN A CA 13
ATOM 14561 C C . ASN A 1 35 ? -7.613 -14.300 -1.543 1.00 0.00 35 ASN A C 13
ATOM 14562 O O . ASN A 1 35 ? -6.886 -15.284 -1.360 1.00 0.00 35 ASN A O 13
ATOM 14573 N N . THR A 1 36 ? -7.148 -13.052 -1.672 1.00 0.00 36 THR A N 13
ATOM 14574 C CA . THR A 1 36 ? -5.719 -12.732 -1.591 1.00 0.00 36 THR A CA 13
ATOM 14575 C C . THR A 1 36 ? -5.497 -11.390 -0.884 1.00 0.00 36 THR A C 13
ATOM 14576 O O . THR A 1 36 ? -6.234 -10.429 -1.122 1.00 0.00 36 THR A O 13
ATOM 14587 N N . SER A 1 37 ? -4.479 -11.345 -0.021 1.00 0.00 37 SER A N 13
ATOM 14588 C CA . SER A 1 37 ? -4.142 -10.130 0.718 1.00 0.00 37 SER A CA 13
ATOM 14589 C C . SER A 1 37 ? -2.688 -9.729 0.452 1.00 0.00 37 SER A C 13
ATOM 14590 O O . SER A 1 37 ? -1.755 -10.279 1.049 1.00 0.00 37 SER A O 13
ATOM 14598 N N . GLN A 1 38 ? -2.510 -8.783 -0.481 1.00 0.00 38 GLN A N 13
ATOM 14599 C CA . GLN A 1 38 ? -1.177 -8.286 -0.858 1.00 0.00 38 GLN A CA 13
ATOM 14600 C C . GLN A 1 38 ? -1.240 -6.825 -1.311 1.00 0.00 38 GLN A C 13
ATOM 14601 O O . GLN A 1 38 ? -2.049 -6.460 -2.164 1.00 0.00 38 GLN A O 13
ATOM 14615 N N . VAL A 1 39 ? -0.364 -6.008 -0.722 1.00 0.00 39 VAL A N 13
ATOM 14616 C CA . VAL A 1 39 ? -0.261 -4.591 -1.048 1.00 0.00 39 VAL A CA 13
ATOM 14617 C C . VAL A 1 39 ? 1.008 -4.345 -1.865 1.00 0.00 39 VAL A C 13
ATOM 14618 O O . VAL A 1 39 ? 2.089 -4.783 -1.461 1.00 0.00 39 VAL A O 13
ATOM 14631 N N . THR A 1 40 ? 0.882 -3.652 -3.005 1.00 0.00 40 THR A N 13
ATOM 14632 C CA . THR A 1 40 ? 2.048 -3.367 -3.831 1.00 0.00 40 THR A CA 13
ATOM 14633 C C . THR A 1 40 ? 2.259 -1.855 -3.942 1.00 0.00 40 THR A C 13
ATOM 14634 O O . THR A 1 40 ? 1.410 -1.140 -4.476 1.00 0.00 40 THR A O 13
ATOM 14645 N N . VAL A 1 41 ? 3.421 -1.388 -3.485 1.00 0.00 41 VAL A N 13
ATOM 14646 C CA . VAL A 1 41 ? 3.746 0.042 -3.540 1.00 0.00 41 VAL A CA 13
ATOM 14647 C C . VAL A 1 41 ? 4.744 0.314 -4.655 1.00 0.00 41 VAL A C 13
ATOM 14648 O O . VAL A 1 41 ? 5.828 -0.261 -4.663 1.00 0.00 41 VAL A O 13
ATOM 14661 N N . THR A 1 42 ? 4.374 1.200 -5.589 1.00 0.00 42 THR A N 13
ATOM 14662 C CA . THR A 1 42 ? 5.254 1.544 -6.687 1.00 0.00 42 THR A CA 13
ATOM 14663 C C . THR A 1 42 ? 5.675 2.990 -6.566 1.00 0.00 42 THR A C 13
ATOM 14664 O O . THR A 1 42 ? 4.862 3.913 -6.635 1.00 0.00 42 THR A O 13
ATOM 14675 N N . LYS A 1 43 ? 6.961 3.163 -6.378 1.00 0.00 43 LYS A N 13
ATOM 14676 C CA . LYS A 1 43 ? 7.555 4.487 -6.242 1.00 0.00 43 LYS A CA 13
ATOM 14677 C C . LYS A 1 43 ? 8.886 4.545 -6.991 1.00 0.00 43 LYS A C 13
ATOM 14678 O O . LYS A 1 43 ? 9.922 4.098 -6.482 1.00 0.00 43 LYS A O 13
ATOM 14697 N N . GLY A 1 44 ? 8.840 5.084 -8.221 1.00 0.00 44 GLY A N 13
ATOM 14698 C CA . GLY A 1 44 ? 10.034 5.188 -9.051 1.00 0.00 44 GLY A CA 13
ATOM 14699 C C . GLY A 1 44 ? 10.519 3.827 -9.515 1.00 0.00 44 GLY A C 13
ATOM 14700 O O . GLY A 1 44 ? 9.799 3.112 -10.219 1.00 0.00 44 GLY A O 13
ATOM 14704 N N . ASN A 1 45 ? 11.739 3.484 -9.115 1.00 0.00 45 ASN A N 13
ATOM 14705 C CA . ASN A 1 45 ? 12.341 2.195 -9.451 1.00 0.00 45 ASN A CA 13
ATOM 14706 C C . ASN A 1 45 ? 12.221 1.219 -8.268 1.00 0.00 45 ASN A C 13
ATOM 14707 O O . ASN A 1 45 ? 12.879 0.171 -8.243 1.00 0.00 45 ASN A O 13
ATOM 14718 N N . LYS A 1 46 ? 11.355 1.566 -7.300 1.00 0.00 46 LYS A N 13
ATOM 14719 C CA . LYS A 1 46 ? 11.156 0.757 -6.101 1.00 0.00 46 LYS A CA 13
ATOM 14720 C C . LYS A 1 46 ? 9.715 0.281 -5.999 1.00 0.00 46 LYS A C 13
ATOM 14721 O O . LYS A 1 46 ? 8.789 0.983 -6.417 1.00 0.00 46 LYS A O 13
ATOM 14740 N N . GLN A 1 47 ? 9.538 -0.919 -5.435 1.00 0.00 47 GLN A N 13
ATOM 14741 C CA . GLN A 1 47 ? 8.227 -1.519 -5.259 1.00 0.00 47 GLN A CA 13
ATOM 14742 C C . GLN A 1 47 ? 8.223 -2.382 -4.003 1.00 0.00 47 GLN A C 13
ATOM 14743 O O . GLN A 1 47 ? 9.144 -3.172 -3.774 1.00 0.00 47 GLN A O 13
ATOM 14757 N N . TRP A 1 48 ? 7.176 -2.213 -3.208 1.00 0.00 48 TRP A N 13
ATOM 14758 C CA . TRP A 1 48 ? 7.010 -2.960 -1.960 1.00 0.00 48 TRP A CA 13
ATOM 14759 C C . TRP A 1 48 ? 5.844 -3.939 -2.069 1.00 0.00 48 TRP A C 13
ATOM 14760 O O . TRP A 1 48 ? 4.811 -3.619 -2.663 1.00 0.00 48 TRP A O 13
ATOM 14781 N N . THR A 1 49 ? 6.022 -5.130 -1.492 1.00 0.00 49 THR A N 13
ATOM 14782 C CA . THR A 1 49 ? 4.991 -6.166 -1.497 1.00 0.00 49 THR A CA 13
ATOM 14783 C C . THR A 1 49 ? 4.747 -6.673 -0.070 1.00 0.00 49 THR A C 13
ATOM 14784 O O . THR A 1 49 ? 5.700 -7.038 0.624 1.00 0.00 49 THR A O 13
ATOM 14795 N N . PHE A 1 50 ? 3.473 -6.696 0.365 1.00 0.00 50 PHE A N 13
ATOM 14796 C CA . PHE A 1 50 ? 3.129 -7.155 1.717 1.00 0.00 50 PHE A CA 13
ATOM 14797 C C . PHE A 1 50 ? 1.886 -8.032 1.709 1.00 0.00 50 PHE A C 13
ATOM 14798 O O . PHE A 1 50 ? 1.095 -7.984 0.771 1.00 0.00 50 PHE A O 13
ATOM 14815 N N . LYS A 1 51 ? 1.727 -8.834 2.770 1.00 0.00 51 LYS A N 13
ATOM 14816 C CA . LYS A 1 51 ? 0.576 -9.731 2.914 1.00 0.00 51 LYS A CA 13
ATOM 14817 C C . LYS A 1 51 ? -0.606 -9.045 3.618 1.00 0.00 51 LYS A C 13
ATOM 14818 O O . LYS A 1 51 ? -1.733 -9.544 3.555 1.00 0.00 51 LYS A O 13
ATOM 14837 N N . ASP A 1 52 ? -0.345 -7.910 4.291 1.00 0.00 52 ASP A N 13
ATOM 14838 C CA . ASP A 1 52 ? -1.390 -7.169 5.004 1.00 0.00 52 ASP A CA 13
ATOM 14839 C C . ASP A 1 52 ? -1.211 -5.670 4.816 1.00 0.00 52 ASP A C 13
ATOM 14840 O O . ASP A 1 52 ? -0.082 -5.210 4.614 1.00 0.00 52 ASP A O 13
ATOM 14849 N N . PRO A 1 53 ? -2.318 -4.867 4.882 1.00 0.00 53 PRO A N 13
ATOM 14850 C CA . PRO A 1 53 ? -2.224 -3.418 4.703 1.00 0.00 53 PRO A CA 13
ATOM 14851 C C . PRO A 1 53 ? -1.466 -2.736 5.836 1.00 0.00 53 PRO A C 13
ATOM 14852 O O . PRO A 1 53 ? -0.877 -1.680 5.644 1.00 0.00 53 PRO A O 13
ATOM 14863 N N . LYS A 1 54 ? -1.482 -3.374 7.013 1.00 0.00 54 LYS A N 13
ATOM 14864 C CA . LYS A 1 54 ? -0.826 -2.836 8.206 1.00 0.00 54 LYS A CA 13
ATOM 14865 C C . LYS A 1 54 ? 0.670 -2.892 8.027 1.00 0.00 54 LYS A C 13
ATOM 14866 O O . LYS A 1 54 ? 1.411 -2.030 8.496 1.00 0.00 54 LYS A O 13
ATOM 14885 N N . GLN A 1 55 ? 1.077 -3.931 7.324 1.00 0.00 55 GLN A N 13
ATOM 14886 C CA . GLN A 1 55 ? 2.459 -4.173 6.984 1.00 0.00 55 GLN A CA 13
ATOM 14887 C C . GLN A 1 55 ? 2.931 -3.136 5.977 1.00 0.00 55 GLN A C 13
ATOM 14888 O O . GLN A 1 55 ? 4.031 -2.590 6.091 1.00 0.00 55 GLN A O 13
ATOM 14902 N N . ALA A 1 56 ? 2.067 -2.881 4.991 1.00 0.00 56 ALA A N 13
ATOM 14903 C CA . ALA A 1 56 ? 2.320 -1.892 3.948 1.00 0.00 56 ALA A CA 13
ATOM 14904 C C . ALA A 1 56 ? 2.243 -0.470 4.495 1.00 0.00 56 ALA A C 13
ATOM 14905 O O . ALA A 1 56 ? 3.119 0.343 4.234 1.00 0.00 56 ALA A O 13
ATOM 14912 N N . VAL A 1 57 ? 1.198 -0.199 5.296 1.00 0.00 57 VAL A N 13
ATOM 14913 C CA . VAL A 1 57 ? 0.979 1.129 5.884 1.00 0.00 57 VAL A CA 13
ATOM 14914 C C . VAL A 1 57 ? 2.081 1.459 6.891 1.00 0.00 57 VAL A C 13
ATOM 14915 O O . VAL A 1 57 ? 2.611 2.571 6.876 1.00 0.00 57 VAL A O 13
ATOM 14928 N N . GLU A 1 58 ? 2.434 0.490 7.755 1.00 0.00 58 GLU A N 13
ATOM 14929 C CA . GLU A 1 58 ? 3.497 0.711 8.747 1.00 0.00 58 GLU A CA 13
ATOM 14930 C C . GLU A 1 58 ? 4.857 0.877 8.077 1.00 0.00 58 GLU A C 13
ATOM 14931 O O . GLU A 1 58 ? 5.644 1.742 8.477 1.00 0.00 58 GLU A O 13
ATOM 14943 N N . PHE A 1 59 ? 5.130 0.046 7.061 1.00 0.00 59 PHE A N 13
ATOM 14944 C CA . PHE A 1 59 ? 6.392 0.125 6.325 1.00 0.00 59 PHE A CA 13
ATOM 14945 C C . PHE A 1 59 ? 6.455 1.390 5.466 1.00 0.00 59 PHE A C 13
ATOM 14946 O O . PHE A 1 59 ? 7.503 2.039 5.390 1.00 0.00 59 PHE A O 13
ATOM 14963 N N . VAL A 1 60 ? 5.326 1.733 4.818 1.00 0.00 60 VAL A N 13
ATOM 14964 C CA . VAL A 1 60 ? 5.253 2.940 3.976 1.00 0.00 60 VAL A CA 13
ATOM 14965 C C . VAL A 1 60 ? 5.362 4.193 4.852 1.00 0.00 60 VAL A C 13
ATOM 14966 O O . VAL A 1 60 ? 5.978 5.173 4.463 1.00 0.00 60 VAL A O 13
ATOM 14979 N N . GLN A 1 61 ? 4.740 4.147 6.034 1.00 0.00 61 GLN A N 13
ATOM 14980 C CA . GLN A 1 61 ? 4.752 5.286 6.960 1.00 0.00 61 GLN A CA 13
ATOM 14981 C C . GLN A 1 61 ? 6.161 5.560 7.479 1.00 0.00 61 GLN A C 13
ATOM 14982 O O . GLN A 1 61 ? 6.580 6.713 7.587 1.00 0.00 61 GLN A O 13
ATOM 14996 N N . LYS A 1 62 ? 6.887 4.486 7.801 1.00 0.00 62 LYS A N 13
ATOM 14997 C CA . LYS A 1 62 ? 8.258 4.600 8.299 1.00 0.00 62 LYS A CA 13
ATOM 14998 C C . LYS A 1 62 ? 9.237 5.001 7.195 1.00 0.00 62 LYS A C 13
ATOM 14999 O O . LYS A 1 62 ? 10.126 5.831 7.409 1.00 0.00 62 LYS A O 13
ATOM 15018 N N . SER A 1 63 ? 9.054 4.395 6.023 1.00 0.00 63 SER A N 13
ATOM 15019 C CA . SER A 1 63 ? 9.917 4.639 4.863 1.00 0.00 63 SER A CA 13
ATOM 15020 C C . SER A 1 63 ? 9.523 5.890 4.069 1.00 0.00 63 SER A C 13
ATOM 15021 O O . SER A 1 63 ? 10.384 6.699 3.707 1.00 0.00 63 SER A O 13
ATOM 15029 N N . LEU A 1 64 ? 8.219 6.032 3.810 1.00 0.00 64 LEU A N 13
ATOM 15030 C CA . LEU A 1 64 ? 7.698 7.151 3.012 1.00 0.00 64 LEU A CA 13
ATOM 15031 C C . LEU A 1 64 ? 7.180 8.325 3.860 1.00 0.00 64 LEU A C 13
ATOM 15032 O O . LEU A 1 64 ? 7.335 9.480 3.449 1.00 0.00 64 LEU A O 13
ATOM 15048 N N . GLU A 1 65 ? 6.574 8.051 5.028 1.00 0.00 65 GLU A N 13
ATOM 15049 C CA . GLU A 1 65 ? 6.063 9.142 5.879 1.00 0.00 65 GLU A CA 13
ATOM 15050 C C . GLU A 1 65 ? 7.109 9.610 6.911 1.00 0.00 65 GLU A C 13
ATOM 15051 O O . GLU A 1 65 ? 6.872 10.582 7.638 1.00 0.00 65 GLU A O 13
ATOM 15063 N N . HIS A 1 66 ? 8.259 8.923 6.961 1.00 0.00 66 HIS A N 13
ATOM 15064 C CA . HIS A 1 66 ? 9.340 9.275 7.885 1.00 0.00 66 HIS A CA 13
ATOM 15065 C C . HIS A 1 66 ? 10.687 9.272 7.170 1.00 0.00 66 HIS A C 13
ATOM 15066 O O . HIS A 1 66 ? 11.022 8.314 6.468 1.00 0.00 66 HIS A O 13
ATOM 15081 N N . HIS A 1 67 ? 11.449 10.355 7.357 1.00 0.00 67 HIS A N 13
ATOM 15082 C CA . HIS A 1 67 ? 12.768 10.499 6.737 1.00 0.00 67 HIS A CA 13
ATOM 15083 C C . HIS A 1 67 ? 13.874 10.364 7.777 1.00 0.00 67 HIS A C 13
ATOM 15084 O O . HIS A 1 67 ? 13.813 10.986 8.843 1.00 0.00 67 HIS A O 13
ATOM 15099 N N . HIS A 1 68 ? 14.883 9.549 7.455 1.00 0.00 68 HIS A N 13
ATOM 15100 C CA . HIS A 1 68 ? 16.019 9.318 8.350 1.00 0.00 68 HIS A CA 13
ATOM 15101 C C . HIS A 1 68 ? 17.230 10.136 7.914 1.00 0.00 68 HIS A C 13
ATOM 15102 O O . HIS A 1 68 ? 17.600 10.127 6.736 1.00 0.00 68 HIS A O 13
ATOM 15117 N N . HIS A 1 69 ? 17.835 10.840 8.875 1.00 0.00 69 HIS A N 13
ATOM 15118 C CA . HIS A 1 69 ? 19.011 11.675 8.610 1.00 0.00 69 HIS A CA 13
ATOM 15119 C C . HIS A 1 69 ? 20.147 11.357 9.585 1.00 0.00 69 HIS A C 13
ATOM 15120 O O . HIS A 1 69 ? 21.310 11.276 9.180 1.00 0.00 69 HIS A O 13
ATOM 15135 N N . HIS A 1 70 ? 19.797 11.179 10.866 1.00 0.00 70 HIS A N 13
ATOM 15136 C CA . HIS A 1 70 ? 20.780 10.869 11.910 1.00 0.00 70 HIS A CA 13
ATOM 15137 C C . HIS A 1 70 ? 20.813 9.369 12.213 1.00 0.00 70 HIS A C 13
ATOM 15138 O O . HIS A 1 70 ? 21.890 8.790 12.375 1.00 0.00 70 HIS A O 13
ATOM 15153 N N . HIS A 1 71 ? 19.626 8.753 12.286 1.00 0.00 71 HIS A N 13
ATOM 15154 C CA . HIS A 1 71 ? 19.504 7.321 12.570 1.00 0.00 71 HIS A CA 13
ATOM 15155 C C . HIS A 1 71 ? 19.273 6.529 11.283 1.00 0.00 71 HIS A C 13
ATOM 15156 O O . HIS A 1 71 ? 20.113 5.661 10.967 1.00 0.00 71 HIS A O 13
ATOM 15172 N N . MET A 1 1 ? 6.393 8.085 -11.039 1.00 0.00 1 MET A N 14
ATOM 15173 C CA . MET A 1 1 ? 4.913 8.031 -10.888 1.00 0.00 1 MET A CA 14
ATOM 15174 C C . MET A 1 1 ? 4.499 8.257 -9.434 1.00 0.00 1 MET A C 14
ATOM 15175 O O . MET A 1 1 ? 3.532 8.976 -9.164 1.00 0.00 1 MET A O 14
ATOM 15191 N N . ASP A 1 2 ? 5.243 7.630 -8.493 1.00 0.00 2 ASP A N 14
ATOM 15192 C CA . ASP A 1 2 ? 4.988 7.734 -7.032 1.00 0.00 2 ASP A CA 14
ATOM 15193 C C . ASP A 1 2 ? 3.595 7.199 -6.636 1.00 0.00 2 ASP A C 14
ATOM 15194 O O . ASP A 1 2 ? 3.066 7.532 -5.568 1.00 0.00 2 ASP A O 14
ATOM 15203 N N . GLU A 1 3 ? 3.024 6.347 -7.500 1.00 0.00 3 GLU A N 14
ATOM 15204 C CA . GLU A 1 3 ? 1.701 5.748 -7.270 1.00 0.00 3 GLU A CA 14
ATOM 15205 C C . GLU A 1 3 ? 1.794 4.509 -6.399 1.00 0.00 3 GLU A C 14
ATOM 15206 O O . GLU A 1 3 ? 2.592 3.607 -6.660 1.00 0.00 3 GLU A O 14
ATOM 15218 N N . VAL A 1 4 ? 0.937 4.458 -5.394 1.00 0.00 4 VAL A N 14
ATOM 15219 C CA . VAL A 1 4 ? 0.877 3.325 -4.486 1.00 0.00 4 VAL A CA 14
ATOM 15220 C C . VAL A 1 4 ? -0.344 2.496 -4.875 1.00 0.00 4 VAL A C 14
ATOM 15221 O O . VAL A 1 4 ? -1.364 3.059 -5.282 1.00 0.00 4 VAL A O 14
ATOM 15234 N N . LYS A 1 5 ? -0.238 1.168 -4.794 1.00 0.00 5 LYS A N 14
ATOM 15235 C CA . LYS A 1 5 ? -1.368 0.299 -5.158 1.00 0.00 5 LYS A CA 14
ATOM 15236 C C . LYS A 1 5 ? -1.556 -0.857 -4.187 1.00 0.00 5 LYS A C 14
ATOM 15237 O O . LYS A 1 5 ? -0.622 -1.285 -3.510 1.00 0.00 5 LYS A O 14
ATOM 15256 N N . VAL A 1 6 ? -2.801 -1.326 -4.104 1.00 0.00 6 VAL A N 14
ATOM 15257 C CA . VAL A 1 6 ? -3.147 -2.468 -3.265 1.00 0.00 6 VAL A CA 14
ATOM 15258 C C . VAL A 1 6 ? -4.030 -3.414 -4.060 1.00 0.00 6 VAL A C 14
ATOM 15259 O O . VAL A 1 6 ? -5.076 -3.008 -4.573 1.00 0.00 6 VAL A O 14
ATOM 15272 N N . HIS A 1 7 ? -3.604 -4.664 -4.160 1.00 0.00 7 HIS A N 14
ATOM 15273 C CA . HIS A 1 7 ? -4.370 -5.662 -4.879 1.00 0.00 7 HIS A CA 14
ATOM 15274 C C . HIS A 1 7 ? -4.824 -6.761 -3.918 1.00 0.00 7 HIS A C 14
ATOM 15275 O O . HIS A 1 7 ? -4.022 -7.606 -3.503 1.00 0.00 7 HIS A O 14
ATOM 15290 N N . VAL A 1 8 ? -6.120 -6.742 -3.555 1.00 0.00 8 VAL A N 14
ATOM 15291 C CA . VAL A 1 8 ? -6.683 -7.751 -2.654 1.00 0.00 8 VAL A CA 14
ATOM 15292 C C . VAL A 1 8 ? -8.106 -8.122 -3.080 1.00 0.00 8 VAL A C 14
ATOM 15293 O O . VAL A 1 8 ? -8.745 -7.377 -3.826 1.00 0.00 8 VAL A O 14
ATOM 15306 N N . GLY A 1 9 ? -8.596 -9.268 -2.591 1.00 0.00 9 GLY A N 14
ATOM 15307 C CA . GLY A 1 9 ? -9.945 -9.722 -2.921 1.00 0.00 9 GLY A CA 14
ATOM 15308 C C . GLY A 1 9 ? -11.030 -8.946 -2.185 1.00 0.00 9 GLY A C 14
ATOM 15309 O O . GLY A 1 9 ? -10.730 -8.094 -1.345 1.00 0.00 9 GLY A O 14
ATOM 15313 N N . ASP A 1 10 ? -12.292 -9.257 -2.506 1.00 0.00 10 ASP A N 14
ATOM 15314 C CA . ASP A 1 10 ? -13.466 -8.590 -1.905 1.00 0.00 10 ASP A CA 14
ATOM 15315 C C . ASP A 1 10 ? -13.557 -8.776 -0.382 1.00 0.00 10 ASP A C 14
ATOM 15316 O O . ASP A 1 10 ? -14.135 -7.934 0.311 1.00 0.00 10 ASP A O 14
ATOM 15325 N N . ASP A 1 11 ? -12.982 -9.877 0.126 1.00 0.00 11 ASP A N 14
ATOM 15326 C CA . ASP A 1 11 ? -13.010 -10.191 1.565 1.00 0.00 11 ASP A CA 14
ATOM 15327 C C . ASP A 1 11 ? -12.011 -9.355 2.382 1.00 0.00 11 ASP A C 14
ATOM 15328 O O . ASP A 1 11 ? -12.264 -9.067 3.555 1.00 0.00 11 ASP A O 14
ATOM 15337 N N . GLN A 1 12 ? -10.889 -8.972 1.760 1.00 0.00 12 GLN A N 14
ATOM 15338 C CA . GLN A 1 12 ? -9.856 -8.180 2.441 1.00 0.00 12 GLN A CA 14
ATOM 15339 C C . GLN A 1 12 ? -9.766 -6.745 1.886 1.00 0.00 12 GLN A C 14
ATOM 15340 O O . GLN A 1 12 ? -8.969 -5.937 2.376 1.00 0.00 12 GLN A O 14
ATOM 15354 N N . PHE A 1 13 ? -10.593 -6.436 0.873 1.00 0.00 13 PHE A N 14
ATOM 15355 C CA . PHE A 1 13 ? -10.621 -5.104 0.237 1.00 0.00 13 PHE A CA 14
ATOM 15356 C C . PHE A 1 13 ? -11.056 -4.007 1.217 1.00 0.00 13 PHE A C 14
ATOM 15357 O O . PHE A 1 13 ? -10.462 -2.927 1.237 1.00 0.00 13 PHE A O 14
ATOM 15374 N N . GLU A 1 14 ? -12.089 -4.288 2.018 1.00 0.00 14 GLU A N 14
ATOM 15375 C CA . GLU A 1 14 ? -12.588 -3.326 3.018 1.00 0.00 14 GLU A CA 14
ATOM 15376 C C . GLU A 1 14 ? -11.518 -3.009 4.063 1.00 0.00 14 GLU A C 14
ATOM 15377 O O . GLU A 1 14 ? -11.413 -1.870 4.526 1.00 0.00 14 GLU A O 14
ATOM 15389 N N . GLU A 1 15 ? -10.728 -4.032 4.427 1.00 0.00 15 GLU A N 14
ATOM 15390 C CA . GLU A 1 15 ? -9.630 -3.876 5.395 1.00 0.00 15 GLU A CA 14
ATOM 15391 C C . GLU A 1 15 ? -8.535 -2.979 4.808 1.00 0.00 15 GLU A C 14
ATOM 15392 O O . GLU A 1 15 ? -7.980 -2.122 5.499 1.00 0.00 15 GLU A O 14
ATOM 15404 N N . VAL A 1 16 ? -8.246 -3.197 3.517 1.00 0.00 16 VAL A N 14
ATOM 15405 C CA . VAL A 1 16 ? -7.241 -2.428 2.786 1.00 0.00 16 VAL A CA 14
ATOM 15406 C C . VAL A 1 16 ? -7.693 -0.984 2.580 1.00 0.00 16 VAL A C 14
ATOM 15407 O O . VAL A 1 16 ? -6.935 -0.043 2.821 1.00 0.00 16 VAL A O 14
ATOM 15420 N N . SER A 1 17 ? -8.946 -0.836 2.162 1.00 0.00 17 SER A N 14
ATOM 15421 C CA . SER A 1 17 ? -9.538 0.474 1.879 1.00 0.00 17 SER A CA 14
ATOM 15422 C C . SER A 1 17 ? -9.614 1.356 3.132 1.00 0.00 17 SER A C 14
ATOM 15423 O O . SER A 1 17 ? -9.397 2.567 3.053 1.00 0.00 17 SER A O 14
ATOM 15431 N N . ARG A 1 18 ? -9.917 0.734 4.282 1.00 0.00 18 ARG A N 14
ATOM 15432 C CA . ARG A 1 18 ? -10.015 1.450 5.562 1.00 0.00 18 ARG A CA 14
ATOM 15433 C C . ARG A 1 18 ? -8.643 1.942 6.055 1.00 0.00 18 ARG A C 14
ATOM 15434 O O . ARG A 1 18 ? -8.513 3.101 6.457 1.00 0.00 18 ARG A O 14
ATOM 15455 N N . GLU A 1 19 ? -7.627 1.059 6.021 1.00 0.00 19 GLU A N 14
ATOM 15456 C CA . GLU A 1 19 ? -6.263 1.417 6.455 1.00 0.00 19 GLU A CA 14
ATOM 15457 C C . GLU A 1 19 ? -5.589 2.395 5.481 1.00 0.00 19 GLU A C 14
ATOM 15458 O O . GLU A 1 19 ? -4.850 3.288 5.903 1.00 0.00 19 GLU A O 14
ATOM 15470 N N . ILE A 1 20 ? -5.857 2.209 4.180 1.00 0.00 20 ILE A N 14
ATOM 15471 C CA . ILE A 1 20 ? -5.316 3.074 3.113 1.00 0.00 20 ILE A CA 14
ATOM 15472 C C . ILE A 1 20 ? -5.933 4.477 3.176 1.00 0.00 20 ILE A C 14
ATOM 15473 O O . ILE A 1 20 ? -5.218 5.477 3.060 1.00 0.00 20 ILE A O 14
ATOM 15489 N N . LYS A 1 21 ? -7.261 4.537 3.358 1.00 0.00 21 LYS A N 14
ATOM 15490 C CA . LYS A 1 21 ? -7.975 5.819 3.452 1.00 0.00 21 LYS A CA 14
ATOM 15491 C C . LYS A 1 21 ? -7.574 6.543 4.733 1.00 0.00 21 LYS A C 14
ATOM 15492 O O . LYS A 1 21 ? -7.477 7.774 4.758 1.00 0.00 21 LYS A O 14
ATOM 15511 N N . LYS A 1 22 ? -7.346 5.752 5.793 1.00 0.00 22 LYS A N 14
ATOM 15512 C CA . LYS A 1 22 ? -6.902 6.267 7.084 1.00 0.00 22 LYS A CA 14
ATOM 15513 C C . LYS A 1 22 ? -5.473 6.818 6.965 1.00 0.00 22 LYS A C 14
ATOM 15514 O O . LYS A 1 22 ? -5.073 7.705 7.723 1.00 0.00 22 LYS A O 14
ATOM 15533 N N . ALA A 1 23 ? -4.724 6.268 5.999 1.00 0.00 23 ALA A N 14
ATOM 15534 C CA . ALA A 1 23 ? -3.342 6.680 5.750 1.00 0.00 23 ALA A CA 14
ATOM 15535 C C . ALA A 1 23 ? -3.268 7.980 4.928 1.00 0.00 23 ALA A C 14
ATOM 15536 O O . ALA A 1 23 ? -2.294 8.731 5.037 1.00 0.00 23 ALA A O 14
ATOM 15543 N N . GLY A 1 24 ? -4.306 8.227 4.110 1.00 0.00 24 GLY A N 14
ATOM 15544 C CA . GLY A 1 24 ? -4.403 9.462 3.332 1.00 0.00 24 GLY A CA 14
ATOM 15545 C C . GLY A 1 24 ? -3.578 9.537 2.045 1.00 0.00 24 GLY A C 14
ATOM 15546 O O . GLY A 1 24 ? -3.473 10.629 1.477 1.00 0.00 24 GLY A O 14
ATOM 15550 N N . TRP A 1 25 ? -2.991 8.427 1.569 1.00 0.00 25 TRP A N 14
ATOM 15551 C CA . TRP A 1 25 ? -2.182 8.499 0.328 1.00 0.00 25 TRP A CA 14
ATOM 15552 C C . TRP A 1 25 ? -2.962 8.039 -0.900 1.00 0.00 25 TRP A C 14
ATOM 15553 O O . TRP A 1 25 ? -3.905 7.251 -0.790 1.00 0.00 25 TRP A O 14
ATOM 15574 N N . LYS A 1 26 ? -2.546 8.552 -2.078 1.00 0.00 26 LYS A N 14
ATOM 15575 C CA . LYS A 1 26 ? -3.158 8.192 -3.366 1.00 0.00 26 LYS A CA 14
ATOM 15576 C C . LYS A 1 26 ? -2.726 6.776 -3.769 1.00 0.00 26 LYS A C 14
ATOM 15577 O O . LYS A 1 26 ? -1.618 6.556 -4.274 1.00 0.00 26 LYS A O 14
ATOM 15596 N N . VAL A 1 27 ? -3.623 5.830 -3.511 1.00 0.00 27 VAL A N 14
ATOM 15597 C CA . VAL A 1 27 ? -3.402 4.416 -3.770 1.00 0.00 27 VAL A CA 14
ATOM 15598 C C . VAL A 1 27 ? -4.547 3.845 -4.601 1.00 0.00 27 VAL A C 14
ATOM 15599 O O . VAL A 1 27 ? -5.706 4.239 -4.439 1.00 0.00 27 VAL A O 14
ATOM 15612 N N . GLU A 1 28 ? -4.197 2.919 -5.481 1.00 0.00 28 GLU A N 14
ATOM 15613 C CA . GLU A 1 28 ? -5.166 2.236 -6.326 1.00 0.00 28 GLU A CA 14
ATOM 15614 C C . GLU A 1 28 ? -5.401 0.831 -5.796 1.00 0.00 28 GLU A C 14
ATOM 15615 O O . GLU A 1 28 ? -4.449 0.090 -5.553 1.00 0.00 28 GLU A O 14
ATOM 15627 N N . VAL A 1 29 ? -6.673 0.471 -5.638 1.00 0.00 29 VAL A N 14
ATOM 15628 C CA . VAL A 1 29 ? -7.053 -0.830 -5.095 1.00 0.00 29 VAL A CA 14
ATOM 15629 C C . VAL A 1 29 ? -7.881 -1.605 -6.111 1.00 0.00 29 VAL A C 14
ATOM 15630 O O . VAL A 1 29 ? -8.808 -1.060 -6.717 1.00 0.00 29 VAL A O 14
ATOM 15643 N N . HIS A 1 30 ? -7.529 -2.878 -6.282 1.00 0.00 30 HIS A N 14
ATOM 15644 C CA . HIS A 1 30 ? -8.224 -3.749 -7.214 1.00 0.00 30 HIS A CA 14
ATOM 15645 C C . HIS A 1 30 ? -8.606 -5.057 -6.527 1.00 0.00 30 HIS A C 14
ATOM 15646 O O . HIS A 1 30 ? -7.784 -5.669 -5.839 1.00 0.00 30 HIS A O 14
ATOM 15661 N N . LYS A 1 31 ? -9.858 -5.471 -6.724 1.00 0.00 31 LYS A N 14
ATOM 15662 C CA . LYS A 1 31 ? -10.387 -6.702 -6.136 1.00 0.00 31 LYS A CA 14
ATOM 15663 C C . LYS A 1 31 ? -10.226 -7.892 -7.080 1.00 0.00 31 LYS A C 14
ATOM 15664 O O . LYS A 1 31 ? -10.683 -7.850 -8.228 1.00 0.00 31 LYS A O 14
ATOM 15683 N N . HIS A 1 32 ? -9.562 -8.948 -6.588 1.00 0.00 32 HIS A N 14
ATOM 15684 C CA . HIS A 1 32 ? -9.346 -10.169 -7.371 1.00 0.00 32 HIS A CA 14
ATOM 15685 C C . HIS A 1 32 ? -10.506 -11.165 -7.176 1.00 0.00 32 HIS A C 14
ATOM 15686 O O . HIS A 1 32 ? -11.188 -11.106 -6.148 1.00 0.00 32 HIS A O 14
ATOM 15701 N N . PRO A 1 33 ? -10.759 -12.104 -8.151 1.00 0.00 33 PRO A N 14
ATOM 15702 C CA . PRO A 1 33 ? -11.855 -13.099 -8.034 1.00 0.00 33 PRO A CA 14
ATOM 15703 C C . PRO A 1 33 ? -11.665 -14.065 -6.858 1.00 0.00 33 PRO A C 14
ATOM 15704 O O . PRO A 1 33 ? -12.642 -14.486 -6.230 1.00 0.00 33 PRO A O 14
ATOM 15715 N N . SER A 1 34 ? -10.403 -14.402 -6.574 1.00 0.00 34 SER A N 14
ATOM 15716 C CA . SER A 1 34 ? -10.057 -15.304 -5.475 1.00 0.00 34 SER A CA 14
ATOM 15717 C C . SER A 1 34 ? -9.592 -14.504 -4.253 1.00 0.00 34 SER A C 14
ATOM 15718 O O . SER A 1 34 ? -9.418 -13.283 -4.335 1.00 0.00 34 SER A O 14
ATOM 15726 N N . ASN A 1 35 ? -9.389 -15.198 -3.119 1.00 0.00 35 ASN A N 14
ATOM 15727 C CA . ASN A 1 35 ? -8.944 -14.557 -1.873 1.00 0.00 35 ASN A CA 14
ATOM 15728 C C . ASN A 1 35 ? -7.464 -14.161 -1.951 1.00 0.00 35 ASN A C 14
ATOM 15729 O O . ASN A 1 35 ? -6.579 -15.023 -2.006 1.00 0.00 35 ASN A O 14
ATOM 15740 N N . THR A 1 36 ? -7.219 -12.847 -1.972 1.00 0.00 36 THR A N 14
ATOM 15741 C CA . THR A 1 36 ? -5.862 -12.306 -2.054 1.00 0.00 36 THR A CA 14
ATOM 15742 C C . THR A 1 36 ? -5.647 -11.184 -1.050 1.00 0.00 36 THR A C 14
ATOM 15743 O O . THR A 1 36 ? -6.502 -10.307 -0.893 1.00 0.00 36 THR A O 14
ATOM 15754 N N . SER A 1 37 ? -4.495 -11.226 -0.372 1.00 0.00 37 SER A N 14
ATOM 15755 C CA . SER A 1 37 ? -4.130 -10.214 0.617 1.00 0.00 37 SER A CA 14
ATOM 15756 C C . SER A 1 37 ? -2.667 -9.794 0.425 1.00 0.00 37 SER A C 14
ATOM 15757 O O . SER A 1 37 ? -1.769 -10.244 1.144 1.00 0.00 37 SER A O 14
ATOM 15765 N N . GLN A 1 38 ? -2.439 -8.960 -0.599 1.00 0.00 38 GLN A N 14
ATOM 15766 C CA . GLN A 1 38 ? -1.096 -8.457 -0.927 1.00 0.00 38 GLN A CA 14
ATOM 15767 C C . GLN A 1 38 ? -1.151 -7.000 -1.397 1.00 0.00 38 GLN A C 14
ATOM 15768 O O . GLN A 1 38 ? -1.942 -6.649 -2.277 1.00 0.00 38 GLN A O 14
ATOM 15782 N N . VAL A 1 39 ? -0.294 -6.170 -0.793 1.00 0.00 39 VAL A N 14
ATOM 15783 C CA . VAL A 1 39 ? -0.199 -4.750 -1.122 1.00 0.00 39 VAL A CA 14
ATOM 15784 C C . VAL A 1 39 ? 1.066 -4.486 -1.935 1.00 0.00 39 VAL A C 14
ATOM 15785 O O . VAL A 1 39 ? 2.149 -4.939 -1.550 1.00 0.00 39 VAL A O 14
ATOM 15798 N N . THR A 1 40 ? 0.931 -3.758 -3.052 1.00 0.00 40 THR A N 14
ATOM 15799 C CA . THR A 1 40 ? 2.087 -3.444 -3.878 1.00 0.00 40 THR A CA 14
ATOM 15800 C C . THR A 1 40 ? 2.285 -1.927 -3.941 1.00 0.00 40 THR A C 14
ATOM 15801 O O . THR A 1 40 ? 1.425 -1.202 -4.443 1.00 0.00 40 THR A O 14
ATOM 15812 N N . VAL A 1 41 ? 3.446 -1.463 -3.477 1.00 0.00 41 VAL A N 14
ATOM 15813 C CA . VAL A 1 41 ? 3.760 -0.031 -3.493 1.00 0.00 41 VAL A CA 14
ATOM 15814 C C . VAL A 1 41 ? 4.761 0.273 -4.597 1.00 0.00 41 VAL A C 14
ATOM 15815 O O . VAL A 1 41 ? 5.855 -0.284 -4.604 1.00 0.00 41 VAL A O 14
ATOM 15828 N N . THR A 1 42 ? 4.383 1.163 -5.523 1.00 0.00 42 THR A N 14
ATOM 15829 C CA . THR A 1 42 ? 5.260 1.530 -6.614 1.00 0.00 42 THR A CA 14
ATOM 15830 C C . THR A 1 42 ? 5.674 2.975 -6.465 1.00 0.00 42 THR A C 14
ATOM 15831 O O . THR A 1 42 ? 4.858 3.896 -6.516 1.00 0.00 42 THR A O 14
ATOM 15842 N N . LYS A 1 43 ? 6.961 3.148 -6.278 1.00 0.00 43 LYS A N 14
ATOM 15843 C CA . LYS A 1 43 ? 7.551 4.472 -6.115 1.00 0.00 43 LYS A CA 14
ATOM 15844 C C . LYS A 1 43 ? 8.882 4.553 -6.860 1.00 0.00 43 LYS A C 14
ATOM 15845 O O . LYS A 1 43 ? 9.920 4.099 -6.360 1.00 0.00 43 LYS A O 14
ATOM 15864 N N . GLY A 1 44 ? 8.835 5.121 -8.077 1.00 0.00 44 GLY A N 14
ATOM 15865 C CA . GLY A 1 44 ? 10.031 5.252 -8.900 1.00 0.00 44 GLY A CA 14
ATOM 15866 C C . GLY A 1 44 ? 10.534 3.906 -9.384 1.00 0.00 44 GLY A C 14
ATOM 15867 O O . GLY A 1 44 ? 9.828 3.193 -10.106 1.00 0.00 44 GLY A O 14
ATOM 15871 N N . ASN A 1 45 ? 11.757 3.571 -8.982 1.00 0.00 45 ASN A N 14
ATOM 15872 C CA . ASN A 1 45 ? 12.377 2.298 -9.339 1.00 0.00 45 ASN A CA 14
ATOM 15873 C C . ASN A 1 45 ? 12.253 1.286 -8.185 1.00 0.00 45 ASN A C 14
ATOM 15874 O O . ASN A 1 45 ? 12.922 0.245 -8.183 1.00 0.00 45 ASN A O 14
ATOM 15885 N N . LYS A 1 46 ? 11.372 1.592 -7.215 1.00 0.00 46 LYS A N 14
ATOM 15886 C CA . LYS A 1 46 ? 11.171 0.737 -6.047 1.00 0.00 46 LYS A CA 14
ATOM 15887 C C . LYS A 1 46 ? 9.731 0.254 -5.966 1.00 0.00 46 LYS A C 14
ATOM 15888 O O . LYS A 1 46 ? 8.807 0.953 -6.393 1.00 0.00 46 LYS A O 14
ATOM 15907 N N . GLN A 1 47 ? 9.555 -0.950 -5.412 1.00 0.00 47 GLN A N 14
ATOM 15908 C CA . GLN A 1 47 ? 8.246 -1.557 -5.248 1.00 0.00 47 GLN A CA 14
ATOM 15909 C C . GLN A 1 47 ? 8.244 -2.430 -3.999 1.00 0.00 47 GLN A C 14
ATOM 15910 O O . GLN A 1 47 ? 9.165 -3.221 -3.778 1.00 0.00 47 GLN A O 14
ATOM 15924 N N . TRP A 1 48 ? 7.200 -2.267 -3.199 1.00 0.00 48 TRP A N 14
ATOM 15925 C CA . TRP A 1 48 ? 7.041 -3.022 -1.952 1.00 0.00 48 TRP A CA 14
ATOM 15926 C C . TRP A 1 48 ? 5.876 -4.003 -2.059 1.00 0.00 48 TRP A C 14
ATOM 15927 O O . TRP A 1 48 ? 4.849 -3.692 -2.666 1.00 0.00 48 TRP A O 14
ATOM 15948 N N . THR A 1 49 ? 6.053 -5.185 -1.464 1.00 0.00 49 THR A N 14
ATOM 15949 C CA . THR A 1 49 ? 5.026 -6.227 -1.463 1.00 0.00 49 THR A CA 14
ATOM 15950 C C . THR A 1 49 ? 4.769 -6.717 -0.031 1.00 0.00 49 THR A C 14
ATOM 15951 O O . THR A 1 49 ? 5.720 -7.054 0.680 1.00 0.00 49 THR A O 14
ATOM 15962 N N . PHE A 1 50 ? 3.490 -6.756 0.390 1.00 0.00 50 PHE A N 14
ATOM 15963 C CA . PHE A 1 50 ? 3.139 -7.202 1.748 1.00 0.00 50 PHE A CA 14
ATOM 15964 C C . PHE A 1 50 ? 1.890 -8.076 1.745 1.00 0.00 50 PHE A C 14
ATOM 15965 O O . PHE A 1 50 ? 1.116 -8.053 0.792 1.00 0.00 50 PHE A O 14
ATOM 15982 N N . LYS A 1 51 ? 1.711 -8.846 2.828 1.00 0.00 51 LYS A N 14
ATOM 15983 C CA . LYS A 1 51 ? 0.555 -9.737 2.980 1.00 0.00 51 LYS A CA 14
ATOM 15984 C C . LYS A 1 51 ? -0.639 -9.032 3.644 1.00 0.00 51 LYS A C 14
ATOM 15985 O O . LYS A 1 51 ? -1.756 -9.554 3.617 1.00 0.00 51 LYS A O 14
ATOM 16004 N N . ASP A 1 52 ? -0.400 -7.857 4.254 1.00 0.00 52 ASP A N 14
ATOM 16005 C CA . ASP A 1 52 ? -1.462 -7.091 4.920 1.00 0.00 52 ASP A CA 14
ATOM 16006 C C . ASP A 1 52 ? -1.281 -5.600 4.680 1.00 0.00 52 ASP A C 14
ATOM 16007 O O . ASP A 1 52 ? -0.148 -5.146 4.494 1.00 0.00 52 ASP A O 14
ATOM 16016 N N . PRO A 1 53 ? -2.390 -4.795 4.679 1.00 0.00 53 PRO A N 14
ATOM 16017 C CA . PRO A 1 53 ? -2.288 -3.356 4.443 1.00 0.00 53 PRO A CA 14
ATOM 16018 C C . PRO A 1 53 ? -1.567 -2.626 5.577 1.00 0.00 53 PRO A C 14
ATOM 16019 O O . PRO A 1 53 ? -0.959 -1.582 5.361 1.00 0.00 53 PRO A O 14
ATOM 16030 N N . LYS A 1 54 ? -1.639 -3.211 6.783 1.00 0.00 54 LYS A N 14
ATOM 16031 C CA . LYS A 1 54 ? -1.019 -2.636 7.980 1.00 0.00 54 LYS A CA 14
ATOM 16032 C C . LYS A 1 54 ? 0.484 -2.739 7.879 1.00 0.00 54 LYS A C 14
ATOM 16033 O O . LYS A 1 54 ? 1.225 -1.874 8.345 1.00 0.00 54 LYS A O 14
ATOM 16052 N N . GLN A 1 55 ? 0.898 -3.825 7.252 1.00 0.00 55 GLN A N 14
ATOM 16053 C CA . GLN A 1 55 ? 2.292 -4.119 6.995 1.00 0.00 55 GLN A CA 14
ATOM 16054 C C . GLN A 1 55 ? 2.846 -3.123 5.985 1.00 0.00 55 GLN A C 14
ATOM 16055 O O . GLN A 1 55 ? 3.961 -2.615 6.133 1.00 0.00 55 GLN A O 14
ATOM 16069 N N . ALA A 1 56 ? 2.033 -2.864 4.957 1.00 0.00 56 ALA A N 14
ATOM 16070 C CA . ALA A 1 56 ? 2.356 -1.909 3.904 1.00 0.00 56 ALA A CA 14
ATOM 16071 C C . ALA A 1 56 ? 2.297 -0.475 4.424 1.00 0.00 56 ALA A C 14
ATOM 16072 O O . ALA A 1 56 ? 3.206 0.308 4.187 1.00 0.00 56 ALA A O 14
ATOM 16079 N N . VAL A 1 57 ? 1.229 -0.161 5.180 1.00 0.00 57 VAL A N 14
ATOM 16080 C CA . VAL A 1 57 ? 1.025 1.183 5.742 1.00 0.00 57 VAL A CA 14
ATOM 16081 C C . VAL A 1 57 ? 2.098 1.502 6.779 1.00 0.00 57 VAL A C 14
ATOM 16082 O O . VAL A 1 57 ? 2.651 2.598 6.766 1.00 0.00 57 VAL A O 14
ATOM 16095 N N . GLU A 1 58 ? 2.400 0.541 7.665 1.00 0.00 58 GLU A N 14
ATOM 16096 C CA . GLU A 1 58 ? 3.435 0.755 8.687 1.00 0.00 58 GLU A CA 14
ATOM 16097 C C . GLU A 1 58 ? 4.815 0.890 8.054 1.00 0.00 58 GLU A C 14
ATOM 16098 O O . GLU A 1 58 ? 5.612 1.735 8.476 1.00 0.00 58 GLU A O 14
ATOM 16110 N N . PHE A 1 59 ? 5.093 0.057 7.042 1.00 0.00 59 PHE A N 14
ATOM 16111 C CA . PHE A 1 59 ? 6.370 0.112 6.330 1.00 0.00 59 PHE A CA 14
ATOM 16112 C C . PHE A 1 59 ? 6.468 1.375 5.472 1.00 0.00 59 PHE A C 14
ATOM 16113 O O . PHE A 1 59 ? 7.523 2.014 5.423 1.00 0.00 59 PHE A O 14
ATOM 16130 N N . VAL A 1 60 ? 5.358 1.729 4.798 1.00 0.00 60 VAL A N 14
ATOM 16131 C CA . VAL A 1 60 ? 5.314 2.937 3.954 1.00 0.00 60 VAL A CA 14
ATOM 16132 C C . VAL A 1 60 ? 5.409 4.189 4.836 1.00 0.00 60 VAL A C 14
ATOM 16133 O O . VAL A 1 60 ? 6.051 5.160 4.471 1.00 0.00 60 VAL A O 14
ATOM 16146 N N . GLN A 1 61 ? 4.756 4.145 6.001 1.00 0.00 61 GLN A N 14
ATOM 16147 C CA . GLN A 1 61 ? 4.743 5.279 6.932 1.00 0.00 61 GLN A CA 14
ATOM 16148 C C . GLN A 1 61 ? 6.142 5.568 7.470 1.00 0.00 61 GLN A C 14
ATOM 16149 O O . GLN A 1 61 ? 6.535 6.725 7.604 1.00 0.00 61 GLN A O 14
ATOM 16163 N N . LYS A 1 62 ? 6.883 4.503 7.786 1.00 0.00 62 LYS A N 14
ATOM 16164 C CA . LYS A 1 62 ? 8.251 4.637 8.294 1.00 0.00 62 LYS A CA 14
ATOM 16165 C C . LYS A 1 62 ? 9.230 5.062 7.198 1.00 0.00 62 LYS A C 14
ATOM 16166 O O . LYS A 1 62 ? 10.108 5.900 7.425 1.00 0.00 62 LYS A O 14
ATOM 16185 N N . SER A 1 63 ? 9.056 4.469 6.019 1.00 0.00 63 SER A N 14
ATOM 16186 C CA . SER A 1 63 ? 9.919 4.731 4.863 1.00 0.00 63 SER A CA 14
ATOM 16187 C C . SER A 1 63 ? 9.517 5.988 4.088 1.00 0.00 63 SER A C 14
ATOM 16188 O O . SER A 1 63 ? 10.373 6.799 3.721 1.00 0.00 63 SER A O 14
ATOM 16196 N N . LEU A 1 64 ? 8.210 6.131 3.848 1.00 0.00 64 LEU A N 14
ATOM 16197 C CA . LEU A 1 64 ? 7.678 7.255 3.067 1.00 0.00 64 LEU A CA 14
ATOM 16198 C C . LEU A 1 64 ? 7.193 8.423 3.942 1.00 0.00 64 LEU A C 14
ATOM 16199 O O . LEU A 1 64 ? 7.356 9.581 3.542 1.00 0.00 64 LEU A O 14
ATOM 16215 N N . GLU A 1 65 ? 6.603 8.146 5.120 1.00 0.00 65 GLU A N 14
ATOM 16216 C CA . GLU A 1 65 ? 6.149 9.245 5.998 1.00 0.00 65 GLU A CA 14
ATOM 16217 C C . GLU A 1 65 ? 7.224 9.658 7.014 1.00 0.00 65 GLU A C 14
ATOM 16218 O O . GLU A 1 65 ? 7.150 10.750 7.583 1.00 0.00 65 GLU A O 14
ATOM 16230 N N . HIS A 1 66 ? 8.227 8.776 7.226 1.00 0.00 66 HIS A N 14
ATOM 16231 C CA . HIS A 1 66 ? 9.349 9.009 8.171 1.00 0.00 66 HIS A CA 14
ATOM 16232 C C . HIS A 1 66 ? 8.866 9.200 9.615 1.00 0.00 66 HIS A C 14
ATOM 16233 O O . HIS A 1 66 ? 8.091 10.115 9.907 1.00 0.00 66 HIS A O 14
ATOM 16248 N N . HIS A 1 67 ? 9.337 8.320 10.506 1.00 0.00 67 HIS A N 14
ATOM 16249 C CA . HIS A 1 67 ? 8.975 8.371 11.924 1.00 0.00 67 HIS A CA 14
ATOM 16250 C C . HIS A 1 67 ? 10.215 8.262 12.805 1.00 0.00 67 HIS A C 14
ATOM 16251 O O . HIS A 1 67 ? 11.052 7.377 12.603 1.00 0.00 67 HIS A O 14
ATOM 16266 N N . HIS A 1 68 ? 10.318 9.170 13.781 1.00 0.00 68 HIS A N 14
ATOM 16267 C CA . HIS A 1 68 ? 11.451 9.194 14.709 1.00 0.00 68 HIS A CA 14
ATOM 16268 C C . HIS A 1 68 ? 11.073 8.563 16.045 1.00 0.00 68 HIS A C 14
ATOM 16269 O O . HIS A 1 68 ? 9.933 8.696 16.501 1.00 0.00 68 HIS A O 14
ATOM 16284 N N . HIS A 1 69 ? 12.041 7.878 16.662 1.00 0.00 69 HIS A N 14
ATOM 16285 C CA . HIS A 1 69 ? 11.832 7.217 17.951 1.00 0.00 69 HIS A CA 14
ATOM 16286 C C . HIS A 1 69 ? 12.392 8.064 19.099 1.00 0.00 69 HIS A C 14
ATOM 16287 O O . HIS A 1 69 ? 11.749 8.201 20.144 1.00 0.00 69 HIS A O 14
ATOM 16302 N N . HIS A 1 70 ? 13.591 8.624 18.893 1.00 0.00 70 HIS A N 14
ATOM 16303 C CA . HIS A 1 70 ? 14.247 9.459 19.900 1.00 0.00 70 HIS A CA 14
ATOM 16304 C C . HIS A 1 70 ? 14.657 10.804 19.308 1.00 0.00 70 HIS A C 14
ATOM 16305 O O . HIS A 1 70 ? 15.081 10.877 18.152 1.00 0.00 70 HIS A O 14
ATOM 16320 N N . HIS A 1 71 ? 14.525 11.861 20.115 1.00 0.00 71 HIS A N 14
ATOM 16321 C CA . HIS A 1 71 ? 14.877 13.218 19.691 1.00 0.00 71 HIS A CA 14
ATOM 16322 C C . HIS A 1 71 ? 16.245 13.621 20.237 1.00 0.00 71 HIS A C 14
ATOM 16323 O O . HIS A 1 71 ? 17.145 13.905 19.419 1.00 0.00 71 HIS A O 14
ATOM 16339 N N . MET A 1 1 ? 6.909 5.732 -11.432 1.00 0.00 1 MET A N 15
ATOM 16340 C CA . MET A 1 1 ? 5.620 6.319 -10.978 1.00 0.00 1 MET A CA 15
ATOM 16341 C C . MET A 1 1 ? 5.553 6.372 -9.455 1.00 0.00 1 MET A C 15
ATOM 16342 O O . MET A 1 1 ? 6.023 5.456 -8.775 1.00 0.00 1 MET A O 15
ATOM 16358 N N . ASP A 1 2 ? 4.963 7.452 -8.934 1.00 0.00 2 ASP A N 15
ATOM 16359 C CA . ASP A 1 2 ? 4.821 7.651 -7.486 1.00 0.00 2 ASP A CA 15
ATOM 16360 C C . ASP A 1 2 ? 3.466 7.130 -6.977 1.00 0.00 2 ASP A C 15
ATOM 16361 O O . ASP A 1 2 ? 3.003 7.506 -5.893 1.00 0.00 2 ASP A O 15
ATOM 16370 N N . GLU A 1 3 ? 2.850 6.239 -7.766 1.00 0.00 3 GLU A N 15
ATOM 16371 C CA . GLU A 1 3 ? 1.547 5.646 -7.435 1.00 0.00 3 GLU A CA 15
ATOM 16372 C C . GLU A 1 3 ? 1.685 4.442 -6.520 1.00 0.00 3 GLU A C 15
ATOM 16373 O O . GLU A 1 3 ? 2.473 3.532 -6.782 1.00 0.00 3 GLU A O 15
ATOM 16385 N N . VAL A 1 4 ? 0.875 4.433 -5.471 1.00 0.00 4 VAL A N 15
ATOM 16386 C CA . VAL A 1 4 ? 0.849 3.331 -4.521 1.00 0.00 4 VAL A CA 15
ATOM 16387 C C . VAL A 1 4 ? -0.369 2.476 -4.870 1.00 0.00 4 VAL A C 15
ATOM 16388 O O . VAL A 1 4 ? -1.402 3.020 -5.268 1.00 0.00 4 VAL A O 15
ATOM 16401 N N . LYS A 1 5 ? -0.249 1.151 -4.765 1.00 0.00 5 LYS A N 15
ATOM 16402 C CA . LYS A 1 5 ? -1.378 0.268 -5.098 1.00 0.00 5 LYS A CA 15
ATOM 16403 C C . LYS A 1 5 ? -1.552 -0.877 -4.108 1.00 0.00 5 LYS A C 15
ATOM 16404 O O . LYS A 1 5 ? -0.617 -1.271 -3.411 1.00 0.00 5 LYS A O 15
ATOM 16423 N N . VAL A 1 6 ? -2.788 -1.374 -4.035 1.00 0.00 6 VAL A N 15
ATOM 16424 C CA . VAL A 1 6 ? -3.127 -2.511 -3.183 1.00 0.00 6 VAL A CA 15
ATOM 16425 C C . VAL A 1 6 ? -3.978 -3.485 -3.981 1.00 0.00 6 VAL A C 15
ATOM 16426 O O . VAL A 1 6 ? -4.999 -3.094 -4.553 1.00 0.00 6 VAL A O 15
ATOM 16439 N N . HIS A 1 7 ? -3.555 -4.741 -4.017 1.00 0.00 7 HIS A N 15
ATOM 16440 C CA . HIS A 1 7 ? -4.296 -5.761 -4.736 1.00 0.00 7 HIS A CA 15
ATOM 16441 C C . HIS A 1 7 ? -4.810 -6.827 -3.767 1.00 0.00 7 HIS A C 15
ATOM 16442 O O . HIS A 1 7 ? -4.040 -7.660 -3.273 1.00 0.00 7 HIS A O 15
ATOM 16457 N N . VAL A 1 8 ? -6.124 -6.783 -3.487 1.00 0.00 8 VAL A N 15
ATOM 16458 C CA . VAL A 1 8 ? -6.761 -7.746 -2.593 1.00 0.00 8 VAL A CA 15
ATOM 16459 C C . VAL A 1 8 ? -8.164 -8.112 -3.098 1.00 0.00 8 VAL A C 15
ATOM 16460 O O . VAL A 1 8 ? -8.745 -7.391 -3.908 1.00 0.00 8 VAL A O 15
ATOM 16473 N N . GLY A 1 9 ? -8.691 -9.229 -2.589 1.00 0.00 9 GLY A N 15
ATOM 16474 C CA . GLY A 1 9 ? -10.015 -9.708 -2.981 1.00 0.00 9 GLY A CA 15
ATOM 16475 C C . GLY A 1 9 ? -11.155 -8.854 -2.442 1.00 0.00 9 GLY A C 15
ATOM 16476 O O . GLY A 1 9 ? -10.925 -7.914 -1.679 1.00 0.00 9 GLY A O 15
ATOM 16480 N N . ASP A 1 10 ? -12.384 -9.202 -2.843 1.00 0.00 10 ASP A N 15
ATOM 16481 C CA . ASP A 1 10 ? -13.603 -8.472 -2.447 1.00 0.00 10 ASP A CA 15
ATOM 16482 C C . ASP A 1 10 ? -13.944 -8.608 -0.955 1.00 0.00 10 ASP A C 15
ATOM 16483 O O . ASP A 1 10 ? -14.583 -7.719 -0.385 1.00 0.00 10 ASP A O 15
ATOM 16492 N N . ASP A 1 11 ? -13.519 -9.716 -0.331 1.00 0.00 11 ASP A N 15
ATOM 16493 C CA . ASP A 1 11 ? -13.810 -9.975 1.089 1.00 0.00 11 ASP A CA 15
ATOM 16494 C C . ASP A 1 11 ? -12.892 -9.202 2.048 1.00 0.00 11 ASP A C 15
ATOM 16495 O O . ASP A 1 11 ? -13.316 -8.849 3.152 1.00 0.00 11 ASP A O 15
ATOM 16504 N N . GLN A 1 12 ? -11.647 -8.944 1.629 1.00 0.00 12 GLN A N 15
ATOM 16505 C CA . GLN A 1 12 ? -10.684 -8.223 2.472 1.00 0.00 12 GLN A CA 15
ATOM 16506 C C . GLN A 1 12 ? -10.344 -6.823 1.914 1.00 0.00 12 GLN A C 15
ATOM 16507 O O . GLN A 1 12 ? -9.484 -6.125 2.464 1.00 0.00 12 GLN A O 15
ATOM 16521 N N . PHE A 1 13 ? -11.033 -6.415 0.833 1.00 0.00 13 PHE A N 15
ATOM 16522 C CA . PHE A 1 13 ? -10.825 -5.097 0.196 1.00 0.00 13 PHE A CA 15
ATOM 16523 C C . PHE A 1 13 ? -11.181 -3.943 1.146 1.00 0.00 13 PHE A C 15
ATOM 16524 O O . PHE A 1 13 ? -10.463 -2.940 1.200 1.00 0.00 13 PHE A O 15
ATOM 16541 N N . GLU A 1 14 ? -12.291 -4.095 1.882 1.00 0.00 14 GLU A N 15
ATOM 16542 C CA . GLU A 1 14 ? -12.750 -3.076 2.845 1.00 0.00 14 GLU A CA 15
ATOM 16543 C C . GLU A 1 14 ? -11.689 -2.801 3.914 1.00 0.00 14 GLU A C 15
ATOM 16544 O O . GLU A 1 14 ? -11.528 -1.659 4.354 1.00 0.00 14 GLU A O 15
ATOM 16556 N N . GLU A 1 15 ? -10.966 -3.858 4.323 1.00 0.00 15 GLU A N 15
ATOM 16557 C CA . GLU A 1 15 ? -9.883 -3.737 5.312 1.00 0.00 15 GLU A CA 15
ATOM 16558 C C . GLU A 1 15 ? -8.734 -2.897 4.735 1.00 0.00 15 GLU A C 15
ATOM 16559 O O . GLU A 1 15 ? -8.149 -2.065 5.435 1.00 0.00 15 GLU A O 15
ATOM 16571 N N . VAL A 1 16 ? -8.432 -3.131 3.448 1.00 0.00 16 VAL A N 15
ATOM 16572 C CA . VAL A 1 16 ? -7.381 -2.404 2.736 1.00 0.00 16 VAL A CA 15
ATOM 16573 C C . VAL A 1 16 ? -7.776 -0.942 2.522 1.00 0.00 16 VAL A C 15
ATOM 16574 O O . VAL A 1 16 ? -6.982 -0.032 2.758 1.00 0.00 16 VAL A O 15
ATOM 16587 N N . SER A 1 17 ? -9.020 -0.748 2.102 1.00 0.00 17 SER A N 15
ATOM 16588 C CA . SER A 1 17 ? -9.568 0.584 1.826 1.00 0.00 17 SER A CA 15
ATOM 16589 C C . SER A 1 17 ? -9.628 1.457 3.086 1.00 0.00 17 SER A C 15
ATOM 16590 O O . SER A 1 17 ? -9.371 2.660 3.020 1.00 0.00 17 SER A O 15
ATOM 16598 N N . ARG A 1 18 ? -9.961 0.836 4.229 1.00 0.00 18 ARG A N 15
ATOM 16599 C CA . ARG A 1 18 ? -10.054 1.549 5.515 1.00 0.00 18 ARG A CA 15
ATOM 16600 C C . ARG A 1 18 ? -8.682 2.008 6.024 1.00 0.00 18 ARG A C 15
ATOM 16601 O O . ARG A 1 18 ? -8.532 3.162 6.434 1.00 0.00 18 ARG A O 15
ATOM 16622 N N . GLU A 1 19 ? -7.685 1.105 5.992 1.00 0.00 19 GLU A N 15
ATOM 16623 C CA . GLU A 1 19 ? -6.316 1.431 6.440 1.00 0.00 19 GLU A CA 15
ATOM 16624 C C . GLU A 1 19 ? -5.620 2.402 5.477 1.00 0.00 19 GLU A C 15
ATOM 16625 O O . GLU A 1 19 ? -4.871 3.283 5.908 1.00 0.00 19 GLU A O 15
ATOM 16637 N N . ILE A 1 20 ? -5.880 2.224 4.173 1.00 0.00 20 ILE A N 15
ATOM 16638 C CA . ILE A 1 20 ? -5.318 3.085 3.114 1.00 0.00 20 ILE A CA 15
ATOM 16639 C C . ILE A 1 20 ? -5.917 4.496 3.175 1.00 0.00 20 ILE A C 15
ATOM 16640 O O . ILE A 1 20 ? -5.186 5.486 3.069 1.00 0.00 20 ILE A O 15
ATOM 16656 N N . LYS A 1 21 ? -7.245 4.576 3.347 1.00 0.00 21 LYS A N 15
ATOM 16657 C CA . LYS A 1 21 ? -7.941 5.868 3.442 1.00 0.00 21 LYS A CA 15
ATOM 16658 C C . LYS A 1 21 ? -7.537 6.583 4.726 1.00 0.00 21 LYS A C 15
ATOM 16659 O O . LYS A 1 21 ? -7.422 7.811 4.757 1.00 0.00 21 LYS A O 15
ATOM 16678 N N . LYS A 1 22 ? -7.325 5.785 5.786 1.00 0.00 22 LYS A N 15
ATOM 16679 C CA . LYS A 1 22 ? -6.880 6.290 7.081 1.00 0.00 22 LYS A CA 15
ATOM 16680 C C . LYS A 1 22 ? -5.443 6.818 6.969 1.00 0.00 22 LYS A C 15
ATOM 16681 O O . LYS A 1 22 ? -5.029 7.695 7.733 1.00 0.00 22 LYS A O 15
ATOM 16700 N N . ALA A 1 23 ? -4.702 6.262 6.001 1.00 0.00 23 ALA A N 15
ATOM 16701 C CA . ALA A 1 23 ? -3.313 6.652 5.753 1.00 0.00 23 ALA A CA 15
ATOM 16702 C C . ALA A 1 23 ? -3.218 7.953 4.938 1.00 0.00 23 ALA A C 15
ATOM 16703 O O . ALA A 1 23 ? -2.231 8.686 5.047 1.00 0.00 23 ALA A O 15
ATOM 16710 N N . GLY A 1 24 ? -4.255 8.222 4.125 1.00 0.00 24 GLY A N 15
ATOM 16711 C CA . GLY A 1 24 ? -4.333 9.462 3.352 1.00 0.00 24 GLY A CA 15
ATOM 16712 C C . GLY A 1 24 ? -3.513 9.529 2.062 1.00 0.00 24 GLY A C 15
ATOM 16713 O O . GLY A 1 24 ? -3.404 10.618 1.490 1.00 0.00 24 GLY A O 15
ATOM 16717 N N . TRP A 1 25 ? -2.937 8.413 1.586 1.00 0.00 25 TRP A N 15
ATOM 16718 C CA . TRP A 1 25 ? -2.131 8.473 0.343 1.00 0.00 25 TRP A CA 15
ATOM 16719 C C . TRP A 1 25 ? -2.920 8.016 -0.879 1.00 0.00 25 TRP A C 15
ATOM 16720 O O . TRP A 1 25 ? -3.869 7.235 -0.763 1.00 0.00 25 TRP A O 15
ATOM 16741 N N . LYS A 1 26 ? -2.506 8.520 -2.062 1.00 0.00 26 LYS A N 15
ATOM 16742 C CA . LYS A 1 26 ? -3.126 8.160 -3.344 1.00 0.00 26 LYS A CA 15
ATOM 16743 C C . LYS A 1 26 ? -2.708 6.738 -3.743 1.00 0.00 26 LYS A C 15
ATOM 16744 O O . LYS A 1 26 ? -1.604 6.506 -4.250 1.00 0.00 26 LYS A O 15
ATOM 16763 N N . VAL A 1 27 ? -3.612 5.800 -3.476 1.00 0.00 27 VAL A N 15
ATOM 16764 C CA . VAL A 1 27 ? -3.402 4.383 -3.729 1.00 0.00 27 VAL A CA 15
ATOM 16765 C C . VAL A 1 27 ? -4.558 3.812 -4.545 1.00 0.00 27 VAL A C 15
ATOM 16766 O O . VAL A 1 27 ? -5.707 4.243 -4.403 1.00 0.00 27 VAL A O 15
ATOM 16779 N N . GLU A 1 28 ? -4.229 2.845 -5.388 1.00 0.00 28 GLU A N 15
ATOM 16780 C CA . GLU A 1 28 ? -5.209 2.160 -6.216 1.00 0.00 28 GLU A CA 15
ATOM 16781 C C . GLU A 1 28 ? -5.422 0.745 -5.703 1.00 0.00 28 GLU A C 15
ATOM 16782 O O . GLU A 1 28 ? -4.459 0.008 -5.489 1.00 0.00 28 GLU A O 15
ATOM 16794 N N . VAL A 1 29 ? -6.689 0.373 -5.525 1.00 0.00 29 VAL A N 15
ATOM 16795 C CA . VAL A 1 29 ? -7.053 -0.939 -5.004 1.00 0.00 29 VAL A CA 15
ATOM 16796 C C . VAL A 1 29 ? -7.879 -1.714 -6.033 1.00 0.00 29 VAL A C 15
ATOM 16797 O O . VAL A 1 29 ? -8.817 -1.173 -6.625 1.00 0.00 29 VAL A O 15
ATOM 16810 N N . HIS A 1 30 ? -7.511 -2.978 -6.229 1.00 0.00 30 HIS A N 15
ATOM 16811 C CA . HIS A 1 30 ? -8.197 -3.839 -7.173 1.00 0.00 30 HIS A CA 15
ATOM 16812 C C . HIS A 1 30 ? -8.619 -5.133 -6.488 1.00 0.00 30 HIS A C 15
ATOM 16813 O O . HIS A 1 30 ? -7.826 -5.757 -5.778 1.00 0.00 30 HIS A O 15
ATOM 16828 N N . LYS A 1 31 ? -9.872 -5.522 -6.713 1.00 0.00 31 LYS A N 15
ATOM 16829 C CA . LYS A 1 31 ? -10.441 -6.737 -6.124 1.00 0.00 31 LYS A CA 15
ATOM 16830 C C . LYS A 1 31 ? -10.268 -7.944 -7.047 1.00 0.00 31 LYS A C 15
ATOM 16831 O O . LYS A 1 31 ? -10.731 -7.932 -8.193 1.00 0.00 31 LYS A O 15
ATOM 16850 N N . HIS A 1 32 ? -9.589 -8.981 -6.533 1.00 0.00 32 HIS A N 15
ATOM 16851 C CA . HIS A 1 32 ? -9.355 -10.214 -7.293 1.00 0.00 32 HIS A CA 15
ATOM 16852 C C . HIS A 1 32 ? -10.511 -11.216 -7.099 1.00 0.00 32 HIS A C 15
ATOM 16853 O O . HIS A 1 32 ? -11.209 -11.146 -6.082 1.00 0.00 32 HIS A O 15
ATOM 16868 N N . PRO A 1 33 ? -10.744 -12.172 -8.063 1.00 0.00 33 PRO A N 15
ATOM 16869 C CA . PRO A 1 33 ? -11.829 -13.173 -7.946 1.00 0.00 33 PRO A CA 15
ATOM 16870 C C . PRO A 1 33 ? -11.552 -14.225 -6.866 1.00 0.00 33 PRO A C 15
ATOM 16871 O O . PRO A 1 33 ? -12.479 -14.711 -6.213 1.00 0.00 33 PRO A O 15
ATOM 16882 N N . SER A 1 34 ? -10.268 -14.564 -6.694 1.00 0.00 34 SER A N 15
ATOM 16883 C CA . SER A 1 34 ? -9.838 -15.546 -5.697 1.00 0.00 34 SER A CA 15
ATOM 16884 C C . SER A 1 34 ? -9.373 -14.840 -4.416 1.00 0.00 34 SER A C 15
ATOM 16885 O O . SER A 1 34 ? -9.307 -13.607 -4.371 1.00 0.00 34 SER A O 15
ATOM 16893 N N . ASN A 1 35 ? -9.049 -15.629 -3.376 1.00 0.00 35 ASN A N 15
ATOM 16894 C CA . ASN A 1 35 ? -8.590 -15.086 -2.090 1.00 0.00 35 ASN A CA 15
ATOM 16895 C C . ASN A 1 35 ? -7.141 -14.590 -2.179 1.00 0.00 35 ASN A C 15
ATOM 16896 O O . ASN A 1 35 ? -6.205 -15.384 -2.330 1.00 0.00 35 ASN A O 15
ATOM 16907 N N . THR A 1 36 ? -6.981 -13.266 -2.099 1.00 0.00 36 THR A N 15
ATOM 16908 C CA . THR A 1 36 ? -5.664 -12.629 -2.171 1.00 0.00 36 THR A CA 15
ATOM 16909 C C . THR A 1 36 ? -5.438 -11.685 -0.996 1.00 0.00 36 THR A C 15
ATOM 16910 O O . THR A 1 36 ? -6.394 -11.186 -0.399 1.00 0.00 36 THR A O 15
ATOM 16921 N N . SER A 1 37 ? -4.157 -11.466 -0.662 1.00 0.00 37 SER A N 15
ATOM 16922 C CA . SER A 1 37 ? -3.760 -10.572 0.432 1.00 0.00 37 SER A CA 15
ATOM 16923 C C . SER A 1 37 ? -2.331 -10.064 0.209 1.00 0.00 37 SER A C 15
ATOM 16924 O O . SER A 1 37 ? -1.374 -10.568 0.811 1.00 0.00 37 SER A O 15
ATOM 16932 N N . GLN A 1 38 ? -2.189 -9.081 -0.697 1.00 0.00 38 GLN A N 15
ATOM 16933 C CA . GLN A 1 38 ? -0.879 -8.494 -1.016 1.00 0.00 38 GLN A CA 15
ATOM 16934 C C . GLN A 1 38 ? -1.009 -7.029 -1.440 1.00 0.00 38 GLN A C 15
ATOM 16935 O O . GLN A 1 38 ? -1.818 -6.688 -2.306 1.00 0.00 38 GLN A O 15
ATOM 16949 N N . VAL A 1 39 ? -0.190 -6.179 -0.810 1.00 0.00 39 VAL A N 15
ATOM 16950 C CA . VAL A 1 39 ? -0.146 -4.752 -1.105 1.00 0.00 39 VAL A CA 15
ATOM 16951 C C . VAL A 1 39 ? 1.117 -4.444 -1.902 1.00 0.00 39 VAL A C 15
ATOM 16952 O O . VAL A 1 39 ? 2.212 -4.854 -1.502 1.00 0.00 39 VAL A O 15
ATOM 16965 N N . THR A 1 40 ? 0.970 -3.727 -3.021 1.00 0.00 40 THR A N 15
ATOM 16966 C CA . THR A 1 40 ? 2.120 -3.393 -3.846 1.00 0.00 40 THR A CA 15
ATOM 16967 C C . THR A 1 40 ? 2.297 -1.875 -3.927 1.00 0.00 40 THR A C 15
ATOM 16968 O O . THR A 1 40 ? 1.426 -1.166 -4.435 1.00 0.00 40 THR A O 15
ATOM 16979 N N . VAL A 1 41 ? 3.453 -1.396 -3.468 1.00 0.00 41 VAL A N 15
ATOM 16980 C CA . VAL A 1 41 ? 3.757 0.039 -3.506 1.00 0.00 41 VAL A CA 15
ATOM 16981 C C . VAL A 1 41 ? 4.743 0.331 -4.628 1.00 0.00 41 VAL A C 15
ATOM 16982 O O . VAL A 1 41 ? 5.845 -0.211 -4.632 1.00 0.00 41 VAL A O 15
ATOM 16995 N N . THR A 1 42 ? 4.344 1.193 -5.573 1.00 0.00 42 THR A N 15
ATOM 16996 C CA . THR A 1 42 ? 5.206 1.543 -6.683 1.00 0.00 42 THR A CA 15
ATOM 16997 C C . THR A 1 42 ? 5.609 2.995 -6.582 1.00 0.00 42 THR A C 15
ATOM 16998 O O . THR A 1 42 ? 4.783 3.908 -6.647 1.00 0.00 42 THR A O 15
ATOM 17009 N N . LYS A 1 43 ? 6.897 3.183 -6.417 1.00 0.00 43 LYS A N 15
ATOM 17010 C CA . LYS A 1 43 ? 7.483 4.514 -6.306 1.00 0.00 43 LYS A CA 15
ATOM 17011 C C . LYS A 1 43 ? 8.804 4.574 -7.072 1.00 0.00 43 LYS A C 15
ATOM 17012 O O . LYS A 1 43 ? 9.851 4.143 -6.570 1.00 0.00 43 LYS A O 15
ATOM 17031 N N . GLY A 1 44 ? 8.741 5.097 -8.308 1.00 0.00 44 GLY A N 15
ATOM 17032 C CA . GLY A 1 44 ? 9.924 5.203 -9.153 1.00 0.00 44 GLY A CA 15
ATOM 17033 C C . GLY A 1 44 ? 10.429 3.842 -9.593 1.00 0.00 44 GLY A C 15
ATOM 17034 O O . GLY A 1 44 ? 9.717 3.099 -10.274 1.00 0.00 44 GLY A O 15
ATOM 17038 N N . ASN A 1 45 ? 11.660 3.531 -9.196 1.00 0.00 45 ASN A N 15
ATOM 17039 C CA . ASN A 1 45 ? 12.282 2.250 -9.511 1.00 0.00 45 ASN A CA 15
ATOM 17040 C C . ASN A 1 45 ? 12.182 1.296 -8.303 1.00 0.00 45 ASN A C 15
ATOM 17041 O O . ASN A 1 45 ? 12.859 0.260 -8.258 1.00 0.00 45 ASN A O 15
ATOM 17052 N N . LYS A 1 46 ? 11.314 1.648 -7.339 1.00 0.00 46 LYS A N 15
ATOM 17053 C CA . LYS A 1 46 ? 11.132 0.861 -6.124 1.00 0.00 46 LYS A CA 15
ATOM 17054 C C . LYS A 1 46 ? 9.700 0.362 -6.012 1.00 0.00 46 LYS A C 15
ATOM 17055 O O . LYS A 1 46 ? 8.760 1.050 -6.421 1.00 0.00 46 LYS A O 15
ATOM 17074 N N . GLN A 1 47 ? 9.548 -0.844 -5.453 1.00 0.00 47 GLN A N 15
ATOM 17075 C CA . GLN A 1 47 ? 8.248 -1.465 -5.271 1.00 0.00 47 GLN A CA 15
ATOM 17076 C C . GLN A 1 47 ? 8.265 -2.333 -4.021 1.00 0.00 47 GLN A C 15
ATOM 17077 O O . GLN A 1 47 ? 9.197 -3.112 -3.801 1.00 0.00 47 GLN A O 15
ATOM 17091 N N . TRP A 1 48 ? 7.222 -2.180 -3.216 1.00 0.00 48 TRP A N 15
ATOM 17092 C CA . TRP A 1 48 ? 7.076 -2.936 -1.969 1.00 0.00 48 TRP A CA 15
ATOM 17093 C C . TRP A 1 48 ? 5.922 -3.928 -2.074 1.00 0.00 48 TRP A C 15
ATOM 17094 O O . TRP A 1 48 ? 4.884 -3.620 -2.664 1.00 0.00 48 TRP A O 15
ATOM 17115 N N . THR A 1 49 ? 6.118 -5.117 -1.499 1.00 0.00 49 THR A N 15
ATOM 17116 C CA . THR A 1 49 ? 5.099 -6.165 -1.497 1.00 0.00 49 THR A CA 15
ATOM 17117 C C . THR A 1 49 ? 4.859 -6.678 -0.076 1.00 0.00 49 THR A C 15
ATOM 17118 O O . THR A 1 49 ? 5.813 -7.046 0.616 1.00 0.00 49 THR A O 15
ATOM 17129 N N . PHE A 1 50 ? 3.588 -6.703 0.353 1.00 0.00 50 PHE A N 15
ATOM 17130 C CA . PHE A 1 50 ? 3.228 -7.167 1.699 1.00 0.00 50 PHE A CA 15
ATOM 17131 C C . PHE A 1 50 ? 1.982 -8.043 1.664 1.00 0.00 50 PHE A C 15
ATOM 17132 O O . PHE A 1 50 ? 1.250 -8.036 0.681 1.00 0.00 50 PHE A O 15
ATOM 17149 N N . LYS A 1 51 ? 1.751 -8.793 2.750 1.00 0.00 51 LYS A N 15
ATOM 17150 C CA . LYS A 1 51 ? 0.590 -9.685 2.852 1.00 0.00 51 LYS A CA 15
ATOM 17151 C C . LYS A 1 51 ? -0.646 -8.975 3.427 1.00 0.00 51 LYS A C 15
ATOM 17152 O O . LYS A 1 51 ? -1.774 -9.423 3.202 1.00 0.00 51 LYS A O 15
ATOM 17171 N N . ASP A 1 52 ? -0.430 -7.872 4.163 1.00 0.00 52 ASP A N 15
ATOM 17172 C CA . ASP A 1 52 ? -1.526 -7.109 4.771 1.00 0.00 52 ASP A CA 15
ATOM 17173 C C . ASP A 1 52 ? -1.314 -5.614 4.576 1.00 0.00 52 ASP A C 15
ATOM 17174 O O . ASP A 1 52 ? -0.167 -5.175 4.435 1.00 0.00 52 ASP A O 15
ATOM 17183 N N . PRO A 1 53 ? -2.407 -4.788 4.564 1.00 0.00 53 PRO A N 15
ATOM 17184 C CA . PRO A 1 53 ? -2.271 -3.346 4.368 1.00 0.00 53 PRO A CA 15
ATOM 17185 C C . PRO A 1 53 ? -1.567 -2.653 5.534 1.00 0.00 53 PRO A C 15
ATOM 17186 O O . PRO A 1 53 ? -0.948 -1.611 5.357 1.00 0.00 53 PRO A O 15
ATOM 17197 N N . LYS A 1 54 ? -1.666 -3.265 6.726 1.00 0.00 54 LYS A N 15
ATOM 17198 C CA . LYS A 1 54 ? -1.068 -2.714 7.946 1.00 0.00 54 LYS A CA 15
ATOM 17199 C C . LYS A 1 54 ? 0.438 -2.814 7.875 1.00 0.00 54 LYS A C 15
ATOM 17200 O O . LYS A 1 54 ? 1.168 -1.954 8.371 1.00 0.00 54 LYS A O 15
ATOM 17219 N N . GLN A 1 55 ? 0.868 -3.886 7.236 1.00 0.00 55 GLN A N 15
ATOM 17220 C CA . GLN A 1 55 ? 2.268 -4.172 7.004 1.00 0.00 55 GLN A CA 15
ATOM 17221 C C . GLN A 1 55 ? 2.834 -3.167 6.008 1.00 0.00 55 GLN A C 15
ATOM 17222 O O . GLN A 1 55 ? 3.945 -2.657 6.175 1.00 0.00 55 GLN A O 15
ATOM 17236 N N . ALA A 1 56 ? 2.033 -2.902 4.971 1.00 0.00 56 ALA A N 15
ATOM 17237 C CA . ALA A 1 56 ? 2.367 -1.935 3.930 1.00 0.00 56 ALA A CA 15
ATOM 17238 C C . ALA A 1 56 ? 2.296 -0.505 4.461 1.00 0.00 56 ALA A C 15
ATOM 17239 O O . ALA A 1 56 ? 3.208 0.280 4.245 1.00 0.00 56 ALA A O 15
ATOM 17246 N N . VAL A 1 57 ? 1.216 -0.200 5.204 1.00 0.00 57 VAL A N 15
ATOM 17247 C CA . VAL A 1 57 ? 1.000 1.139 5.772 1.00 0.00 57 VAL A CA 15
ATOM 17248 C C . VAL A 1 57 ? 2.058 1.454 6.828 1.00 0.00 57 VAL A C 15
ATOM 17249 O O . VAL A 1 57 ? 2.603 2.554 6.834 1.00 0.00 57 VAL A O 15
ATOM 17262 N N . GLU A 1 58 ? 2.353 0.485 7.707 1.00 0.00 58 GLU A N 15
ATOM 17263 C CA . GLU A 1 58 ? 3.375 0.694 8.744 1.00 0.00 58 GLU A CA 15
ATOM 17264 C C . GLU A 1 58 ? 4.762 0.845 8.127 1.00 0.00 58 GLU A C 15
ATOM 17265 O O . GLU A 1 58 ? 5.547 1.692 8.564 1.00 0.00 58 GLU A O 15
ATOM 17277 N N . PHE A 1 59 ? 5.059 0.020 7.113 1.00 0.00 59 PHE A N 15
ATOM 17278 C CA . PHE A 1 59 ? 6.343 0.088 6.415 1.00 0.00 59 PHE A CA 15
ATOM 17279 C C . PHE A 1 59 ? 6.440 1.357 5.563 1.00 0.00 59 PHE A C 15
ATOM 17280 O O . PHE A 1 59 ? 7.492 2.002 5.526 1.00 0.00 59 PHE A O 15
ATOM 17297 N N . VAL A 1 60 ? 5.334 1.707 4.883 1.00 0.00 60 VAL A N 15
ATOM 17298 C CA . VAL A 1 60 ? 5.285 2.917 4.043 1.00 0.00 60 VAL A CA 15
ATOM 17299 C C . VAL A 1 60 ? 5.370 4.167 4.927 1.00 0.00 60 VAL A C 15
ATOM 17300 O O . VAL A 1 60 ? 6.005 5.142 4.567 1.00 0.00 60 VAL A O 15
ATOM 17313 N N . GLN A 1 61 ? 4.712 4.118 6.088 1.00 0.00 61 GLN A N 15
ATOM 17314 C CA . GLN A 1 61 ? 4.694 5.251 7.019 1.00 0.00 61 GLN A CA 15
ATOM 17315 C C . GLN A 1 61 ? 6.091 5.536 7.567 1.00 0.00 61 GLN A C 15
ATOM 17316 O O . GLN A 1 61 ? 6.497 6.693 7.687 1.00 0.00 61 GLN A O 15
ATOM 17330 N N . LYS A 1 62 ? 6.819 4.466 7.899 1.00 0.00 62 LYS A N 15
ATOM 17331 C CA . LYS A 1 62 ? 8.181 4.591 8.423 1.00 0.00 62 LYS A CA 15
ATOM 17332 C C . LYS A 1 62 ? 9.178 5.004 7.338 1.00 0.00 62 LYS A C 15
ATOM 17333 O O . LYS A 1 62 ? 10.059 5.835 7.572 1.00 0.00 62 LYS A O 15
ATOM 17352 N N . SER A 1 63 ? 9.017 4.404 6.160 1.00 0.00 63 SER A N 15
ATOM 17353 C CA . SER A 1 63 ? 9.896 4.656 5.013 1.00 0.00 63 SER A CA 15
ATOM 17354 C C . SER A 1 63 ? 9.510 5.907 4.220 1.00 0.00 63 SER A C 15
ATOM 17355 O O . SER A 1 63 ? 10.372 6.715 3.862 1.00 0.00 63 SER A O 15
ATOM 17363 N N . LEU A 1 64 ? 8.207 6.050 3.959 1.00 0.00 64 LEU A N 15
ATOM 17364 C CA . LEU A 1 64 ? 7.686 7.165 3.158 1.00 0.00 64 LEU A CA 15
ATOM 17365 C C . LEU A 1 64 ? 7.186 8.346 4.009 1.00 0.00 64 LEU A C 15
ATOM 17366 O O . LEU A 1 64 ? 7.347 9.496 3.590 1.00 0.00 64 LEU A O 15
ATOM 17382 N N . GLU A 1 65 ? 6.587 8.086 5.188 1.00 0.00 65 GLU A N 15
ATOM 17383 C CA . GLU A 1 65 ? 6.116 9.201 6.038 1.00 0.00 65 GLU A CA 15
ATOM 17384 C C . GLU A 1 65 ? 7.179 9.653 7.051 1.00 0.00 65 GLU A C 15
ATOM 17385 O O . GLU A 1 65 ? 7.012 10.688 7.707 1.00 0.00 65 GLU A O 15
ATOM 17397 N N . HIS A 1 66 ? 8.269 8.883 7.166 1.00 0.00 66 HIS A N 15
ATOM 17398 C CA . HIS A 1 66 ? 9.360 9.212 8.088 1.00 0.00 66 HIS A CA 15
ATOM 17399 C C . HIS A 1 66 ? 10.710 9.128 7.382 1.00 0.00 66 HIS A C 15
ATOM 17400 O O . HIS A 1 66 ? 10.942 8.219 6.580 1.00 0.00 66 HIS A O 15
ATOM 17415 N N . HIS A 1 67 ? 11.590 10.086 7.690 1.00 0.00 67 HIS A N 15
ATOM 17416 C CA . HIS A 1 67 ? 12.926 10.141 7.095 1.00 0.00 67 HIS A CA 15
ATOM 17417 C C . HIS A 1 67 ? 13.997 10.260 8.174 1.00 0.00 67 HIS A C 15
ATOM 17418 O O . HIS A 1 67 ? 13.841 11.025 9.130 1.00 0.00 67 HIS A O 15
ATOM 17433 N N . HIS A 1 68 ? 15.081 9.496 8.008 1.00 0.00 68 HIS A N 15
ATOM 17434 C CA . HIS A 1 68 ? 16.193 9.501 8.958 1.00 0.00 68 HIS A CA 15
ATOM 17435 C C . HIS A 1 68 ? 17.351 10.342 8.425 1.00 0.00 68 HIS A C 15
ATOM 17436 O O . HIS A 1 68 ? 17.768 10.179 7.273 1.00 0.00 68 HIS A O 15
ATOM 17451 N N . HIS A 1 69 ? 17.861 11.239 9.275 1.00 0.00 69 HIS A N 15
ATOM 17452 C CA . HIS A 1 69 ? 18.973 12.118 8.910 1.00 0.00 69 HIS A CA 15
ATOM 17453 C C . HIS A 1 69 ? 20.288 11.599 9.482 1.00 0.00 69 HIS A C 15
ATOM 17454 O O . HIS A 1 69 ? 20.340 11.159 10.635 1.00 0.00 69 HIS A O 15
ATOM 17469 N N . HIS A 1 70 ? 21.343 11.654 8.665 1.00 0.00 70 HIS A N 15
ATOM 17470 C CA . HIS A 1 70 ? 22.673 11.192 9.071 1.00 0.00 70 HIS A CA 15
ATOM 17471 C C . HIS A 1 70 ? 23.564 12.365 9.486 1.00 0.00 70 HIS A C 15
ATOM 17472 O O . HIS A 1 70 ? 24.284 12.278 10.486 1.00 0.00 70 HIS A O 15
ATOM 17487 N N . HIS A 1 71 ? 23.509 13.457 8.712 1.00 0.00 71 HIS A N 15
ATOM 17488 C CA . HIS A 1 71 ? 24.305 14.654 8.989 1.00 0.00 71 HIS A CA 15
ATOM 17489 C C . HIS A 1 71 ? 23.459 15.722 9.679 1.00 0.00 71 HIS A C 15
ATOM 17490 O O . HIS A 1 71 ? 23.807 16.104 10.817 1.00 0.00 71 HIS A O 15
ATOM 17506 N N . MET A 1 1 ? 4.681 7.325 -11.370 1.00 0.00 1 MET A N 16
ATOM 17507 C CA . MET A 1 1 ? 5.927 6.787 -10.760 1.00 0.00 1 MET A CA 16
ATOM 17508 C C . MET A 1 1 ? 5.806 6.702 -9.237 1.00 0.00 1 MET A C 16
ATOM 17509 O O . MET A 1 1 ? 6.237 5.717 -8.633 1.00 0.00 1 MET A O 16
ATOM 17525 N N . ASP A 1 2 ? 5.215 7.740 -8.631 1.00 0.00 2 ASP A N 16
ATOM 17526 C CA . ASP A 1 2 ? 5.028 7.798 -7.175 1.00 0.00 2 ASP A CA 16
ATOM 17527 C C . ASP A 1 2 ? 3.646 7.262 -6.764 1.00 0.00 2 ASP A C 16
ATOM 17528 O O . ASP A 1 2 ? 3.125 7.596 -5.691 1.00 0.00 2 ASP A O 16
ATOM 17537 N N . GLU A 1 3 ? 3.072 6.404 -7.620 1.00 0.00 3 GLU A N 16
ATOM 17538 C CA . GLU A 1 3 ? 1.753 5.802 -7.377 1.00 0.00 3 GLU A CA 16
ATOM 17539 C C . GLU A 1 3 ? 1.855 4.568 -6.499 1.00 0.00 3 GLU A C 16
ATOM 17540 O O . GLU A 1 3 ? 2.652 3.666 -6.759 1.00 0.00 3 GLU A O 16
ATOM 17552 N N . VAL A 1 4 ? 1.003 4.526 -5.491 1.00 0.00 4 VAL A N 16
ATOM 17553 C CA . VAL A 1 4 ? 0.942 3.401 -4.571 1.00 0.00 4 VAL A CA 16
ATOM 17554 C C . VAL A 1 4 ? -0.267 2.554 -4.971 1.00 0.00 4 VAL A C 16
ATOM 17555 O O . VAL A 1 4 ? -1.284 3.103 -5.399 1.00 0.00 4 VAL A O 16
ATOM 17568 N N . LYS A 1 5 ? -0.151 1.228 -4.874 1.00 0.00 5 LYS A N 16
ATOM 17569 C CA . LYS A 1 5 ? -1.267 0.346 -5.248 1.00 0.00 5 LYS A CA 16
ATOM 17570 C C . LYS A 1 5 ? -1.501 -0.764 -4.231 1.00 0.00 5 LYS A C 16
ATOM 17571 O O . LYS A 1 5 ? -0.595 -1.165 -3.500 1.00 0.00 5 LYS A O 16
ATOM 17590 N N . VAL A 1 6 ? -2.751 -1.225 -4.176 1.00 0.00 6 VAL A N 16
ATOM 17591 C CA . VAL A 1 6 ? -3.147 -2.312 -3.286 1.00 0.00 6 VAL A CA 16
ATOM 17592 C C . VAL A 1 6 ? -4.006 -3.314 -4.052 1.00 0.00 6 VAL A C 16
ATOM 17593 O O . VAL A 1 6 ? -5.027 -2.941 -4.638 1.00 0.00 6 VAL A O 16
ATOM 17606 N N . HIS A 1 7 ? -3.584 -4.576 -4.042 1.00 0.00 7 HIS A N 16
ATOM 17607 C CA . HIS A 1 7 ? -4.318 -5.627 -4.731 1.00 0.00 7 HIS A CA 16
ATOM 17608 C C . HIS A 1 7 ? -4.839 -6.688 -3.749 1.00 0.00 7 HIS A C 16
ATOM 17609 O O . HIS A 1 7 ? -4.069 -7.506 -3.231 1.00 0.00 7 HIS A O 16
ATOM 17624 N N . VAL A 1 8 ? -6.160 -6.661 -3.492 1.00 0.00 8 VAL A N 16
ATOM 17625 C CA . VAL A 1 8 ? -6.810 -7.627 -2.602 1.00 0.00 8 VAL A CA 16
ATOM 17626 C C . VAL A 1 8 ? -8.198 -8.009 -3.150 1.00 0.00 8 VAL A C 16
ATOM 17627 O O . VAL A 1 8 ? -8.756 -7.296 -3.983 1.00 0.00 8 VAL A O 16
ATOM 17640 N N . GLY A 1 9 ? -8.736 -9.133 -2.659 1.00 0.00 9 GLY A N 16
ATOM 17641 C CA . GLY A 1 9 ? -10.050 -9.611 -3.093 1.00 0.00 9 GLY A CA 16
ATOM 17642 C C . GLY A 1 9 ? -11.201 -8.801 -2.516 1.00 0.00 9 GLY A C 16
ATOM 17643 O O . GLY A 1 9 ? -10.995 -7.966 -1.637 1.00 0.00 9 GLY A O 16
ATOM 17647 N N . ASP A 1 10 ? -12.415 -9.086 -3.000 1.00 0.00 10 ASP A N 16
ATOM 17648 C CA . ASP A 1 10 ? -13.643 -8.374 -2.592 1.00 0.00 10 ASP A CA 16
ATOM 17649 C C . ASP A 1 10 ? -14.053 -8.609 -1.128 1.00 0.00 10 ASP A C 16
ATOM 17650 O O . ASP A 1 10 ? -14.707 -7.750 -0.530 1.00 0.00 10 ASP A O 16
ATOM 17659 N N . ASP A 1 11 ? -13.672 -9.761 -0.557 1.00 0.00 11 ASP A N 16
ATOM 17660 C CA . ASP A 1 11 ? -14.047 -10.108 0.827 1.00 0.00 11 ASP A CA 16
ATOM 17661 C C . ASP A 1 11 ? -13.220 -9.375 1.894 1.00 0.00 11 ASP A C 16
ATOM 17662 O O . ASP A 1 11 ? -13.733 -9.096 2.982 1.00 0.00 11 ASP A O 16
ATOM 17671 N N . GLN A 1 12 ? -11.955 -9.067 1.587 1.00 0.00 12 GLN A N 16
ATOM 17672 C CA . GLN A 1 12 ? -11.076 -8.375 2.541 1.00 0.00 12 GLN A CA 16
ATOM 17673 C C . GLN A 1 12 ? -10.730 -6.946 2.085 1.00 0.00 12 GLN A C 16
ATOM 17674 O O . GLN A 1 12 ? -10.061 -6.208 2.811 1.00 0.00 12 GLN A O 16
ATOM 17688 N N . PHE A 1 13 ? -11.231 -6.553 0.905 1.00 0.00 13 PHE A N 16
ATOM 17689 C CA . PHE A 1 13 ? -10.962 -5.231 0.304 1.00 0.00 13 PHE A CA 16
ATOM 17690 C C . PHE A 1 13 ? -11.380 -4.054 1.189 1.00 0.00 13 PHE A C 16
ATOM 17691 O O . PHE A 1 13 ? -10.639 -3.077 1.283 1.00 0.00 13 PHE A O 16
ATOM 17708 N N . GLU A 1 14 ? -12.552 -4.137 1.822 1.00 0.00 14 GLU A N 16
ATOM 17709 C CA . GLU A 1 14 ? -13.044 -3.048 2.687 1.00 0.00 14 GLU A CA 16
ATOM 17710 C C . GLU A 1 14 ? -12.087 -2.749 3.845 1.00 0.00 14 GLU A C 16
ATOM 17711 O O . GLU A 1 14 ? -11.891 -1.583 4.203 1.00 0.00 14 GLU A O 16
ATOM 17723 N N . GLU A 1 15 ? -11.496 -3.804 4.424 1.00 0.00 15 GLU A N 16
ATOM 17724 C CA . GLU A 1 15 ? -10.533 -3.653 5.529 1.00 0.00 15 GLU A CA 16
ATOM 17725 C C . GLU A 1 15 ? -9.248 -2.976 5.033 1.00 0.00 15 GLU A C 16
ATOM 17726 O O . GLU A 1 15 ? -8.716 -2.073 5.686 1.00 0.00 15 GLU A O 16
ATOM 17738 N N . VAL A 1 16 ? -8.769 -3.436 3.869 1.00 0.00 16 VAL A N 16
ATOM 17739 C CA . VAL A 1 16 ? -7.557 -2.904 3.228 1.00 0.00 16 VAL A CA 16
ATOM 17740 C C . VAL A 1 16 ? -7.798 -1.483 2.718 1.00 0.00 16 VAL A C 16
ATOM 17741 O O . VAL A 1 16 ? -6.918 -0.622 2.812 1.00 0.00 16 VAL A O 16
ATOM 17754 N N . SER A 1 17 ? -8.998 -1.259 2.181 1.00 0.00 17 SER A N 16
ATOM 17755 C CA . SER A 1 17 ? -9.416 0.058 1.687 1.00 0.00 17 SER A CA 16
ATOM 17756 C C . SER A 1 17 ? -9.512 1.065 2.841 1.00 0.00 17 SER A C 16
ATOM 17757 O O . SER A 1 17 ? -9.166 2.238 2.684 1.00 0.00 17 SER A O 16
ATOM 17765 N N . ARG A 1 18 ? -9.985 0.574 4.004 1.00 0.00 18 ARG A N 16
ATOM 17766 C CA . ARG A 1 18 ? -10.147 1.392 5.215 1.00 0.00 18 ARG A CA 16
ATOM 17767 C C . ARG A 1 18 ? -8.791 1.848 5.780 1.00 0.00 18 ARG A C 16
ATOM 17768 O O . ARG A 1 18 ? -8.625 3.027 6.101 1.00 0.00 18 ARG A O 16
ATOM 17789 N N . GLU A 1 19 ? -7.826 0.911 5.896 1.00 0.00 19 GLU A N 16
ATOM 17790 C CA . GLU A 1 19 ? -6.477 1.232 6.405 1.00 0.00 19 GLU A CA 16
ATOM 17791 C C . GLU A 1 19 ? -5.745 2.212 5.478 1.00 0.00 19 GLU A C 16
ATOM 17792 O O . GLU A 1 19 ? -5.090 3.149 5.944 1.00 0.00 19 GLU A O 16
ATOM 17804 N N . ILE A 1 20 ? -5.867 1.976 4.162 1.00 0.00 20 ILE A N 16
ATOM 17805 C CA . ILE A 1 20 ? -5.264 2.843 3.122 1.00 0.00 20 ILE A CA 16
ATOM 17806 C C . ILE A 1 20 ? -5.891 4.242 3.138 1.00 0.00 20 ILE A C 16
ATOM 17807 O O . ILE A 1 20 ? -5.177 5.248 3.094 1.00 0.00 20 ILE A O 16
ATOM 17823 N N . LYS A 1 21 ? -7.226 4.287 3.199 1.00 0.00 21 LYS A N 16
ATOM 17824 C CA . LYS A 1 21 ? -7.966 5.556 3.250 1.00 0.00 21 LYS A CA 16
ATOM 17825 C C . LYS A 1 21 ? -7.633 6.297 4.541 1.00 0.00 21 LYS A C 16
ATOM 17826 O O . LYS A 1 21 ? -7.557 7.530 4.565 1.00 0.00 21 LYS A O 16
ATOM 17845 N N . LYS A 1 22 ? -7.438 5.514 5.615 1.00 0.00 22 LYS A N 16
ATOM 17846 C CA . LYS A 1 22 ? -7.062 6.036 6.927 1.00 0.00 22 LYS A CA 16
ATOM 17847 C C . LYS A 1 22 ? -5.638 6.609 6.879 1.00 0.00 22 LYS A C 16
ATOM 17848 O O . LYS A 1 22 ? -5.290 7.501 7.659 1.00 0.00 22 LYS A O 16
ATOM 17867 N N . ALA A 1 23 ? -4.832 6.076 5.952 1.00 0.00 23 ALA A N 16
ATOM 17868 C CA . ALA A 1 23 ? -3.445 6.510 5.773 1.00 0.00 23 ALA A CA 16
ATOM 17869 C C . ALA A 1 23 ? -3.361 7.816 4.966 1.00 0.00 23 ALA A C 16
ATOM 17870 O O . ALA A 1 23 ? -2.407 8.585 5.117 1.00 0.00 23 ALA A O 16
ATOM 17877 N N . GLY A 1 24 ? -4.372 8.047 4.112 1.00 0.00 24 GLY A N 16
ATOM 17878 C CA . GLY A 1 24 ? -4.468 9.284 3.340 1.00 0.00 24 GLY A CA 16
ATOM 17879 C C . GLY A 1 24 ? -3.601 9.388 2.087 1.00 0.00 24 GLY A C 16
ATOM 17880 O O . GLY A 1 24 ? -3.476 10.493 1.550 1.00 0.00 24 GLY A O 16
ATOM 17884 N N . TRP A 1 25 ? -2.999 8.289 1.598 1.00 0.00 25 TRP A N 16
ATOM 17885 C CA . TRP A 1 25 ? -2.155 8.402 0.385 1.00 0.00 25 TRP A CA 16
ATOM 17886 C C . TRP A 1 25 ? -2.906 7.978 -0.875 1.00 0.00 25 TRP A C 16
ATOM 17887 O O . TRP A 1 25 ? -3.849 7.186 -0.810 1.00 0.00 25 TRP A O 16
ATOM 17908 N N . LYS A 1 26 ? -2.467 8.527 -2.028 1.00 0.00 26 LYS A N 16
ATOM 17909 C CA . LYS A 1 26 ? -3.052 8.205 -3.337 1.00 0.00 26 LYS A CA 16
ATOM 17910 C C . LYS A 1 26 ? -2.619 6.798 -3.767 1.00 0.00 26 LYS A C 16
ATOM 17911 O O . LYS A 1 26 ? -1.508 6.588 -4.271 1.00 0.00 26 LYS A O 16
ATOM 17930 N N . VAL A 1 27 ? -3.516 5.847 -3.532 1.00 0.00 27 VAL A N 16
ATOM 17931 C CA . VAL A 1 27 ? -3.290 4.440 -3.819 1.00 0.00 27 VAL A CA 16
ATOM 17932 C C . VAL A 1 27 ? -4.426 3.879 -4.666 1.00 0.00 27 VAL A C 16
ATOM 17933 O O . VAL A 1 27 ? -5.588 4.263 -4.505 1.00 0.00 27 VAL A O 16
ATOM 17946 N N . GLU A 1 28 ? -4.064 2.971 -5.564 1.00 0.00 28 GLU A N 16
ATOM 17947 C CA . GLU A 1 28 ? -5.023 2.291 -6.426 1.00 0.00 28 GLU A CA 16
ATOM 17948 C C . GLU A 1 28 ? -5.318 0.910 -5.862 1.00 0.00 28 GLU A C 16
ATOM 17949 O O . GLU A 1 28 ? -4.398 0.156 -5.553 1.00 0.00 28 GLU A O 16
ATOM 17961 N N . VAL A 1 29 ? -6.602 0.585 -5.749 1.00 0.00 29 VAL A N 16
ATOM 17962 C CA . VAL A 1 29 ? -7.037 -0.688 -5.176 1.00 0.00 29 VAL A CA 16
ATOM 17963 C C . VAL A 1 29 ? -7.838 -1.485 -6.199 1.00 0.00 29 VAL A C 16
ATOM 17964 O O . VAL A 1 29 ? -8.728 -0.943 -6.862 1.00 0.00 29 VAL A O 16
ATOM 17977 N N . HIS A 1 30 ? -7.508 -2.772 -6.314 1.00 0.00 30 HIS A N 16
ATOM 17978 C CA . HIS A 1 30 ? -8.183 -3.662 -7.242 1.00 0.00 30 HIS A CA 16
ATOM 17979 C C . HIS A 1 30 ? -8.649 -4.919 -6.514 1.00 0.00 30 HIS A C 16
ATOM 17980 O O . HIS A 1 30 ? -7.887 -5.523 -5.751 1.00 0.00 30 HIS A O 16
ATOM 17995 N N . LYS A 1 31 ? -9.901 -5.301 -6.760 1.00 0.00 31 LYS A N 16
ATOM 17996 C CA . LYS A 1 31 ? -10.508 -6.480 -6.138 1.00 0.00 31 LYS A CA 16
ATOM 17997 C C . LYS A 1 31 ? -10.324 -7.728 -7.003 1.00 0.00 31 LYS A C 16
ATOM 17998 O O . LYS A 1 31 ? -10.757 -7.763 -8.160 1.00 0.00 31 LYS A O 16
ATOM 18017 N N . HIS A 1 32 ? -9.666 -8.746 -6.427 1.00 0.00 32 HIS A N 16
ATOM 18018 C CA . HIS A 1 32 ? -9.424 -10.016 -7.123 1.00 0.00 32 HIS A CA 16
ATOM 18019 C C . HIS A 1 32 ? -10.594 -10.997 -6.908 1.00 0.00 32 HIS A C 16
ATOM 18020 O O . HIS A 1 32 ? -11.314 -10.871 -5.913 1.00 0.00 32 HIS A O 16
ATOM 18035 N N . PRO A 1 33 ? -10.813 -11.997 -7.828 1.00 0.00 33 PRO A N 16
ATOM 18036 C CA . PRO A 1 33 ? -11.912 -12.982 -7.689 1.00 0.00 33 PRO A CA 16
ATOM 18037 C C . PRO A 1 33 ? -11.704 -13.946 -6.514 1.00 0.00 33 PRO A C 16
ATOM 18038 O O . PRO A 1 33 ? -12.668 -14.357 -5.862 1.00 0.00 33 PRO A O 16
ATOM 18049 N N . SER A 1 34 ? -10.437 -14.297 -6.259 1.00 0.00 34 SER A N 16
ATOM 18050 C CA . SER A 1 34 ? -10.075 -15.202 -5.167 1.00 0.00 34 SER A CA 16
ATOM 18051 C C . SER A 1 34 ? -9.579 -14.410 -3.954 1.00 0.00 34 SER A C 16
ATOM 18052 O O . SER A 1 34 ? -9.312 -13.208 -4.058 1.00 0.00 34 SER A O 16
ATOM 18060 N N . ASN A 1 35 ? -9.454 -15.092 -2.803 1.00 0.00 35 ASN A N 16
ATOM 18061 C CA . ASN A 1 35 ? -8.989 -14.460 -1.561 1.00 0.00 35 ASN A CA 16
ATOM 18062 C C . ASN A 1 35 ? -7.465 -14.287 -1.561 1.00 0.00 35 ASN A C 16
ATOM 18063 O O . ASN A 1 35 ? -6.713 -15.259 -1.417 1.00 0.00 35 ASN A O 16
ATOM 18074 N N . THR A 1 36 ? -7.029 -13.035 -1.747 1.00 0.00 36 THR A N 16
ATOM 18075 C CA . THR A 1 36 ? -5.602 -12.695 -1.780 1.00 0.00 36 THR A CA 16
ATOM 18076 C C . THR A 1 36 ? -5.353 -11.320 -1.147 1.00 0.00 36 THR A C 16
ATOM 18077 O O . THR A 1 36 ? -5.932 -10.320 -1.578 1.00 0.00 36 THR A O 16
ATOM 18088 N N . SER A 1 37 ? -4.489 -11.290 -0.128 1.00 0.00 37 SER A N 16
ATOM 18089 C CA . SER A 1 37 ? -4.153 -10.049 0.568 1.00 0.00 37 SER A CA 16
ATOM 18090 C C . SER A 1 37 ? -2.689 -9.673 0.322 1.00 0.00 37 SER A C 16
ATOM 18091 O O . SER A 1 37 ? -1.774 -10.262 0.911 1.00 0.00 37 SER A O 16
ATOM 18099 N N . GLN A 1 38 ? -2.480 -8.704 -0.582 1.00 0.00 38 GLN A N 16
ATOM 18100 C CA . GLN A 1 38 ? -1.138 -8.225 -0.932 1.00 0.00 38 GLN A CA 16
ATOM 18101 C C . GLN A 1 38 ? -1.183 -6.762 -1.367 1.00 0.00 38 GLN A C 16
ATOM 18102 O O . GLN A 1 38 ? -1.979 -6.381 -2.229 1.00 0.00 38 GLN A O 16
ATOM 18116 N N . VAL A 1 39 ? -0.314 -5.959 -0.755 1.00 0.00 39 VAL A N 16
ATOM 18117 C CA . VAL A 1 39 ? -0.203 -4.541 -1.062 1.00 0.00 39 VAL A CA 16
ATOM 18118 C C . VAL A 1 39 ? 1.072 -4.294 -1.864 1.00 0.00 39 VAL A C 16
ATOM 18119 O O . VAL A 1 39 ? 2.152 -4.725 -1.448 1.00 0.00 39 VAL A O 16
ATOM 18132 N N . THR A 1 40 ? 0.950 -3.608 -3.005 1.00 0.00 40 THR A N 16
ATOM 18133 C CA . THR A 1 40 ? 2.115 -3.321 -3.827 1.00 0.00 40 THR A CA 16
ATOM 18134 C C . THR A 1 40 ? 2.318 -1.809 -3.936 1.00 0.00 40 THR A C 16
ATOM 18135 O O . THR A 1 40 ? 1.467 -1.096 -4.470 1.00 0.00 40 THR A O 16
ATOM 18146 N N . VAL A 1 41 ? 3.477 -1.341 -3.475 1.00 0.00 41 VAL A N 16
ATOM 18147 C CA . VAL A 1 41 ? 3.802 0.089 -3.525 1.00 0.00 41 VAL A CA 16
ATOM 18148 C C . VAL A 1 41 ? 4.805 0.364 -4.633 1.00 0.00 41 VAL A C 16
ATOM 18149 O O . VAL A 1 41 ? 5.891 -0.208 -4.634 1.00 0.00 41 VAL A O 16
ATOM 18162 N N . THR A 1 42 ? 4.439 1.248 -5.571 1.00 0.00 42 THR A N 16
ATOM 18163 C CA . THR A 1 42 ? 5.324 1.595 -6.662 1.00 0.00 42 THR A CA 16
ATOM 18164 C C . THR A 1 42 ? 5.739 3.043 -6.538 1.00 0.00 42 THR A C 16
ATOM 18165 O O . THR A 1 42 ? 4.923 3.962 -6.614 1.00 0.00 42 THR A O 16
ATOM 18176 N N . LYS A 1 43 ? 7.024 3.219 -6.342 1.00 0.00 43 LYS A N 16
ATOM 18177 C CA . LYS A 1 43 ? 7.614 4.545 -6.202 1.00 0.00 43 LYS A CA 16
ATOM 18178 C C . LYS A 1 43 ? 8.951 4.606 -6.940 1.00 0.00 43 LYS A C 16
ATOM 18179 O O . LYS A 1 43 ? 9.983 4.160 -6.422 1.00 0.00 43 LYS A O 16
ATOM 18198 N N . GLY A 1 44 ? 8.916 5.144 -8.170 1.00 0.00 44 GLY A N 16
ATOM 18199 C CA . GLY A 1 44 ? 10.116 5.251 -8.991 1.00 0.00 44 GLY A CA 16
ATOM 18200 C C . GLY A 1 44 ? 10.608 3.892 -9.452 1.00 0.00 44 GLY A C 16
ATOM 18201 O O . GLY A 1 44 ? 9.897 3.175 -10.162 1.00 0.00 44 GLY A O 16
ATOM 18205 N N . ASN A 1 45 ? 11.826 3.552 -9.041 1.00 0.00 45 ASN A N 16
ATOM 18206 C CA . ASN A 1 45 ? 12.435 2.266 -9.373 1.00 0.00 45 ASN A CA 16
ATOM 18207 C C . ASN A 1 45 ? 12.309 1.287 -8.192 1.00 0.00 45 ASN A C 16
ATOM 18208 O O . ASN A 1 45 ? 12.969 0.241 -8.164 1.00 0.00 45 ASN A O 16
ATOM 18219 N N . LYS A 1 46 ? 11.434 1.629 -7.231 1.00 0.00 46 LYS A N 16
ATOM 18220 C CA . LYS A 1 46 ? 11.226 0.819 -6.034 1.00 0.00 46 LYS A CA 16
ATOM 18221 C C . LYS A 1 46 ? 9.785 0.342 -5.943 1.00 0.00 46 LYS A C 16
ATOM 18222 O O . LYS A 1 46 ? 8.862 1.045 -6.365 1.00 0.00 46 LYS A O 16
ATOM 18241 N N . GLN A 1 47 ? 9.606 -0.860 -5.386 1.00 0.00 47 GLN A N 16
ATOM 18242 C CA . GLN A 1 47 ? 8.295 -1.462 -5.220 1.00 0.00 47 GLN A CA 16
ATOM 18243 C C . GLN A 1 47 ? 8.284 -2.330 -3.968 1.00 0.00 47 GLN A C 16
ATOM 18244 O O . GLN A 1 47 ? 9.205 -3.120 -3.735 1.00 0.00 47 GLN A O 16
ATOM 18258 N N . TRP A 1 48 ? 7.232 -2.165 -3.180 1.00 0.00 48 TRP A N 16
ATOM 18259 C CA . TRP A 1 48 ? 7.058 -2.918 -1.935 1.00 0.00 48 TRP A CA 16
ATOM 18260 C C . TRP A 1 48 ? 5.893 -3.897 -2.058 1.00 0.00 48 TRP A C 16
ATOM 18261 O O . TRP A 1 48 ? 4.867 -3.576 -2.659 1.00 0.00 48 TRP A O 16
ATOM 18282 N N . THR A 1 49 ? 6.070 -5.090 -1.484 1.00 0.00 49 THR A N 16
ATOM 18283 C CA . THR A 1 49 ? 5.038 -6.127 -1.502 1.00 0.00 49 THR A CA 16
ATOM 18284 C C . THR A 1 49 ? 4.782 -6.642 -0.081 1.00 0.00 49 THR A C 16
ATOM 18285 O O . THR A 1 49 ? 5.728 -7.013 0.619 1.00 0.00 49 THR A O 16
ATOM 18296 N N . PHE A 1 50 ? 3.505 -6.663 0.343 1.00 0.00 50 PHE A N 16
ATOM 18297 C CA . PHE A 1 50 ? 3.145 -7.130 1.688 1.00 0.00 50 PHE A CA 16
ATOM 18298 C C . PHE A 1 50 ? 1.896 -7.999 1.661 1.00 0.00 50 PHE A C 16
ATOM 18299 O O . PHE A 1 50 ? 1.117 -7.937 0.714 1.00 0.00 50 PHE A O 16
ATOM 18316 N N . LYS A 1 51 ? 1.720 -8.807 2.713 1.00 0.00 51 LYS A N 16
ATOM 18317 C CA . LYS A 1 51 ? 0.560 -9.697 2.835 1.00 0.00 51 LYS A CA 16
ATOM 18318 C C . LYS A 1 51 ? -0.624 -9.009 3.530 1.00 0.00 51 LYS A C 16
ATOM 18319 O O . LYS A 1 51 ? -1.760 -9.479 3.421 1.00 0.00 51 LYS A O 16
ATOM 18338 N N . ASP A 1 52 ? -0.355 -7.901 4.246 1.00 0.00 52 ASP A N 16
ATOM 18339 C CA . ASP A 1 52 ? -1.401 -7.162 4.958 1.00 0.00 52 ASP A CA 16
ATOM 18340 C C . ASP A 1 52 ? -1.214 -5.663 4.782 1.00 0.00 52 ASP A C 16
ATOM 18341 O O . ASP A 1 52 ? -0.083 -5.206 4.588 1.00 0.00 52 ASP A O 16
ATOM 18350 N N . PRO A 1 53 ? -2.317 -4.857 4.849 1.00 0.00 53 PRO A N 16
ATOM 18351 C CA . PRO A 1 53 ? -2.218 -3.408 4.681 1.00 0.00 53 PRO A CA 16
ATOM 18352 C C . PRO A 1 53 ? -1.461 -2.735 5.820 1.00 0.00 53 PRO A C 16
ATOM 18353 O O . PRO A 1 53 ? -0.865 -1.681 5.636 1.00 0.00 53 PRO A O 16
ATOM 18364 N N . LYS A 1 54 ? -1.483 -3.381 6.994 1.00 0.00 54 LYS A N 16
ATOM 18365 C CA . LYS A 1 54 ? -0.830 -2.850 8.193 1.00 0.00 54 LYS A CA 16
ATOM 18366 C C . LYS A 1 54 ? 0.667 -2.910 8.020 1.00 0.00 54 LYS A C 16
ATOM 18367 O O . LYS A 1 54 ? 1.407 -2.052 8.499 1.00 0.00 54 LYS A O 16
ATOM 18386 N N . GLN A 1 55 ? 1.075 -3.947 7.314 1.00 0.00 55 GLN A N 16
ATOM 18387 C CA . GLN A 1 55 ? 2.460 -4.188 6.981 1.00 0.00 55 GLN A CA 16
ATOM 18388 C C . GLN A 1 55 ? 2.938 -3.145 5.983 1.00 0.00 55 GLN A C 16
ATOM 18389 O O . GLN A 1 55 ? 4.039 -2.601 6.106 1.00 0.00 55 GLN A O 16
ATOM 18403 N N . ALA A 1 56 ? 2.079 -2.883 4.994 1.00 0.00 56 ALA A N 16
ATOM 18404 C CA . ALA A 1 56 ? 2.338 -1.889 3.959 1.00 0.00 56 ALA A CA 16
ATOM 18405 C C . ALA A 1 56 ? 2.259 -0.470 4.514 1.00 0.00 56 ALA A C 16
ATOM 18406 O O . ALA A 1 56 ? 3.136 0.344 4.262 1.00 0.00 56 ALA A O 16
ATOM 18413 N N . VAL A 1 57 ? 1.210 -0.202 5.311 1.00 0.00 57 VAL A N 16
ATOM 18414 C CA . VAL A 1 57 ? 0.989 1.124 5.904 1.00 0.00 57 VAL A CA 16
ATOM 18415 C C . VAL A 1 57 ? 2.087 1.447 6.918 1.00 0.00 57 VAL A C 16
ATOM 18416 O O . VAL A 1 57 ? 2.615 2.559 6.913 1.00 0.00 57 VAL A O 16
ATOM 18429 N N . GLU A 1 58 ? 2.439 0.473 7.776 1.00 0.00 58 GLU A N 16
ATOM 18430 C CA . GLU A 1 58 ? 3.497 0.690 8.773 1.00 0.00 58 GLU A CA 16
ATOM 18431 C C . GLU A 1 58 ? 4.859 0.864 8.109 1.00 0.00 58 GLU A C 16
ATOM 18432 O O . GLU A 1 58 ? 5.642 1.727 8.517 1.00 0.00 58 GLU A O 16
ATOM 18444 N N . PHE A 1 59 ? 5.136 0.043 7.087 1.00 0.00 59 PHE A N 16
ATOM 18445 C CA . PHE A 1 59 ? 6.399 0.130 6.354 1.00 0.00 59 PHE A CA 16
ATOM 18446 C C . PHE A 1 59 ? 6.459 1.400 5.503 1.00 0.00 59 PHE A C 16
ATOM 18447 O O . PHE A 1 59 ? 7.504 2.054 5.436 1.00 0.00 59 PHE A O 16
ATOM 18464 N N . VAL A 1 60 ? 5.331 1.741 4.855 1.00 0.00 60 VAL A N 16
ATOM 18465 C CA . VAL A 1 60 ? 5.255 2.953 4.018 1.00 0.00 60 VAL A CA 16
ATOM 18466 C C . VAL A 1 60 ? 5.353 4.202 4.901 1.00 0.00 60 VAL A C 16
ATOM 18467 O O . VAL A 1 60 ? 5.964 5.189 4.521 1.00 0.00 60 VAL A O 16
ATOM 18480 N N . GLN A 1 61 ? 4.726 4.145 6.080 1.00 0.00 61 GLN A N 16
ATOM 18481 C CA . GLN A 1 61 ? 4.726 5.27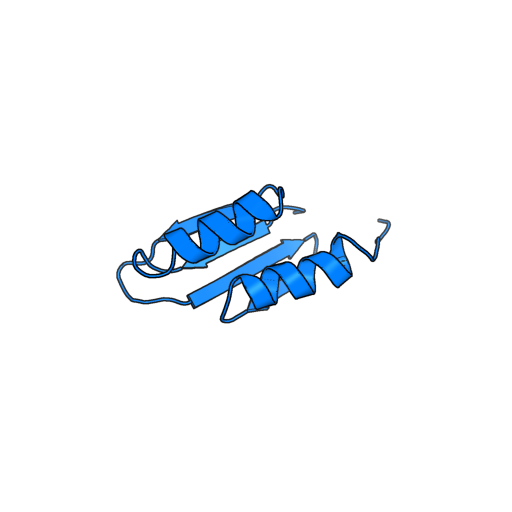7 7.014 1.00 0.00 61 GLN A CA 16
ATOM 18482 C C . GLN A 1 61 ? 6.129 5.559 7.544 1.00 0.00 61 GLN A C 16
ATOM 18483 O O . GLN A 1 61 ? 6.529 6.713 7.681 1.00 0.00 61 GLN A O 16
ATOM 18497 N N . LYS A 1 62 ? 6.865 4.490 7.860 1.00 0.00 62 LYS A N 16
ATOM 18498 C CA . LYS A 1 62 ? 8.236 4.617 8.361 1.00 0.00 62 LYS A CA 16
ATOM 18499 C C . LYS A 1 62 ? 9.215 5.024 7.260 1.00 0.00 62 LYS A C 16
ATOM 18500 O O . LYS A 1 62 ? 10.096 5.863 7.475 1.00 0.00 62 LYS A O 16
ATOM 18519 N N . SER A 1 63 ? 9.039 4.415 6.088 1.00 0.00 63 SER A N 16
ATOM 18520 C CA . SER A 1 63 ? 9.906 4.660 4.931 1.00 0.00 63 SER A CA 16
ATOM 18521 C C . SER A 1 63 ? 9.513 5.906 4.133 1.00 0.00 63 SER A C 16
ATOM 18522 O O . SER A 1 63 ? 10.374 6.715 3.771 1.00 0.00 63 SER A O 16
ATOM 18530 N N . LEU A 1 64 ? 8.210 6.045 3.868 1.00 0.00 64 LEU A N 16
ATOM 18531 C CA . LEU A 1 64 ? 7.693 7.164 3.067 1.00 0.00 64 LEU A CA 16
ATOM 18532 C C . LEU A 1 64 ? 7.174 8.335 3.918 1.00 0.00 64 LEU A C 16
ATOM 18533 O O . LEU A 1 64 ? 7.335 9.491 3.514 1.00 0.00 64 LEU A O 16
ATOM 18549 N N . GLU A 1 65 ? 6.558 8.055 5.080 1.00 0.00 65 GLU A N 16
ATOM 18550 C CA . GLU A 1 65 ? 6.053 9.141 5.939 1.00 0.00 65 GLU A CA 16
ATOM 18551 C C . GLU A 1 65 ? 7.094 9.579 6.984 1.00 0.00 65 GLU A C 16
ATOM 18552 O O . GLU A 1 65 ? 6.927 10.621 7.624 1.00 0.00 65 GLU A O 16
ATOM 18564 N N . HIS A 1 66 ? 8.174 8.775 7.137 1.00 0.00 66 HIS A N 16
ATOM 18565 C CA . HIS A 1 66 ? 9.284 9.031 8.094 1.00 0.00 66 HIS A CA 16
ATOM 18566 C C . HIS A 1 66 ? 8.848 8.873 9.561 1.00 0.00 66 HIS A C 16
ATOM 18567 O O . HIS A 1 66 ? 9.466 8.113 10.311 1.00 0.00 66 HIS A O 16
ATOM 18582 N N . HIS A 1 67 ? 7.790 9.593 9.955 1.00 0.00 67 HIS A N 16
ATOM 18583 C CA . HIS A 1 67 ? 7.272 9.541 11.324 1.00 0.00 67 HIS A CA 16
ATOM 18584 C C . HIS A 1 67 ? 5.766 9.274 11.330 1.00 0.00 67 HIS A C 16
ATOM 18585 O O . HIS A 1 67 ? 5.074 9.565 10.350 1.00 0.00 67 HIS A O 16
ATOM 18600 N N . HIS A 1 68 ? 5.273 8.718 12.444 1.00 0.00 68 HIS A N 16
ATOM 18601 C CA . HIS A 1 68 ? 3.848 8.403 12.601 1.00 0.00 68 HIS A CA 16
ATOM 18602 C C . HIS A 1 68 ? 3.087 9.559 13.256 1.00 0.00 68 HIS A C 16
ATOM 18603 O O . HIS A 1 68 ? 1.977 9.893 12.834 1.00 0.00 68 HIS A O 16
ATOM 18618 N N . HIS A 1 69 ? 3.696 10.162 14.286 1.00 0.00 69 HIS A N 16
ATOM 18619 C CA . HIS A 1 69 ? 3.088 11.281 15.007 1.00 0.00 69 HIS A CA 16
ATOM 18620 C C . HIS A 1 69 ? 3.679 12.609 14.547 1.00 0.00 69 HIS A C 16
ATOM 18621 O O . HIS A 1 69 ? 4.902 12.752 14.451 1.00 0.00 69 HIS A O 16
ATOM 18636 N N . HIS A 1 70 ? 2.798 13.574 14.266 1.00 0.00 70 HIS A N 16
ATOM 18637 C CA . HIS A 1 70 ? 3.211 14.902 13.813 1.00 0.00 70 HIS A CA 16
ATOM 18638 C C . HIS A 1 70 ? 3.148 15.906 14.963 1.00 0.00 70 HIS A C 16
ATOM 18639 O O . HIS A 1 70 ? 2.135 15.990 15.666 1.00 0.00 70 HIS A O 16
ATOM 18654 N N . HIS A 1 71 ? 4.236 16.659 15.142 1.00 0.00 71 HIS A N 16
ATOM 18655 C CA . HIS A 1 71 ? 4.325 17.665 16.203 1.00 0.00 71 HIS A CA 16
ATOM 18656 C C . HIS A 1 71 ? 4.077 19.066 15.646 1.00 0.00 71 HIS A C 16
ATOM 18657 O O . HIS A 1 71 ? 3.112 19.717 16.098 1.00 0.00 71 HIS A O 16
ATOM 18673 N N . MET A 1 1 ? 7.252 6.231 -11.164 1.00 0.00 1 MET A N 17
ATOM 18674 C CA . MET A 1 1 ? 5.966 6.820 -10.705 1.00 0.00 1 MET A CA 17
ATOM 18675 C C . MET A 1 1 ? 5.834 6.723 -9.188 1.00 0.00 1 MET A C 17
ATOM 18676 O O . MET A 1 1 ? 6.265 5.737 -8.584 1.00 0.00 1 MET A O 17
ATOM 18692 N N . ASP A 1 2 ? 5.232 7.754 -8.588 1.00 0.00 2 ASP A N 17
ATOM 18693 C CA . ASP A 1 2 ? 5.030 7.809 -7.135 1.00 0.00 2 ASP A CA 17
ATOM 18694 C C . ASP A 1 2 ? 3.645 7.264 -6.739 1.00 0.00 2 ASP A C 17
ATOM 18695 O O . ASP A 1 2 ? 3.110 7.596 -5.672 1.00 0.00 2 ASP A O 17
ATOM 18704 N N . GLU A 1 3 ? 3.087 6.403 -7.601 1.00 0.00 3 GLU A N 17
ATOM 18705 C CA . GLU A 1 3 ? 1.769 5.794 -7.372 1.00 0.00 3 GLU A CA 17
ATOM 18706 C C . GLU A 1 3 ? 1.868 4.561 -6.495 1.00 0.00 3 GLU A C 17
ATOM 18707 O O . GLU A 1 3 ? 2.673 3.663 -6.744 1.00 0.00 3 GLU A O 17
ATOM 18719 N N . VAL A 1 4 ? 1.005 4.514 -5.495 1.00 0.00 4 VAL A N 17
ATOM 18720 C CA . VAL A 1 4 ? 0.940 3.391 -4.575 1.00 0.00 4 VAL A CA 17
ATOM 18721 C C . VAL A 1 4 ? -0.267 2.542 -4.975 1.00 0.00 4 VAL A C 17
ATOM 18722 O O . VAL A 1 4 ? -1.284 3.091 -5.407 1.00 0.00 4 VAL A O 17
ATOM 18735 N N . LYS A 1 5 ? -0.151 1.217 -4.875 1.00 0.00 5 LYS A N 17
ATOM 18736 C CA . LYS A 1 5 ? -1.267 0.333 -5.250 1.00 0.00 5 LYS A CA 17
ATOM 18737 C C . LYS A 1 5 ? -1.500 -0.776 -4.230 1.00 0.00 5 LYS A C 17
ATOM 18738 O O . LYS A 1 5 ? -0.594 -1.175 -3.499 1.00 0.00 5 LYS A O 17
ATOM 18757 N N . VAL A 1 6 ? -2.750 -1.241 -4.173 1.00 0.00 6 VAL A N 17
ATOM 18758 C CA . VAL A 1 6 ? -3.142 -2.326 -3.277 1.00 0.00 6 VAL A CA 17
ATOM 18759 C C . VAL A 1 6 ? -3.998 -3.337 -4.034 1.00 0.00 6 VAL A C 17
ATOM 18760 O O . VAL A 1 6 ? -5.019 -2.970 -4.626 1.00 0.00 6 VAL A O 17
ATOM 18773 N N . HIS A 1 7 ? -3.576 -4.600 -4.009 1.00 0.00 7 HIS A N 17
ATOM 18774 C CA . HIS A 1 7 ? -4.308 -5.660 -4.686 1.00 0.00 7 HIS A CA 17
ATOM 18775 C C . HIS A 1 7 ? -4.828 -6.711 -3.692 1.00 0.00 7 HIS A C 17
ATOM 18776 O O . HIS A 1 7 ? -4.056 -7.524 -3.169 1.00 0.00 7 HIS A O 17
ATOM 18791 N N . VAL A 1 8 ? -6.147 -6.679 -3.431 1.00 0.00 8 VAL A N 17
ATOM 18792 C CA . VAL A 1 8 ? -6.796 -7.640 -2.533 1.00 0.00 8 VAL A CA 17
ATOM 18793 C C . VAL A 1 8 ? -8.186 -8.020 -3.070 1.00 0.00 8 VAL A C 17
ATOM 18794 O O . VAL A 1 8 ? -8.746 -7.308 -3.905 1.00 0.00 8 VAL A O 17
ATOM 18807 N N . GLY A 1 9 ? -8.728 -9.139 -2.571 1.00 0.00 9 GLY A N 17
ATOM 18808 C CA . GLY A 1 9 ? -10.044 -9.613 -3.001 1.00 0.00 9 GLY A CA 17
ATOM 18809 C C . GLY A 1 9 ? -11.193 -8.800 -2.421 1.00 0.00 9 GLY A C 17
ATOM 18810 O O . GLY A 1 9 ? -10.984 -7.971 -1.537 1.00 0.00 9 GLY A O 17
ATOM 18814 N N . ASP A 1 10 ? -12.409 -9.075 -2.909 1.00 0.00 10 ASP A N 17
ATOM 18815 C CA . ASP A 1 10 ? -13.632 -8.357 -2.497 1.00 0.00 10 ASP A CA 17
ATOM 18816 C C . ASP A 1 10 ? -14.048 -8.608 -1.037 1.00 0.00 10 ASP A C 17
ATOM 18817 O O . ASP A 1 10 ? -14.697 -7.751 -0.429 1.00 0.00 10 ASP A O 17
ATOM 18826 N N . ASP A 1 11 ? -13.679 -9.770 -0.481 1.00 0.00 11 ASP A N 17
ATOM 18827 C CA . ASP A 1 11 ? -14.059 -10.132 0.898 1.00 0.00 11 ASP A CA 17
ATOM 18828 C C . ASP A 1 11 ? -13.228 -9.416 1.973 1.00 0.00 11 ASP A C 17
ATOM 18829 O O . ASP A 1 11 ? -13.740 -9.145 3.064 1.00 0.00 11 ASP A O 17
ATOM 18838 N N . GLN A 1 12 ? -11.962 -9.112 1.669 1.00 0.00 12 GLN A N 17
ATOM 18839 C CA . GLN A 1 12 ? -11.078 -8.434 2.627 1.00 0.00 12 GLN A CA 17
ATOM 18840 C C . GLN A 1 12 ? -10.723 -7.004 2.183 1.00 0.00 12 GLN A C 17
ATOM 18841 O O . GLN A 1 12 ? -10.044 -6.279 2.913 1.00 0.00 12 GLN A O 17
ATOM 18855 N N . PHE A 1 13 ? -11.223 -6.596 1.008 1.00 0.00 13 PHE A N 17
ATOM 18856 C CA . PHE A 1 13 ? -10.944 -5.269 0.423 1.00 0.00 13 PHE A CA 17
ATOM 18857 C C . PHE A 1 13 ? -11.361 -4.095 1.313 1.00 0.00 13 PHE A C 17
ATOM 18858 O O . PHE A 1 13 ? -10.621 -3.118 1.408 1.00 0.00 13 PHE A O 17
ATOM 18875 N N . GLU A 1 14 ? -12.534 -4.179 1.946 1.00 0.00 14 GLU A N 17
ATOM 18876 C CA . GLU A 1 14 ? -13.030 -3.087 2.807 1.00 0.00 14 GLU A CA 17
ATOM 18877 C C . GLU A 1 14 ? -12.067 -2.773 3.956 1.00 0.00 14 GLU A C 17
ATOM 18878 O O . GLU A 1 14 ? -11.884 -1.604 4.311 1.00 0.00 14 GLU A O 17
ATOM 18890 N N . GLU A 1 15 ? -11.457 -3.818 4.531 1.00 0.00 15 GLU A N 17
ATOM 18891 C CA . GLU A 1 15 ? -10.482 -3.650 5.624 1.00 0.00 15 GLU A CA 17
ATOM 18892 C C . GLU A 1 15 ? -9.210 -2.961 5.105 1.00 0.00 15 GLU A C 17
ATOM 18893 O O . GLU A 1 15 ? -8.682 -2.045 5.742 1.00 0.00 15 GLU A O 17
ATOM 18905 N N . VAL A 1 16 ? -8.742 -3.427 3.940 1.00 0.00 16 VAL A N 17
ATOM 18906 C CA . VAL A 1 16 ? -7.545 -2.891 3.274 1.00 0.00 16 VAL A CA 17
ATOM 18907 C C . VAL A 1 16 ? -7.802 -1.478 2.747 1.00 0.00 16 VAL A C 17
ATOM 18908 O O . VAL A 1 16 ? -6.927 -0.610 2.821 1.00 0.00 16 VAL A O 17
ATOM 18921 N N . SER A 1 17 ? -9.008 -1.269 2.220 1.00 0.00 17 SER A N 17
ATOM 18922 C CA . SER A 1 17 ? -9.440 0.038 1.709 1.00 0.00 17 SER A CA 17
ATOM 18923 C C . SER A 1 17 ? -9.529 1.062 2.850 1.00 0.00 17 SER A C 17
ATOM 18924 O O . SER A 1 17 ? -9.192 2.235 2.672 1.00 0.00 17 SER A O 17
ATOM 18932 N N . ARG A 1 18 ? -9.984 0.585 4.026 1.00 0.00 18 ARG A N 17
ATOM 18933 C CA . ARG A 1 18 ? -10.138 1.419 5.227 1.00 0.00 18 ARG A CA 17
ATOM 18934 C C . ARG A 1 18 ? -8.778 1.877 5.781 1.00 0.00 18 ARG A C 17
ATOM 18935 O O . ARG A 1 18 ? -8.607 3.058 6.087 1.00 0.00 18 ARG A O 17
ATOM 18956 N N . GLU A 1 19 ? -7.816 0.937 5.906 1.00 0.00 19 GLU A N 17
ATOM 18957 C CA . GLU A 1 19 ? -6.464 1.258 6.407 1.00 0.00 19 GLU A CA 17
ATOM 18958 C C . GLU A 1 19 ? -5.734 2.234 5.475 1.00 0.00 19 GLU A C 17
ATOM 18959 O O . GLU A 1 19 ? -5.076 3.171 5.937 1.00 0.00 19 GLU A O 17
ATOM 18971 N N . ILE A 1 20 ? -5.863 1.997 4.161 1.00 0.00 20 ILE A N 17
ATOM 18972 C CA . ILE A 1 20 ? -5.263 2.859 3.117 1.00 0.00 20 ILE A CA 17
ATOM 18973 C C . ILE A 1 20 ? -5.885 4.260 3.133 1.00 0.00 20 ILE A C 17
ATOM 18974 O O . ILE A 1 20 ? -5.168 5.264 3.089 1.00 0.00 20 ILE A O 17
ATOM 18990 N N . LYS A 1 21 ? -7.219 4.310 3.198 1.00 0.00 21 LYS A N 17
ATOM 18991 C CA . LYS A 1 21 ? -7.956 5.581 3.249 1.00 0.00 21 LYS A CA 17
ATOM 18992 C C . LYS A 1 21 ? -7.617 6.322 4.539 1.00 0.00 21 LYS A C 17
ATOM 18993 O O . LYS A 1 21 ? -7.537 7.554 4.561 1.00 0.00 21 LYS A O 17
ATOM 19012 N N . LYS A 1 22 ? -7.420 5.539 5.612 1.00 0.00 22 LYS A N 17
ATOM 19013 C CA . LYS A 1 22 ? -7.039 6.061 6.922 1.00 0.00 22 LYS A CA 17
ATOM 19014 C C . LYS A 1 22 ? -5.613 6.630 6.871 1.00 0.00 22 LYS A C 17
ATOM 19015 O O . LYS A 1 22 ? -5.262 7.523 7.648 1.00 0.00 22 LYS A O 17
ATOM 19034 N N . ALA A 1 23 ? -4.811 6.092 5.943 1.00 0.00 23 ALA A N 17
ATOM 19035 C CA . ALA A 1 23 ? -3.424 6.524 5.760 1.00 0.00 23 ALA A CA 17
ATOM 19036 C C . ALA A 1 23 ? -3.338 7.827 4.950 1.00 0.00 23 ALA A C 17
ATOM 19037 O O . ALA A 1 23 ? -2.380 8.592 5.097 1.00 0.00 23 ALA A O 17
ATOM 19044 N N . GLY A 1 24 ? -4.350 8.060 4.097 1.00 0.00 24 GLY A N 17
ATOM 19045 C CA . GLY A 1 24 ? -4.443 9.296 3.324 1.00 0.00 24 GLY A CA 17
ATOM 19046 C C . GLY A 1 24 ? -3.579 9.393 2.068 1.00 0.00 24 GLY A C 17
ATOM 19047 O O . GLY A 1 24 ? -3.450 10.498 1.529 1.00 0.00 24 GLY A O 17
ATOM 19051 N N . TRP A 1 25 ? -2.985 8.290 1.579 1.00 0.00 25 TRP A N 17
ATOM 19052 C CA . TRP A 1 25 ? -2.145 8.397 0.363 1.00 0.00 25 TRP A CA 17
ATOM 19053 C C . TRP A 1 25 ? -2.902 7.975 -0.893 1.00 0.00 25 TRP A C 17
ATOM 19054 O O . TRP A 1 25 ? -3.850 7.188 -0.825 1.00 0.00 25 TRP A O 17
ATOM 19075 N N . LYS A 1 26 ? -2.464 8.520 -2.048 1.00 0.00 26 LYS A N 17
ATOM 19076 C CA . LYS A 1 26 ? -3.054 8.197 -3.355 1.00 0.00 26 LYS A CA 17
ATOM 19077 C C . LYS A 1 26 ? -2.623 6.789 -3.785 1.00 0.00 26 LYS A C 17
ATOM 19078 O O . LYS A 1 26 ? -1.512 6.578 -4.289 1.00 0.00 26 LYS A O 17
ATOM 19097 N N . VAL A 1 27 ? -3.522 5.839 -3.550 1.00 0.00 27 VAL A N 17
ATOM 19098 C CA . VAL A 1 27 ? -3.295 4.433 -3.835 1.00 0.00 27 VAL A CA 17
ATOM 19099 C C . VAL A 1 27 ? -4.429 3.869 -4.685 1.00 0.00 27 VAL A C 17
ATOM 19100 O O . VAL A 1 27 ? -5.592 4.252 -4.526 1.00 0.00 27 VAL A O 17
ATOM 19113 N N . GLU A 1 28 ? -4.064 2.962 -5.581 1.00 0.00 28 GLU A N 17
ATOM 19114 C CA . GLU A 1 28 ? -5.020 2.281 -6.446 1.00 0.00 28 GLU A CA 17
ATOM 19115 C C . GLU A 1 28 ? -5.307 0.897 -5.883 1.00 0.00 28 GLU A C 17
ATOM 19116 O O . GLU A 1 28 ? -4.382 0.140 -5.595 1.00 0.00 28 GLU A O 17
ATOM 19128 N N . VAL A 1 29 ? -6.589 0.573 -5.749 1.00 0.00 29 VAL A N 17
ATOM 19129 C CA . VAL A 1 29 ? -7.014 -0.701 -5.174 1.00 0.00 29 VAL A CA 17
ATOM 19130 C C . VAL A 1 29 ? -7.835 -1.495 -6.182 1.00 0.00 29 VAL A C 17
ATOM 19131 O O . VAL A 1 29 ? -8.738 -0.953 -6.826 1.00 0.00 29 VAL A O 17
ATOM 19144 N N . HIS A 1 30 ? -7.506 -2.780 -6.303 1.00 0.00 30 HIS A N 17
ATOM 19145 C CA . HIS A 1 30 ? -8.199 -3.671 -7.215 1.00 0.00 30 HIS A CA 17
ATOM 19146 C C . HIS A 1 30 ? -8.648 -4.927 -6.473 1.00 0.00 30 HIS A C 17
ATOM 19147 O O . HIS A 1 30 ? -7.869 -5.527 -5.727 1.00 0.00 30 HIS A O 17
ATOM 19162 N N . LYS A 1 31 ? -9.905 -5.309 -6.689 1.00 0.00 31 LYS A N 17
ATOM 19163 C CA . LYS A 1 31 ? -10.498 -6.484 -6.046 1.00 0.00 31 LYS A CA 17
ATOM 19164 C C . LYS A 1 31 ? -10.348 -7.733 -6.915 1.00 0.00 31 LYS A C 17
ATOM 19165 O O . LYS A 1 31 ? -10.808 -7.761 -8.062 1.00 0.00 31 LYS A O 17
ATOM 19184 N N . HIS A 1 32 ? -9.692 -8.762 -6.356 1.00 0.00 32 HIS A N 17
ATOM 19185 C CA . HIS A 1 32 ? -9.484 -10.032 -7.062 1.00 0.00 32 HIS A CA 17
ATOM 19186 C C . HIS A 1 32 ? -10.657 -11.003 -6.818 1.00 0.00 32 HIS A C 17
ATOM 19187 O O . HIS A 1 32 ? -11.348 -10.873 -5.803 1.00 0.00 32 HIS A O 17
ATOM 19202 N N . PRO A 1 33 ? -10.911 -11.996 -7.736 1.00 0.00 33 PRO A N 17
ATOM 19203 C CA . PRO A 1 33 ? -12.015 -12.971 -7.572 1.00 0.00 33 PRO A CA 17
ATOM 19204 C C . PRO A 1 33 ? -11.761 -13.971 -6.437 1.00 0.00 33 PRO A C 17
ATOM 19205 O O . PRO A 1 33 ? -12.700 -14.400 -5.759 1.00 0.00 33 PRO A O 17
ATOM 19216 N N . SER A 1 34 ? -10.486 -14.332 -6.246 1.00 0.00 34 SER A N 17
ATOM 19217 C CA . SER A 1 34 ? -10.081 -15.271 -5.199 1.00 0.00 34 SER A CA 17
ATOM 19218 C C . SER A 1 34 ? -9.591 -14.518 -3.958 1.00 0.00 34 SER A C 17
ATOM 19219 O O . SER A 1 34 ? -9.367 -13.304 -4.012 1.00 0.00 34 SER A O 17
ATOM 19227 N N . ASN A 1 35 ? -9.425 -15.246 -2.841 1.00 0.00 35 ASN A N 17
ATOM 19228 C CA . ASN A 1 35 ? -8.965 -14.654 -1.579 1.00 0.00 35 ASN A CA 17
ATOM 19229 C C . ASN A 1 35 ? -7.447 -14.425 -1.592 1.00 0.00 35 ASN A C 17
ATOM 19230 O O . ASN A 1 35 ? -6.658 -15.368 -1.453 1.00 0.00 35 ASN A O 17
ATOM 19241 N N . THR A 1 36 ? -7.060 -13.159 -1.784 1.00 0.00 36 THR A N 17
ATOM 19242 C CA . THR A 1 36 ? -5.648 -12.764 -1.827 1.00 0.00 36 THR A CA 17
ATOM 19243 C C . THR A 1 36 ? -5.453 -11.372 -1.215 1.00 0.00 36 THR A C 17
ATOM 19244 O O . THR A 1 36 ? -6.138 -10.421 -1.599 1.00 0.00 36 THR A O 17
ATOM 19255 N N . SER A 1 37 ? -4.516 -11.272 -0.268 1.00 0.00 37 SER A N 17
ATOM 19256 C CA . SER A 1 37 ? -4.218 -10.004 0.397 1.00 0.00 37 SER A CA 17
ATOM 19257 C C . SER A 1 37 ? -2.745 -9.635 0.219 1.00 0.00 37 SER A C 17
ATOM 19258 O O . SER A 1 37 ? -1.860 -10.211 0.864 1.00 0.00 37 SER A O 17
ATOM 19266 N N . GLN A 1 38 ? -2.494 -8.682 -0.689 1.00 0.00 38 GLN A N 17
ATOM 19267 C CA . GLN A 1 38 ? -1.137 -8.211 -0.992 1.00 0.00 38 GLN A CA 17
ATOM 19268 C C . GLN A 1 38 ? -1.165 -6.744 -1.413 1.00 0.00 38 GLN A C 17
ATOM 19269 O O . GLN A 1 38 ? -1.938 -6.352 -2.291 1.00 0.00 38 GLN A O 17
ATOM 19283 N N . VAL A 1 39 ? -0.308 -5.950 -0.775 1.00 0.00 39 VAL A N 17
ATOM 19284 C CA . VAL A 1 39 ? -0.190 -4.531 -1.067 1.00 0.00 39 VAL A CA 17
ATOM 19285 C C . VAL A 1 39 ? 1.091 -4.281 -1.855 1.00 0.00 39 VAL A C 17
ATOM 19286 O O . VAL A 1 39 ? 2.171 -4.706 -1.430 1.00 0.00 39 VAL A O 17
ATOM 19299 N N . THR A 1 40 ? 0.974 -3.595 -2.997 1.00 0.00 40 THR A N 17
ATOM 19300 C CA . THR A 1 40 ? 2.140 -3.304 -3.816 1.00 0.00 40 THR A CA 17
ATOM 19301 C C . THR A 1 40 ? 2.340 -1.792 -3.921 1.00 0.00 40 THR A C 17
ATOM 19302 O O . THR A 1 40 ? 1.486 -1.079 -4.450 1.00 0.00 40 THR A O 17
ATOM 19313 N N . VAL A 1 41 ? 3.498 -1.324 -3.458 1.00 0.00 41 VAL A N 17
ATOM 19314 C CA . VAL A 1 41 ? 3.820 0.105 -3.502 1.00 0.00 41 VAL A CA 17
ATOM 19315 C C . VAL A 1 41 ? 4.831 0.386 -4.603 1.00 0.00 41 VAL A C 17
ATOM 19316 O O . VAL A 1 41 ? 5.921 -0.179 -4.594 1.00 0.00 41 VAL A O 17
ATOM 19329 N N . THR A 1 42 ? 4.465 1.264 -5.545 1.00 0.00 42 THR A N 17
ATOM 19330 C CA . THR A 1 42 ? 5.354 1.616 -6.632 1.00 0.00 42 THR A CA 17
ATOM 19331 C C . THR A 1 42 ? 5.764 3.064 -6.501 1.00 0.00 42 THR A C 17
ATOM 19332 O O . THR A 1 42 ? 4.947 3.983 -6.576 1.00 0.00 42 THR A O 17
ATOM 19343 N N . LYS A 1 43 ? 7.047 3.243 -6.299 1.00 0.00 43 LYS A N 17
ATOM 19344 C CA . LYS A 1 43 ? 7.635 4.569 -6.151 1.00 0.00 43 LYS A CA 17
ATOM 19345 C C . LYS A 1 43 ? 8.975 4.635 -6.883 1.00 0.00 43 LYS A C 17
ATOM 19346 O O . LYS A 1 43 ? 10.007 4.189 -6.362 1.00 0.00 43 LYS A O 17
ATOM 19365 N N . GLY A 1 44 ? 8.944 5.180 -8.110 1.00 0.00 44 GLY A N 17
ATOM 19366 C CA . GLY A 1 44 ? 10.148 5.292 -8.926 1.00 0.00 44 GLY A CA 17
ATOM 19367 C C . GLY A 1 44 ? 10.643 3.935 -9.391 1.00 0.00 44 GLY A C 17
ATOM 19368 O O . GLY A 1 44 ? 9.935 3.221 -10.107 1.00 0.00 44 GLY A O 17
ATOM 19372 N N . ASN A 1 45 ? 11.860 3.595 -8.977 1.00 0.00 45 ASN A N 17
ATOM 19373 C CA . ASN A 1 45 ? 12.472 2.311 -9.313 1.00 0.00 45 ASN A CA 17
ATOM 19374 C C . ASN A 1 45 ? 12.342 1.327 -8.136 1.00 0.00 45 ASN A C 17
ATOM 19375 O O . ASN A 1 45 ? 13.005 0.281 -8.110 1.00 0.00 45 ASN A O 17
ATOM 19386 N N . LYS A 1 46 ? 11.464 1.664 -7.177 1.00 0.00 46 LYS A N 17
ATOM 19387 C CA . LYS A 1 46 ? 11.254 0.847 -5.985 1.00 0.00 46 LYS A CA 17
ATOM 19388 C C . LYS A 1 46 ? 9.812 0.369 -5.901 1.00 0.00 46 LYS A C 17
ATOM 19389 O O . LYS A 1 46 ? 8.890 1.073 -6.323 1.00 0.00 46 LYS A O 17
ATOM 19408 N N . GLN A 1 47 ? 9.633 -0.835 -5.349 1.00 0.00 47 GLN A N 17
ATOM 19409 C CA . GLN A 1 47 ? 8.321 -1.439 -5.189 1.00 0.00 47 GLN A CA 17
ATOM 19410 C C . GLN A 1 47 ? 8.306 -2.312 -3.941 1.00 0.00 47 GLN A C 17
ATOM 19411 O O . GLN A 1 47 ? 9.226 -3.102 -3.707 1.00 0.00 47 GLN A O 17
ATOM 19425 N N . TRP A 1 48 ? 7.251 -2.150 -3.155 1.00 0.00 48 TRP A N 17
ATOM 19426 C CA . TRP A 1 48 ? 7.072 -2.908 -1.914 1.00 0.00 48 TRP A CA 17
ATOM 19427 C C . TRP A 1 48 ? 5.909 -3.887 -2.045 1.00 0.00 48 TRP A C 17
ATOM 19428 O O . TRP A 1 48 ? 4.886 -3.564 -2.653 1.00 0.00 48 TRP A O 17
ATOM 19449 N N . THR A 1 49 ? 6.080 -5.081 -1.472 1.00 0.00 49 THR A N 17
ATOM 19450 C CA . THR A 1 49 ? 5.049 -6.119 -1.500 1.00 0.00 49 THR A CA 17
ATOM 19451 C C . THR A 1 49 ? 4.781 -6.634 -0.081 1.00 0.00 49 THR A C 17
ATOM 19452 O O . THR A 1 49 ? 5.724 -7.003 0.627 1.00 0.00 49 THR A O 17
ATOM 19463 N N . PHE A 1 50 ? 3.501 -6.663 0.333 1.00 0.00 50 PHE A N 17
ATOM 19464 C CA . PHE A 1 50 ? 3.133 -7.133 1.676 1.00 0.00 50 PHE A CA 17
ATOM 19465 C C . PHE A 1 50 ? 1.878 -7.992 1.640 1.00 0.00 50 PHE A C 17
ATOM 19466 O O . PHE A 1 50 ? 1.095 -7.911 0.698 1.00 0.00 50 PHE A O 17
ATOM 19483 N N . LYS A 1 51 ? 1.698 -8.812 2.683 1.00 0.00 51 LYS A N 17
ATOM 19484 C CA . LYS A 1 51 ? 0.532 -9.694 2.798 1.00 0.00 51 LYS A CA 17
ATOM 19485 C C . LYS A 1 51 ? -0.644 -9.004 3.503 1.00 0.00 51 LYS A C 17
ATOM 19486 O O . LYS A 1 51 ? -1.785 -9.460 3.388 1.00 0.00 51 LYS A O 17
ATOM 19505 N N . ASP A 1 52 ? -0.363 -7.909 4.235 1.00 0.00 52 ASP A N 17
ATOM 19506 C CA . ASP A 1 52 ? -1.401 -7.170 4.957 1.00 0.00 52 ASP A CA 17
ATOM 19507 C C . ASP A 1 52 ? -1.213 -5.672 4.785 1.00 0.00 52 ASP A C 17
ATOM 19508 O O . ASP A 1 52 ? -0.080 -5.216 4.591 1.00 0.00 52 ASP A O 17
ATOM 19517 N N . PRO A 1 53 ? -2.314 -4.865 4.853 1.00 0.00 53 PRO A N 17
ATOM 19518 C CA . PRO A 1 53 ? -2.214 -3.416 4.686 1.00 0.00 53 PRO A CA 17
ATOM 19519 C C . PRO A 1 53 ? -1.458 -2.744 5.826 1.00 0.00 53 PRO A C 17
ATOM 19520 O O . PRO A 1 53 ? -0.861 -1.691 5.644 1.00 0.00 53 PRO A O 17
ATOM 19531 N N . LYS A 1 54 ? -1.480 -3.391 6.999 1.00 0.00 54 LYS A N 17
ATOM 19532 C CA . LYS A 1 54 ? -0.826 -2.863 8.199 1.00 0.00 54 LYS A CA 17
ATOM 19533 C C . LYS A 1 54 ? 0.670 -2.925 8.026 1.00 0.00 54 LYS A C 17
ATOM 19534 O O . LYS A 1 54 ? 1.412 -2.069 8.506 1.00 0.00 54 LYS A O 17
ATOM 19553 N N . GLN A 1 55 ? 1.077 -3.961 7.318 1.00 0.00 55 GLN A N 17
ATOM 19554 C CA . GLN A 1 55 ? 2.459 -4.205 6.984 1.00 0.00 55 GLN A CA 17
ATOM 19555 C C . GLN A 1 55 ? 2.940 -3.161 5.988 1.00 0.00 55 GLN A C 17
ATOM 19556 O O . GLN A 1 55 ? 4.040 -2.618 6.113 1.00 0.00 55 GLN A O 17
ATOM 19570 N N . ALA A 1 56 ? 2.082 -2.900 4.998 1.00 0.00 56 ALA A N 17
ATOM 19571 C CA . ALA A 1 56 ? 2.342 -1.906 3.964 1.00 0.00 56 ALA A CA 17
ATOM 19572 C C . ALA A 1 56 ? 2.263 -0.486 4.516 1.00 0.00 56 ALA A C 17
ATOM 19573 O O . ALA A 1 56 ? 3.142 0.326 4.267 1.00 0.00 56 ALA A O 17
ATOM 19580 N N . VAL A 1 57 ? 1.211 -0.216 5.310 1.00 0.00 57 VAL A N 17
ATOM 19581 C CA . VAL A 1 57 ? 0.992 1.111 5.900 1.00 0.00 57 VAL A CA 17
ATOM 19582 C C . VAL A 1 57 ? 2.086 1.435 6.916 1.00 0.00 57 VAL A C 17
ATOM 19583 O O . VAL A 1 57 ? 2.615 2.545 6.909 1.00 0.00 57 VAL A O 17
ATOM 19596 N N . GLU A 1 58 ? 2.437 0.462 7.776 1.00 0.00 58 GLU A N 17
ATOM 19597 C CA . GLU A 1 58 ? 3.494 0.683 8.774 1.00 0.00 58 GLU A CA 17
ATOM 19598 C C . GLU A 1 58 ? 4.855 0.860 8.112 1.00 0.00 58 GLU A C 17
ATOM 19599 O O . GLU A 1 58 ? 5.637 1.723 8.521 1.00 0.00 58 GLU A O 17
ATOM 19611 N N . PHE A 1 59 ? 5.134 0.041 7.088 1.00 0.00 59 PHE A N 17
ATOM 19612 C CA . PHE A 1 59 ? 6.396 0.130 6.354 1.00 0.00 59 PHE A CA 17
ATOM 19613 C C . PHE A 1 59 ? 6.454 1.402 5.505 1.00 0.00 59 PHE A C 17
ATOM 19614 O O . PHE A 1 59 ? 7.496 2.059 5.440 1.00 0.00 59 PHE A O 17
ATOM 19631 N N . VAL A 1 60 ? 5.325 1.740 4.855 1.00 0.00 60 VAL A N 17
ATOM 19632 C CA . VAL A 1 60 ? 5.245 2.954 4.021 1.00 0.00 60 VAL A CA 17
ATOM 19633 C C . VAL A 1 60 ? 5.336 4.201 4.907 1.00 0.00 60 VAL A C 17
ATOM 19634 O O . VAL A 1 60 ? 5.948 5.188 4.532 1.00 0.00 60 VAL A O 17
ATOM 19647 N N . GLN A 1 61 ? 4.708 4.138 6.084 1.00 0.00 61 GLN A N 17
ATOM 19648 C CA . GLN A 1 61 ? 4.699 5.268 7.018 1.00 0.00 61 GLN A CA 17
ATOM 19649 C C . GLN A 1 61 ? 6.101 5.566 7.543 1.00 0.00 61 GLN A C 17
ATOM 19650 O O . GLN A 1 61 ? 6.494 6.724 7.670 1.00 0.00 61 GLN A O 17
ATOM 19664 N N . LYS A 1 62 ? 6.848 4.503 7.861 1.00 0.00 62 LYS A N 17
ATOM 19665 C CA . LYS A 1 62 ? 8.218 4.641 8.360 1.00 0.00 62 LYS A CA 17
ATOM 19666 C C . LYS A 1 62 ? 9.192 5.054 7.256 1.00 0.00 62 LYS A C 17
ATOM 19667 O O . LYS A 1 62 ? 10.070 5.896 7.468 1.00 0.00 62 LYS A O 17
ATOM 19686 N N . SER A 1 63 ? 9.014 4.447 6.083 1.00 0.00 63 SER A N 17
ATOM 19687 C CA . SER A 1 63 ? 9.874 4.697 4.923 1.00 0.00 63 SER A CA 17
ATOM 19688 C C . SER A 1 63 ? 9.472 5.946 4.134 1.00 0.00 63 SER A C 17
ATOM 19689 O O . SER A 1 63 ? 10.327 6.754 3.764 1.00 0.00 63 SER A O 17
ATOM 19697 N N . LEU A 1 64 ? 8.165 6.087 3.889 1.00 0.00 64 LEU A N 17
ATOM 19698 C CA . LEU A 1 64 ? 7.638 7.206 3.100 1.00 0.00 64 LEU A CA 17
ATOM 19699 C C . LEU A 1 64 ? 7.142 8.378 3.966 1.00 0.00 64 LEU A C 17
ATOM 19700 O O . LEU A 1 64 ? 7.305 9.533 3.563 1.00 0.00 64 LEU A O 17
ATOM 19716 N N . GLU A 1 65 ? 6.543 8.102 5.142 1.00 0.00 65 GLU A N 17
ATOM 19717 C CA . GLU A 1 65 ? 6.083 9.204 6.015 1.00 0.00 65 GLU A CA 17
ATOM 19718 C C . GLU A 1 65 ? 7.154 9.611 7.037 1.00 0.00 65 GLU A C 17
ATOM 19719 O O . GLU A 1 65 ? 7.025 10.648 7.694 1.00 0.00 65 GLU A O 17
ATOM 19731 N N . HIS A 1 66 ? 8.221 8.787 7.155 1.00 0.00 66 HIS A N 17
ATOM 19732 C CA . HIS A 1 66 ? 9.349 9.020 8.092 1.00 0.00 66 HIS A CA 17
ATOM 19733 C C . HIS A 1 66 ? 8.897 8.995 9.555 1.00 0.00 66 HIS A C 17
ATOM 19734 O O . HIS A 1 66 ? 7.961 9.704 9.937 1.00 0.00 66 HIS A O 17
ATOM 19749 N N . HIS A 1 67 ? 9.575 8.172 10.361 1.00 0.00 67 HIS A N 17
ATOM 19750 C CA . HIS A 1 67 ? 9.263 8.036 11.787 1.00 0.00 67 HIS A CA 17
ATOM 19751 C C . HIS A 1 67 ? 10.204 8.889 12.646 1.00 0.00 67 HIS A C 17
ATOM 19752 O O . HIS A 1 67 ? 9.749 9.638 13.516 1.00 0.00 67 HIS A O 17
ATOM 19767 N N . HIS A 1 68 ? 11.515 8.765 12.392 1.00 0.00 68 HIS A N 17
ATOM 19768 C CA . HIS A 1 68 ? 12.534 9.519 13.127 1.00 0.00 68 HIS A CA 17
ATOM 19769 C C . HIS A 1 68 ? 13.586 10.080 12.176 1.00 0.00 68 HIS A C 17
ATOM 19770 O O . HIS A 1 68 ? 14.114 9.355 11.327 1.00 0.00 68 HIS A O 17
ATOM 19785 N N . HIS A 1 69 ? 13.881 11.375 12.330 1.00 0.00 69 HIS A N 17
ATOM 19786 C CA . HIS A 1 69 ? 14.871 12.056 11.492 1.00 0.00 69 HIS A CA 17
ATOM 19787 C C . HIS A 1 69 ? 16.198 12.201 12.229 1.00 0.00 69 HIS A C 17
ATOM 19788 O O . HIS A 1 69 ? 16.220 12.403 13.447 1.00 0.00 69 HIS A O 17
ATOM 19803 N N . HIS A 1 70 ? 17.297 12.096 11.477 1.00 0.00 70 HIS A N 17
ATOM 19804 C CA . HIS A 1 70 ? 18.644 12.212 12.040 1.00 0.00 70 HIS A CA 17
ATOM 19805 C C . HIS A 1 70 ? 19.225 13.599 11.776 1.00 0.00 70 HIS A C 17
ATOM 19806 O O . HIS A 1 70 ? 19.171 14.097 10.648 1.00 0.00 70 HIS A O 17
ATOM 19821 N N . HIS A 1 71 ? 19.776 14.210 12.829 1.00 0.00 71 HIS A N 17
ATOM 19822 C CA . HIS A 1 71 ? 20.375 15.542 12.735 1.00 0.00 71 HIS A CA 17
ATOM 19823 C C . HIS A 1 71 ? 21.898 15.449 12.641 1.00 0.00 71 HIS A C 17
ATOM 19824 O O . HIS A 1 71 ? 22.454 15.913 11.624 1.00 0.00 71 HIS A O 17
ATOM 19840 N N . MET A 1 1 ? 3.668 8.051 -11.831 1.00 0.00 1 MET A N 18
ATOM 19841 C CA . MET A 1 1 ? 4.864 8.116 -10.948 1.00 0.00 1 MET A CA 18
ATOM 19842 C C . MET A 1 1 ? 4.455 8.328 -9.494 1.00 0.00 1 MET A C 18
ATOM 19843 O O . MET A 1 1 ? 3.486 9.037 -9.212 1.00 0.00 1 MET A O 18
ATOM 19859 N N . ASP A 1 2 ? 5.211 7.697 -8.570 1.00 0.00 2 ASP A N 18
ATOM 19860 C CA . ASP A 1 2 ? 4.970 7.782 -7.106 1.00 0.00 2 ASP A CA 18
ATOM 19861 C C . ASP A 1 2 ? 3.580 7.240 -6.704 1.00 0.00 2 ASP A C 18
ATOM 19862 O O . ASP A 1 2 ? 3.053 7.570 -5.634 1.00 0.00 2 ASP A O 18
ATOM 19871 N N . GLU A 1 3 ? 3.012 6.386 -7.565 1.00 0.00 3 GLU A N 18
ATOM 19872 C CA . GLU A 1 3 ? 1.693 5.781 -7.333 1.00 0.00 3 GLU A CA 18
ATOM 19873 C C . GLU A 1 3 ? 1.795 4.542 -6.463 1.00 0.00 3 GLU A C 18
ATOM 19874 O O . GLU A 1 3 ? 2.600 3.646 -6.725 1.00 0.00 3 GLU A O 18
ATOM 19886 N N . VAL A 1 4 ? 0.940 4.484 -5.457 1.00 0.00 4 VAL A N 18
ATOM 19887 C CA . VAL A 1 4 ? 0.888 3.352 -4.551 1.00 0.00 4 VAL A CA 18
ATOM 19888 C C . VAL A 1 4 ? -0.326 2.513 -4.946 1.00 0.00 4 VAL A C 18
ATOM 19889 O O . VAL A 1 4 ? -1.348 3.069 -5.352 1.00 0.00 4 VAL A O 18
ATOM 19902 N N . LYS A 1 5 ? -0.210 1.186 -4.870 1.00 0.00 5 LYS A N 18
ATOM 19903 C CA . LYS A 1 5 ? -1.330 0.311 -5.241 1.00 0.00 5 LYS A CA 18
ATOM 19904 C C . LYS A 1 5 ? -1.515 -0.844 -4.268 1.00 0.00 5 LYS A C 18
ATOM 19905 O O . LYS A 1 5 ? -0.584 -1.248 -3.572 1.00 0.00 5 LYS A O 18
ATOM 19924 N N . VAL A 1 6 ? -2.750 -1.339 -4.201 1.00 0.00 6 VAL A N 18
ATOM 19925 C CA . VAL A 1 6 ? -3.082 -2.474 -3.350 1.00 0.00 6 VAL A CA 18
ATOM 19926 C C . VAL A 1 6 ? -3.930 -3.470 -4.123 1.00 0.00 6 VAL A C 18
ATOM 19927 O O . VAL A 1 6 ? -4.922 -3.091 -4.754 1.00 0.00 6 VAL A O 18
ATOM 19940 N N . HIS A 1 7 ? -3.533 -4.735 -4.070 1.00 0.00 7 HIS A N 18
ATOM 19941 C CA . HIS A 1 7 ? -4.273 -5.785 -4.738 1.00 0.00 7 HIS A CA 18
ATOM 19942 C C . HIS A 1 7 ? -4.813 -6.795 -3.715 1.00 0.00 7 HIS A C 18
ATOM 19943 O O . HIS A 1 7 ? -4.060 -7.613 -3.175 1.00 0.00 7 HIS A O 18
ATOM 19958 N N . VAL A 1 8 ? -6.131 -6.721 -3.448 1.00 0.00 8 VAL A N 18
ATOM 19959 C CA . VAL A 1 8 ? -6.793 -7.634 -2.514 1.00 0.00 8 VAL A CA 18
ATOM 19960 C C . VAL A 1 8 ? -8.194 -8.008 -3.026 1.00 0.00 8 VAL A C 18
ATOM 19961 O O . VAL A 1 8 ? -8.753 -7.316 -3.877 1.00 0.00 8 VAL A O 18
ATOM 19974 N N . GLY A 1 9 ? -8.747 -9.103 -2.485 1.00 0.00 9 GLY A N 18
ATOM 19975 C CA . GLY A 1 9 ? -10.072 -9.573 -2.884 1.00 0.00 9 GLY A CA 18
ATOM 19976 C C . GLY A 1 9 ? -11.204 -8.756 -2.280 1.00 0.00 9 GLY A C 18
ATOM 19977 O O . GLY A 1 9 ? -10.975 -7.935 -1.392 1.00 0.00 9 GLY A O 18
ATOM 19981 N N . ASP A 1 10 ? -12.430 -9.014 -2.755 1.00 0.00 10 ASP A N 18
ATOM 19982 C CA . ASP A 1 10 ? -13.641 -8.296 -2.310 1.00 0.00 10 ASP A CA 18
ATOM 19983 C C . ASP A 1 10 ? -13.981 -8.511 -0.826 1.00 0.00 10 ASP A C 18
ATOM 19984 O O . ASP A 1 10 ? -14.609 -7.647 -0.207 1.00 0.00 10 ASP A O 18
ATOM 19993 N N . ASP A 1 11 ? -13.566 -9.655 -0.264 1.00 0.00 11 ASP A N 18
ATOM 19994 C CA . ASP A 1 11 ? -13.858 -9.988 1.142 1.00 0.00 11 ASP A CA 18
ATOM 19995 C C . ASP A 1 11 ? -12.938 -9.262 2.136 1.00 0.00 11 ASP A C 18
ATOM 19996 O O . ASP A 1 11 ? -13.358 -8.964 3.258 1.00 0.00 11 ASP A O 18
ATOM 20005 N N . GLN A 1 12 ? -11.696 -8.983 1.724 1.00 0.00 12 GLN A N 18
ATOM 20006 C CA . GLN A 1 12 ? -10.727 -8.300 2.592 1.00 0.00 12 GLN A CA 18
ATOM 20007 C C . GLN A 1 12 ? -10.398 -6.880 2.087 1.00 0.00 12 GLN A C 18
ATOM 20008 O O . GLN A 1 12 ? -9.592 -6.171 2.700 1.00 0.00 12 GLN A O 18
ATOM 20022 N N . PHE A 1 13 ? -11.036 -6.467 0.978 1.00 0.00 13 PHE A N 18
ATOM 20023 C CA . PHE A 1 13 ? -10.822 -5.139 0.371 1.00 0.00 13 PHE A CA 18
ATOM 20024 C C . PHE A 1 13 ? -11.248 -3.989 1.292 1.00 0.00 13 PHE A C 18
ATOM 20025 O O . PHE A 1 13 ? -10.542 -2.985 1.380 1.00 0.00 13 PHE A O 18
ATOM 20042 N N . GLU A 1 14 ? -12.399 -4.135 1.958 1.00 0.00 14 GLU A N 18
ATOM 20043 C CA . GLU A 1 14 ? -12.912 -3.094 2.869 1.00 0.00 14 GLU A CA 18
ATOM 20044 C C . GLU A 1 14 ? -11.925 -2.797 3.999 1.00 0.00 14 GLU A C 18
ATOM 20045 O O . GLU A 1 14 ? -11.778 -1.642 4.410 1.00 0.00 14 GLU A O 18
ATOM 20057 N N . GLU A 1 15 ? -11.257 -3.846 4.496 1.00 0.00 15 GLU A N 18
ATOM 20058 C CA . GLU A 1 15 ? -10.248 -3.697 5.553 1.00 0.00 15 GLU A CA 18
ATOM 20059 C C . GLU A 1 15 ? -9.032 -2.929 5.022 1.00 0.00 15 GLU A C 18
ATOM 20060 O O . GLU A 1 15 ? -8.515 -2.033 5.694 1.00 0.00 15 GLU A O 18
ATOM 20072 N N . VAL A 1 16 ? -8.591 -3.292 3.804 1.00 0.00 16 VAL A N 18
ATOM 20073 C CA . VAL A 1 16 ? -7.444 -2.639 3.159 1.00 0.00 16 VAL A CA 18
ATOM 20074 C C . VAL A 1 16 ? -7.785 -1.199 2.756 1.00 0.00 16 VAL A C 18
ATOM 20075 O O . VAL A 1 16 ? -6.956 -0.296 2.894 1.00 0.00 16 VAL A O 18
ATOM 20088 N N . SER A 1 17 ? -9.012 -1.008 2.268 1.00 0.00 17 SER A N 18
ATOM 20089 C CA . SER A 1 17 ? -9.499 0.313 1.848 1.00 0.00 17 SER A CA 18
ATOM 20090 C C . SER A 1 17 ? -9.581 1.277 3.037 1.00 0.00 17 SER A C 18
ATOM 20091 O O . SER A 1 17 ? -9.282 2.465 2.904 1.00 0.00 17 SER A O 18
ATOM 20099 N N . ARG A 1 18 ? -9.985 0.737 4.200 1.00 0.00 18 ARG A N 18
ATOM 20100 C CA . ARG A 1 18 ? -10.108 1.518 5.439 1.00 0.00 18 ARG A CA 18
ATOM 20101 C C . ARG A 1 18 ? -8.732 1.963 5.962 1.00 0.00 18 ARG A C 18
ATOM 20102 O O . ARG A 1 18 ? -8.558 3.131 6.316 1.00 0.00 18 ARG A O 18
ATOM 20123 N N . GLU A 1 19 ? -7.761 1.028 6.006 1.00 0.00 19 GLU A N 18
ATOM 20124 C CA . GLU A 1 19 ? -6.391 1.338 6.470 1.00 0.00 19 GLU A CA 18
ATOM 20125 C C . GLU A 1 19 ? -5.667 2.301 5.515 1.00 0.00 19 GLU A C 18
ATOM 20126 O O . GLU A 1 19 ? -4.934 3.190 5.959 1.00 0.00 19 GLU A O 18
ATOM 20138 N N . ILE A 1 20 ? -5.885 2.109 4.204 1.00 0.00 20 ILE A N 18
ATOM 20139 C CA . ILE A 1 20 ? -5.295 2.962 3.150 1.00 0.00 20 ILE A CA 18
ATOM 20140 C C . ILE A 1 20 ? -5.900 4.371 3.185 1.00 0.00 20 ILE A C 18
ATOM 20141 O O . ILE A 1 20 ? -5.173 5.365 3.099 1.00 0.00 20 ILE A O 18
ATOM 20157 N N . LYS A 1 21 ? -7.231 4.438 3.310 1.00 0.00 21 LYS A N 18
ATOM 20158 C CA . LYS A 1 21 ? -7.947 5.720 3.384 1.00 0.00 21 LYS A CA 18
ATOM 20159 C C . LYS A 1 21 ? -7.561 6.452 4.665 1.00 0.00 21 LYS A C 18
ATOM 20160 O O . LYS A 1 21 ? -7.463 7.683 4.687 1.00 0.00 21 LYS A O 18
ATOM 20179 N N . LYS A 1 22 ? -7.346 5.665 5.732 1.00 0.00 22 LYS A N 18
ATOM 20180 C CA . LYS A 1 22 ? -6.918 6.182 7.029 1.00 0.00 22 LYS A CA 18
ATOM 20181 C C . LYS A 1 22 ? -5.488 6.730 6.930 1.00 0.00 22 LYS A C 18
ATOM 20182 O O . LYS A 1 22 ? -5.098 7.620 7.692 1.00 0.00 22 LYS A O 18
ATOM 20201 N N . ALA A 1 23 ? -4.726 6.178 5.977 1.00 0.00 23 ALA A N 18
ATOM 20202 C CA . ALA A 1 23 ? -3.339 6.588 5.745 1.00 0.00 23 ALA A CA 18
ATOM 20203 C C . ALA A 1 23 ? -3.260 7.887 4.924 1.00 0.00 23 ALA A C 18
ATOM 20204 O O . ALA A 1 23 ? -2.289 8.640 5.037 1.00 0.00 23 ALA A O 18
ATOM 20211 N N . GLY A 1 24 ? -4.294 8.129 4.100 1.00 0.00 24 GLY A N 18
ATOM 20212 C CA . GLY A 1 24 ? -4.392 9.362 3.320 1.00 0.00 24 GLY A CA 18
ATOM 20213 C C . GLY A 1 24 ? -3.562 9.441 2.039 1.00 0.00 24 GLY A C 18
ATOM 20214 O O . GLY A 1 24 ? -3.454 10.534 1.475 1.00 0.00 24 GLY A O 18
ATOM 20218 N N . TRP A 1 25 ? -2.974 8.331 1.558 1.00 0.00 25 TRP A N 18
ATOM 20219 C CA . TRP A 1 25 ? -2.162 8.414 0.321 1.00 0.00 25 TRP A CA 18
ATOM 20220 C C . TRP A 1 25 ? -2.940 7.963 -0.912 1.00 0.00 25 TRP A C 18
ATOM 20221 O O . TRP A 1 25 ? -3.881 7.172 -0.808 1.00 0.00 25 TRP A O 18
ATOM 20242 N N . LYS A 1 26 ? -2.526 8.487 -2.085 1.00 0.00 26 LYS A N 18
ATOM 20243 C CA . LYS A 1 26 ? -3.138 8.139 -3.374 1.00 0.00 26 LYS A CA 18
ATOM 20244 C C . LYS A 1 26 ? -2.709 6.725 -3.791 1.00 0.00 26 LYS A C 18
ATOM 20245 O O . LYS A 1 26 ? -1.606 6.510 -4.309 1.00 0.00 26 LYS A O 18
ATOM 20264 N N . VAL A 1 27 ? -3.602 5.777 -3.527 1.00 0.00 27 VAL A N 18
ATOM 20265 C CA . VAL A 1 27 ? -3.379 4.365 -3.798 1.00 0.00 27 VAL A CA 18
ATOM 20266 C C . VAL A 1 27 ? -4.531 3.795 -4.621 1.00 0.00 27 VAL A C 18
ATOM 20267 O O . VAL A 1 27 ? -5.691 4.178 -4.438 1.00 0.00 27 VAL A O 18
ATOM 20280 N N . GLU A 1 28 ? -4.186 2.884 -5.520 1.00 0.00 28 GLU A N 18
ATOM 20281 C CA . GLU A 1 28 ? -5.160 2.202 -6.361 1.00 0.00 28 GLU A CA 18
ATOM 20282 C C . GLU A 1 28 ? -5.364 0.783 -5.854 1.00 0.00 28 GLU A C 18
ATOM 20283 O O . GLU A 1 28 ? -4.397 0.050 -5.652 1.00 0.00 28 GLU A O 18
ATOM 20295 N N . VAL A 1 29 ? -6.627 0.404 -5.666 1.00 0.00 29 VAL A N 18
ATOM 20296 C CA . VAL A 1 29 ? -6.972 -0.914 -5.137 1.00 0.00 29 VAL A CA 18
ATOM 20297 C C . VAL A 1 29 ? -7.820 -1.690 -6.138 1.00 0.00 29 VAL A C 18
ATOM 20298 O O . VAL A 1 29 ? -8.776 -1.153 -6.706 1.00 0.00 29 VAL A O 18
ATOM 20311 N N . HIS A 1 30 ? -7.451 -2.953 -6.339 1.00 0.00 30 HIS A N 18
ATOM 20312 C CA . HIS A 1 30 ? -8.161 -3.829 -7.249 1.00 0.00 30 HIS A CA 18
ATOM 20313 C C . HIS A 1 30 ? -8.632 -5.067 -6.498 1.00 0.00 30 HIS A C 18
ATOM 20314 O O . HIS A 1 30 ? -7.862 -5.680 -5.753 1.00 0.00 30 HIS A O 18
ATOM 20329 N N . LYS A 1 31 ? -9.896 -5.423 -6.704 1.00 0.00 31 LYS A N 18
ATOM 20330 C CA . LYS A 1 31 ? -10.510 -6.581 -6.048 1.00 0.00 31 LYS A CA 18
ATOM 20331 C C . LYS A 1 31 ? -10.364 -7.853 -6.886 1.00 0.00 31 LYS A C 18
ATOM 20332 O O . LYS A 1 31 ? -10.817 -7.904 -8.035 1.00 0.00 31 LYS A O 18
ATOM 20351 N N . HIS A 1 32 ? -9.719 -8.871 -6.296 1.00 0.00 32 HIS A N 18
ATOM 20352 C CA . HIS A 1 32 ? -9.517 -10.161 -6.968 1.00 0.00 32 HIS A CA 18
ATOM 20353 C C . HIS A 1 32 ? -10.704 -11.112 -6.715 1.00 0.00 32 HIS A C 18
ATOM 20354 O O . HIS A 1 32 ? -11.406 -10.949 -5.711 1.00 0.00 32 HIS A O 18
ATOM 20369 N N . PRO A 1 33 ? -10.958 -12.126 -7.610 1.00 0.00 33 PRO A N 18
ATOM 20370 C CA . PRO A 1 33 ? -12.075 -13.083 -7.435 1.00 0.00 33 PRO A CA 18
ATOM 20371 C C . PRO A 1 33 ? -11.852 -14.050 -6.265 1.00 0.00 33 PRO A C 18
ATOM 20372 O O . PRO A 1 33 ? -12.807 -14.445 -5.589 1.00 0.00 33 PRO A O 18
ATOM 20383 N N . SER A 1 34 ? -10.585 -14.419 -6.041 1.00 0.00 34 SER A N 18
ATOM 20384 C CA . SER A 1 34 ? -10.209 -15.328 -4.958 1.00 0.00 34 SER A CA 18
ATOM 20385 C C . SER A 1 34 ? -9.710 -14.537 -3.742 1.00 0.00 34 SER A C 18
ATOM 20386 O O . SER A 1 34 ? -9.466 -13.330 -3.840 1.00 0.00 34 SER A O 18
ATOM 20394 N N . ASN A 1 35 ? -9.561 -15.227 -2.599 1.00 0.00 35 ASN A N 18
ATOM 20395 C CA . ASN A 1 35 ? -9.094 -14.596 -1.358 1.00 0.00 35 ASN A CA 18
ATOM 20396 C C . ASN A 1 35 ? -7.572 -14.407 -1.367 1.00 0.00 35 ASN A C 18
ATOM 20397 O O . ASN A 1 35 ? -6.808 -15.368 -1.216 1.00 0.00 35 ASN A O 18
ATOM 20408 N N . THR A 1 36 ? -7.150 -13.153 -1.571 1.00 0.00 36 THR A N 18
ATOM 20409 C CA . THR A 1 36 ? -5.728 -12.797 -1.613 1.00 0.00 36 THR A CA 18
ATOM 20410 C C . THR A 1 36 ? -5.494 -11.413 -0.996 1.00 0.00 36 THR A C 18
ATOM 20411 O O . THR A 1 36 ? -6.203 -10.456 -1.320 1.00 0.00 36 THR A O 18
ATOM 20422 N N . SER A 1 37 ? -4.495 -11.325 -0.113 1.00 0.00 37 SER A N 18
ATOM 20423 C CA . SER A 1 37 ? -4.154 -10.069 0.551 1.00 0.00 37 SER A CA 18
ATOM 20424 C C . SER A 1 37 ? -2.684 -9.714 0.314 1.00 0.00 37 SER A C 18
ATOM 20425 O O . SER A 1 37 ? -1.780 -10.302 0.918 1.00 0.00 37 SER A O 18
ATOM 20433 N N . GLN A 1 38 ? -2.460 -8.760 -0.602 1.00 0.00 38 GLN A N 18
ATOM 20434 C CA . GLN A 1 38 ? -1.111 -8.297 -0.947 1.00 0.00 38 GLN A CA 18
ATOM 20435 C C . GLN A 1 38 ? -1.145 -6.836 -1.391 1.00 0.00 38 GLN A C 18
ATOM 20436 O O . GLN A 1 38 ? -1.936 -6.456 -2.259 1.00 0.00 38 GLN A O 18
ATOM 20450 N N . VAL A 1 39 ? -0.273 -6.035 -0.781 1.00 0.00 39 VAL A N 18
ATOM 20451 C CA . VAL A 1 39 ? -0.159 -4.618 -1.095 1.00 0.00 39 VAL A CA 18
ATOM 20452 C C . VAL A 1 39 ? 1.110 -4.368 -1.900 1.00 0.00 39 VAL A C 18
ATOM 20453 O O . VAL A 1 39 ? 2.194 -4.800 -1.493 1.00 0.00 39 VAL A O 18
ATOM 20466 N N . THR A 1 40 ? 0.978 -3.675 -3.036 1.00 0.00 40 THR A N 18
ATOM 20467 C CA . THR A 1 40 ? 2.135 -3.377 -3.861 1.00 0.00 40 THR A CA 18
ATOM 20468 C C . THR A 1 40 ? 2.325 -1.862 -3.958 1.00 0.00 40 THR A C 18
ATOM 20469 O O . THR A 1 40 ? 1.468 -1.152 -4.485 1.00 0.00 40 THR A O 18
ATOM 20480 N N . VAL A 1 41 ? 3.480 -1.389 -3.493 1.00 0.00 41 VAL A N 18
ATOM 20481 C CA . VAL A 1 41 ? 3.793 0.043 -3.531 1.00 0.00 41 VAL A CA 18
ATOM 20482 C C . VAL A 1 41 ? 4.791 0.335 -4.640 1.00 0.00 41 VAL A C 18
ATOM 20483 O O . VAL A 1 41 ? 5.883 -0.222 -4.645 1.00 0.00 41 VAL A O 18
ATOM 20496 N N . THR A 1 42 ? 4.410 1.216 -5.574 1.00 0.00 42 THR A N 18
ATOM 20497 C CA . THR A 1 42 ? 5.286 1.576 -6.667 1.00 0.00 42 THR A CA 18
ATOM 20498 C C . THR A 1 42 ? 5.695 3.024 -6.533 1.00 0.00 42 THR A C 18
ATOM 20499 O O . THR A 1 42 ? 4.875 3.941 -6.596 1.00 0.00 42 THR A O 18
ATOM 20510 N N . LYS A 1 43 ? 6.980 3.203 -6.344 1.00 0.00 43 LYS A N 18
ATOM 20511 C CA . LYS A 1 43 ? 7.567 4.529 -6.194 1.00 0.00 43 LYS A CA 18
ATOM 20512 C C . LYS A 1 43 ? 8.899 4.601 -6.942 1.00 0.00 43 LYS A C 18
ATOM 20513 O O . LYS A 1 43 ? 9.936 4.154 -6.436 1.00 0.00 43 LYS A O 18
ATOM 20532 N N . GLY A 1 44 ? 8.852 5.151 -8.166 1.00 0.00 44 GLY A N 18
ATOM 20533 C CA . GLY A 1 44 ? 10.047 5.268 -8.994 1.00 0.00 44 GLY A CA 18
ATOM 20534 C C . GLY A 1 44 ? 10.542 3.913 -9.464 1.00 0.00 44 GLY A C 18
ATOM 20535 O O . GLY A 1 44 ? 9.830 3.195 -10.173 1.00 0.00 44 GLY A O 18
ATOM 20539 N N . ASN A 1 45 ? 11.765 3.577 -9.061 1.00 0.00 45 ASN A N 18
ATOM 20540 C CA . ASN A 1 45 ? 12.378 2.295 -9.403 1.00 0.00 45 ASN A CA 18
ATOM 20541 C C . ASN A 1 45 ? 12.264 1.312 -8.224 1.00 0.00 45 ASN A C 18
ATOM 20542 O O . ASN A 1 45 ? 12.929 0.267 -8.205 1.00 0.00 45 ASN A O 18
ATOM 20553 N N . LYS A 1 46 ? 11.393 1.645 -7.256 1.00 0.00 46 LYS A N 18
ATOM 20554 C CA . LYS A 1 46 ? 11.198 0.828 -6.061 1.00 0.00 46 LYS A CA 18
ATOM 20555 C C . LYS A 1 46 ? 9.760 0.340 -5.965 1.00 0.00 46 LYS A C 18
ATOM 20556 O O . LYS A 1 46 ? 8.830 1.039 -6.380 1.00 0.00 46 LYS A O 18
ATOM 20575 N N . GLN A 1 47 ? 9.592 -0.866 -5.413 1.00 0.00 47 GLN A N 18
ATOM 20576 C CA . GLN A 1 47 ? 8.285 -1.479 -5.246 1.00 0.00 47 GLN A CA 18
ATOM 20577 C C . GLN A 1 47 ? 8.282 -2.354 -3.998 1.00 0.00 47 GLN A C 18
ATOM 20578 O O . GLN A 1 47 ? 9.206 -3.143 -3.774 1.00 0.00 47 GLN A O 18
ATOM 20592 N N . TRP A 1 48 ? 7.235 -2.195 -3.202 1.00 0.00 48 TRP A N 18
ATOM 20593 C CA . TRP A 1 48 ? 7.069 -2.955 -1.958 1.00 0.00 48 TRP A CA 18
ATOM 20594 C C . TRP A 1 48 ? 5.905 -3.937 -2.076 1.00 0.00 48 TRP A C 18
ATOM 20595 O O . TRP A 1 48 ? 4.881 -3.621 -2.685 1.00 0.00 48 TRP A O 18
ATOM 20616 N N . THR A 1 49 ? 6.079 -5.127 -1.492 1.00 0.00 49 THR A N 18
ATOM 20617 C CA . THR A 1 49 ? 5.047 -6.165 -1.503 1.00 0.00 49 THR A CA 18
ATOM 20618 C C . THR A 1 49 ? 4.787 -6.668 -0.077 1.00 0.00 49 THR A C 18
ATOM 20619 O O . THR A 1 49 ? 5.733 -7.020 0.634 1.00 0.00 49 THR A O 18
ATOM 20630 N N . PHE A 1 50 ? 3.507 -6.704 0.338 1.00 0.00 50 PHE A N 18
ATOM 20631 C CA . PHE A 1 50 ? 3.142 -7.163 1.688 1.00 0.00 50 PHE A CA 18
ATOM 20632 C C . PHE A 1 50 ? 1.888 -8.027 1.663 1.00 0.00 50 PHE A C 18
ATOM 20633 O O . PHE A 1 50 ? 1.116 -7.975 0.710 1.00 0.00 50 PHE A O 18
ATOM 20650 N N . LYS A 1 51 ? 1.699 -8.822 2.725 1.00 0.00 51 LYS A N 18
ATOM 20651 C CA . LYS A 1 51 ? 0.535 -9.707 2.851 1.00 0.00 51 LYS A CA 18
ATOM 20652 C C . LYS A 1 51 ? -0.655 -9.013 3.532 1.00 0.00 51 LYS A C 18
ATOM 20653 O O . LYS A 1 51 ? -1.792 -9.478 3.409 1.00 0.00 51 LYS A O 18
ATOM 20672 N N . ASP A 1 52 ? -0.394 -7.907 4.253 1.00 0.00 52 ASP A N 18
ATOM 20673 C CA . ASP A 1 52 ? -1.448 -7.167 4.953 1.00 0.00 52 ASP A CA 18
ATOM 20674 C C . ASP A 1 52 ? -1.292 -5.672 4.727 1.00 0.00 52 ASP A C 18
ATOM 20675 O O . ASP A 1 52 ? -0.174 -5.204 4.492 1.00 0.00 52 ASP A O 18
ATOM 20684 N N . PRO A 1 53 ? -2.405 -4.877 4.791 1.00 0.00 53 PRO A N 18
ATOM 20685 C CA . PRO A 1 53 ? -2.327 -3.434 4.566 1.00 0.00 53 PRO A CA 18
ATOM 20686 C C . PRO A 1 53 ? -1.560 -2.705 5.669 1.00 0.00 53 PRO A C 18
ATOM 20687 O O . PRO A 1 53 ? -0.946 -1.671 5.428 1.00 0.00 53 PRO A O 18
ATOM 20698 N N . LYS A 1 54 ? -1.597 -3.287 6.877 1.00 0.00 54 LYS A N 18
ATOM 20699 C CA . LYS A 1 54 ? -0.944 -2.710 8.056 1.00 0.00 54 LYS A CA 18
ATOM 20700 C C . LYS A 1 54 ? 0.556 -2.805 7.918 1.00 0.00 54 LYS A C 18
ATOM 20701 O O . LYS A 1 54 ? 1.302 -1.936 8.369 1.00 0.00 54 LYS A O 18
ATOM 20720 N N . GLN A 1 55 ? 0.962 -3.886 7.278 1.00 0.00 55 GLN A N 18
ATOM 20721 C CA . GLN A 1 55 ? 2.353 -4.168 6.993 1.00 0.00 55 GLN A CA 18
ATOM 20722 C C . GLN A 1 55 ? 2.886 -3.155 5.991 1.00 0.00 55 GLN A C 18
ATOM 20723 O O . GLN A 1 55 ? 3.995 -2.635 6.133 1.00 0.00 55 GLN A O 18
ATOM 20737 N N . ALA A 1 56 ? 2.059 -2.895 4.974 1.00 0.00 56 ALA A N 18
ATOM 20738 C CA . ALA A 1 56 ? 2.359 -1.923 3.929 1.00 0.00 56 ALA A CA 18
ATOM 20739 C C . ALA A 1 56 ? 2.289 -0.494 4.464 1.00 0.00 56 ALA A C 18
ATOM 20740 O O . ALA A 1 56 ? 3.186 0.302 4.223 1.00 0.00 56 ALA A O 18
ATOM 20747 N N . VAL A 1 57 ? 1.226 -0.200 5.234 1.00 0.00 57 VAL A N 18
ATOM 20748 C CA . VAL A 1 57 ? 1.012 1.139 5.805 1.00 0.00 57 VAL A CA 18
ATOM 20749 C C . VAL A 1 57 ? 2.093 1.465 6.834 1.00 0.00 57 VAL A C 18
ATOM 20750 O O . VAL A 1 57 ? 2.629 2.572 6.824 1.00 0.00 57 VAL A O 18
ATOM 20763 N N . GLU A 1 58 ? 2.420 0.501 7.708 1.00 0.00 58 GLU A N 18
ATOM 20764 C CA . GLU A 1 58 ? 3.462 0.721 8.721 1.00 0.00 58 GLU A CA 18
ATOM 20765 C C . GLU A 1 58 ? 4.833 0.879 8.074 1.00 0.00 58 GLU A C 18
ATOM 20766 O O . GLU A 1 58 ? 5.622 1.735 8.491 1.00 0.00 58 GLU A O 18
ATOM 20778 N N . PHE A 1 59 ? 5.113 0.053 7.057 1.00 0.00 59 PHE A N 18
ATOM 20779 C CA . PHE A 1 59 ? 6.381 0.126 6.332 1.00 0.00 59 PHE A CA 18
ATOM 20780 C C . PHE A 1 59 ? 6.458 1.393 5.477 1.00 0.00 59 PHE A C 18
ATOM 20781 O O . PHE A 1 59 ? 7.507 2.041 5.418 1.00 0.00 59 PHE A O 18
ATOM 20798 N N . VAL A 1 60 ? 5.338 1.737 4.817 1.00 0.00 60 VAL A N 18
ATOM 20799 C CA . VAL A 1 60 ? 5.272 2.947 3.975 1.00 0.00 60 VAL A CA 18
ATOM 20800 C C . VAL A 1 60 ? 5.368 4.197 4.856 1.00 0.00 60 VAL A C 18
ATOM 20801 O O . VAL A 1 60 ? 5.992 5.176 4.481 1.00 0.00 60 VAL A O 18
ATOM 20814 N N . GLN A 1 61 ? 4.731 4.147 6.029 1.00 0.00 61 GLN A N 18
ATOM 20815 C CA . GLN A 1 61 ? 4.725 5.283 6.958 1.00 0.00 61 GLN A CA 18
ATOM 20816 C C . GLN A 1 61 ? 6.130 5.571 7.483 1.00 0.00 61 GLN A C 18
ATOM 20817 O O . GLN A 1 61 ? 6.536 6.727 7.595 1.00 0.00 61 GLN A O 18
ATOM 20831 N N . LYS A 1 62 ? 6.865 4.502 7.805 1.00 0.00 62 LYS A N 18
ATOM 20832 C CA . LYS A 1 62 ? 8.234 4.627 8.309 1.00 0.00 62 LYS A CA 18
ATOM 20833 C C . LYS A 1 62 ? 9.214 5.040 7.209 1.00 0.00 62 LYS A C 18
ATOM 20834 O O . LYS A 1 62 ? 10.098 5.873 7.430 1.00 0.00 62 LYS A O 18
ATOM 20853 N N . SER A 1 63 ? 9.037 4.440 6.033 1.00 0.00 63 SER A N 18
ATOM 20854 C CA . SER A 1 63 ? 9.899 4.693 4.875 1.00 0.00 63 SER A CA 18
ATOM 20855 C C . SER A 1 63 ? 9.502 5.946 4.090 1.00 0.00 63 SER A C 18
ATOM 20856 O O . SER A 1 63 ? 10.358 6.755 3.723 1.00 0.00 63 SER A O 18
ATOM 20864 N N . LEU A 1 64 ? 8.194 6.088 3.844 1.00 0.00 64 LEU A N 18
ATOM 20865 C CA . LEU A 1 64 ? 7.664 7.206 3.054 1.00 0.00 64 LEU A CA 18
ATOM 20866 C C . LEU A 1 64 ? 7.169 8.382 3.914 1.00 0.00 64 LEU A C 18
ATOM 20867 O O . LEU A 1 64 ? 7.324 9.535 3.498 1.00 0.00 64 LEU A O 18
ATOM 20883 N N . GLU A 1 65 ? 6.580 8.117 5.097 1.00 0.00 65 GLU A N 18
ATOM 20884 C CA . GLU A 1 65 ? 6.114 9.230 5.954 1.00 0.00 65 GLU A CA 18
ATOM 20885 C C . GLU A 1 65 ? 7.184 9.683 6.958 1.00 0.00 65 GLU A C 18
ATOM 20886 O O . GLU A 1 65 ? 7.012 10.708 7.628 1.00 0.00 65 GLU A O 18
ATOM 20898 N N . HIS A 1 66 ? 8.285 8.926 7.050 1.00 0.00 66 HIS A N 18
ATOM 20899 C CA . HIS A 1 66 ? 9.385 9.258 7.962 1.00 0.00 66 HIS A CA 18
ATOM 20900 C C . HIS A 1 66 ? 10.725 9.195 7.238 1.00 0.00 66 HIS A C 18
ATOM 20901 O O . HIS A 1 66 ? 10.930 8.340 6.371 1.00 0.00 66 HIS A O 18
ATOM 20916 N N . HIS A 1 67 ? 11.630 10.109 7.604 1.00 0.00 67 HIS A N 18
ATOM 20917 C CA . HIS A 1 67 ? 12.963 10.175 7.001 1.00 0.00 67 HIS A CA 18
ATOM 20918 C C . HIS A 1 67 ? 14.045 10.192 8.075 1.00 0.00 67 HIS A C 18
ATOM 20919 O O . HIS A 1 67 ? 13.900 10.864 9.100 1.00 0.00 67 HIS A O 18
ATOM 20934 N N . HIS A 1 68 ? 15.126 9.445 7.826 1.00 0.00 68 HIS A N 18
ATOM 20935 C CA . HIS A 1 68 ? 16.248 9.359 8.762 1.00 0.00 68 HIS A CA 18
ATOM 20936 C C . HIS A 1 68 ? 17.401 10.251 8.311 1.00 0.00 68 HIS A C 18
ATOM 20937 O O . HIS A 1 68 ? 17.803 10.213 7.144 1.00 0.00 68 HIS A O 18
ATOM 20952 N N . HIS A 1 69 ? 17.922 11.049 9.247 1.00 0.00 69 HIS A N 18
ATOM 20953 C CA . HIS A 1 69 ? 19.034 11.962 8.967 1.00 0.00 69 HIS A CA 18
ATOM 20954 C C . HIS A 1 69 ? 20.366 11.374 9.437 1.00 0.00 69 HIS A C 18
ATOM 20955 O O . HIS A 1 69 ? 21.373 11.468 8.729 1.00 0.00 69 HIS A O 18
ATOM 20970 N N . HIS A 1 70 ? 20.360 10.772 10.633 1.00 0.00 70 HIS A N 18
ATOM 20971 C CA . HIS A 1 70 ? 21.561 10.164 11.209 1.00 0.00 70 HIS A CA 18
ATOM 20972 C C . HIS A 1 70 ? 21.285 8.732 11.656 1.00 0.00 70 HIS A C 18
ATOM 20973 O O . HIS A 1 70 ? 20.195 8.429 12.148 1.00 0.00 70 HIS A O 18
ATOM 20988 N N . HIS A 1 71 ? 22.284 7.863 11.477 1.00 0.00 71 HIS A N 18
ATOM 20989 C CA . HIS A 1 71 ? 22.170 6.453 11.855 1.00 0.00 71 HIS A CA 18
ATOM 20990 C C . HIS A 1 71 ? 22.868 6.190 13.190 1.00 0.00 71 HIS A C 18
ATOM 20991 O O . HIS A 1 71 ? 24.092 6.427 13.281 1.00 0.00 71 HIS A O 18
ATOM 21007 N N . MET A 1 1 ? 7.183 6.251 -11.204 1.00 0.00 1 MET A N 19
ATOM 21008 C CA . MET A 1 1 ? 5.890 6.801 -10.717 1.00 0.00 1 MET A CA 19
ATOM 21009 C C . MET A 1 1 ? 5.788 6.687 -9.200 1.00 0.00 1 MET A C 19
ATOM 21010 O O . MET A 1 1 ? 6.225 5.691 -8.616 1.00 0.00 1 MET A O 19
ATOM 21026 N N . ASP A 1 2 ? 5.205 7.714 -8.574 1.00 0.00 2 ASP A N 19
ATOM 21027 C CA . ASP A 1 2 ? 5.033 7.752 -7.116 1.00 0.00 2 ASP A CA 19
ATOM 21028 C C . ASP A 1 2 ? 3.646 7.229 -6.702 1.00 0.00 2 ASP A C 19
ATOM 21029 O O . ASP A 1 2 ? 3.136 7.558 -5.623 1.00 0.00 2 ASP A O 19
ATOM 21038 N N . GLU A 1 3 ? 3.059 6.386 -7.563 1.00 0.00 3 GLU A N 19
ATOM 21039 C CA . GLU A 1 3 ? 1.734 5.796 -7.320 1.00 0.00 3 GLU A CA 19
ATOM 21040 C C . GLU A 1 3 ? 1.830 4.552 -6.456 1.00 0.00 3 GLU A C 19
ATOM 21041 O O . GLU A 1 3 ? 2.621 3.648 -6.729 1.00 0.00 3 GLU A O 19
ATOM 21053 N N . VAL A 1 4 ? 0.982 4.502 -5.444 1.00 0.00 4 VAL A N 19
ATOM 21054 C CA . VAL A 1 4 ? 0.922 3.365 -4.542 1.00 0.00 4 VAL A CA 19
ATOM 21055 C C . VAL A 1 4 ? -0.292 2.533 -4.950 1.00 0.00 4 VAL A C 19
ATOM 21056 O O . VAL A 1 4 ? -1.310 3.095 -5.362 1.00 0.00 4 VAL A O 19
ATOM 21069 N N . LYS A 1 5 ? -0.183 1.206 -4.877 1.00 0.00 5 LYS A N 19
ATOM 21070 C CA . LYS A 1 5 ? -1.303 0.337 -5.263 1.00 0.00 5 LYS A CA 19
ATOM 21071 C C . LYS A 1 5 ? -1.501 -0.818 -4.295 1.00 0.00 5 LYS A C 19
ATOM 21072 O O . LYS A 1 5 ? -0.574 -1.245 -3.610 1.00 0.00 5 LYS A O 19
ATOM 21091 N N . VAL A 1 6 ? -2.744 -1.281 -4.217 1.00 0.00 6 VAL A N 19
ATOM 21092 C CA . VAL A 1 6 ? -3.091 -2.415 -3.374 1.00 0.00 6 VAL A CA 19
ATOM 21093 C C . VAL A 1 6 ? -3.977 -3.376 -4.146 1.00 0.00 6 VAL A C 19
ATOM 21094 O O . VAL A 1 6 ? -5.007 -2.973 -4.695 1.00 0.00 6 VAL A O 19
ATOM 21107 N N . HIS A 1 7 ? -3.571 -4.636 -4.184 1.00 0.00 7 HIS A N 19
ATOM 21108 C CA . HIS A 1 7 ? -4.344 -5.655 -4.864 1.00 0.00 7 HIS A CA 19
ATOM 21109 C C . HIS A 1 7 ? -4.818 -6.721 -3.869 1.00 0.00 7 HIS A C 19
ATOM 21110 O O . HIS A 1 7 ? -4.027 -7.561 -3.425 1.00 0.00 7 HIS A O 19
ATOM 21125 N N . VAL A 1 8 ? -6.117 -6.680 -3.513 1.00 0.00 8 VAL A N 19
ATOM 21126 C CA . VAL A 1 8 ? -6.697 -7.667 -2.593 1.00 0.00 8 VAL A CA 19
ATOM 21127 C C . VAL A 1 8 ? -8.115 -8.047 -3.037 1.00 0.00 8 VAL A C 19
ATOM 21128 O O . VAL A 1 8 ? -8.737 -7.324 -3.819 1.00 0.00 8 VAL A O 19
ATOM 21141 N N . GLY A 1 9 ? -8.618 -9.180 -2.526 1.00 0.00 9 GLY A N 19
ATOM 21142 C CA . GLY A 1 9 ? -9.957 -9.647 -2.880 1.00 0.00 9 GLY A CA 19
ATOM 21143 C C . GLY A 1 9 ? -11.070 -8.894 -2.164 1.00 0.00 9 GLY A C 19
ATOM 21144 O O . GLY A 1 9 ? -10.807 -8.048 -1.307 1.00 0.00 9 GLY A O 19
ATOM 21148 N N . ASP A 1 10 ? -12.318 -9.230 -2.520 1.00 0.00 10 ASP A N 19
ATOM 21149 C CA . ASP A 1 10 ? -13.526 -8.592 -1.959 1.00 0.00 10 ASP A CA 19
ATOM 21150 C C . ASP A 1 10 ? -13.680 -8.793 -0.442 1.00 0.00 10 ASP A C 19
ATOM 21151 O O . ASP A 1 10 ? -14.301 -7.964 0.231 1.00 0.00 10 ASP A O 19
ATOM 21160 N N . ASP A 1 11 ? -13.113 -9.888 0.086 1.00 0.00 11 ASP A N 19
ATOM 21161 C CA . ASP A 1 11 ? -13.215 -10.212 1.520 1.00 0.00 11 ASP A CA 19
ATOM 21162 C C . ASP A 1 11 ? -12.267 -9.379 2.397 1.00 0.00 11 ASP A C 19
ATOM 21163 O O . ASP A 1 11 ? -12.590 -9.102 3.556 1.00 0.00 11 ASP A O 19
ATOM 21172 N N . GLN A 1 12 ? -11.110 -8.989 1.849 1.00 0.00 12 GLN A N 19
ATOM 21173 C CA . GLN A 1 12 ? -10.127 -8.201 2.603 1.00 0.00 12 GLN A CA 19
ATOM 21174 C C . GLN A 1 12 ? -9.995 -6.762 2.070 1.00 0.00 12 GLN A C 19
ATOM 21175 O O . GLN A 1 12 ? -9.248 -5.958 2.634 1.00 0.00 12 GLN A O 19
ATOM 21189 N N . PHE A 1 13 ? -10.741 -6.436 1.001 1.00 0.00 13 PHE A N 19
ATOM 21190 C CA . PHE A 1 13 ? -10.702 -5.102 0.375 1.00 0.00 13 PHE A CA 19
ATOM 21191 C C . PHE A 1 13 ? -11.188 -3.990 1.311 1.00 0.00 13 PHE A C 19
ATOM 21192 O O . PHE A 1 13 ? -10.574 -2.924 1.361 1.00 0.00 13 PHE A O 19
ATOM 21209 N N . GLU A 1 14 ? -12.283 -4.234 2.035 1.00 0.00 14 GLU A N 19
ATOM 21210 C CA . GLU A 1 14 ? -12.827 -3.237 2.973 1.00 0.00 14 GLU A CA 19
ATOM 21211 C C . GLU A 1 14 ? -11.828 -2.913 4.083 1.00 0.00 14 GLU A C 19
ATOM 21212 O O . GLU A 1 14 ? -11.716 -1.758 4.505 1.00 0.00 14 GLU A O 19
ATOM 21224 N N . GLU A 1 15 ? -11.107 -3.942 4.546 1.00 0.00 15 GLU A N 19
ATOM 21225 C CA . GLU A 1 15 ? -10.084 -3.774 5.587 1.00 0.00 15 GLU A CA 19
ATOM 21226 C C . GLU A 1 15 ? -8.909 -2.953 5.048 1.00 0.00 15 GLU A C 19
ATOM 21227 O O . GLU A 1 15 ? -8.415 -2.046 5.725 1.00 0.00 15 GLU A O 19
ATOM 21239 N N . VAL A 1 16 ? -8.475 -3.288 3.822 1.00 0.00 16 VAL A N 19
ATOM 21240 C CA . VAL A 1 16 ? -7.365 -2.588 3.171 1.00 0.00 16 VAL A CA 19
ATOM 21241 C C . VAL A 1 16 ? -7.761 -1.157 2.783 1.00 0.00 16 VAL A C 19
ATOM 21242 O O . VAL A 1 16 ? -6.964 -0.227 2.924 1.00 0.00 16 VAL A O 19
ATOM 21255 N N . SER A 1 17 ? -8.998 -1.003 2.307 1.00 0.00 17 SER A N 19
ATOM 21256 C CA . SER A 1 17 ? -9.528 0.304 1.888 1.00 0.00 17 SER A CA 19
ATOM 21257 C C . SER A 1 17 ? -9.626 1.274 3.069 1.00 0.00 17 SER A C 19
ATOM 21258 O O . SER A 1 17 ? -9.362 2.471 2.922 1.00 0.00 17 SER A O 19
ATOM 21266 N N . ARG A 1 18 ? -10.011 0.737 4.238 1.00 0.00 18 ARG A N 19
ATOM 21267 C CA . ARG A 1 18 ? -10.137 1.529 5.470 1.00 0.00 18 ARG A CA 19
ATOM 21268 C C . ARG A 1 18 ? -8.764 1.991 5.983 1.00 0.00 18 ARG A C 19
ATOM 21269 O O . ARG A 1 18 ? -8.599 3.161 6.335 1.00 0.00 18 ARG A O 19
ATOM 21290 N N . GLU A 1 19 ? -7.785 1.065 6.019 1.00 0.00 19 GLU A N 19
ATOM 21291 C CA . GLU A 1 19 ? -6.416 1.385 6.474 1.00 0.00 19 GLU A CA 19
ATOM 21292 C C . GLU A 1 19 ? -5.699 2.352 5.516 1.00 0.00 19 GLU A C 19
ATOM 21293 O O . GLU A 1 19 ? -4.971 3.245 5.958 1.00 0.00 19 GLU A O 19
ATOM 21305 N N . ILE A 1 20 ? -5.915 2.157 4.205 1.00 0.00 20 ILE A N 19
ATOM 21306 C CA . ILE A 1 20 ? -5.326 3.012 3.151 1.00 0.00 20 ILE A CA 19
ATOM 21307 C C . ILE A 1 20 ? -5.939 4.416 3.183 1.00 0.00 20 ILE A C 19
ATOM 21308 O O . ILE A 1 20 ? -5.218 5.414 3.083 1.00 0.00 20 ILE A O 19
ATOM 21324 N N . LYS A 1 21 ? -7.268 4.476 3.321 1.00 0.00 21 LYS A N 19
ATOM 21325 C CA . LYS A 1 21 ? -7.990 5.752 3.389 1.00 0.00 21 LYS A CA 19
ATOM 21326 C C . LYS A 1 21 ? -7.603 6.489 4.671 1.00 0.00 21 LYS A C 19
ATOM 21327 O O . LYS A 1 21 ? -7.506 7.720 4.690 1.00 0.00 21 LYS A O 19
ATOM 21346 N N . LYS A 1 22 ? -7.384 5.705 5.740 1.00 0.00 22 LYS A N 19
ATOM 21347 C CA . LYS A 1 22 ? -6.956 6.226 7.034 1.00 0.00 22 LYS A CA 19
ATOM 21348 C C . LYS A 1 22 ? -5.525 6.774 6.933 1.00 0.00 22 LYS A C 19
ATOM 21349 O O . LYS A 1 22 ? -5.136 7.666 7.693 1.00 0.00 22 LYS A O 19
ATOM 21368 N N . ALA A 1 23 ? -4.762 6.219 5.982 1.00 0.00 23 ALA A N 19
ATOM 21369 C CA . ALA A 1 23 ? -3.376 6.628 5.751 1.00 0.00 23 ALA A CA 19
ATOM 21370 C C . ALA A 1 23 ? -3.293 7.924 4.926 1.00 0.00 23 ALA A C 19
ATOM 21371 O O . ALA A 1 23 ? -2.322 8.678 5.042 1.00 0.00 23 ALA A O 19
ATOM 21378 N N . GLY A 1 24 ? -4.324 8.167 4.098 1.00 0.00 24 GLY A N 19
ATOM 21379 C CA . GLY A 1 24 ? -4.417 9.400 3.317 1.00 0.00 24 GLY A CA 19
ATOM 21380 C C . GLY A 1 24 ? -3.579 9.477 2.041 1.00 0.00 24 GLY A C 19
ATOM 21381 O O . GLY A 1 24 ? -3.463 10.571 1.479 1.00 0.00 24 GLY A O 19
ATOM 21385 N N . TRP A 1 25 ? -2.994 8.365 1.561 1.00 0.00 25 TRP A N 19
ATOM 21386 C CA . TRP A 1 25 ? -2.172 8.445 0.331 1.00 0.00 25 TRP A CA 19
ATOM 21387 C C . TRP A 1 25 ? -2.943 7.999 -0.908 1.00 0.00 25 TRP A C 19
ATOM 21388 O O . TRP A 1 25 ? -3.889 7.212 -0.815 1.00 0.00 25 TRP A O 19
ATOM 21409 N N . LYS A 1 26 ? -2.516 8.522 -2.078 1.00 0.00 26 LYS A N 19
ATOM 21410 C CA . LYS A 1 26 ? -3.119 8.177 -3.374 1.00 0.00 26 LYS A CA 19
ATOM 21411 C C . LYS A 1 26 ? -2.683 6.767 -3.793 1.00 0.00 26 LYS A C 19
ATOM 21412 O O . LYS A 1 26 ? -1.573 6.554 -4.297 1.00 0.00 26 LYS A O 19
ATOM 21431 N N . VAL A 1 27 ? -3.577 5.816 -3.546 1.00 0.00 27 VAL A N 19
ATOM 21432 C CA . VAL A 1 27 ? -3.351 4.406 -3.821 1.00 0.00 27 VAL A CA 19
ATOM 21433 C C . VAL A 1 27 ? -4.495 3.839 -4.657 1.00 0.00 27 VAL A C 19
ATOM 21434 O O . VAL A 1 27 ? -5.656 4.221 -4.483 1.00 0.00 27 VAL A O 19
ATOM 21447 N N . GLU A 1 28 ? -4.141 2.929 -5.556 1.00 0.00 28 GLU A N 19
ATOM 21448 C CA . GLU A 1 28 ? -5.111 2.248 -6.404 1.00 0.00 28 GLU A CA 19
ATOM 21449 C C . GLU A 1 28 ? -5.357 0.849 -5.860 1.00 0.00 28 GLU A C 19
ATOM 21450 O O . GLU A 1 28 ? -4.412 0.102 -5.615 1.00 0.00 28 GLU A O 19
ATOM 21462 N N . VAL A 1 29 ? -6.629 0.504 -5.691 1.00 0.00 29 VAL A N 19
ATOM 21463 C CA . VAL A 1 29 ? -7.019 -0.786 -5.125 1.00 0.00 29 VAL A CA 19
ATOM 21464 C C . VAL A 1 29 ? -7.865 -1.576 -6.119 1.00 0.00 29 VAL A C 19
ATOM 21465 O O . VAL A 1 29 ? -8.795 -1.035 -6.724 1.00 0.00 29 VAL A O 19
ATOM 21478 N N . HIS A 1 30 ? -7.525 -2.856 -6.270 1.00 0.00 30 HIS A N 19
ATOM 21479 C CA . HIS A 1 30 ? -8.238 -3.743 -7.172 1.00 0.00 30 HIS A CA 19
ATOM 21480 C C . HIS A 1 30 ? -8.704 -4.984 -6.416 1.00 0.00 30 HIS A C 19
ATOM 21481 O O . HIS A 1 30 ? -7.933 -5.592 -5.668 1.00 0.00 30 HIS A O 19
ATOM 21496 N N . LYS A 1 31 ? -9.968 -5.345 -6.624 1.00 0.00 31 LYS A N 19
ATOM 21497 C CA . LYS A 1 31 ? -10.582 -6.506 -5.972 1.00 0.00 31 LYS A CA 19
ATOM 21498 C C . LYS A 1 31 ? -10.436 -7.765 -6.828 1.00 0.00 31 LYS A C 19
ATOM 21499 O O . LYS A 1 31 ? -10.911 -7.810 -7.969 1.00 0.00 31 LYS A O 19
ATOM 21518 N N . HIS A 1 32 ? -9.764 -8.781 -6.268 1.00 0.00 32 HIS A N 19
ATOM 21519 C CA . HIS A 1 32 ? -9.554 -10.058 -6.962 1.00 0.00 32 HIS A CA 19
ATOM 21520 C C . HIS A 1 32 ? -10.726 -11.027 -6.713 1.00 0.00 32 HIS A C 19
ATOM 21521 O O . HIS A 1 32 ? -11.419 -10.891 -5.700 1.00 0.00 32 HIS A O 19
ATOM 21536 N N . PRO A 1 33 ? -10.977 -12.029 -7.624 1.00 0.00 33 PRO A N 19
ATOM 21537 C CA . PRO A 1 33 ? -12.078 -13.004 -7.454 1.00 0.00 33 PRO A CA 19
ATOM 21538 C C . PRO A 1 33 ? -11.824 -13.995 -6.312 1.00 0.00 33 PRO A C 19
ATOM 21539 O O . PRO A 1 33 ? -12.762 -14.418 -5.630 1.00 0.00 33 PRO A O 19
ATOM 21550 N N . SER A 1 34 ? -10.549 -14.352 -6.119 1.00 0.00 34 SER A N 19
ATOM 21551 C CA . SER A 1 34 ? -10.143 -15.283 -5.064 1.00 0.00 34 SER A CA 19
ATOM 21552 C C . SER A 1 34 ? -9.642 -14.517 -3.835 1.00 0.00 34 SER A C 19
ATOM 21553 O O . SER A 1 34 ? -9.405 -13.307 -3.906 1.00 0.00 34 SER A O 19
ATOM 21561 N N . ASN A 1 35 ? -9.480 -15.232 -2.708 1.00 0.00 35 ASN A N 19
ATOM 21562 C CA . ASN A 1 35 ? -9.010 -14.627 -1.455 1.00 0.00 35 ASN A CA 19
ATOM 21563 C C . ASN A 1 35 ? -7.490 -14.423 -1.473 1.00 0.00 35 ASN A C 19
ATOM 21564 O O . ASN A 1 35 ? -6.715 -15.381 -1.363 1.00 0.00 35 ASN A O 19
ATOM 21575 N N . THR A 1 36 ? -7.082 -13.159 -1.633 1.00 0.00 36 THR A N 19
ATOM 21576 C CA . THR A 1 36 ? -5.664 -12.787 -1.674 1.00 0.00 36 THR A CA 19
ATOM 21577 C C . THR A 1 36 ? -5.432 -11.437 -0.987 1.00 0.00 36 THR A C 19
ATOM 21578 O O . THR A 1 36 ? -6.115 -10.455 -1.291 1.00 0.00 36 THR A O 19
ATOM 21589 N N . SER A 1 37 ? -4.467 -11.406 -0.063 1.00 0.00 37 SER A N 19
ATOM 21590 C CA . SER A 1 37 ? -4.133 -10.184 0.665 1.00 0.00 37 SER A CA 19
ATOM 21591 C C . SER A 1 37 ? -2.675 -9.791 0.413 1.00 0.00 37 SER A C 19
ATOM 21592 O O . SER A 1 37 ? -1.750 -10.338 1.027 1.00 0.00 37 SER A O 19
ATOM 21600 N N . GLN A 1 38 ? -2.482 -8.854 -0.528 1.00 0.00 38 GLN A N 19
ATOM 21601 C CA . GLN A 1 38 ? -1.144 -8.365 -0.895 1.00 0.00 38 GLN A CA 19
ATOM 21602 C C . GLN A 1 38 ? -1.195 -6.907 -1.360 1.00 0.00 38 GLN A C 19
ATOM 21603 O O . GLN A 1 38 ? -1.999 -6.544 -2.222 1.00 0.00 38 GLN A O 19
ATOM 21617 N N . VAL A 1 39 ? -0.318 -6.088 -0.773 1.00 0.00 39 VAL A N 19
ATOM 21618 C CA . VAL A 1 39 ? -0.208 -4.671 -1.106 1.00 0.00 39 VAL A CA 19
ATOM 21619 C C . VAL A 1 39 ? 1.057 -4.428 -1.926 1.00 0.00 39 VAL A C 19
ATOM 21620 O O . VAL A 1 39 ? 2.139 -4.876 -1.531 1.00 0.00 39 VAL A O 19
ATOM 21633 N N . THR A 1 40 ? 0.929 -3.725 -3.061 1.00 0.00 40 THR A N 19
ATOM 21634 C CA . THR A 1 40 ? 2.093 -3.434 -3.885 1.00 0.00 40 THR A CA 19
ATOM 21635 C C . THR A 1 40 ? 2.300 -1.920 -3.982 1.00 0.00 40 THR A C 19
ATOM 21636 O O . THR A 1 40 ? 1.452 -1.205 -4.518 1.00 0.00 40 THR A O 19
ATOM 21647 N N . VAL A 1 41 ? 3.456 -1.450 -3.516 1.00 0.00 41 VAL A N 19
ATOM 21648 C CA . VAL A 1 41 ? 3.773 -0.017 -3.559 1.00 0.00 41 VAL A CA 19
ATOM 21649 C C . VAL A 1 41 ? 4.770 0.269 -4.671 1.00 0.00 41 VAL A C 19
ATOM 21650 O O . VAL A 1 41 ? 5.849 -0.316 -4.691 1.00 0.00 41 VAL A O 19
ATOM 21663 N N . THR A 1 42 ? 4.406 1.173 -5.590 1.00 0.00 42 THR A N 19
ATOM 21664 C CA . THR A 1 42 ? 5.287 1.528 -6.681 1.00 0.00 42 THR A CA 19
ATOM 21665 C C . THR A 1 42 ? 5.710 2.971 -6.545 1.00 0.00 42 THR A C 19
ATOM 21666 O O . THR A 1 42 ? 4.900 3.897 -6.607 1.00 0.00 42 THR A O 19
ATOM 21677 N N . LYS A 1 43 ? 6.996 3.137 -6.354 1.00 0.00 43 LYS A N 19
ATOM 21678 C CA . LYS A 1 43 ? 7.596 4.458 -6.207 1.00 0.00 43 LYS A CA 19
ATOM 21679 C C . LYS A 1 43 ? 8.931 4.515 -6.950 1.00 0.00 43 LYS A C 19
ATOM 21680 O O . LYS A 1 43 ? 9.963 4.060 -6.441 1.00 0.00 43 LYS A O 19
ATOM 21699 N N . GLY A 1 44 ? 8.892 5.063 -8.177 1.00 0.00 44 GLY A N 19
ATOM 21700 C CA . GLY A 1 44 ? 10.090 5.167 -9.003 1.00 0.00 44 GLY A CA 19
ATOM 21701 C C . GLY A 1 44 ? 10.572 3.807 -9.471 1.00 0.00 44 GLY A C 19
ATOM 21702 O O . GLY A 1 44 ? 9.854 3.096 -10.180 1.00 0.00 44 GLY A O 19
ATOM 21706 N N . ASN A 1 45 ? 11.790 3.460 -9.067 1.00 0.00 45 ASN A N 19
ATOM 21707 C CA . ASN A 1 45 ? 12.391 2.172 -9.405 1.00 0.00 45 ASN A CA 19
ATOM 21708 C C . ASN A 1 45 ? 12.265 1.192 -8.225 1.00 0.00 45 ASN A C 19
ATOM 21709 O O . ASN A 1 45 ? 12.919 0.142 -8.200 1.00 0.00 45 ASN A O 19
ATOM 21720 N N . LYS A 1 46 ? 11.396 1.539 -7.259 1.00 0.00 46 LYS A N 19
ATOM 21721 C CA . LYS A 1 46 ? 11.189 0.728 -6.062 1.00 0.00 46 LYS A CA 19
ATOM 21722 C C . LYS A 1 46 ? 9.750 0.245 -5.974 1.00 0.00 46 LYS A C 19
ATOM 21723 O O . LYS A 1 46 ? 8.824 0.940 -6.403 1.00 0.00 46 LYS A O 19
ATOM 21742 N N . GLN A 1 47 ? 9.575 -0.956 -5.410 1.00 0.00 47 GLN A N 19
ATOM 21743 C CA . GLN A 1 47 ? 8.266 -1.567 -5.247 1.00 0.00 47 GLN A CA 19
ATOM 21744 C C . GLN A 1 47 ? 8.256 -2.427 -3.990 1.00 0.00 47 GLN A C 19
ATOM 21745 O O . GLN A 1 47 ? 9.177 -3.214 -3.753 1.00 0.00 47 GLN A O 19
ATOM 21759 N N . TRP A 1 48 ? 7.203 -2.260 -3.203 1.00 0.00 48 TRP A N 19
ATOM 21760 C CA . TRP A 1 48 ? 7.031 -3.009 -1.954 1.00 0.00 48 TRP A CA 19
ATOM 21761 C C . TRP A 1 48 ? 5.866 -3.990 -2.067 1.00 0.00 48 TRP A C 19
ATOM 21762 O O . TRP A 1 48 ? 4.841 -3.675 -2.677 1.00 0.00 48 TRP A O 19
ATOM 21783 N N . THR A 1 49 ? 6.039 -5.176 -1.478 1.00 0.00 49 THR A N 19
ATOM 21784 C CA . THR A 1 49 ? 5.006 -6.213 -1.483 1.00 0.00 49 THR A CA 19
ATOM 21785 C C . THR A 1 49 ? 4.747 -6.708 -0.053 1.00 0.00 49 THR A C 19
ATOM 21786 O O . THR A 1 49 ? 5.695 -7.058 0.657 1.00 0.00 49 THR A O 19
ATOM 21797 N N . PHE A 1 50 ? 3.469 -6.736 0.366 1.00 0.00 50 PHE A N 19
ATOM 21798 C CA . PHE A 1 50 ? 3.110 -7.186 1.719 1.00 0.00 50 PHE A CA 19
ATOM 21799 C C . PHE A 1 50 ? 1.866 -8.065 1.707 1.00 0.00 50 PHE A C 19
ATOM 21800 O O . PHE A 1 50 ? 1.084 -8.024 0.761 1.00 0.00 50 PHE A O 19
ATOM 21817 N N . LYS A 1 51 ? 1.697 -8.859 2.773 1.00 0.00 51 LYS A N 19
ATOM 21818 C CA . LYS A 1 51 ? 0.547 -9.758 2.914 1.00 0.00 51 LYS A CA 19
ATOM 21819 C C . LYS A 1 51 ? -0.644 -9.069 3.606 1.00 0.00 51 LYS A C 19
ATOM 21820 O O . LYS A 1 51 ? -1.770 -9.568 3.533 1.00 0.00 51 LYS A O 19
ATOM 21839 N N . ASP A 1 52 ? -0.392 -7.934 4.284 1.00 0.00 52 ASP A N 19
ATOM 21840 C CA . ASP A 1 52 ? -1.445 -7.194 4.988 1.00 0.00 52 ASP A CA 19
ATOM 21841 C C . ASP A 1 52 ? -1.301 -5.701 4.747 1.00 0.00 52 ASP A C 19
ATOM 21842 O O . ASP A 1 52 ? -0.186 -5.228 4.504 1.00 0.00 52 ASP A O 19
ATOM 21851 N N . PRO A 1 53 ? -2.419 -4.911 4.810 1.00 0.00 53 PRO A N 19
ATOM 21852 C CA . PRO A 1 53 ? -2.350 -3.469 4.572 1.00 0.00 53 PRO A CA 19
ATOM 21853 C C . PRO A 1 53 ? -1.584 -2.729 5.669 1.00 0.00 53 PRO A C 19
ATOM 21854 O O . PRO A 1 53 ? -0.980 -1.690 5.420 1.00 0.00 53 PRO A O 19
ATOM 21865 N N . LYS A 1 54 ? -1.610 -3.307 6.880 1.00 0.00 54 LYS A N 19
ATOM 21866 C CA . LYS A 1 54 ? -0.956 -2.721 8.054 1.00 0.00 54 LYS A CA 19
ATOM 21867 C C . LYS A 1 54 ? 0.544 -2.807 7.908 1.00 0.00 54 LYS A C 19
ATOM 21868 O O . LYS A 1 54 ? 1.287 -1.933 8.350 1.00 0.00 54 LYS A O 19
ATOM 21887 N N . GLN A 1 55 ? 0.953 -3.888 7.271 1.00 0.00 55 GLN A N 19
ATOM 21888 C CA . GLN A 1 55 ? 2.342 -4.163 6.976 1.00 0.00 55 GLN A CA 19
ATOM 21889 C C . GLN A 1 55 ? 2.863 -3.148 5.970 1.00 0.00 55 GLN A C 19
ATOM 21890 O O . GLN A 1 55 ? 3.971 -2.622 6.107 1.00 0.00 55 GLN A O 19
ATOM 21904 N N . ALA A 1 56 ? 2.029 -2.891 4.959 1.00 0.00 56 ALA A N 19
ATOM 21905 C CA . ALA A 1 56 ? 2.318 -1.916 3.915 1.00 0.00 56 ALA A CA 19
ATOM 21906 C C . ALA A 1 56 ? 2.247 -0.488 4.451 1.00 0.00 56 ALA A C 19
ATOM 21907 O O . ALA A 1 56 ? 3.140 0.312 4.201 1.00 0.00 56 ALA A O 19
ATOM 21914 N N . VAL A 1 57 ? 1.189 -0.196 5.230 1.00 0.00 57 VAL A N 19
ATOM 21915 C CA . VAL A 1 57 ? 0.977 1.140 5.806 1.00 0.00 57 VAL A CA 19
ATOM 21916 C C . VAL A 1 57 ? 2.065 1.466 6.829 1.00 0.00 57 VAL A C 19
ATOM 21917 O O . VAL A 1 57 ? 2.601 2.573 6.819 1.00 0.00 57 VAL A O 19
ATOM 21930 N N . GLU A 1 58 ? 2.394 0.499 7.700 1.00 0.00 58 GLU A N 19
ATOM 21931 C CA . GLU A 1 58 ? 3.441 0.712 8.710 1.00 0.00 58 GLU A CA 19
ATOM 21932 C C . GLU A 1 58 ? 4.813 0.868 8.061 1.00 0.00 58 GLU A C 19
ATOM 21933 O O . GLU A 1 58 ? 5.601 1.723 8.474 1.00 0.00 58 GLU A O 19
ATOM 21945 N N . PHE A 1 59 ? 5.091 0.037 7.046 1.00 0.00 59 PHE A N 19
ATOM 21946 C CA . PHE A 1 59 ? 6.361 0.106 6.324 1.00 0.00 59 PHE A CA 19
ATOM 21947 C C . PHE A 1 59 ? 6.440 1.372 5.466 1.00 0.00 59 PHE A C 19
ATOM 21948 O O . PHE A 1 59 ? 7.491 2.016 5.403 1.00 0.00 59 PHE A O 19
ATOM 21965 N N . VAL A 1 60 ? 5.320 1.720 4.809 1.00 0.00 60 VAL A N 19
ATOM 21966 C CA . VAL A 1 60 ? 5.257 2.929 3.967 1.00 0.00 60 VAL A CA 19
ATOM 21967 C C . VAL A 1 60 ? 5.359 4.181 4.846 1.00 0.00 60 VAL A C 19
ATOM 21968 O O . VAL A 1 60 ? 5.982 5.160 4.465 1.00 0.00 60 VAL A O 19
ATOM 21981 N N . GLN A 1 61 ? 4.727 4.134 6.024 1.00 0.00 61 GLN A N 19
ATOM 21982 C CA . GLN A 1 61 ? 4.733 5.270 6.953 1.00 0.00 61 GLN A CA 19
ATOM 21983 C C . GLN A 1 61 ? 6.137 5.542 7.488 1.00 0.00 61 GLN A C 19
ATOM 21984 O O . GLN A 1 61 ? 6.546 6.695 7.622 1.00 0.00 61 GLN A O 19
ATOM 21998 N N . LYS A 1 62 ? 6.863 4.468 7.806 1.00 0.00 62 LYS A N 19
ATOM 21999 C CA . LYS A 1 62 ? 8.232 4.584 8.313 1.00 0.00 62 LYS A CA 19
ATOM 22000 C C . LYS A 1 62 ? 9.217 4.985 7.215 1.00 0.00 62 LYS A C 19
ATOM 22001 O O . LYS A 1 62 ? 10.104 5.817 7.434 1.00 0.00 62 LYS A O 19
ATOM 22020 N N . SER A 1 63 ? 9.041 4.380 6.042 1.00 0.00 63 SER A N 19
ATOM 22021 C CA . SER A 1 63 ? 9.911 4.623 4.887 1.00 0.00 63 SER A CA 19
ATOM 22022 C C . SER A 1 63 ? 9.527 5.873 4.091 1.00 0.00 63 SER A C 19
ATOM 22023 O O . SER A 1 63 ? 10.394 6.677 3.733 1.00 0.00 63 SER A O 19
ATOM 22031 N N . LEU A 1 64 ? 8.225 6.022 3.824 1.00 0.00 64 LEU A N 19
ATOM 22032 C CA . LEU A 1 64 ? 7.717 7.145 3.024 1.00 0.00 64 LEU A CA 19
ATOM 22033 C C . LEU A 1 64 ? 7.204 8.319 3.877 1.00 0.00 64 LEU A C 19
ATOM 22034 O O . LEU A 1 64 ? 7.376 9.474 3.478 1.00 0.00 64 LEU A O 19
ATOM 22050 N N . GLU A 1 65 ? 6.581 8.039 5.035 1.00 0.00 65 GLU A N 19
ATOM 22051 C CA . GLU A 1 65 ? 6.079 9.124 5.896 1.00 0.00 65 GLU A CA 19
ATOM 22052 C C . GLU A 1 65 ? 7.121 9.549 6.949 1.00 0.00 65 GLU A C 19
ATOM 22053 O O . GLU A 1 65 ? 6.931 10.556 7.639 1.00 0.00 65 GLU A O 19
ATOM 22065 N N . HIS A 1 66 ? 8.226 8.776 7.054 1.00 0.00 66 HIS A N 19
ATOM 22066 C CA . HIS A 1 66 ? 9.330 9.035 8.012 1.00 0.00 66 HIS A CA 19
ATOM 22067 C C . HIS A 1 66 ? 8.864 8.952 9.469 1.00 0.00 66 HIS A C 19
ATOM 22068 O O . HIS A 1 66 ? 7.887 9.603 9.856 1.00 0.00 66 HIS A O 19
ATOM 22083 N N . HIS A 1 67 ? 9.576 8.150 10.265 1.00 0.00 67 HIS A N 19
ATOM 22084 C CA . HIS A 1 67 ? 9.254 7.967 11.684 1.00 0.00 67 HIS A CA 19
ATOM 22085 C C . HIS A 1 67 ? 10.163 8.823 12.568 1.00 0.00 67 HIS A C 19
ATOM 22086 O O . HIS A 1 67 ? 11.341 9.017 12.254 1.00 0.00 67 HIS A O 19
ATOM 22101 N N . HIS A 1 68 ? 9.599 9.325 13.671 1.00 0.00 68 HIS A N 19
ATOM 22102 C CA . HIS A 1 68 ? 10.340 10.162 14.616 1.00 0.00 68 HIS A CA 19
ATOM 22103 C C . HIS A 1 68 ? 10.193 9.635 16.040 1.00 0.00 68 HIS A C 19
ATOM 22104 O O . HIS A 1 68 ? 9.124 9.147 16.421 1.00 0.00 68 HIS A O 19
ATOM 22119 N N . HIS A 1 69 ? 11.277 9.738 16.815 1.00 0.00 69 HIS A N 19
ATOM 22120 C CA . HIS A 1 69 ? 11.291 9.275 18.204 1.00 0.00 69 HIS A CA 19
ATOM 22121 C C . HIS A 1 69 ? 11.801 10.370 19.135 1.00 0.00 69 HIS A C 19
ATOM 22122 O O . HIS A 1 69 ? 12.704 11.132 18.772 1.00 0.00 69 HIS A O 19
ATOM 22137 N N . HIS A 1 70 ? 11.214 10.438 20.334 1.00 0.00 70 HIS A N 19
ATOM 22138 C CA . HIS A 1 70 ? 11.595 11.434 21.337 1.00 0.00 70 HIS A CA 19
ATOM 22139 C C . HIS A 1 70 ? 11.891 10.771 22.677 1.00 0.00 70 HIS A C 19
ATOM 22140 O O . HIS A 1 70 ? 11.238 9.792 23.050 1.00 0.00 70 HIS A O 19
ATOM 22155 N N . HIS A 1 71 ? 12.883 11.314 23.390 1.00 0.00 71 HIS A N 19
ATOM 22156 C CA . HIS A 1 71 ? 13.284 10.789 24.697 1.00 0.00 71 HIS A CA 19
ATOM 22157 C C . HIS A 1 71 ? 12.698 11.633 25.827 1.00 0.00 71 HIS A C 19
ATOM 22158 O O . HIS A 1 71 ? 11.932 11.077 26.642 1.00 0.00 71 HIS A O 19
ATOM 22174 N N . MET A 1 1 ? 7.121 6.175 -11.197 1.00 0.00 1 MET A N 20
ATOM 22175 C CA . MET A 1 1 ? 5.846 6.763 -10.707 1.00 0.00 1 MET A CA 20
ATOM 22176 C C . MET A 1 1 ? 5.743 6.646 -9.191 1.00 0.00 1 MET A C 20
ATOM 22177 O O . MET A 1 1 ? 6.181 5.652 -8.606 1.00 0.00 1 MET A O 20
ATOM 22193 N N . ASP A 1 2 ? 5.156 7.673 -8.565 1.00 0.00 2 ASP A N 20
ATOM 22194 C CA . ASP A 1 2 ? 4.981 7.710 -7.108 1.00 0.00 2 ASP A CA 20
ATOM 22195 C C . ASP A 1 2 ? 3.598 7.177 -6.694 1.00 0.00 2 ASP A C 20
ATOM 22196 O O . ASP A 1 2 ? 3.081 7.510 -5.620 1.00 0.00 2 ASP A O 20
ATOM 22205 N N . GLU A 1 3 ? 3.020 6.322 -7.551 1.00 0.00 3 GLU A N 20
ATOM 22206 C CA . GLU A 1 3 ? 1.701 5.725 -7.308 1.00 0.00 3 GLU A CA 20
ATOM 22207 C C . GLU A 1 3 ? 1.798 4.488 -6.434 1.00 0.00 3 GLU A C 20
ATOM 22208 O O . GLU A 1 3 ? 2.595 3.585 -6.694 1.00 0.00 3 GLU A O 20
ATOM 22220 N N . VAL A 1 4 ? 0.945 4.444 -5.424 1.00 0.00 4 VAL A N 20
ATOM 22221 C CA . VAL A 1 4 ? 0.883 3.315 -4.510 1.00 0.00 4 VAL A CA 20
ATOM 22222 C C . VAL A 1 4 ? -0.363 2.511 -4.866 1.00 0.00 4 VAL A C 20
ATOM 22223 O O . VAL A 1 4 ? -1.383 3.096 -5.229 1.00 0.00 4 VAL A O 20
ATOM 22236 N N . LYS A 1 5 ? -0.274 1.182 -4.819 1.00 0.00 5 LYS A N 20
ATOM 22237 C CA . LYS A 1 5 ? -1.432 0.338 -5.147 1.00 0.00 5 LYS A CA 20
ATOM 22238 C C . LYS A 1 5 ? -1.585 -0.852 -4.200 1.00 0.00 5 LYS A C 20
ATOM 22239 O O . LYS A 1 5 ? -0.627 -1.294 -3.567 1.00 0.00 5 LYS A O 20
ATOM 22258 N N . VAL A 1 6 ? -2.823 -1.332 -4.095 1.00 0.00 6 VAL A N 20
ATOM 22259 C CA . VAL A 1 6 ? -3.146 -2.488 -3.263 1.00 0.00 6 VAL A CA 20
ATOM 22260 C C . VAL A 1 6 ? -4.031 -3.431 -4.057 1.00 0.00 6 VAL A C 20
ATOM 22261 O O . VAL A 1 6 ? -5.086 -3.028 -4.556 1.00 0.00 6 VAL A O 20
ATOM 22274 N N . HIS A 1 7 ? -3.596 -4.678 -4.170 1.00 0.00 7 HIS A N 20
ATOM 22275 C CA . HIS A 1 7 ? -4.358 -5.677 -4.892 1.00 0.00 7 HIS A CA 20
ATOM 22276 C C . HIS A 1 7 ? -4.803 -6.782 -3.937 1.00 0.00 7 HIS A C 20
ATOM 22277 O O . HIS A 1 7 ? -3.995 -7.621 -3.519 1.00 0.00 7 HIS A O 20
ATOM 22292 N N . VAL A 1 8 ? -6.099 -6.768 -3.574 1.00 0.00 8 VAL A N 20
ATOM 22293 C CA . VAL A 1 8 ? -6.664 -7.780 -2.680 1.00 0.00 8 VAL A CA 20
ATOM 22294 C C . VAL A 1 8 ? -8.088 -8.142 -3.114 1.00 0.00 8 VAL A C 20
ATOM 22295 O O . VAL A 1 8 ? -8.719 -7.391 -3.862 1.00 0.00 8 VAL A O 20
ATOM 22308 N N . GLY A 1 9 ? -8.587 -9.289 -2.635 1.00 0.00 9 GLY A N 20
ATOM 22309 C CA . GLY A 1 9 ? -9.938 -9.729 -2.975 1.00 0.00 9 GLY A CA 20
ATOM 22310 C C . GLY A 1 9 ? -11.020 -8.967 -2.219 1.00 0.00 9 GLY A C 20
ATOM 22311 O O . GLY A 1 9 ? -10.714 -8.139 -1.359 1.00 0.00 9 GLY A O 20
ATOM 22315 N N . ASP A 1 10 ? -12.284 -9.263 -2.545 1.00 0.00 10 ASP A N 20
ATOM 22316 C CA . ASP A 1 10 ? -13.454 -8.606 -1.929 1.00 0.00 10 ASP A CA 20
ATOM 22317 C C . ASP A 1 10 ? -13.539 -8.811 -0.408 1.00 0.00 10 ASP A C 20
ATOM 22318 O O . ASP A 1 10 ? -14.114 -7.978 0.298 1.00 0.00 10 ASP A O 20
ATOM 22327 N N . ASP A 1 11 ? -12.965 -9.919 0.086 1.00 0.00 11 ASP A N 20
ATOM 22328 C CA . ASP A 1 11 ? -12.992 -10.249 1.521 1.00 0.00 11 ASP A CA 20
ATOM 22329 C C . ASP A 1 11 ? -11.994 -9.421 2.347 1.00 0.00 11 ASP A C 20
ATOM 22330 O O . ASP A 1 11 ? -12.247 -9.145 3.523 1.00 0.00 11 ASP A O 20
ATOM 22339 N N . GLN A 1 12 ? -10.872 -9.031 1.730 1.00 0.00 12 GLN A N 20
ATOM 22340 C CA . GLN A 1 12 ? -9.840 -8.244 2.420 1.00 0.00 12 GLN A CA 20
ATOM 22341 C C . GLN A 1 12 ? -9.750 -6.805 1.873 1.00 0.00 12 GLN A C 20
ATOM 22342 O O . GLN A 1 12 ? -8.957 -5.998 2.370 1.00 0.00 12 GLN A O 20
ATOM 22356 N N . PHE A 1 13 ? -10.574 -6.490 0.859 1.00 0.00 13 PHE A N 20
ATOM 22357 C CA . PHE A 1 13 ? -10.602 -5.158 0.229 1.00 0.00 13 PHE A CA 20
ATOM 22358 C C . PHE A 1 13 ? -11.040 -4.062 1.210 1.00 0.00 13 PHE A C 20
ATOM 22359 O O . PHE A 1 13 ? -10.445 -2.983 1.233 1.00 0.00 13 PHE A O 20
ATOM 22376 N N . GLU A 1 14 ? -12.077 -4.343 2.005 1.00 0.00 14 GLU A N 20
ATOM 22377 C CA . GLU A 1 14 ? -12.581 -3.387 3.000 1.00 0.00 14 GLU A CA 20
ATOM 22378 C C . GLU A 1 14 ? -11.513 -3.051 4.044 1.00 0.00 14 GLU A C 20
ATOM 22379 O O . GLU A 1 14 ? -11.412 -1.905 4.487 1.00 0.00 14 GLU A O 20
ATOM 22391 N N . GLU A 1 15 ? -10.721 -4.066 4.426 1.00 0.00 15 GLU A N 20
ATOM 22392 C CA . GLU A 1 15 ? -9.629 -3.889 5.398 1.00 0.00 15 GLU A CA 20
ATOM 22393 C C . GLU A 1 15 ? -8.536 -2.993 4.804 1.00 0.00 15 GLU A C 20
ATOM 22394 O O . GLU A 1 15 ? -7.984 -2.128 5.491 1.00 0.00 15 GLU A O 20
ATOM 22406 N N . VAL A 1 16 ? -8.243 -3.225 3.517 1.00 0.00 16 VAL A N 20
ATOM 22407 C CA . VAL A 1 16 ? -7.239 -2.463 2.777 1.00 0.00 16 VAL A CA 20
ATOM 22408 C C . VAL A 1 16 ? -7.695 -1.022 2.548 1.00 0.00 16 VAL A C 20
ATOM 22409 O O . VAL A 1 16 ? -6.939 -0.077 2.772 1.00 0.00 16 VAL A O 20
ATOM 22422 N N . SER A 1 17 ? -8.949 -0.881 2.126 1.00 0.00 17 SER A N 20
ATOM 22423 C CA . SER A 1 17 ? -9.540 0.426 1.820 1.00 0.00 17 SER A CA 20
ATOM 22424 C C . SER A 1 17 ? -9.630 1.328 3.058 1.00 0.00 17 SER A C 20
ATOM 22425 O O . SER A 1 17 ? -9.411 2.538 2.964 1.00 0.00 17 SER A O 20
ATOM 22433 N N . ARG A 1 18 ? -9.949 0.724 4.214 1.00 0.00 18 ARG A N 20
ATOM 22434 C CA . ARG A 1 18 ? -10.060 1.463 5.482 1.00 0.00 18 ARG A CA 20
ATOM 22435 C C . ARG A 1 18 ? -8.698 1.957 5.983 1.00 0.00 18 ARG A C 20
ATOM 22436 O O . ARG A 1 18 ? -8.570 3.120 6.374 1.00 0.00 18 ARG A O 20
ATOM 22457 N N . GLU A 1 19 ? -7.686 1.070 5.967 1.00 0.00 19 GLU A N 20
ATOM 22458 C CA . GLU A 1 19 ? -6.323 1.421 6.412 1.00 0.00 19 GLU A CA 20
ATOM 22459 C C . GLU A 1 19 ? -5.637 2.394 5.444 1.00 0.00 19 GLU A C 20
ATOM 22460 O O . GLU A 1 19 ? -4.903 3.289 5.872 1.00 0.00 19 GLU A O 20
ATOM 22472 N N . ILE A 1 20 ? -5.888 2.204 4.140 1.00 0.00 20 ILE A N 20
ATOM 22473 C CA . ILE A 1 20 ? -5.334 3.063 3.077 1.00 0.00 20 ILE A CA 20
ATOM 22474 C C . ILE A 1 20 ? -5.952 4.466 3.127 1.00 0.00 20 ILE A C 20
ATOM 22475 O O . ILE A 1 20 ? -5.236 5.466 3.011 1.00 0.00 20 ILE A O 20
ATOM 22491 N N . LYS A 1 21 ? -7.280 4.525 3.300 1.00 0.00 21 LYS A N 20
ATOM 22492 C CA . LYS A 1 21 ? -7.996 5.806 3.385 1.00 0.00 21 LYS A CA 20
ATOM 22493 C C . LYS A 1 21 ? -7.610 6.531 4.670 1.00 0.00 21 LYS A C 20
ATOM 22494 O O . LYS A 1 21 ? -7.512 7.762 4.696 1.00 0.00 21 LYS A O 20
ATOM 22513 N N . LYS A 1 22 ? -7.395 5.741 5.735 1.00 0.00 22 LYS A N 20
ATOM 22514 C CA . LYS A 1 22 ? -6.964 6.256 7.031 1.00 0.00 22 LYS A CA 20
ATOM 22515 C C . LYS A 1 22 ? -5.532 6.799 6.929 1.00 0.00 22 LYS A C 20
ATOM 22516 O O . LYS A 1 22 ? -5.135 7.682 7.696 1.00 0.00 22 LYS A O 20
ATOM 22535 N N . ALA A 1 23 ? -4.776 6.252 5.968 1.00 0.00 23 ALA A N 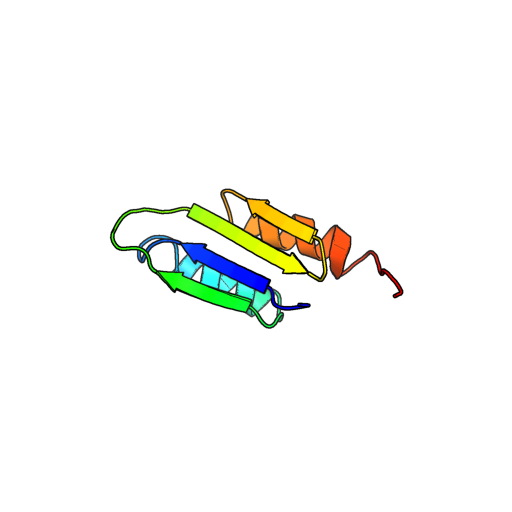20
ATOM 22536 C CA . ALA A 1 23 ? -3.389 6.656 5.735 1.00 0.00 23 ALA A CA 20
ATOM 22537 C C . ALA A 1 23 ? -3.300 7.960 4.925 1.00 0.00 23 ALA A C 20
ATOM 22538 O O . ALA A 1 23 ? -2.322 8.705 5.045 1.00 0.00 23 ALA A O 20
ATOM 22545 N N . GLY A 1 24 ? -4.331 8.220 4.102 1.00 0.00 24 GLY A N 20
ATOM 22546 C CA . GLY A 1 24 ? -4.414 9.460 3.330 1.00 0.00 24 GLY A CA 20
ATOM 22547 C C . GLY A 1 24 ? -3.581 9.538 2.051 1.00 0.00 24 GLY A C 20
ATOM 22548 O O . GLY A 1 24 ? -3.465 10.632 1.489 1.00 0.00 24 GLY A O 20
ATOM 22552 N N . TRP A 1 25 ? -2.998 8.426 1.571 1.00 0.00 25 TRP A N 20
ATOM 22553 C CA . TRP A 1 25 ? -2.179 8.499 0.338 1.00 0.00 25 TRP A CA 20
ATOM 22554 C C . TRP A 1 25 ? -2.955 8.051 -0.897 1.00 0.00 25 TRP A C 20
ATOM 22555 O O . TRP A 1 25 ? -3.905 7.269 -0.797 1.00 0.00 25 TRP A O 20
ATOM 22576 N N . LYS A 1 26 ? -2.529 8.566 -2.070 1.00 0.00 26 LYS A N 20
ATOM 22577 C CA . LYS A 1 26 ? -3.135 8.213 -3.362 1.00 0.00 26 LYS A CA 20
ATOM 22578 C C . LYS A 1 26 ? -2.703 6.795 -3.761 1.00 0.00 26 LYS A C 20
ATOM 22579 O O . LYS A 1 26 ? -1.587 6.571 -4.245 1.00 0.00 26 LYS A O 20
ATOM 22598 N N . VAL A 1 27 ? -3.609 5.853 -3.522 1.00 0.00 27 VAL A N 20
ATOM 22599 C CA . VAL A 1 27 ? -3.381 4.439 -3.772 1.00 0.00 27 VAL A CA 20
ATOM 22600 C C . VAL A 1 27 ? -4.486 3.863 -4.656 1.00 0.00 27 VAL A C 20
ATOM 22601 O O . VAL A 1 27 ? -5.642 4.290 -4.589 1.00 0.00 27 VAL A O 20
ATOM 22614 N N . GLU A 1 28 ? -4.097 2.894 -5.476 1.00 0.00 28 GLU A N 20
ATOM 22615 C CA . GLU A 1 28 ? -5.015 2.197 -6.370 1.00 0.00 28 GLU A CA 20
ATOM 22616 C C . GLU A 1 28 ? -5.398 0.855 -5.767 1.00 0.00 28 GLU A C 20
ATOM 22617 O O . GLU A 1 28 ? -4.529 0.095 -5.346 1.00 0.00 28 GLU A O 20
ATOM 22629 N N . VAL A 1 29 ? -6.699 0.568 -5.739 1.00 0.00 29 VAL A N 20
ATOM 22630 C CA . VAL A 1 29 ? -7.203 -0.669 -5.148 1.00 0.00 29 VAL A CA 20
ATOM 22631 C C . VAL A 1 29 ? -7.953 -1.489 -6.189 1.00 0.00 29 VAL A C 20
ATOM 22632 O O . VAL A 1 29 ? -8.786 -0.957 -6.929 1.00 0.00 29 VAL A O 20
ATOM 22645 N N . HIS A 1 30 ? -7.646 -2.786 -6.230 1.00 0.00 30 HIS A N 20
ATOM 22646 C CA . HIS A 1 30 ? -8.282 -3.700 -7.164 1.00 0.00 30 HIS A CA 20
ATOM 22647 C C . HIS A 1 30 ? -8.711 -4.974 -6.442 1.00 0.00 30 HIS A C 20
ATOM 22648 O O . HIS A 1 30 ? -7.937 -5.549 -5.671 1.00 0.00 30 HIS A O 20
ATOM 22663 N N . LYS A 1 31 ? -9.948 -5.401 -6.698 1.00 0.00 31 LYS A N 20
ATOM 22664 C CA . LYS A 1 31 ? -10.513 -6.605 -6.083 1.00 0.00 31 LYS A CA 20
ATOM 22665 C C . LYS A 1 31 ? -10.310 -7.832 -6.971 1.00 0.00 31 LYS A C 20
ATOM 22666 O O . LYS A 1 31 ? -10.715 -7.836 -8.139 1.00 0.00 31 LYS A O 20
ATOM 22685 N N . HIS A 1 32 ? -9.674 -8.867 -6.405 1.00 0.00 32 HIS A N 20
ATOM 22686 C CA . HIS A 1 32 ? -9.418 -10.117 -7.127 1.00 0.00 32 HIS A CA 20
ATOM 22687 C C . HIS A 1 32 ? -10.564 -11.125 -6.909 1.00 0.00 32 HIS A C 20
ATOM 22688 O O . HIS A 1 32 ? -11.266 -11.032 -5.897 1.00 0.00 32 HIS A O 20
ATOM 22703 N N . PRO A 1 33 ? -10.782 -12.113 -7.843 1.00 0.00 33 PRO A N 20
ATOM 22704 C CA . PRO A 1 33 ? -11.859 -13.119 -7.702 1.00 0.00 33 PRO A CA 20
ATOM 22705 C C . PRO A 1 33 ? -11.591 -14.128 -6.578 1.00 0.00 33 PRO A C 20
ATOM 22706 O O . PRO A 1 33 ? -12.524 -14.592 -5.917 1.00 0.00 33 PRO A O 20
ATOM 22717 N N . SER A 1 34 ? -10.308 -14.454 -6.376 1.00 0.00 34 SER A N 20
ATOM 22718 C CA . SER A 1 34 ? -9.891 -15.396 -5.335 1.00 0.00 34 SER A CA 20
ATOM 22719 C C . SER A 1 34 ? -9.440 -14.647 -4.076 1.00 0.00 34 SER A C 20
ATOM 22720 O O . SER A 1 34 ? -9.230 -13.431 -4.113 1.00 0.00 34 SER A O 20
ATOM 22728 N N . ASN A 1 35 ? -9.291 -15.385 -2.963 1.00 0.00 35 ASN A N 20
ATOM 22729 C CA . ASN A 1 35 ? -8.867 -14.799 -1.684 1.00 0.00 35 ASN A CA 20
ATOM 22730 C C . ASN A 1 35 ? -7.353 -14.561 -1.656 1.00 0.00 35 ASN A C 20
ATOM 22731 O O . ASN A 1 35 ? -6.560 -15.507 -1.560 1.00 0.00 35 ASN A O 20
ATOM 22742 N N . THR A 1 36 ? -6.969 -13.285 -1.763 1.00 0.00 36 THR A N 20
ATOM 22743 C CA . THR A 1 36 ? -5.559 -12.882 -1.757 1.00 0.00 36 THR A CA 20
ATOM 22744 C C . THR A 1 36 ? -5.372 -11.552 -1.018 1.00 0.00 36 THR A C 20
ATOM 22745 O O . THR A 1 36 ? -6.156 -10.617 -1.205 1.00 0.00 36 THR A O 20
ATOM 22756 N N . SER A 1 37 ? -4.330 -11.486 -0.184 1.00 0.00 37 SER A N 20
ATOM 22757 C CA . SER A 1 37 ? -4.025 -10.281 0.582 1.00 0.00 37 SER A CA 20
ATOM 22758 C C . SER A 1 37 ? -2.566 -9.863 0.370 1.00 0.00 37 SER A C 20
ATOM 22759 O O . SER A 1 37 ? -1.651 -10.373 1.028 1.00 0.00 37 SER A O 20
ATOM 22767 N N . GLN A 1 38 ? -2.361 -8.951 -0.591 1.00 0.00 38 GLN A N 20
ATOM 22768 C CA . GLN A 1 38 ? -1.025 -8.435 -0.923 1.00 0.00 38 GLN A CA 20
ATOM 22769 C C . GLN A 1 38 ? -1.098 -6.977 -1.387 1.00 0.00 38 GLN A C 20
ATOM 22770 O O . GLN A 1 38 ? -1.896 -6.631 -2.261 1.00 0.00 38 GLN A O 20
ATOM 22784 N N . VAL A 1 39 ? -0.247 -6.141 -0.781 1.00 0.00 39 VAL A N 20
ATOM 22785 C CA . VAL A 1 39 ? -0.163 -4.720 -1.106 1.00 0.00 39 VAL A CA 20
ATOM 22786 C C . VAL A 1 39 ? 1.104 -4.449 -1.914 1.00 0.00 39 VAL A C 20
ATOM 22787 O O . VAL A 1 39 ? 2.188 -4.892 -1.523 1.00 0.00 39 VAL A O 20
ATOM 22800 N N . THR A 1 40 ? 0.970 -3.727 -3.035 1.00 0.00 40 THR A N 20
ATOM 22801 C CA . THR A 1 40 ? 2.130 -3.416 -3.856 1.00 0.00 40 THR A CA 20
ATOM 22802 C C . THR A 1 40 ? 2.332 -1.899 -3.934 1.00 0.00 40 THR A C 20
ATOM 22803 O O . THR A 1 40 ? 1.470 -1.179 -4.437 1.00 0.00 40 THR A O 20
ATOM 22814 N N . VAL A 1 41 ? 3.494 -1.431 -3.477 1.00 0.00 41 VAL A N 20
ATOM 22815 C CA . VAL A 1 41 ? 3.810 0.001 -3.508 1.00 0.00 41 VAL A CA 20
ATOM 22816 C C . VAL A 1 41 ? 4.798 0.291 -4.627 1.00 0.00 41 VAL A C 20
ATOM 22817 O O . VAL A 1 41 ? 5.894 -0.265 -4.639 1.00 0.00 41 VAL A O 20
ATOM 22830 N N . THR A 1 42 ? 4.409 1.167 -5.563 1.00 0.00 42 THR A N 20
ATOM 22831 C CA . THR A 1 42 ? 5.276 1.518 -6.667 1.00 0.00 42 THR A CA 20
ATOM 22832 C C . THR A 1 42 ? 5.702 2.961 -6.537 1.00 0.00 42 THR A C 20
ATOM 22833 O O . THR A 1 42 ? 4.891 3.888 -6.586 1.00 0.00 42 THR A O 20
ATOM 22844 N N . LYS A 1 43 ? 6.990 3.125 -6.364 1.00 0.00 43 LYS A N 20
ATOM 22845 C CA . LYS A 1 43 ? 7.596 4.443 -6.222 1.00 0.00 43 LYS A CA 20
ATOM 22846 C C . LYS A 1 43 ? 8.920 4.500 -6.983 1.00 0.00 43 LYS A C 20
ATOM 22847 O O . LYS A 1 43 ? 9.958 4.040 -6.490 1.00 0.00 43 LYS A O 20
ATOM 22866 N N . GLY A 1 44 ? 8.866 5.052 -8.207 1.00 0.00 44 GLY A N 20
ATOM 22867 C CA . GLY A 1 44 ? 10.052 5.157 -9.048 1.00 0.00 44 GLY A CA 20
ATOM 22868 C C . GLY A 1 44 ? 10.532 3.797 -9.521 1.00 0.00 44 GLY A C 20
ATOM 22869 O O . GLY A 1 44 ? 9.806 3.084 -10.220 1.00 0.00 44 GLY A O 20
ATOM 22873 N N . ASN A 1 45 ? 11.755 3.452 -9.131 1.00 0.00 45 ASN A N 20
ATOM 22874 C CA . ASN A 1 45 ? 12.353 2.164 -9.476 1.00 0.00 45 ASN A CA 20
ATOM 22875 C C . ASN A 1 45 ? 12.245 1.185 -8.294 1.00 0.00 45 ASN A C 20
ATOM 22876 O O . ASN A 1 45 ? 12.902 0.137 -8.278 1.00 0.00 45 ASN A O 20
ATOM 22887 N N . LYS A 1 46 ? 11.387 1.529 -7.318 1.00 0.00 46 LYS A N 20
ATOM 22888 C CA . LYS A 1 46 ? 11.198 0.716 -6.120 1.00 0.00 46 LYS A CA 20
ATOM 22889 C C . LYS A 1 46 ? 9.760 0.234 -6.011 1.00 0.00 46 LYS A C 20
ATOM 22890 O O . LYS A 1 46 ? 8.830 0.932 -6.425 1.00 0.00 46 LYS A O 20
ATOM 22909 N N . GLN A 1 47 ? 9.591 -0.967 -5.446 1.00 0.00 47 GLN A N 20
ATOM 22910 C CA . GLN A 1 47 ? 8.282 -1.573 -5.268 1.00 0.00 47 GLN A CA 20
ATOM 22911 C C . GLN A 1 47 ? 8.284 -2.436 -4.012 1.00 0.00 47 GLN A C 20
ATOM 22912 O O . GLN A 1 47 ? 9.201 -3.232 -3.790 1.00 0.00 47 GLN A O 20
ATOM 22926 N N . TRP A 1 48 ? 7.245 -2.261 -3.208 1.00 0.00 48 TRP A N 20
ATOM 22927 C CA . TRP A 1 48 ? 7.085 -3.008 -1.955 1.00 0.00 48 TRP A CA 20
ATOM 22928 C C . TRP A 1 48 ? 5.904 -3.972 -2.035 1.00 0.00 48 TRP A C 20
ATOM 22929 O O . TRP A 1 48 ? 4.868 -3.641 -2.616 1.00 0.00 48 TRP A O 20
ATOM 22950 N N . THR A 1 49 ? 6.071 -5.162 -1.452 1.00 0.00 49 THR A N 20
ATOM 22951 C CA . THR A 1 49 ? 5.001 -6.165 -1.408 1.00 0.00 49 THR A CA 20
ATOM 22952 C C . THR A 1 49 ? 4.793 -6.661 0.021 1.00 0.00 49 THR A C 20
ATOM 22953 O O . THR A 1 49 ? 5.759 -6.954 0.732 1.00 0.00 49 THR A O 20
ATOM 22964 N N . PHE A 1 50 ? 3.528 -6.750 0.419 1.00 0.00 50 PHE A N 20
ATOM 22965 C CA . PHE A 1 50 ? 3.161 -7.198 1.772 1.00 0.00 50 PHE A CA 20
ATOM 22966 C C . PHE A 1 50 ? 1.932 -8.098 1.751 1.00 0.00 50 PHE A C 20
ATOM 22967 O O . PHE A 1 50 ? 1.182 -8.100 0.780 1.00 0.00 50 PHE A O 20
ATOM 22984 N N . LYS A 1 51 ? 1.740 -8.859 2.836 1.00 0.00 51 LYS A N 20
ATOM 22985 C CA . LYS A 1 51 ? 0.594 -9.766 2.966 1.00 0.00 51 LYS A CA 20
ATOM 22986 C C . LYS A 1 51 ? -0.623 -9.071 3.596 1.00 0.00 51 LYS A C 20
ATOM 22987 O O . LYS A 1 51 ? -1.743 -9.581 3.500 1.00 0.00 51 LYS A O 20
ATOM 23006 N N . ASP A 1 52 ? -0.400 -7.914 4.248 1.00 0.00 52 ASP A N 20
ATOM 23007 C CA . ASP A 1 52 ? -1.480 -7.157 4.892 1.00 0.00 52 ASP A CA 20
ATOM 23008 C C . ASP A 1 52 ? -1.288 -5.663 4.678 1.00 0.00 52 ASP A C 20
ATOM 23009 O O . ASP A 1 52 ? -0.150 -5.214 4.502 1.00 0.00 52 ASP A O 20
ATOM 23018 N N . PRO A 1 53 ? -2.389 -4.849 4.688 1.00 0.00 53 PRO A N 20
ATOM 23019 C CA . PRO A 1 53 ? -2.277 -3.406 4.477 1.00 0.00 53 PRO A CA 20
ATOM 23020 C C . PRO A 1 53 ? -1.551 -2.699 5.621 1.00 0.00 53 PRO A C 20
ATOM 23021 O O . PRO A 1 53 ? -0.949 -1.651 5.423 1.00 0.00 53 PRO A O 20
ATOM 23032 N N . LYS A 1 54 ? -1.610 -3.309 6.816 1.00 0.00 54 LYS A N 20
ATOM 23033 C CA . LYS A 1 54 ? -0.987 -2.747 8.019 1.00 0.00 54 LYS A CA 20
ATOM 23034 C C . LYS A 1 54 ? 0.516 -2.827 7.906 1.00 0.00 54 LYS A C 20
ATOM 23035 O O . LYS A 1 54 ? 1.249 -1.958 8.378 1.00 0.00 54 LYS A O 20
ATOM 23054 N N . GLN A 1 55 ? 0.940 -3.896 7.257 1.00 0.00 55 GLN A N 20
ATOM 23055 C CA . GLN A 1 55 ? 2.334 -4.166 6.990 1.00 0.00 55 GLN A CA 20
ATOM 23056 C C . GLN A 1 55 ? 2.870 -3.157 5.985 1.00 0.00 55 GLN A C 20
ATOM 23057 O O . GLN A 1 55 ? 3.977 -2.634 6.132 1.00 0.00 55 GLN A O 20
ATOM 23071 N N . ALA A 1 56 ? 2.050 -2.902 4.961 1.00 0.00 56 ALA A N 20
ATOM 23072 C CA . ALA A 1 56 ? 2.358 -1.936 3.914 1.00 0.00 56 ALA A CA 20
ATOM 23073 C C . ALA A 1 56 ? 2.285 -0.505 4.439 1.00 0.00 56 ALA A C 20
ATOM 23074 O O . ALA A 1 56 ? 3.185 0.289 4.203 1.00 0.00 56 ALA A O 20
ATOM 23081 N N . VAL A 1 57 ? 1.215 -0.205 5.198 1.00 0.00 57 VAL A N 20
ATOM 23082 C CA . VAL A 1 57 ? 1.000 1.136 5.763 1.00 0.00 57 VAL A CA 20
ATOM 23083 C C . VAL A 1 57 ? 2.071 1.458 6.802 1.00 0.00 57 VAL A C 20
ATOM 23084 O O . VAL A 1 57 ? 2.620 2.557 6.789 1.00 0.00 57 VAL A O 20
ATOM 23097 N N . GLU A 1 58 ? 2.377 0.497 7.688 1.00 0.00 58 GLU A N 20
ATOM 23098 C CA . GLU A 1 58 ? 3.409 0.714 8.713 1.00 0.00 58 GLU A CA 20
ATOM 23099 C C . GLU A 1 58 ? 4.791 0.857 8.087 1.00 0.00 58 GLU A C 20
ATOM 23100 O O . GLU A 1 58 ? 5.579 1.709 8.510 1.00 0.00 58 GLU A O 20
ATOM 23112 N N . PHE A 1 59 ? 5.083 0.022 7.081 1.00 0.00 59 PHE A N 20
ATOM 23113 C CA . PHE A 1 59 ? 6.365 0.082 6.380 1.00 0.00 59 PHE A CA 20
ATOM 23114 C C . PHE A 1 59 ? 6.466 1.343 5.519 1.00 0.00 59 PHE A C 20
ATOM 23115 O O . PHE A 1 59 ? 7.519 1.984 5.477 1.00 0.00 59 PHE A O 20
ATOM 23132 N N . VAL A 1 60 ? 5.361 1.691 4.834 1.00 0.00 60 VAL A N 20
ATOM 23133 C CA . VAL A 1 60 ? 5.323 2.897 3.986 1.00 0.00 60 VAL A CA 20
ATOM 23134 C C . VAL A 1 60 ? 5.409 4.152 4.865 1.00 0.00 60 VAL A C 20
ATOM 23135 O O . VAL A 1 60 ? 6.052 5.122 4.502 1.00 0.00 60 VAL A O 20
ATOM 23148 N N . GLN A 1 61 ? 4.745 4.109 6.024 1.00 0.00 61 GLN A N 20
ATOM 23149 C CA . GLN A 1 61 ? 4.725 5.247 6.953 1.00 0.00 61 GLN A CA 20
ATOM 23150 C C . GLN A 1 61 ? 6.119 5.536 7.502 1.00 0.00 61 GLN A C 20
ATOM 23151 O O . GLN A 1 61 ? 6.521 6.694 7.624 1.00 0.00 61 GLN A O 20
ATOM 23165 N N . LYS A 1 62 ? 6.852 4.468 7.831 1.00 0.00 62 LYS A N 20
ATOM 23166 C CA . LYS A 1 62 ? 8.212 4.596 8.356 1.00 0.00 62 LYS A CA 20
ATOM 23167 C C . LYS A 1 62 ? 9.206 5.021 7.273 1.00 0.00 62 LYS A C 20
ATOM 23168 O O . LYS A 1 62 ? 10.082 5.858 7.512 1.00 0.00 62 LYS A O 20
ATOM 23187 N N . SER A 1 63 ? 9.047 4.429 6.090 1.00 0.00 63 SER A N 20
ATOM 23188 C CA . SER A 1 63 ? 9.923 4.694 4.946 1.00 0.00 63 SER A CA 20
ATOM 23189 C C . SER A 1 63 ? 9.528 5.950 4.163 1.00 0.00 63 SER A C 20
ATOM 23190 O O . SER A 1 63 ? 10.385 6.765 3.810 1.00 0.00 63 SER A O 20
ATOM 23198 N N . LEU A 1 64 ? 8.223 6.088 3.902 1.00 0.00 64 LEU A N 20
ATOM 23199 C CA . LEU A 1 64 ? 7.696 7.207 3.111 1.00 0.00 64 LEU A CA 20
ATOM 23200 C C . LEU A 1 64 ? 7.187 8.377 3.971 1.00 0.00 64 LEU A C 20
ATOM 23201 O O . LEU A 1 64 ? 7.341 9.532 3.562 1.00 0.00 64 LEU A O 20
ATOM 23217 N N . GLU A 1 65 ? 6.587 8.104 5.146 1.00 0.00 65 GLU A N 20
ATOM 23218 C CA . GLU A 1 65 ? 6.106 9.211 6.003 1.00 0.00 65 GLU A CA 20
ATOM 23219 C C . GLU A 1 65 ? 7.166 9.668 7.018 1.00 0.00 65 GLU A C 20
ATOM 23220 O O . GLU A 1 65 ? 6.989 10.695 7.681 1.00 0.00 65 GLU A O 20
ATOM 23232 N N . HIS A 1 66 ? 8.265 8.909 7.127 1.00 0.00 66 HIS A N 20
ATOM 23233 C CA . HIS A 1 66 ? 9.357 9.243 8.047 1.00 0.00 66 HIS A CA 20
ATOM 23234 C C . HIS A 1 66 ? 10.709 9.123 7.352 1.00 0.00 66 HIS A C 20
ATOM 23235 O O . HIS A 1 66 ? 10.931 8.192 6.572 1.00 0.00 66 HIS A O 20
ATOM 23250 N N . HIS A 1 67 ? 11.601 10.073 7.644 1.00 0.00 67 HIS A N 20
ATOM 23251 C CA . HIS A 1 67 ? 12.941 10.093 7.057 1.00 0.00 67 HIS A CA 20
ATOM 23252 C C . HIS A 1 67 ? 14.005 10.204 8.149 1.00 0.00 67 HIS A C 20
ATOM 23253 O O . HIS A 1 67 ? 13.795 10.880 9.162 1.00 0.00 67 HIS A O 20
ATOM 23268 N N . HIS A 1 68 ? 15.140 9.536 7.928 1.00 0.00 68 HIS A N 20
ATOM 23269 C CA . HIS A 1 68 ? 16.252 9.545 8.882 1.00 0.00 68 HIS A CA 20
ATOM 23270 C C . HIS A 1 68 ? 17.342 10.514 8.435 1.00 0.00 68 HIS A C 20
ATOM 23271 O O . HIS A 1 68 ? 17.639 10.617 7.241 1.00 0.00 68 HIS A O 20
ATOM 23286 N N . HIS A 1 69 ? 17.929 11.220 9.406 1.00 0.00 69 HIS A N 20
ATOM 23287 C CA . HIS A 1 69 ? 18.993 12.190 9.134 1.00 0.00 69 HIS A CA 20
ATOM 23288 C C . HIS A 1 69 ? 20.206 11.927 10.020 1.00 0.00 69 HIS A C 20
ATOM 23289 O O . HIS A 1 69 ? 20.062 11.523 11.178 1.00 0.00 69 HIS A O 20
ATOM 23304 N N . HIS A 1 70 ? 21.398 12.161 9.461 1.00 0.00 70 HIS A N 20
ATOM 23305 C CA . HIS A 1 70 ? 22.653 11.955 10.184 1.00 0.00 70 HIS A CA 20
ATOM 23306 C C . HIS A 1 70 ? 23.536 13.196 10.102 1.00 0.00 70 HIS A C 20
ATOM 23307 O O . HIS A 1 70 ? 23.574 13.872 9.069 1.00 0.00 70 HIS A O 20
ATOM 23322 N N . HIS A 1 71 ? 24.243 13.484 11.199 1.00 0.00 71 HIS A N 20
ATOM 23323 C CA . HIS A 1 71 ? 25.136 14.641 11.273 1.00 0.00 71 HIS A CA 20
ATOM 23324 C C . HIS A 1 71 ? 26.528 14.226 11.747 1.00 0.00 71 HIS A C 20
ATOM 23325 O O . HIS A 1 71 ? 27.496 14.434 10.986 1.00 0.00 71 HIS A O 20
#

Foldseek 3Di:
DQEWEWEFAPVQQVVLCVLVVVLVDHYHYYHDPDGAAWTWGDDPVDIDIDRHNCVVSVVCCCVVVHDDDDD

Radius of gyration: 11.74 Å; Cα contacts (8 Å, |Δi|>4): 122; chains: 1; bounding box: 29×28×19 Å

Solvent-accessible surface area: 5475 Å² total; per-residue (Å²): 155,90,86,3,74,0,64,0,1,87,121,50,46,116,96,0,16,166,37,8,168,181,24,66,36,193,30,82,41,80,104,72,142,80,121,49,44,86,0,31,3,31,61,35,165,124,116,47,80,28,144,62,4,137,90,0,14,88,102,2,56,133,27,52,86,137,118,148,139,182,222

Sequence (71 aa):
MDEVKVHVGDDQFEEVSREIKKAGWKVEVHKHPSNTSQVTVTKGNKQWTFKDPKQAVEFVQKSLEHHHHHHMDEVKVHVGDDQFEEVSREIKKAGWKVEVHKHPSNTSQVTVTKGNKQWTFKDPKQAVEFVQKSLEHHHHHHMDEVKVHVGDDQFEEVSREIKKAGWKVEVHKHPSNTSQVTVTKGNKQWTFKDPKQAVEFVQKSLEHHHHHHMDEVKVHVGDDQFEEVSREIKKAGWKVEVHKHPSNTSQVTVTKGNKQWTFKDPKQAVEFVQKSLEHHHHHHMDEVKVHVGDDQFEEVSREIKKAGWKVEVHKHPSNTSQVTVTKGNKQWTFKDPKQAVEFVQKSLEHHHHHHMDEVKVHVGDDQFEEVSREIKKAGWKVEVHKHPSNTSQVTVTKGNKQWTFKDPKQAVEFVQKSLEHHHHHHMDEVKVHVGDDQFEEVSREIKKAGWKVEVHKHPSNTSQVTVTKGNKQWTFKDPKQAVEFVQKSLEHHHHHHMDEVKVHVGDDQFEEVSREIKKAGWKVEVHKHPSNTSQVTVTKGNKQWTFKDPKQAVEFVQKSLEHHHHHHMDEVKVHVGDDQFEEVSREIKKAGWKVEVHKHPSNTSQVTVTKGNKQWTFKDPKQAVEFVQKSLEHHHHHHMDEVKVHVGDDQFEEVSREIKKAGWKVEVHKHPSNTSQVTVTKGNKQWTFKDPKQAVEFVQKSLEHHHHHHMDEVKVHVGDDQFEEVSREIKKAGWKVEVHKHPSNTSQVTVTKGNKQWTFKDPKQAVEFVQKSLEHHHHHHMDEVKVHVGDDQFEEVSREIKKAGWKVEVHKHPSNTSQVTVTKGNKQWTFKDPKQAVEFVQKSLEHHHHHHMDEVKVHVGDDQFEEVSREIKKAGWKVEVHKHPSNTSQVTVTKGNKQWTFKDPKQAVEFVQKSLEHHHHHHMDEVKVHVGDDQFEEVSREIKKAGWKVEVHKHPSNTSQVTVTKGNKQWTFKDPKQAVEFVQKSLEHHHHHHMDEVKVHVGDDQFEEVSREIKKAGWKVEVHKHPSNTSQVTVTKGNKQWTFKDPKQAVEFVQKSLEHHHHHHMDEVKVHVGDDQFEEVSREIKKAGWKVEVHKHPSNTSQVTVTKGNKQWTFKDPKQAVEFVQKSLEHHHHHHMDEVKVHVGDDQFEEVSREIKKAGWKVEVHKHPSNTSQVTVTKGNKQWTFKDPKQAVEFVQKSLEHHHHHHMDEVKVHVGDDQFEEVSREIKKAGWKVEVHKHPSNTSQVTVTKGNKQWTFKDPKQAVEFVQKSLEHHHHHHMDEVKVHVGDDQFEEVSREIKKAGWKVEVHKHPSNTSQVTVTKGNKQWTFKDPKQAVEFVQKSLEHHHHHHMDEVKVHVGDDQFEEVSREIKKAGWKVEVHKHPSNTSQVTVTKGNKQWTFKDPKQAVEFVQKSLEHHHHHH